Protein AF-0000000075754013 (afdb_homodimer)

Sequence (888 aa):
MSNQSCPNCSLGLSDDNKLVGWIWDNPGRGTISLITTCLATIFLCTWVVIHPRVYKRESYANLHKVALFFKTVFAPEFIAVEGLQEWAQCRRMQRECADSTAGQFKLVHAFYISMLALRYRTPNGDRVIWPNQYTWLLQQELILWEDHPNWGLSLDDICDKSKSDNAAKLLALIQVTWFSAQSILRVSYHLPLSQLESMTLGYIPFFIVTYFFWWNKPKDVGSPSLVALPEMSMEQLHFFESMAVSNKFDNEGMKEQTSYWNIWYLNPRVFEKIEEDRLMHEARTKALKSPNLNPITEQPCEVMISENEIRNLEEQYKFRKDIVVSYWDPDLYRSKIWPLACLLGISFGALHLVSWNTMFPSIVELWLWRVSAFVSIVSMLIFMHFEKVVLRWDGILTLFSLSSPVFYLLSRIAMIGEVFAVLRAADPAIYDTYEYSVYWLPFLMSNQSCPNCSLGLSDDNKLVGWIWDNPGRGTISLITTCLATIFLCTWVVIHPRVYKRESYANLHKVALFFKTVFAPEFIAVEGLQEWAQCRRMQRECADSTAGQFKLVHAFYISMLALRYRTPNGDRVIWPNQYTWLLQQELILWEDHPNWGLSLDDICDKSKSDNAAKLLALIQVTWFSAQSILRVSYHLPLSQLESMTLGYIPFFIVTYFFWWNKPKDVGSPSLVALPEMSMEQLHFFESMAVSNKFDNEGMKEQTSYWNIWYLNPRVFEKIEEDRLMHEARTKALKSPNLNPITEQPCEVMISENEIRNLEEQYKFRKDIVVSYWDPDLYRSKIWPLACLLGISFGALHLVSWNTMFPSIVELWLWRVSAFVSIVSMLIFMHFEKVVLRWDGILTLFSLSSPVFYLLSRIAMIGEVFAVLRAADPAIYDTYEYSVYWLPFL

Structure (mmCIF, N/CA/C/O backbone):
data_AF-0000000075754013-model_v1
#
loop_
_entity.id
_entity.type
_entity.pdbx_description
1 polymer 'Pc13g14080 protein'
#
loop_
_atom_site.group_PDB
_atom_site.id
_atom_site.type_symbol
_atom_site.label_atom_id
_atom_site.label_alt_id
_atom_site.label_comp_id
_atom_site.label_asym_id
_atom_site.label_entity_id
_atom_site.label_seq_id
_atom_site.pdbx_PDB_ins_code
_atom_site.Cartn_x
_atom_site.Cartn_y
_atom_site.Cartn_z
_atom_site.occupancy
_atom_site.B_iso_or_equiv
_atom_site.auth_seq_id
_atom_site.auth_comp_id
_atom_site.auth_asym_id
_atom_site.auth_atom_id
_atom_site.pdbx_PDB_model_num
ATOM 1 N N . MET A 1 1 ? -2.547 68.75 40.562 1 23.22 1 MET A N 1
ATOM 2 C CA . MET A 1 1 ? -2.117 67.438 40.156 1 23.22 1 MET A CA 1
ATOM 3 C C . MET A 1 1 ? -3.209 66.688 39.375 1 23.22 1 MET A C 1
ATOM 5 O O . MET A 1 1 ? -4.148 66.188 39.938 1 23.22 1 MET A O 1
ATOM 9 N N . SER A 1 2 ? -3.666 67.188 38.312 1 24.22 2 SER A N 1
ATOM 10 C CA . SER A 1 2 ? -4.871 67 37.5 1 24.22 2 SER A CA 1
ATOM 11 C C . SER A 1 2 ? -4.812 65.625 36.781 1 24.22 2 SER A C 1
ATOM 13 O O . SER A 1 2 ? -3.834 65.375 36.094 1 24.22 2 SER A O 1
ATOM 15 N N . ASN A 1 3 ? -5.422 64.562 37.344 1 24.42 3 ASN A N 1
ATOM 16 C CA . ASN A 1 3 ? -5.605 63.125 37.062 1 24.42 3 ASN A CA 1
ATOM 17 C C . ASN A 1 3 ? -6.195 62.906 35.656 1 24.42 3 ASN A C 1
ATOM 19 O O . ASN A 1 3 ? -7.391 63.125 35.438 1 24.42 3 ASN A O 1
ATOM 23 N N . GLN A 1 4 ? -5.598 63.312 34.625 1 25.39 4 GLN A N 1
ATOM 24 C CA . GLN A 1 4 ? -6.176 63.219 33.281 1 25.39 4 GLN A CA 1
ATOM 25 C C . GLN A 1 4 ? -6.402 61.75 32.875 1 25.39 4 GLN A C 1
ATOM 27 O O . GLN A 1 4 ? -5.445 61 32.719 1 25.39 4 GLN A O 1
ATOM 32 N N . SER A 1 5 ? -7.512 61.031 33.375 1 26.88 5 SER A N 1
ATOM 33 C CA . SER A 1 5 ? -8.055 59.719 33.062 1 26.88 5 SER A CA 1
ATOM 34 C C . SER A 1 5 ? -8.234 59.5 31.562 1 26.88 5 SER A C 1
ATOM 36 O O . SER A 1 5 ? -8.852 60.344 30.891 1 26.88 5 SER A O 1
ATOM 38 N N . CYS A 1 6 ? -7.227 59.062 30.891 1 30.8 6 CYS A N 1
ATOM 39 C CA . CYS A 1 6 ? -7.305 58.812 29.469 1 30.8 6 CYS A CA 1
ATOM 40 C C . CYS A 1 6 ? -8.57 58.062 29.109 1 30.8 6 CYS A C 1
ATOM 42 O O . CYS A 1 6 ? -8.812 56.969 29.625 1 30.8 6 CYS A O 1
ATOM 44 N N . PRO A 1 7 ? -9.672 58.688 28.688 1 28.11 7 PRO A N 1
ATOM 45 C CA . PRO A 1 7 ? -11.023 58.156 28.547 1 28.11 7 PRO A CA 1
ATOM 46 C C . PRO A 1 7 ? -11.039 56.781 27.859 1 28.11 7 PRO A C 1
ATOM 48 O O . PRO A 1 7 ? -9.992 56.281 27.422 1 28.11 7 PRO A O 1
ATOM 51 N N . ASN A 1 8 ? -11.766 56.719 26.609 1 25.16 8 ASN A N 1
ATOM 52 C CA . ASN A 1 8 ? -12.773 55.844 26.062 1 25.16 8 ASN A CA 1
ATOM 53 C C . ASN A 1 8 ? -12.133 54.688 25.266 1 25.16 8 ASN A C 1
ATOM 55 O O . ASN A 1 8 ? -12.008 54.781 24.047 1 25.16 8 ASN A O 1
ATOM 59 N N . CYS A 1 9 ? -10.969 54.281 25.375 1 29.06 9 CYS A N 1
ATOM 60 C CA . CYS A 1 9 ? -10.633 53.094 24.562 1 29.06 9 CYS A CA 1
ATOM 61 C C . CYS A 1 9 ? -11.719 52.031 24.672 1 29.06 9 CYS A C 1
ATOM 63 O O . CYS A 1 9 ? -11.719 51.25 25.609 1 29.06 9 CYS A O 1
ATOM 65 N N . SER A 1 10 ? -12.945 52.406 24.328 1 29.3 10 SER A N 1
ATOM 66 C CA . SER A 1 10 ? -13.992 51.375 24.219 1 29.3 10 SER A CA 1
ATOM 67 C C . SER A 1 10 ? -13.492 50.156 23.484 1 29.3 10 SER A C 1
ATOM 69 O O . SER A 1 10 ? -12.977 50.25 22.375 1 29.3 10 SER A O 1
ATOM 71 N N . LEU A 1 11 ? -12.891 49.219 24.094 1 34.16 11 LEU A N 1
ATOM 72 C CA . LEU A 1 11 ? -12.828 47.844 23.609 1 34.16 11 LEU A CA 1
ATOM 73 C C . LEU A 1 11 ? -14.039 47.5 22.75 1 34.16 11 LEU A C 1
ATOM 75 O O . LEU A 1 11 ? -15.156 47.375 23.25 1 34.16 11 LEU A O 1
ATOM 79 N N . GLY A 1 12 ? -14.211 48.219 21.656 1 33.03 12 GLY A N 1
ATOM 80 C CA . GLY A 1 12 ? -15.328 47.844 20.812 1 33.03 12 GLY A CA 1
ATOM 81 C C . GLY A 1 12 ? -15.633 46.375 20.859 1 33.03 12 GLY A C 1
ATOM 82 O O . GLY A 1 12 ? -14.719 45.531 20.875 1 33.03 12 GLY A O 1
ATOM 83 N N . LEU A 1 13 ? -16.641 45.969 21.531 1 35.88 13 LEU A N 1
ATOM 84 C CA . LEU A 1 13 ? -17.328 44.688 21.453 1 35.88 13 LEU A CA 1
ATOM 85 C C . LEU A 1 13 ? -17.188 44.062 20.062 1 35.88 13 LEU A C 1
ATOM 87 O O . LEU A 1 13 ? -17.734 44.594 19.094 1 35.88 13 LEU A O 1
ATOM 91 N N . SER A 1 14 ? -16.016 43.781 19.547 1 39.38 14 SER A N 1
ATOM 92 C CA . SER A 1 14 ? -15.922 42.969 18.328 1 39.38 14 SER A CA 1
ATOM 93 C C . SER A 1 14 ? -17.172 42.125 18.141 1 39.38 14 SER A C 1
ATOM 95 O O . SER A 1 14 ? -17.594 41.406 19.047 1 39.38 14 SER A O 1
ATOM 97 N N . ASP A 1 15 ? -18.234 42.594 17.594 1 42.91 15 ASP A N 1
ATOM 98 C CA . ASP A 1 15 ? -19.5 41.938 17.25 1 42.91 15 ASP A CA 1
ATOM 99 C C . ASP A 1 15 ? -19.297 40.438 17.031 1 42.91 15 ASP A C 1
ATOM 101 O O . ASP A 1 15 ? -18.734 40.031 16.016 1 42.91 15 ASP A O 1
ATOM 105 N N . ASP A 1 16 ? -19 39.688 18 1 50.88 16 ASP A N 1
ATOM 106 C CA . ASP A 1 16 ? -18.891 38.25 18.219 1 50.88 16 ASP A CA 1
ATOM 107 C C . ASP A 1 16 ? -19.734 37.5 17.203 1 50.88 16 ASP A C 1
ATOM 109 O O . ASP A 1 16 ? -19.5 36.312 16.969 1 50.88 16 ASP A O 1
ATOM 113 N N . ASN A 1 17 ? -20.875 38.125 16.734 1 59.94 17 ASN A N 1
ATOM 114 C CA . ASN A 1 17 ? -21.859 37.438 15.922 1 59.94 17 ASN A CA 1
ATOM 115 C C . ASN A 1 17 ? -21.594 37.594 14.43 1 59.94 17 ASN A C 1
ATOM 117 O O . ASN A 1 17 ? -22.438 37.281 13.602 1 59.94 17 ASN A O 1
ATOM 121 N N . LYS A 1 18 ? -20.438 38.219 13.945 1 77.88 18 LYS A N 1
ATOM 122 C CA . LYS A 1 18 ? -20.234 38.406 12.508 1 77.88 18 LYS A CA 1
ATOM 123 C C . LYS A 1 18 ? -19.5 37.219 11.883 1 77.88 18 LYS A C 1
ATOM 125 O O . LYS A 1 18 ? -18.469 36.781 12.383 1 77.88 18 LYS A O 1
ATOM 130 N N . LEU A 1 19 ? -20.141 36.688 11 1 87.44 19 LEU A N 1
ATOM 131 C CA . LEU A 1 19 ? -19.578 35.594 10.219 1 87.44 19 LEU A CA 1
ATOM 132 C C . LEU A 1 19 ? -18.328 36.031 9.484 1 87.44 19 LEU A C 1
ATOM 134 O O . LEU A 1 19 ? -18.156 37.219 9.195 1 87.44 19 LEU A O 1
ATOM 138 N N . VAL A 1 20 ? -17.406 35.25 9.445 1 86.62 20 VAL A N 1
ATOM 139 C CA . VAL A 1 20 ? -16.141 35.562 8.773 1 86.62 20 VAL A CA 1
ATOM 140 C C . VAL A 1 20 ? -15.953 34.625 7.582 1 86.62 20 VAL A C 1
ATOM 142 O O . VAL A 1 20 ? -16.438 33.5 7.586 1 86.62 20 VAL A O 1
ATOM 145 N N . GLY A 1 21 ? -15.406 35.125 6.555 1 86 21 GLY A N 1
ATOM 146 C CA . GLY A 1 21 ? -15.062 34.312 5.395 1 86 21 GLY A CA 1
ATOM 147 C C . GLY A 1 21 ? -13.75 33.562 5.559 1 86 21 GLY A C 1
ATOM 148 O O . GLY A 1 21 ? -13.492 33 6.613 1 86 21 GLY A O 1
ATOM 149 N N . TRP A 1 22 ? -12.961 33.625 4.535 1 80.62 22 TRP A N 1
ATOM 150 C CA . TRP A 1 22 ? -11.695 32.906 4.52 1 80.62 22 TRP A CA 1
ATOM 151 C C . TRP A 1 22 ? -10.734 33.469 5.559 1 80.62 22 TRP A C 1
ATOM 153 O O . TRP A 1 22 ? -10.484 34.688 5.59 1 80.62 22 TRP A O 1
ATOM 163 N N . ILE A 1 23 ? -10.344 32.656 6.484 1 79.31 23 ILE A N 1
ATOM 164 C CA . ILE A 1 23 ? -9.391 33.031 7.512 1 79.31 23 ILE A CA 1
ATOM 165 C C . ILE A 1 23 ? -8.047 32.344 7.258 1 79.31 23 ILE A C 1
ATOM 167 O O . ILE A 1 23 ? -7.984 31.141 7.121 1 79.31 23 ILE A O 1
ATOM 171 N N . TRP A 1 24 ? -7.074 33.094 7.133 1 76.06 24 TRP A N 1
ATOM 172 C CA . TRP A 1 24 ? -5.73 32.562 6.934 1 76.06 24 TRP A CA 1
ATOM 173 C C . TRP A 1 24 ? -5.156 32.031 8.242 1 76.06 24 TRP A C 1
ATOM 175 O O . TRP A 1 24 ? -5.531 32.469 9.32 1 76.06 24 TRP A O 1
ATOM 185 N N . ASP A 1 25 ? -4.348 31.047 8.141 1 74.75 25 ASP A N 1
ATOM 186 C CA . ASP A 1 25 ? -3.682 30.516 9.328 1 74.75 25 ASP A CA 1
ATOM 187 C C . ASP A 1 25 ? -2.889 31.594 10.047 1 74.75 25 ASP A C 1
ATOM 189 O O . ASP A 1 25 ? -2.34 32.5 9.414 1 74.75 25 ASP A O 1
ATOM 193 N N . ASN A 1 26 ? -3.041 31.531 11.359 1 70.19 26 ASN A N 1
ATOM 194 C CA . ASN A 1 26 ? -2.266 32.5 12.125 1 70.19 26 ASN A CA 1
ATOM 195 C C . ASN A 1 26 ? -0.773 32.375 11.836 1 70.19 26 ASN A C 1
ATOM 197 O O . ASN A 1 26 ? -0.262 31.281 11.625 1 70.19 26 ASN A O 1
ATOM 201 N N . PRO A 1 27 ? -0.326 33.594 11.719 1 71.62 27 PRO A N 1
ATOM 202 C CA . PRO A 1 27 ? 1.117 33.594 11.469 1 71.62 27 PRO A CA 1
ATOM 203 C C . PRO A 1 27 ? 1.901 32.875 12.57 1 71.62 27 PRO A C 1
ATOM 205 O O . PRO A 1 27 ? 1.511 32.938 13.742 1 71.62 27 PRO A O 1
ATOM 208 N N . GLY A 1 28 ? 2.822 32.156 12.125 1 73.88 28 GLY A N 1
ATOM 209 C CA . GLY A 1 28 ? 3.689 31.453 13.047 1 73.88 28 GLY A CA 1
ATOM 210 C C . GLY A 1 28 ? 3.443 29.953 13.062 1 73.88 28 GLY A C 1
ATOM 211 O O . GLY A 1 28 ? 2.367 29.484 12.68 1 73.88 28 GLY A O 1
ATOM 212 N N . ARG A 1 29 ? 4.445 29.297 13.359 1 80.94 29 ARG A N 1
ATOM 213 C CA . ARG A 1 29 ? 4.363 27.844 13.508 1 80.94 29 ARG A CA 1
ATOM 214 C C . ARG A 1 29 ? 5.023 27.391 14.805 1 80.94 29 ARG A C 1
ATOM 216 O O . ARG A 1 29 ? 5.891 28.078 15.344 1 80.94 29 ARG A O 1
ATOM 223 N N . GLY A 1 30 ? 4.418 26.391 15.312 1 83.44 30 GLY A N 1
ATOM 224 C CA . GLY A 1 30 ? 4.941 25.859 16.562 1 83.44 30 GLY A CA 1
ATOM 225 C C . GLY A 1 30 ? 5.938 24.734 16.359 1 83.44 30 GLY A C 1
ATOM 226 O O . GLY A 1 30 ? 6.191 24.328 15.219 1 83.44 30 GLY A O 1
ATOM 227 N N . THR A 1 31 ? 6.52 24.297 17.469 1 86.69 31 THR A N 1
ATOM 228 C CA . THR A 1 31 ? 7.539 23.25 17.453 1 86.69 31 THR A CA 1
ATOM 229 C C . THR A 1 31 ? 6.938 21.922 17.016 1 86.69 31 THR A C 1
ATOM 231 O O . THR A 1 31 ? 7.547 21.188 16.234 1 86.69 31 THR A O 1
ATOM 234 N N . ILE A 1 32 ? 5.75 21.672 17.359 1 83.44 32 ILE A N 1
ATOM 235 C CA . ILE A 1 32 ? 5.125 20.391 17.047 1 83.44 32 ILE A CA 1
ATOM 236 C C . ILE A 1 32 ? 4.84 20.328 15.547 1 83.44 32 ILE A C 1
ATOM 238 O O . ILE A 1 32 ? 5.07 19.297 14.906 1 83.44 32 ILE A O 1
ATOM 242 N N . SER A 1 33 ? 4.316 21.359 15.07 1 82.88 33 SER A N 1
ATOM 243 C CA . SER A 1 33 ? 4.035 21.406 13.641 1 82.88 33 SER A CA 1
ATOM 244 C C . SER A 1 33 ? 5.309 21.25 12.82 1 82.88 33 SER A C 1
ATOM 246 O O . SER A 1 33 ? 5.324 20.547 11.812 1 82.88 33 SER A O 1
ATOM 248 N N . LEU A 1 34 ? 6.305 21.859 13.312 1 88.31 34 LEU A N 1
ATOM 249 C CA . LEU A 1 34 ? 7.602 21.781 12.648 1 88.31 34 LEU A CA 1
ATOM 250 C C . LEU A 1 34 ? 8.133 20.344 12.672 1 88.31 34 LEU A C 1
ATOM 252 O O . LEU A 1 34 ? 8.508 19.812 11.633 1 88.31 34 LEU A O 1
ATOM 256 N N . ILE A 1 35 ? 8.023 19.688 13.812 1 91.06 35 ILE A N 1
ATOM 257 C CA . ILE A 1 35 ? 8.555 18.344 13.984 1 91.06 35 ILE A CA 1
ATOM 258 C C . ILE A 1 35 ? 7.719 17.344 13.188 1 91.06 35 ILE A C 1
ATOM 260 O O . ILE A 1 35 ? 8.266 16.5 12.469 1 91.06 35 ILE A O 1
ATOM 264 N N . THR A 1 36 ? 6.414 17.5 13.203 1 84.56 36 THR A N 1
ATOM 265 C CA . THR A 1 36 ? 5.535 16.516 12.578 1 84.56 36 THR A CA 1
ATOM 266 C C . THR A 1 36 ? 5.633 16.594 11.055 1 84.56 36 THR A C 1
ATOM 268 O O . THR A 1 36 ? 5.66 15.562 10.383 1 84.56 36 THR A O 1
ATOM 271 N N . THR A 1 37 ? 5.703 17.75 10.547 1 86.06 37 THR A N 1
ATOM 272 C CA . THR A 1 37 ? 5.812 17.891 9.102 1 86.06 37 THR A CA 1
ATOM 273 C C . THR A 1 37 ? 7.145 17.344 8.602 1 86.06 37 THR A C 1
ATOM 275 O O . THR A 1 37 ? 7.199 16.688 7.566 1 86.06 37 THR A O 1
ATOM 278 N N . CYS A 1 38 ? 8.172 17.578 9.328 1 93.38 38 CYS A N 1
ATOM 279 C CA . CYS A 1 38 ? 9.492 17.094 8.945 1 93.38 38 CYS A CA 1
ATOM 280 C C . CYS A 1 38 ? 9.578 15.578 9.07 1 93.38 38 CYS A C 1
ATOM 282 O O . CYS A 1 38 ? 10.039 14.906 8.148 1 93.38 38 CYS A O 1
ATOM 284 N N . LEU A 1 39 ? 9.07 15.094 10.188 1 91.88 39 LEU A N 1
ATOM 285 C CA . LEU A 1 39 ? 9.125 13.648 10.398 1 91.88 39 LEU A CA 1
ATOM 286 C C . LEU A 1 39 ? 8.273 12.922 9.367 1 91.88 39 LEU A C 1
ATOM 288 O O . LEU A 1 39 ? 8.656 11.859 8.875 1 91.88 39 LEU A O 1
ATOM 292 N N . ALA A 1 40 ? 7.137 13.492 9.039 1 86.69 40 ALA A N 1
ATOM 293 C CA . ALA A 1 40 ? 6.281 12.891 8.023 1 86.69 40 ALA A CA 1
ATOM 294 C C . ALA A 1 40 ? 6.984 12.867 6.664 1 86.69 40 ALA A C 1
ATOM 296 O O . ALA A 1 40 ? 6.938 11.859 5.953 1 86.69 40 ALA A O 1
ATOM 297 N N . THR A 1 41 ? 7.59 13.914 6.355 1 92 41 THR A N 1
ATOM 298 C CA . THR A 1 41 ? 8.297 14 5.082 1 92 41 THR A CA 1
ATOM 299 C C . THR A 1 41 ? 9.469 13.023 5.047 1 92 41 THR A C 1
ATOM 301 O O . THR A 1 41 ? 9.672 12.32 4.055 1 92 41 THR A O 1
ATOM 304 N N . ILE A 1 42 ? 10.203 12.969 6.141 1 94.31 42 ILE A N 1
ATOM 305 C CA . ILE A 1 42 ? 11.328 12.039 6.219 1 94.31 42 ILE A CA 1
ATOM 306 C C . ILE A 1 42 ? 10.828 10.609 6.074 1 94.31 42 ILE A C 1
ATOM 308 O O . ILE A 1 42 ? 11.422 9.805 5.344 1 94.31 42 ILE A O 1
ATOM 312 N N . PHE A 1 43 ? 9.789 10.336 6.691 1 90.44 43 PHE A N 1
ATOM 313 C CA . PHE A 1 43 ? 9.219 8.992 6.629 1 90.44 43 PHE A CA 1
ATOM 314 C C . PHE A 1 43 ? 8.812 8.648 5.203 1 90.44 43 PHE A C 1
ATOM 316 O O . PHE A 1 43 ? 9.078 7.539 4.73 1 90.44 43 PHE A O 1
ATOM 323 N N . LEU A 1 44 ? 8.211 9.523 4.531 1 87.81 44 LEU A N 1
ATOM 324 C CA . LEU A 1 44 ? 7.785 9.289 3.152 1 87.81 44 LEU A CA 1
ATOM 325 C C . LEU A 1 44 ? 8.992 9.102 2.238 1 87.81 44 LEU A C 1
ATOM 327 O O . LEU A 1 44 ? 8.977 8.25 1.352 1 87.81 44 LEU A O 1
ATOM 331 N N . CYS A 1 45 ? 10.008 9.812 2.549 1 92.56 45 CYS A N 1
ATOM 332 C CA . CYS A 1 45 ? 11.195 9.773 1.701 1 92.56 45 CYS A CA 1
ATOM 333 C C . CYS A 1 45 ? 12.031 8.539 1.997 1 92.56 45 CYS A C 1
ATOM 335 O O . CYS A 1 45 ? 12.961 8.219 1.25 1 92.56 45 CYS A O 1
ATOM 337 N N . THR A 1 46 ? 11.742 7.883 3.037 1 93.25 46 THR A N 1
ATOM 338 C CA . THR A 1 46 ? 12.609 6.77 3.414 1 93.25 46 THR A CA 1
ATOM 339 C C . THR A 1 46 ? 11.836 5.457 3.41 1 93.25 46 THR A C 1
ATOM 341 O O . THR A 1 46 ? 12.188 4.527 2.678 1 93.25 46 THR A O 1
ATOM 344 N N . TRP A 1 47 ? 10.711 5.391 4.004 1 88.81 47 TRP A N 1
ATOM 345 C CA . TRP A 1 47 ? 9.969 4.145 4.145 1 88.81 47 TRP A CA 1
ATOM 346 C C . TRP A 1 47 ? 9.281 3.771 2.834 1 88.81 47 TRP A C 1
ATOM 348 O O . TRP A 1 47 ? 9.266 2.602 2.447 1 88.81 47 TRP A O 1
ATOM 358 N N . VAL A 1 48 ? 8.805 4.758 2.127 1 86.44 48 VAL A N 1
ATOM 359 C CA . VAL A 1 48 ? 7.957 4.5 0.966 1 86.44 48 VAL A CA 1
ATOM 360 C C . VAL A 1 48 ? 8.828 4.098 -0.225 1 86.44 48 VAL A C 1
ATOM 362 O O . VAL A 1 48 ? 8.391 3.328 -1.085 1 86.44 48 VAL A O 1
ATOM 365 N N . VAL A 1 49 ? 10.016 4.461 -0.216 1 89.5 49 VAL A N 1
ATOM 366 C CA . VAL A 1 49 ? 10.844 4.289 -1.407 1 89.5 49 VAL A CA 1
ATOM 367 C C . VAL A 1 49 ? 11.547 2.934 -1.357 1 89.5 49 VAL A C 1
ATOM 369 O O . VAL A 1 49 ? 12.016 2.434 -2.383 1 89.5 49 VAL A O 1
ATOM 372 N N . ILE A 1 50 ? 11.57 2.322 -0.256 1 91.19 50 ILE A N 1
ATOM 373 C CA . ILE A 1 50 ? 12.422 1.147 -0.11 1 91.19 50 ILE A CA 1
ATOM 374 C C . ILE A 1 50 ? 11.727 -0.072 -0.714 1 91.19 50 ILE A C 1
ATOM 376 O O . ILE A 1 50 ? 10.516 -0.236 -0.576 1 91.19 50 ILE A O 1
ATOM 380 N N . HIS A 1 51 ? 12.445 -0.863 -1.45 1 92.81 51 HIS A N 1
ATOM 381 C CA . HIS A 1 51 ? 12.062 -2.125 -2.074 1 92.81 51 HIS A CA 1
ATOM 382 C C . HIS A 1 51 ? 12.977 -3.26 -1.63 1 92.81 51 HIS A C 1
ATOM 384 O O . HIS A 1 51 ? 14.008 -3.512 -2.256 1 92.81 51 HIS A O 1
ATOM 390 N N . PRO A 1 52 ? 12.578 -3.973 -0.647 1 93.5 52 PRO A N 1
ATOM 391 C CA . PRO A 1 52 ? 13.461 -5.016 -0.115 1 93.5 52 PRO A CA 1
ATOM 392 C C . PRO A 1 52 ? 13.531 -6.242 -1.021 1 93.5 52 PRO A C 1
ATOM 394 O O . PRO A 1 52 ? 12.664 -6.438 -1.877 1 93.5 52 PRO A O 1
ATOM 397 N N . ARG A 1 53 ? 14.57 -6.949 -0.85 1 94.88 53 ARG A N 1
ATOM 398 C CA . ARG A 1 53 ? 14.688 -8.227 -1.54 1 94.88 53 ARG A CA 1
ATOM 399 C C . ARG A 1 53 ? 13.734 -9.258 -0.947 1 94.88 53 ARG A C 1
ATOM 401 O O . ARG A 1 53 ? 13.188 -9.055 0.138 1 94.88 53 ARG A O 1
ATOM 408 N N . VAL A 1 54 ? 13.578 -10.312 -1.645 1 93.94 54 VAL A N 1
ATOM 409 C CA . VAL A 1 54 ? 12.555 -11.289 -1.278 1 93.94 54 VAL A CA 1
ATOM 410 C C . VAL A 1 54 ? 13.172 -12.383 -0.414 1 93.94 54 VAL A C 1
ATOM 412 O O . VAL A 1 54 ? 14.25 -12.898 -0.725 1 93.94 54 VAL A O 1
ATOM 415 N N . TYR A 1 55 ? 12.555 -12.625 0.725 1 88.19 55 TYR A N 1
ATOM 416 C CA . TYR A 1 55 ? 12.891 -13.75 1.588 1 88.19 55 TYR A CA 1
ATOM 417 C C . TYR A 1 55 ? 11.742 -14.75 1.649 1 88.19 55 TYR A C 1
ATOM 419 O O . TYR A 1 55 ? 10.578 -14.383 1.498 1 88.19 55 TYR A O 1
ATOM 427 N N . LYS A 1 56 ? 12.094 -15.984 1.763 1 80.75 56 LYS A N 1
ATOM 428 C CA . LYS A 1 56 ? 11.047 -16.984 1.919 1 80.75 56 LYS A CA 1
ATOM 429 C C . LYS A 1 56 ? 10.336 -16.844 3.262 1 80.75 56 LYS A C 1
ATOM 431 O O . LYS A 1 56 ? 9.102 -16.891 3.328 1 80.75 56 LYS A O 1
ATOM 436 N N . ARG A 1 57 ? 11.133 -16.531 4.332 1 81.5 57 ARG A N 1
ATOM 437 C CA . ARG A 1 57 ? 10.555 -16.359 5.664 1 81.5 57 ARG A CA 1
ATOM 438 C C . ARG A 1 57 ? 10.086 -14.922 5.867 1 81.5 57 ARG A C 1
ATOM 440 O O . ARG A 1 57 ? 10.867 -13.977 5.711 1 81.5 57 ARG A O 1
ATOM 447 N N . GLU A 1 58 ? 8.93 -14.773 6.285 1 81.44 58 GLU A N 1
ATOM 448 C CA . GLU A 1 58 ? 8.312 -13.461 6.434 1 81.44 58 GLU A CA 1
ATOM 449 C C . GLU A 1 58 ? 9.016 -12.641 7.508 1 81.44 58 GLU A C 1
ATOM 451 O O . GLU A 1 58 ? 9.148 -11.422 7.371 1 81.44 58 GLU A O 1
ATOM 456 N N . SER A 1 59 ? 9.375 -13.289 8.555 1 83.62 59 SER A N 1
ATOM 457 C CA . SER A 1 59 ? 10.031 -12.562 9.633 1 83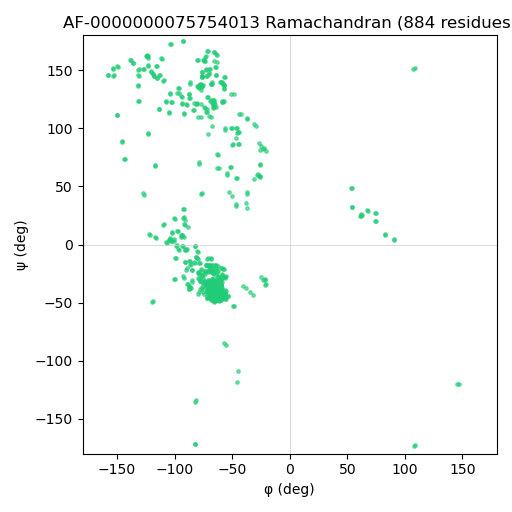.62 59 SER A CA 1
ATOM 458 C C . SER A 1 59 ? 11.32 -11.906 9.156 1 83.62 59 SER A C 1
ATOM 460 O O . SER A 1 59 ? 11.609 -10.758 9.516 1 83.62 59 SER A O 1
ATOM 462 N N . TYR A 1 60 ? 12.031 -12.648 8.25 1 87.25 60 TYR A N 1
ATOM 463 C CA . TYR A 1 60 ? 13.258 -12.094 7.695 1 87.25 60 TYR A CA 1
ATOM 464 C C . TYR A 1 60 ? 12.969 -10.914 6.773 1 87.25 60 TYR A C 1
ATOM 466 O O . TYR A 1 60 ? 13.68 -9.914 6.789 1 87.25 60 TYR A O 1
ATOM 474 N N . ALA A 1 61 ? 11.914 -11.07 6.074 1 88.81 61 ALA A N 1
ATOM 475 C CA . ALA A 1 61 ? 11.547 -10.023 5.125 1 88.81 61 ALA A CA 1
ATOM 476 C C . ALA A 1 61 ? 11.203 -8.727 5.852 1 88.81 61 ALA A C 1
ATOM 478 O O . ALA A 1 61 ? 11.648 -7.645 5.453 1 88.81 61 ALA A O 1
ATOM 479 N N . ASN A 1 62 ? 10.484 -8.773 6.934 1 88 62 ASN A N 1
ATOM 480 C CA . ASN A 1 62 ? 10.086 -7.598 7.699 1 88 62 ASN A CA 1
ATOM 481 C C . ASN A 1 62 ? 11.281 -6.945 8.383 1 88 62 ASN A C 1
ATOM 483 O O . ASN A 1 62 ? 11.398 -5.719 8.406 1 88 62 ASN A O 1
ATOM 487 N N . LEU A 1 63 ? 12.078 -7.789 8.891 1 92.62 63 LEU A N 1
ATOM 488 C CA . LEU A 1 63 ? 13.266 -7.262 9.555 1 92.62 63 LEU A CA 1
ATOM 489 C C . LEU A 1 63 ? 14.211 -6.613 8.547 1 92.62 63 LEU A C 1
ATOM 491 O O . LEU A 1 63 ? 14.836 -5.594 8.844 1 92.62 63 LEU A O 1
ATOM 495 N N . HIS A 1 64 ? 14.312 -7.234 7.422 1 94.19 64 HIS A N 1
ATOM 496 C CA . HIS A 1 64 ? 15.148 -6.648 6.379 1 94.19 64 HIS A CA 1
ATOM 497 C C . HIS A 1 64 ? 14.609 -5.285 5.945 1 94.19 64 HIS A C 1
ATOM 499 O O . HIS A 1 64 ? 15.383 -4.355 5.707 1 94.19 64 HIS A O 1
ATOM 505 N N . LYS A 1 65 ? 13.375 -5.168 5.816 1 92.38 65 LYS A N 1
ATOM 506 C CA . LYS A 1 65 ? 12.781 -3.889 5.449 1 92.38 65 LYS A CA 1
ATOM 507 C C . LYS A 1 65 ? 13.086 -2.818 6.496 1 92.38 65 LYS A C 1
ATOM 509 O O . LYS A 1 65 ? 13.375 -1.672 6.152 1 92.38 65 LYS A O 1
ATOM 514 N N . VAL A 1 66 ? 13.039 -3.162 7.766 1 92.88 66 VAL A N 1
ATOM 515 C CA . VAL A 1 66 ? 13.352 -2.24 8.852 1 92.88 66 VAL A CA 1
ATOM 516 C C . VAL A 1 66 ? 14.828 -1.85 8.789 1 92.88 66 VAL A C 1
ATOM 518 O O . VAL A 1 66 ? 15.172 -0.682 8.984 1 92.88 66 VAL A O 1
ATOM 521 N N . ALA A 1 67 ? 15.57 -2.832 8.492 1 94.69 67 ALA A N 1
ATOM 522 C CA . ALA A 1 67 ? 17 -2.551 8.352 1 94.69 67 ALA A CA 1
ATOM 523 C C . ALA A 1 67 ? 17.25 -1.568 7.211 1 94.69 67 ALA A C 1
ATOM 525 O O . ALA A 1 67 ? 18.047 -0.64 7.348 1 94.69 67 ALA A O 1
ATOM 526 N N . LEU A 1 68 ? 16.609 -1.802 6.148 1 95 68 LEU A N 1
ATOM 527 C CA . LEU A 1 68 ? 16.734 -0.904 5.004 1 95 68 LEU A CA 1
ATOM 528 C C . LEU A 1 68 ? 16.234 0.496 5.352 1 95 68 LEU A C 1
ATOM 530 O O . LEU A 1 68 ? 16.812 1.49 4.902 1 95 68 LEU A O 1
ATOM 534 N N . PHE A 1 69 ? 15.188 0.576 6.109 1 94.88 69 PHE A N 1
ATOM 535 C CA . PHE A 1 69 ? 14.648 1.854 6.566 1 94.88 69 PHE A CA 1
ATOM 536 C C . PHE A 1 69 ? 15.703 2.627 7.359 1 94.88 69 PHE A C 1
ATOM 538 O O . PHE A 1 69 ? 15.953 3.803 7.082 1 94.88 69 PHE A O 1
ATOM 545 N N . PHE A 1 70 ? 16.375 1.972 8.25 1 94.75 70 PHE A N 1
ATOM 546 C CA . PHE A 1 70 ? 17.422 2.598 9.055 1 94.75 70 PHE A CA 1
ATOM 547 C C . PHE A 1 70 ? 18.594 3.012 8.188 1 94.75 70 PHE A C 1
ATOM 549 O O . PHE A 1 70 ? 19.156 4.102 8.359 1 94.75 70 PHE A O 1
ATOM 556 N N . LYS A 1 71 ? 18.891 2.141 7.289 1 94.38 71 LYS A N 1
ATOM 557 C CA . LYS A 1 71 ? 19.969 2.482 6.371 1 94.38 71 LYS A CA 1
ATOM 558 C C . LYS A 1 71 ? 19.641 3.738 5.57 1 94.38 71 LYS A C 1
ATOM 560 O O . LYS A 1 71 ? 20.516 4.586 5.344 1 94.38 71 LYS A O 1
ATOM 565 N N . THR A 1 72 ? 18.406 3.836 5.227 1 95.88 72 THR A N 1
ATOM 566 C CA . THR A 1 72 ? 18 4.977 4.414 1 95.88 72 THR A CA 1
ATOM 567 C C . THR A 1 72 ? 17.969 6.254 5.25 1 95.88 72 THR A C 1
ATOM 569 O O . THR A 1 72 ? 18.297 7.332 4.75 1 95.88 72 THR A O 1
ATOM 572 N N . VAL A 1 73 ? 17.625 6.113 6.473 1 96.12 73 VAL A N 1
ATOM 573 C CA . VAL A 1 73 ? 17.578 7.273 7.359 1 96.12 73 VAL A CA 1
ATOM 574 C C . VAL A 1 73 ? 19 7.773 7.625 1 96.12 73 VAL A C 1
ATOM 576 O O . VAL A 1 73 ? 19.266 8.977 7.57 1 96.12 73 VAL A O 1
ATOM 579 N N . PHE A 1 74 ? 19.922 6.891 7.785 1 94.81 74 PHE A N 1
ATOM 580 C CA . PHE A 1 74 ? 21.281 7.273 8.164 1 94.81 74 PHE A CA 1
ATOM 581 C C . PHE A 1 74 ? 22.109 7.594 6.926 1 94.81 74 PHE A C 1
ATOM 583 O O . PHE A 1 74 ? 22.969 8.484 6.961 1 94.81 74 PHE A O 1
ATOM 590 N N . ALA A 1 75 ? 21.828 6.844 5.945 1 94.31 75 ALA A N 1
ATOM 591 C CA . ALA A 1 75 ? 22.656 7.012 4.758 1 94.31 75 ALA A CA 1
ATOM 592 C C . ALA A 1 75 ? 21.844 6.859 3.48 1 94.31 75 ALA A C 1
ATOM 594 O O . ALA A 1 75 ? 22.031 5.902 2.725 1 94.31 75 ALA A O 1
ATOM 595 N N . PRO A 1 76 ? 21.031 7.867 3.18 1 95.06 76 PRO A N 1
ATOM 596 C CA . PRO A 1 76 ? 20.219 7.785 1.974 1 95.06 76 PRO A CA 1
ATOM 597 C C . PRO A 1 76 ? 21.047 7.715 0.693 1 95.06 76 PRO A C 1
ATOM 599 O O . PRO A 1 76 ? 20.594 7.156 -0.309 1 95.06 76 PRO A O 1
ATOM 602 N N . GLU A 1 77 ? 22.281 8.172 0.723 1 94.25 77 GLU A N 1
ATOM 603 C CA . GLU A 1 77 ? 23.188 8.125 -0.429 1 94.25 77 GLU A CA 1
ATOM 604 C C . GLU A 1 77 ? 23.516 6.68 -0.804 1 94.25 77 GLU A C 1
ATOM 606 O O . GLU A 1 77 ? 23.562 6.336 -1.986 1 94.25 77 GLU A O 1
ATOM 611 N N . PHE A 1 78 ? 23.672 5.934 0.206 1 91.81 78 PHE A N 1
ATOM 612 C CA . PHE A 1 78 ? 24 4.535 -0.028 1 91.81 78 PHE A CA 1
ATOM 613 C C . PHE A 1 78 ? 22.844 3.809 -0.712 1 91.81 78 PHE A C 1
ATOM 615 O O . PHE A 1 78 ? 23.062 2.98 -1.6 1 91.81 78 PHE A O 1
ATOM 622 N N . ILE A 1 79 ? 21.703 4.16 -0.336 1 94 79 ILE A N 1
ATOM 623 C CA . ILE A 1 79 ? 20.531 3.52 -0.913 1 94 79 ILE A CA 1
ATOM 624 C C . ILE A 1 79 ? 20.344 3.969 -2.361 1 94 79 ILE A C 1
ATOM 626 O O . ILE A 1 79 ? 20 3.166 -3.23 1 94 79 ILE A O 1
ATOM 630 N N . ALA A 1 80 ? 20.609 5.207 -2.611 1 94.38 80 ALA A N 1
ATOM 631 C CA . ALA A 1 80 ? 20.531 5.727 -3.973 1 94.38 80 ALA A CA 1
ATOM 632 C C . ALA A 1 80 ? 21.531 5.039 -4.887 1 94.38 80 ALA A C 1
ATOM 634 O O . ALA A 1 80 ? 21.219 4.672 -6.016 1 94.38 80 ALA A O 1
ATOM 635 N N . VAL A 1 81 ? 22.703 4.855 -4.395 1 91.94 81 VAL A N 1
ATOM 636 C CA . VAL A 1 81 ? 23.734 4.195 -5.176 1 91.94 81 VAL A CA 1
ATOM 637 C C . VAL A 1 81 ? 23.375 2.732 -5.402 1 91.94 81 VAL A C 1
ATOM 639 O O . VAL A 1 81 ? 23.609 2.184 -6.477 1 91.94 81 VAL A O 1
ATOM 642 N N . GLU A 1 82 ? 22.891 2.145 -4.379 1 92.5 82 GLU A N 1
ATOM 643 C CA . GLU A 1 82 ? 22.406 0.774 -4.539 1 92.5 82 GLU A CA 1
ATOM 644 C C . GLU A 1 82 ? 21.344 0.684 -5.633 1 92.5 82 GLU A C 1
ATOM 646 O O . GLU A 1 82 ? 21.359 -0.242 -6.449 1 92.5 82 GLU A O 1
ATOM 651 N N . GLY A 1 83 ? 20.438 1.627 -5.602 1 94.31 83 GLY A N 1
ATOM 652 C CA . GLY A 1 83 ? 19.438 1.673 -6.652 1 94.31 83 GLY A CA 1
ATOM 653 C C . GLY A 1 83 ? 20.031 1.816 -8.039 1 94.31 83 GLY A C 1
ATOM 654 O O . GLY A 1 83 ? 19.609 1.138 -8.977 1 94.31 83 GLY A O 1
ATOM 655 N N . LEU A 1 84 ? 21 2.646 -8.156 1 94.38 84 LEU A N 1
ATOM 656 C CA . LEU A 1 84 ? 21.688 2.861 -9.422 1 94.38 84 LEU A CA 1
ATOM 657 C C . LEU A 1 84 ? 22.375 1.58 -9.891 1 94.38 84 LEU A C 1
ATOM 659 O O . LEU A 1 84 ? 22.234 1.19 -11.055 1 94.38 84 LEU A O 1
ATOM 663 N N . GLN A 1 85 ? 23.047 0.959 -8.984 1 94.19 85 GLN A N 1
ATOM 664 C CA . GLN A 1 85 ? 23.781 -0.243 -9.352 1 94.19 85 GLN A CA 1
ATOM 665 C C . GLN A 1 85 ? 22.828 -1.382 -9.719 1 94.19 85 GLN A C 1
ATOM 667 O O . GLN A 1 85 ? 23.109 -2.141 -10.656 1 94.19 85 GLN A O 1
ATOM 672 N N . GLU A 1 86 ? 21.797 -1.506 -8.969 1 95.31 86 GLU A N 1
ATOM 673 C CA . GLU A 1 86 ? 20.797 -2.518 -9.305 1 95.31 86 GLU A CA 1
ATOM 674 C C . GLU A 1 86 ? 20.172 -2.248 -10.664 1 95.31 86 GLU A C 1
ATOM 676 O O . GLU A 1 86 ? 19.969 -3.172 -11.461 1 95.31 86 GLU A O 1
ATOM 681 N N . TRP A 1 87 ? 19.875 -1.033 -10.883 1 96.31 87 TRP A N 1
ATOM 682 C CA . TRP A 1 87 ? 19.297 -0.628 -12.156 1 96.31 87 TRP A CA 1
ATOM 683 C C . TRP A 1 87 ? 20.234 -0.95 -13.312 1 96.31 87 TRP A C 1
ATOM 685 O O . TRP A 1 87 ? 19.812 -1.47 -14.344 1 96.31 87 TRP A O 1
ATOM 695 N N . ALA A 1 88 ? 21.5 -0.664 -13.148 1 94.94 88 ALA A N 1
ATOM 696 C CA . ALA A 1 88 ? 22.484 -0.941 -14.18 1 94.94 88 ALA A CA 1
ATOM 697 C C . ALA A 1 88 ? 22.578 -2.438 -14.469 1 94.94 88 ALA A C 1
ATOM 699 O O . ALA A 1 88 ? 22.641 -2.85 -15.625 1 94.94 88 ALA A O 1
ATOM 700 N N . GLN A 1 89 ? 22.609 -3.176 -13.43 1 95.88 89 GLN A N 1
ATOM 701 C CA . GLN A 1 89 ? 22.641 -4.625 -13.602 1 95.88 89 GLN A CA 1
ATOM 702 C C . GLN A 1 89 ? 21.406 -5.113 -14.359 1 95.88 89 GLN A C 1
ATOM 704 O O . GLN A 1 89 ? 21.516 -5.953 -15.258 1 95.88 89 GLN A O 1
ATOM 709 N N . CYS A 1 90 ? 20.234 -4.645 -13.969 1 97.62 90 CYS A N 1
ATOM 710 C CA . CYS A 1 90 ? 18.984 -5.062 -14.594 1 97.62 90 CYS A CA 1
ATOM 711 C C . CYS A 1 90 ? 18.953 -4.641 -16.062 1 97.62 90 CYS A C 1
ATOM 713 O O . CYS A 1 90 ? 18.438 -5.371 -16.906 1 97.62 90 CYS A O 1
ATOM 715 N N . ARG A 1 91 ? 19.516 -3.471 -16.344 1 96.88 91 ARG A N 1
ATOM 716 C CA . ARG A 1 91 ? 19.594 -3.018 -17.734 1 96.88 91 ARG A CA 1
ATOM 717 C C . ARG A 1 91 ? 20.5 -3.93 -18.562 1 96.88 91 ARG A C 1
ATOM 719 O O . ARG A 1 91 ? 20.172 -4.25 -19.703 1 96.88 91 ARG A O 1
ATOM 726 N N . ARG A 1 92 ? 21.547 -4.297 -17.984 1 96.12 92 ARG A N 1
ATOM 727 C CA . ARG A 1 92 ? 22.453 -5.23 -18.656 1 96.12 92 ARG A CA 1
ATOM 728 C C . ARG A 1 92 ? 21.766 -6.562 -18.922 1 96.12 92 ARG A C 1
ATOM 730 O O . ARG A 1 92 ? 21.859 -7.113 -20.016 1 96.12 92 ARG A O 1
ATOM 737 N N . MET A 1 93 ? 21.109 -6.996 -17.922 1 97.44 93 MET A N 1
ATOM 738 C CA . MET A 1 93 ? 20.391 -8.25 -18.078 1 97.44 93 MET A CA 1
ATOM 739 C C . MET A 1 93 ? 19.344 -8.148 -19.188 1 97.44 93 MET A C 1
ATOM 741 O O . MET A 1 93 ? 19.188 -9.078 -19.969 1 97.44 93 MET A O 1
ATOM 745 N N . GLN A 1 94 ? 18.625 -7.09 -19.203 1 97.94 94 GLN A N 1
ATOM 746 C CA . GLN A 1 94 ? 17.625 -6.859 -20.234 1 97.94 94 GLN A CA 1
ATOM 747 C C . GLN A 1 94 ? 18.25 -6.914 -21.625 1 97.94 94 GLN A C 1
ATOM 749 O O . GLN A 1 94 ? 17.672 -7.508 -22.547 1 97.94 94 GLN A O 1
ATOM 754 N N . ARG A 1 95 ? 19.422 -6.348 -21.828 1 96.88 95 ARG A N 1
ATOM 755 C CA . ARG A 1 95 ? 20.125 -6.355 -23.109 1 96.88 95 ARG A CA 1
ATOM 756 C C . ARG A 1 95 ? 20.578 -7.762 -23.469 1 96.88 95 ARG A C 1
ATOM 758 O O . ARG A 1 95 ? 20.453 -8.188 -24.625 1 96.88 95 ARG A O 1
ATOM 765 N N . GLU A 1 96 ? 21.078 -8.438 -22.516 1 96.75 96 GLU A N 1
ATOM 766 C CA . GLU A 1 96 ? 21.594 -9.781 -22.75 1 96.75 96 GLU A CA 1
ATOM 767 C C . GLU A 1 96 ? 20.469 -10.75 -23.109 1 96.75 96 GLU A C 1
ATOM 769 O O . GLU A 1 96 ? 20.672 -11.703 -23.859 1 96.75 96 GLU A O 1
ATOM 774 N N . CYS A 1 97 ? 19.297 -10.516 -22.547 1 97.5 97 CYS A N 1
ATOM 775 C CA . CYS A 1 97 ? 18.172 -11.414 -22.766 1 97.5 97 CYS A CA 1
ATOM 776 C C . CYS A 1 97 ? 17.344 -10.961 -23.969 1 97.5 97 CYS A C 1
ATOM 778 O O . CYS A 1 97 ? 16.391 -11.641 -24.359 1 97.5 97 CYS A O 1
ATOM 780 N N . ALA A 1 98 ? 17.641 -9.836 -24.578 1 96.81 98 ALA A N 1
ATOM 781 C CA . ALA A 1 98 ? 16.828 -9.227 -25.625 1 96.81 98 ALA A CA 1
ATOM 782 C C . ALA A 1 98 ? 16.703 -10.156 -26.828 1 96.81 98 ALA A C 1
ATOM 784 O O . ALA A 1 98 ? 15.602 -10.359 -27.344 1 96.81 98 ALA A O 1
ATOM 785 N N . ASP A 1 99 ? 17.766 -10.789 -27.25 1 95.75 99 ASP A N 1
ATOM 786 C CA . ASP A 1 99 ? 17.781 -11.641 -28.438 1 95.75 99 ASP A CA 1
ATOM 787 C C . ASP A 1 99 ? 16.984 -12.922 -28.203 1 95.75 99 ASP A C 1
ATOM 789 O O . ASP A 1 99 ? 16.234 -13.367 -29.078 1 95.75 99 ASP A O 1
ATOM 793 N N . SER A 1 100 ? 17.078 -13.461 -27.031 1 96.25 100 SER A N 1
ATOM 794 C CA . SER A 1 100 ? 16.438 -14.727 -26.703 1 96.25 100 SER A CA 1
ATOM 795 C C . SER A 1 100 ? 14.953 -14.547 -26.438 1 96.25 100 SER A C 1
ATOM 797 O O . SER A 1 100 ? 14.195 -15.516 -26.438 1 96.25 100 SER A O 1
ATOM 799 N N . THR A 1 101 ? 14.492 -13.344 -26.219 1 97 101 THR A N 1
ATOM 800 C CA . THR A 1 101 ? 13.102 -13.109 -25.844 1 97 101 THR A CA 1
ATOM 801 C C . THR A 1 101 ? 12.422 -12.188 -26.844 1 97 101 THR A C 1
ATOM 803 O O . THR A 1 101 ? 11.312 -11.703 -26.609 1 97 101 THR A O 1
ATOM 806 N N . ALA A 1 102 ? 13.023 -11.852 -27.953 1 95.44 102 ALA A N 1
ATOM 807 C CA . ALA A 1 102 ? 12.508 -10.945 -28.984 1 95.44 102 ALA A CA 1
ATOM 808 C C . ALA A 1 102 ? 12.125 -9.602 -28.375 1 95.44 102 ALA A C 1
ATOM 810 O O . ALA A 1 102 ? 11.086 -9.031 -28.719 1 95.44 102 ALA A O 1
ATOM 811 N N . GLY A 1 103 ? 12.883 -9.203 -27.312 1 94.88 103 GLY A N 1
ATOM 812 C CA . GLY A 1 103 ? 12.695 -7.895 -26.719 1 94.88 103 GLY A CA 1
ATOM 813 C C . GLY A 1 103 ? 11.547 -7.852 -25.719 1 94.88 103 GLY A C 1
ATOM 814 O O . GLY A 1 103 ? 11.18 -6.781 -25.234 1 94.88 103 GLY A O 1
ATOM 815 N N . GLN A 1 104 ? 10.953 -8.945 -25.359 1 96.25 104 GLN A N 1
ATOM 816 C CA . GLN A 1 104 ? 9.789 -8.977 -24.484 1 96.25 104 GLN A CA 1
ATOM 817 C C . GLN A 1 104 ? 10.195 -8.977 -23.016 1 96.25 104 GLN A C 1
ATOM 819 O O . GLN A 1 104 ? 9.375 -8.727 -22.125 1 96.25 104 GLN A O 1
ATOM 824 N N . PHE A 1 105 ? 11.469 -9.305 -22.797 1 97.38 105 PHE A N 1
ATOM 825 C CA . PHE A 1 105 ? 12 -9.242 -21.438 1 97.38 105 PHE A CA 1
ATOM 826 C C . PHE A 1 105 ? 12.188 -7.801 -20.984 1 97.38 105 PHE A C 1
ATOM 828 O O . PHE A 1 105 ? 13.039 -7.086 -21.516 1 97.38 105 PHE A O 1
ATOM 835 N N . LYS A 1 106 ? 11.438 -7.395 -20.016 1 97.12 106 LYS A N 1
ATOM 836 C CA . LYS A 1 106 ? 11.422 -6.008 -19.562 1 97.12 106 LYS A CA 1
ATOM 837 C C . LYS A 1 106 ? 12.211 -5.832 -18.266 1 97.12 106 LYS A C 1
ATOM 839 O O . LYS A 1 106 ? 12.641 -6.816 -17.656 1 97.12 106 LYS A O 1
ATOM 844 N N . LEU A 1 107 ? 12.391 -4.621 -17.859 1 97.44 107 LEU A N 1
ATOM 845 C CA . LEU A 1 107 ? 13.148 -4.289 -16.656 1 97.44 107 LEU A CA 1
ATOM 846 C C . LEU A 1 107 ? 12.5 -4.895 -15.422 1 97.44 107 LEU A C 1
ATOM 848 O O . LEU A 1 107 ? 13.195 -5.336 -14.5 1 97.44 107 LEU A O 1
ATOM 852 N N . VAL A 1 108 ? 11.172 -4.934 -15.391 1 97.06 108 VAL A N 1
ATOM 853 C CA . VAL A 1 108 ? 10.453 -5.473 -14.242 1 97.06 108 VAL A CA 1
ATOM 854 C C . VAL A 1 108 ? 10.844 -6.934 -14.031 1 97.06 108 VAL A C 1
ATOM 856 O O . VAL A 1 108 ? 10.977 -7.387 -12.891 1 97.06 108 VAL A O 1
ATOM 859 N N . HIS A 1 109 ? 11.031 -7.664 -15.102 1 98 109 HIS A N 1
ATOM 860 C CA . HIS A 1 109 ? 11.461 -9.055 -15.016 1 98 109 HIS A CA 1
ATOM 861 C C . HIS A 1 109 ? 12.859 -9.164 -14.43 1 98 109 HIS A C 1
ATOM 863 O O . HIS A 1 109 ? 13.109 -10 -13.555 1 98 109 HIS A O 1
ATOM 869 N N . ALA A 1 110 ? 13.711 -8.281 -14.945 1 98.25 110 ALA A N 1
ATOM 870 C CA . ALA A 1 110 ? 15.086 -8.281 -14.461 1 98.25 110 ALA A CA 1
ATOM 871 C C . ALA A 1 110 ? 15.148 -7.969 -12.969 1 98.25 110 ALA A C 1
ATOM 873 O O . ALA A 1 110 ? 15.867 -8.625 -12.219 1 98.25 110 ALA A O 1
ATOM 874 N N . PHE A 1 111 ? 14.414 -6.973 -12.539 1 97.88 111 PHE A N 1
ATOM 875 C CA . PHE A 1 111 ? 14.367 -6.617 -11.125 1 97.88 111 PHE A CA 1
ATOM 876 C C . PHE A 1 111 ? 13.828 -7.777 -10.289 1 97.88 111 PHE A C 1
ATOM 878 O O . PHE A 1 111 ? 14.367 -8.086 -9.227 1 97.88 111 PHE A O 1
ATOM 885 N N . TYR A 1 112 ? 12.789 -8.414 -10.773 1 97.75 112 TYR A N 1
ATOM 886 C CA . TYR A 1 112 ? 12.172 -9.523 -10.055 1 97.75 112 TYR A CA 1
ATOM 887 C C . TYR A 1 112 ? 13.172 -10.641 -9.805 1 97.75 112 TYR A C 1
ATOM 889 O O . TYR A 1 112 ? 13.242 -11.188 -8.703 1 97.75 112 TYR A O 1
ATOM 897 N N . ILE A 1 113 ? 13.945 -10.945 -10.805 1 97.69 113 ILE A N 1
ATOM 898 C CA . ILE A 1 113 ? 14.945 -12 -10.688 1 97.69 113 ILE A CA 1
ATOM 899 C C . ILE A 1 113 ? 16.094 -11.523 -9.789 1 97.69 113 ILE A C 1
ATOM 901 O O . ILE A 1 113 ? 16.562 -12.281 -8.938 1 97.69 113 ILE A O 1
ATOM 905 N N . SER A 1 114 ? 16.453 -10.258 -9.914 1 97 114 SER A N 1
ATOM 906 C CA . SER A 1 114 ? 17.609 -9.703 -9.203 1 97 114 SER A CA 1
ATOM 907 C C . SER A 1 114 ? 17.297 -9.516 -7.723 1 97 114 SER A C 1
ATOM 909 O O . SER A 1 114 ? 18.219 -9.43 -6.902 1 97 114 SER A O 1
ATOM 911 N N . MET A 1 115 ? 16.078 -9.414 -7.395 1 96 115 MET A N 1
ATOM 912 C CA . MET A 1 115 ? 15.742 -9.227 -5.984 1 96 115 MET A CA 1
ATOM 913 C C . MET A 1 115 ? 15.508 -10.57 -5.297 1 96 115 MET A C 1
ATOM 915 O O . MET A 1 115 ? 14.867 -10.625 -4.246 1 96 115 MET A O 1
ATOM 919 N N . LEU A 1 116 ? 15.961 -11.656 -5.898 1 96.38 116 LEU A N 1
ATOM 920 C CA . LEU A 1 116 ? 16.016 -13.008 -5.34 1 96.38 116 LEU A CA 1
ATOM 921 C C . LEU A 1 116 ? 14.625 -13.633 -5.293 1 96.38 116 LEU A C 1
ATOM 923 O O . LEU A 1 116 ? 14.352 -14.477 -4.441 1 96.38 116 LEU A O 1
ATOM 927 N N . ALA A 1 117 ? 13.758 -13.211 -6.184 1 96.25 117 ALA A N 1
ATOM 928 C CA . ALA A 1 117 ? 12.367 -13.664 -6.156 1 96.25 117 ALA A CA 1
ATOM 929 C C . ALA A 1 117 ? 12.203 -14.961 -6.941 1 96.25 117 ALA A C 1
ATOM 931 O O . ALA A 1 117 ? 11.172 -15.633 -6.832 1 96.25 117 ALA A O 1
ATOM 932 N N . LEU A 1 118 ? 13.164 -15.359 -7.758 1 97.19 118 LEU A N 1
ATOM 933 C CA . LEU A 1 118 ? 13.117 -16.609 -8.516 1 97.19 118 LEU A CA 1
ATOM 934 C C . LEU A 1 118 ? 14 -17.672 -7.867 1 97.19 118 LEU A C 1
ATOM 936 O O . LEU A 1 118 ? 15.195 -17.453 -7.656 1 97.19 118 LEU A O 1
ATOM 940 N N . ARG A 1 119 ? 13.414 -18.781 -7.535 1 97 119 ARG A N 1
ATOM 941 C CA . ARG A 1 119 ? 14.133 -19.844 -6.848 1 97 119 ARG A CA 1
ATOM 942 C C . ARG A 1 119 ? 13.805 -21.203 -7.457 1 97 119 ARG A C 1
ATOM 944 O O . ARG A 1 119 ? 12.82 -21.344 -8.18 1 97 119 ARG A O 1
ATOM 951 N N . TYR A 1 120 ? 14.656 -22.156 -7.309 1 96.88 120 TYR A N 1
ATOM 952 C CA . TYR A 1 120 ? 14.391 -23.516 -7.754 1 96.88 120 TYR A CA 1
ATOM 953 C C . TYR A 1 120 ? 14.453 -24.5 -6.586 1 96.88 120 TYR A C 1
ATOM 955 O O . TYR A 1 120 ? 15.195 -24.281 -5.625 1 96.88 120 TYR A O 1
ATOM 963 N N . ARG A 1 121 ? 13.672 -25.531 -6.676 1 94.31 121 ARG A N 1
ATOM 964 C CA . ARG A 1 121 ? 13.523 -26.516 -5.605 1 94.31 121 ARG A CA 1
ATOM 965 C C . ARG A 1 121 ? 14.727 -27.453 -5.559 1 94.31 121 ARG A C 1
ATOM 967 O O . ARG A 1 121 ? 15.227 -27.891 -6.602 1 94.31 121 ARG A O 1
ATOM 974 N N . THR A 1 122 ? 15.188 -27.703 -4.398 1 93.75 122 THR A N 1
ATOM 975 C CA . THR A 1 122 ? 16.203 -28.703 -4.113 1 93.75 122 THR A CA 1
ATOM 976 C C . THR A 1 122 ? 15.719 -29.703 -3.064 1 93.75 122 THR A C 1
ATOM 978 O O . THR A 1 122 ? 14.703 -29.469 -2.404 1 93.75 122 THR A O 1
ATOM 981 N N . PRO A 1 123 ? 16.344 -30.812 -2.977 1 90.69 123 PRO A N 1
ATOM 982 C CA . PRO A 1 123 ? 15.922 -31.797 -1.969 1 90.69 123 PRO A CA 1
ATOM 983 C C . PRO A 1 123 ? 15.93 -31.219 -0.554 1 90.69 123 PRO A C 1
ATOM 985 O O . PRO A 1 123 ? 15.133 -31.641 0.288 1 90.69 123 PRO A O 1
ATOM 988 N N . ASN A 1 124 ? 16.75 -30.25 -0.274 1 91.12 124 ASN A N 1
ATOM 989 C CA . ASN A 1 124 ? 16.891 -29.703 1.068 1 91.12 124 ASN A CA 1
ATOM 990 C C . ASN A 1 124 ? 16.125 -28.391 1.215 1 91.12 124 ASN A C 1
ATOM 992 O O . ASN A 1 124 ? 16.188 -27.734 2.264 1 91.12 124 ASN A O 1
ATOM 996 N N . GLY A 1 125 ? 15.422 -27.984 0.172 1 92.56 125 GLY A N 1
ATOM 997 C CA . GLY A 1 125 ? 14.711 -26.719 0.219 1 92.56 125 GLY A CA 1
ATOM 998 C C . GLY A 1 125 ? 14.641 -26.031 -1.128 1 92.56 125 GLY A C 1
ATOM 999 O O . GLY A 1 125 ? 14.039 -26.547 -2.07 1 92.56 125 GLY A O 1
ATOM 1000 N N . ASP A 1 126 ? 15.211 -24.828 -1.169 1 95.06 126 ASP A N 1
ATOM 1001 C CA . ASP A 1 126 ? 15.234 -24.094 -2.432 1 95.06 126 ASP A CA 1
ATOM 1002 C C . ASP A 1 126 ? 16.453 -23.188 -2.52 1 95.06 126 ASP A C 1
ATOM 1004 O O . ASP A 1 126 ? 17.047 -22.828 -1.496 1 95.06 126 ASP A O 1
ATOM 1008 N N . ARG A 1 127 ? 16.891 -22.906 -3.684 1 96.31 127 ARG A N 1
ATOM 1009 C CA . ARG A 1 127 ? 18.031 -22.047 -3.971 1 96.31 127 ARG A CA 1
ATOM 1010 C C . ARG A 1 127 ? 17.625 -20.891 -4.887 1 96.31 127 ARG A C 1
ATOM 1012 O O . ARG A 1 127 ? 16.688 -21.031 -5.676 1 96.31 127 ARG A O 1
ATOM 1019 N N . VAL A 1 128 ? 18.344 -19.828 -4.789 1 96.5 128 VAL A N 1
ATOM 1020 C CA . VAL A 1 128 ? 18.094 -18.641 -5.598 1 96.5 128 VAL A CA 1
ATOM 1021 C C . VAL A 1 128 ? 18.609 -18.844 -7.016 1 96.5 128 VAL A C 1
ATOM 1023 O O . VAL A 1 128 ? 19.688 -19.422 -7.211 1 96.5 128 VAL A O 1
ATOM 1026 N N . ILE A 1 129 ? 17.859 -18.469 -8.023 1 97.81 129 ILE A N 1
ATOM 1027 C CA . ILE A 1 129 ? 18.344 -18.375 -9.391 1 97.81 129 ILE A CA 1
ATOM 1028 C C . ILE A 1 129 ? 18.844 -16.969 -9.664 1 97.81 129 ILE A C 1
ATOM 1030 O O . ILE A 1 129 ? 18.062 -16.016 -9.719 1 97.81 129 ILE A O 1
ATOM 1034 N N . TRP A 1 130 ? 19.984 -16.812 -9.852 1 97.56 130 TRP A N 1
ATOM 1035 C CA . TRP A 1 130 ? 20.625 -15.516 -10.047 1 97.56 130 TRP A CA 1
ATOM 1036 C C . TRP A 1 130 ? 20.438 -15.031 -11.484 1 97.56 130 TRP A C 1
ATOM 1038 O O . TRP A 1 130 ? 20.172 -15.828 -12.383 1 97.56 130 TRP A O 1
ATOM 1048 N N . PRO A 1 131 ? 20.562 -13.727 -11.703 1 97.69 131 PRO A N 1
ATOM 1049 C CA . PRO A 1 131 ? 20.344 -13.156 -13.039 1 97.69 131 PRO A CA 1
ATOM 1050 C C . PRO A 1 131 ? 21.203 -13.836 -14.109 1 97.69 131 PRO A C 1
ATOM 1052 O O . PRO A 1 131 ? 20.703 -14.141 -15.195 1 97.69 131 PRO A O 1
ATOM 1055 N N . ASN A 1 132 ? 22.438 -14.07 -13.828 1 97.19 132 ASN A N 1
ATOM 1056 C CA . ASN A 1 132 ? 23.328 -14.695 -14.805 1 97.19 132 ASN A CA 1
ATOM 1057 C C . ASN A 1 132 ? 22.906 -16.141 -15.086 1 97.19 132 ASN A C 1
ATOM 1059 O O . ASN A 1 132 ? 23.062 -16.625 -16.219 1 97.19 132 ASN A O 1
ATOM 1063 N N . GLN A 1 133 ? 22.391 -16.797 -14.109 1 97.81 133 GLN A N 1
ATOM 1064 C CA . GLN A 1 133 ? 21.922 -18.156 -14.289 1 97.81 133 GLN A CA 1
ATOM 1065 C C . GLN A 1 133 ? 20.703 -18.203 -15.219 1 97.81 133 GLN A C 1
ATOM 1067 O O . GLN A 1 133 ? 20.641 -19.031 -16.125 1 97.81 133 GLN A O 1
ATOM 1072 N N . TYR A 1 134 ? 19.781 -17.328 -14.969 1 98.12 134 TYR A N 1
ATOM 1073 C CA . TYR A 1 134 ? 18.594 -17.281 -15.805 1 98.12 134 TYR A CA 1
ATOM 1074 C C . TYR A 1 134 ? 18.938 -16.922 -17.234 1 98.12 134 TYR A C 1
ATOM 1076 O O . TYR A 1 134 ? 18.422 -17.531 -18.188 1 98.12 134 TYR A O 1
ATOM 1084 N N . THR A 1 135 ? 19.797 -15.898 -17.406 1 97.81 135 THR A N 1
ATOM 1085 C CA . THR A 1 135 ? 20.25 -15.492 -18.734 1 97.81 135 THR A CA 1
ATOM 1086 C C . THR A 1 135 ? 20.891 -16.656 -19.469 1 97.81 135 THR A C 1
ATOM 1088 O O . THR A 1 135 ? 20.625 -16.875 -20.656 1 97.81 135 THR A O 1
ATOM 1091 N N . TRP A 1 136 ? 21.719 -17.375 -18.75 1 97.56 136 TRP A N 1
ATOM 1092 C CA . TRP A 1 136 ? 22.406 -18.531 -19.328 1 97.56 136 TRP A CA 1
ATOM 1093 C C . TRP A 1 136 ? 21.391 -19.578 -19.766 1 97.56 136 TRP A C 1
ATOM 1095 O O . TRP A 1 136 ? 21.531 -20.156 -20.859 1 97.56 136 TRP A O 1
ATOM 1105 N N . LEU A 1 137 ? 20.375 -19.875 -18.969 1 97.94 137 LEU A N 1
ATOM 1106 C CA . LEU A 1 137 ? 19.344 -20.859 -19.312 1 97.94 137 LEU A CA 1
ATOM 1107 C C . LEU A 1 137 ? 18.641 -20.469 -20.625 1 97.94 137 LEU A C 1
ATOM 1109 O O . LEU A 1 137 ? 18.375 -21.328 -21.469 1 97.94 137 LEU A O 1
ATOM 1113 N N . LEU A 1 138 ? 18.344 -19.203 -20.797 1 97.44 138 LEU A N 1
ATOM 1114 C CA . LEU A 1 138 ? 17.703 -18.703 -22 1 97.44 138 LEU A CA 1
ATOM 1115 C C . LEU A 1 138 ? 18.625 -18.812 -23.203 1 97.44 138 LEU A C 1
ATOM 1117 O O . LEU A 1 138 ? 18.203 -19.281 -24.266 1 97.44 138 LEU A O 1
ATOM 1121 N N . GLN A 1 139 ? 19.875 -18.406 -23.016 1 96.38 139 GLN A N 1
ATOM 1122 C CA . GLN A 1 139 ? 20.844 -18.375 -24.109 1 96.38 139 GLN A CA 1
ATOM 1123 C C . GLN A 1 139 ? 21.156 -19.781 -24.594 1 96.38 139 GLN A C 1
ATOM 1125 O O . GLN A 1 139 ? 21.375 -20 -25.781 1 96.38 139 GLN A O 1
ATOM 1130 N N . GLN A 1 140 ? 21.172 -20.781 -23.641 1 95.94 140 GLN A N 1
ATOM 1131 C CA . GLN A 1 140 ? 21.438 -22.172 -24 1 95.94 140 GLN A CA 1
ATOM 1132 C C . GLN A 1 140 ? 20.188 -22.859 -24.516 1 95.94 140 GLN A C 1
ATOM 1134 O O . GLN A 1 140 ? 20.219 -24.047 -24.828 1 95.94 140 GLN A O 1
ATOM 1139 N N . GLU A 1 141 ? 19.031 -22.109 -24.547 1 95.44 141 GLU A N 1
ATOM 1140 C CA . GLU A 1 141 ? 17.75 -22.594 -25.047 1 95.44 141 GLU A CA 1
ATOM 1141 C C . GLU A 1 141 ? 17.25 -23.781 -24.203 1 95.44 141 GLU A C 1
ATOM 1143 O O . GLU A 1 141 ? 16.641 -24.703 -24.734 1 95.44 141 GLU A O 1
ATOM 1148 N N . LEU A 1 142 ? 17.719 -23.781 -22.969 1 96.44 142 LEU A N 1
ATOM 1149 C CA . LEU A 1 142 ? 17.219 -24.781 -22.047 1 96.44 142 LEU A CA 1
ATOM 1150 C C . LEU A 1 142 ? 15.812 -24.438 -21.578 1 96.44 142 LEU A C 1
ATOM 1152 O O . LEU A 1 142 ? 15.055 -25.312 -21.156 1 96.44 142 LEU A O 1
ATOM 1156 N N . ILE A 1 143 ? 15.523 -23.125 -21.562 1 96.12 143 ILE A N 1
ATOM 1157 C CA . ILE A 1 143 ? 14.172 -22.625 -21.344 1 96.12 143 ILE A CA 1
ATOM 1158 C C . ILE A 1 143 ? 13.781 -21.656 -22.453 1 96.12 143 ILE A C 1
ATOM 1160 O O . ILE A 1 143 ? 14.648 -21.031 -23.078 1 96.12 143 ILE A O 1
ATOM 1164 N N . LEU A 1 144 ? 12.555 -21.609 -22.703 1 95.88 144 LEU A N 1
ATOM 1165 C CA . LEU A 1 144 ? 12.023 -20.703 -23.719 1 95.88 144 LEU A CA 1
ATOM 1166 C C . LEU A 1 144 ? 11.211 -19.578 -23.062 1 95.88 144 LEU A C 1
ATOM 1168 O O . LEU A 1 144 ? 10.484 -19.828 -22.094 1 95.88 144 LEU A O 1
ATOM 1172 N N . TRP A 1 145 ? 11.359 -18.422 -23.594 1 96.12 145 TRP A N 1
ATOM 1173 C CA . TRP A 1 145 ? 10.648 -17.281 -23.047 1 96.12 145 TRP A CA 1
ATOM 1174 C C . TRP A 1 145 ? 9.141 -17.5 -23.078 1 96.12 145 TRP A C 1
ATOM 1176 O O . TRP A 1 145 ? 8.414 -17.016 -22.203 1 96.12 145 TRP A O 1
ATOM 1186 N N . GLU A 1 146 ? 8.648 -18.219 -24.047 1 94.19 146 GLU A N 1
ATOM 1187 C CA . GLU A 1 146 ? 7.223 -18.469 -24.203 1 94.19 146 GLU A CA 1
ATOM 1188 C C . GLU A 1 146 ? 6.648 -19.141 -22.953 1 94.19 146 GLU A C 1
ATOM 1190 O O . GLU A 1 146 ? 5.461 -19 -22.656 1 94.19 146 GLU A O 1
ATOM 1195 N N . ASP A 1 147 ? 7.543 -19.766 -22.188 1 94 147 ASP A N 1
ATOM 1196 C CA . ASP A 1 147 ? 7.102 -20.469 -20.984 1 94 147 ASP A CA 1
ATOM 1197 C C . ASP A 1 147 ? 7.285 -19.609 -19.734 1 94 147 ASP A C 1
ATOM 1199 O O . ASP A 1 147 ? 7.176 -20.109 -18.609 1 94 147 ASP A O 1
ATOM 1203 N N . HIS A 1 148 ? 7.582 -18.297 -19.906 1 94.75 148 HIS A N 1
ATOM 1204 C CA . HIS A 1 148 ? 7.938 -17.438 -18.797 1 94.75 148 HIS A CA 1
ATOM 1205 C C . HIS A 1 148 ? 6.809 -17.359 -17.766 1 94.75 148 HIS A C 1
ATOM 1207 O O . HIS A 1 148 ? 7.055 -17.188 -16.578 1 94.75 148 HIS A O 1
ATOM 1213 N N . PRO A 1 149 ? 5.562 -17.531 -18.188 1 90.94 149 PRO A N 1
ATOM 1214 C CA . PRO A 1 149 ? 4.512 -17.516 -17.156 1 90.94 149 PRO A CA 1
ATOM 1215 C C . PRO A 1 149 ? 4.648 -18.672 -16.156 1 90.94 149 PRO A C 1
ATOM 1217 O O . PRO A 1 149 ? 4.344 -18.5 -14.977 1 90.94 149 PRO A O 1
ATOM 1220 N N . ASN A 1 150 ? 5.109 -19.797 -16.625 1 90.94 150 ASN A N 1
ATOM 1221 C CA . ASN A 1 150 ? 5.309 -20.953 -15.742 1 90.94 150 ASN A CA 1
ATOM 1222 C C . ASN A 1 150 ? 6.441 -20.719 -14.75 1 90.94 150 ASN A C 1
ATOM 1224 O O . ASN A 1 150 ? 6.543 -21.406 -13.742 1 90.94 150 ASN A O 1
ATOM 1228 N N . TRP A 1 151 ? 7.273 -19.734 -15.07 1 94.69 151 TRP A N 1
ATOM 1229 C CA . TRP A 1 151 ? 8.383 -19.391 -14.195 1 94.69 151 TRP A CA 1
ATOM 1230 C C . TRP A 1 151 ? 7.996 -18.25 -13.258 1 94.69 151 TRP A C 1
ATOM 1232 O O . TRP A 1 151 ? 8.852 -17.688 -12.562 1 94.69 151 TRP A O 1
ATOM 1242 N N . GLY A 1 152 ? 6.715 -17.891 -13.281 1 91.44 152 GLY A N 1
ATOM 1243 C CA . GLY A 1 152 ? 6.258 -16.797 -12.438 1 91.44 152 GLY A CA 1
ATOM 1244 C C . GLY A 1 152 ? 6.684 -15.438 -12.945 1 91.44 152 GLY A C 1
ATOM 1245 O O . GLY A 1 152 ? 6.738 -14.477 -12.18 1 91.44 152 GLY A O 1
ATOM 1246 N N . LEU A 1 153 ? 7.02 -15.352 -14.234 1 95.75 153 LEU A N 1
ATOM 1247 C CA . LEU A 1 153 ? 7.566 -14.109 -14.773 1 95.75 153 LEU A CA 1
ATOM 1248 C C . LEU A 1 153 ? 6.559 -13.43 -15.695 1 95.75 153 LEU A C 1
ATOM 1250 O O . LEU A 1 153 ? 6.934 -12.586 -16.516 1 95.75 153 LEU A O 1
ATOM 1254 N N . SER A 1 154 ? 5.312 -13.828 -15.586 1 93.19 154 SER A N 1
ATOM 1255 C CA . SER A 1 154 ? 4.309 -13.047 -16.297 1 93.19 154 SER A CA 1
ATOM 1256 C C . SER A 1 154 ? 4.152 -11.656 -15.68 1 93.19 154 SER A C 1
ATOM 1258 O O . SER A 1 154 ? 4.195 -11.508 -14.453 1 93.19 154 SER A O 1
ATOM 1260 N N . LEU A 1 155 ? 4.031 -10.672 -16.516 1 91.81 155 LEU A N 1
ATOM 1261 C CA . LEU A 1 155 ? 3.906 -9.297 -16.031 1 91.81 155 LEU A CA 1
ATOM 1262 C C . LEU A 1 155 ? 2.736 -9.156 -15.07 1 91.81 155 LEU A C 1
ATOM 1264 O O . LEU A 1 155 ? 2.854 -8.492 -14.039 1 91.81 155 LEU A O 1
ATOM 1268 N N . ASP A 1 156 ? 1.635 -9.781 -15.305 1 85.62 156 ASP A N 1
ATOM 1269 C CA . ASP A 1 156 ? 0.445 -9.711 -14.461 1 85.62 156 ASP A CA 1
ATOM 1270 C C . ASP A 1 156 ? 0.711 -10.312 -13.086 1 85.62 156 ASP A C 1
ATOM 1272 O O . ASP A 1 156 ? 0.285 -9.766 -12.07 1 85.62 156 ASP A O 1
ATOM 1276 N N . ASP A 1 157 ? 1.428 -11.383 -13.102 1 88 157 ASP A N 1
ATOM 1277 C CA . ASP A 1 157 ? 1.725 -12.055 -11.836 1 88 157 ASP A CA 1
ATOM 1278 C C . ASP A 1 157 ? 2.654 -11.203 -10.969 1 88 157 ASP A C 1
ATOM 1280 O O . ASP A 1 157 ? 2.436 -11.07 -9.766 1 88 157 ASP A O 1
ATOM 1284 N N . ILE A 1 158 ? 3.666 -10.68 -11.594 1 92.06 158 ILE A N 1
ATOM 1285 C CA . ILE A 1 158 ? 4.629 -9.867 -10.859 1 92.06 158 ILE A CA 1
ATOM 1286 C C . ILE A 1 158 ? 3.939 -8.625 -10.305 1 92.06 158 ILE A C 1
ATOM 1288 O O . ILE A 1 158 ? 4.117 -8.273 -9.141 1 92.06 158 ILE A O 1
ATOM 1292 N N . CYS A 1 159 ? 3.135 -8 -11.148 1 87.12 159 CYS A N 1
ATOM 1293 C CA . CYS A 1 159 ? 2.436 -6.793 -10.734 1 87.12 159 CYS A CA 1
ATOM 1294 C C . CYS A 1 159 ? 1.441 -7.094 -9.617 1 87.12 159 CYS A C 1
ATOM 1296 O O . CYS A 1 159 ? 1.224 -6.266 -8.734 1 87.12 159 CYS A O 1
ATOM 1298 N N . ASP A 1 160 ? 0.904 -8.227 -9.711 1 87.56 160 ASP A N 1
ATOM 1299 C CA . ASP A 1 160 ? -0.056 -8.625 -8.688 1 87.56 160 ASP A CA 1
ATOM 1300 C C . ASP A 1 160 ? 0.63 -8.828 -7.34 1 87.56 160 ASP A C 1
ATOM 1302 O O . ASP A 1 160 ? 0.026 -8.594 -6.289 1 87.56 160 ASP A O 1
ATOM 1306 N N . LYS A 1 161 ? 1.844 -9.289 -7.344 1 88.81 161 LYS A N 1
ATOM 1307 C CA . LYS A 1 161 ? 2.604 -9.5 -6.117 1 88.81 161 LYS A CA 1
ATOM 1308 C C . LYS A 1 161 ? 3.119 -8.18 -5.551 1 88.81 161 LYS A C 1
ATOM 1310 O O . LYS A 1 161 ? 3.408 -8.086 -4.355 1 88.81 161 LYS A O 1
ATOM 1315 N N . SER A 1 162 ? 3.289 -7.246 -6.438 1 89.31 162 SER A N 1
ATOM 1316 C CA . SER A 1 162 ? 3.83 -5.953 -6.031 1 89.31 162 SER A CA 1
ATOM 1317 C C . SER A 1 162 ? 2.816 -5.164 -5.211 1 89.31 162 SER A C 1
ATOM 1319 O O . SER A 1 162 ? 1.664 -5.008 -5.621 1 89.31 162 SER A O 1
ATOM 1321 N N . LYS A 1 163 ? 3.172 -4.711 -4.082 1 82.81 163 LYS A N 1
ATOM 1322 C CA . LYS A 1 163 ? 2.289 -3.992 -3.172 1 82.81 163 LYS A CA 1
ATOM 1323 C C . LYS A 1 163 ? 2.379 -2.484 -3.395 1 82.81 163 LYS A C 1
ATOM 1325 O O . LYS A 1 163 ? 2.021 -1.698 -2.516 1 82.81 163 LYS A O 1
ATOM 1330 N N . SER A 1 164 ? 2.799 -2.135 -4.543 1 76.06 164 SER A N 1
ATOM 1331 C CA . SER A 1 164 ? 2.891 -0.711 -4.855 1 76.06 164 SER A CA 1
ATOM 1332 C C . SER A 1 164 ? 1.508 -0.074 -4.945 1 76.06 164 SER A C 1
ATOM 1334 O O . SER A 1 164 ? 0.583 -0.662 -5.508 1 76.06 164 SER A O 1
ATOM 1336 N N . ASP A 1 165 ? 1.263 0.968 -4.168 1 71.75 165 ASP A N 1
ATOM 1337 C CA . ASP A 1 165 ? 0.026 1.744 -4.195 1 71.75 165 ASP A CA 1
ATOM 1338 C C . ASP A 1 165 ? 0.239 3.09 -4.887 1 71.75 165 ASP A C 1
ATOM 1340 O O . ASP A 1 165 ? 0.982 3.938 -4.387 1 71.75 165 ASP A O 1
ATOM 1344 N N . ASN A 1 166 ? -0.354 3.283 -5.988 1 72.38 166 ASN A N 1
ATOM 1345 C CA . ASN A 1 166 ? -0.203 4.516 -6.75 1 72.38 166 ASN A CA 1
ATOM 1346 C C . ASN A 1 166 ? -0.655 5.73 -5.949 1 72.38 166 ASN A C 1
ATOM 1348 O O . ASN A 1 166 ? -0.117 6.828 -6.117 1 72.38 166 ASN A O 1
ATOM 1352 N N . ALA A 1 167 ? -1.561 5.539 -5.102 1 72.5 167 ALA A N 1
ATOM 1353 C CA . ALA A 1 167 ? -2.021 6.648 -4.27 1 72.5 167 ALA A CA 1
ATOM 1354 C C . ALA A 1 167 ? -0.938 7.082 -3.289 1 72.5 167 ALA A C 1
ATOM 1356 O O . ALA A 1 167 ? -0.736 8.281 -3.068 1 72.5 167 ALA A O 1
ATOM 1357 N N . ALA A 1 168 ? -0.251 6.059 -2.76 1 73.12 168 ALA A N 1
ATOM 1358 C CA . ALA A 1 168 ? 0.84 6.367 -1.84 1 73.12 168 ALA A CA 1
ATOM 1359 C C . ALA A 1 168 ? 1.963 7.113 -2.553 1 73.12 168 ALA A C 1
ATOM 1361 O O . ALA A 1 168 ? 2.541 8.055 -1.999 1 73.12 168 ALA A O 1
ATOM 1362 N N . LYS A 1 169 ? 2.203 6.762 -3.73 1 75.81 169 LYS A N 1
ATOM 1363 C CA . LYS A 1 169 ? 3.223 7.426 -4.535 1 75.81 169 LYS A CA 1
ATOM 1364 C C . LYS A 1 169 ? 2.824 8.867 -4.844 1 75.81 169 LYS A C 1
ATOM 1366 O O . LYS A 1 169 ? 3.658 9.773 -4.777 1 75.81 169 LYS A O 1
ATOM 1371 N N . LEU A 1 170 ? 1.594 9.023 -5.141 1 78.69 170 LEU A N 1
ATOM 1372 C CA . LEU A 1 170 ? 1.091 10.359 -5.441 1 78.69 170 LEU A CA 1
ATOM 1373 C C . LEU A 1 170 ? 1.147 11.25 -4.203 1 78.69 170 LEU A C 1
ATOM 1375 O O . LEU A 1 170 ? 1.558 12.414 -4.289 1 78.69 170 LEU A O 1
ATOM 1379 N N . LEU A 1 171 ? 0.793 10.711 -3.1 1 77.44 171 LEU A N 1
ATOM 1380 C CA . LEU A 1 171 ? 0.834 11.461 -1.846 1 77.44 171 LEU A CA 1
ATOM 1381 C C . LEU A 1 171 ? 2.266 11.852 -1.491 1 77.44 171 LEU A C 1
ATOM 1383 O O . LEU A 1 171 ? 2.512 12.961 -1.021 1 77.44 171 LEU A O 1
ATOM 1387 N N . ALA A 1 172 ? 3.18 10.938 -1.718 1 82.19 172 ALA A N 1
ATOM 1388 C CA . ALA A 1 172 ? 4.586 11.234 -1.463 1 82.19 172 ALA A CA 1
ATOM 1389 C C . ALA A 1 172 ? 5.086 12.359 -2.369 1 82.19 172 ALA A C 1
ATOM 1391 O O . ALA A 1 172 ? 5.793 13.258 -1.917 1 82.19 172 ALA A O 1
ATOM 1392 N N . LEU A 1 173 ? 4.617 12.336 -3.555 1 86.19 173 LEU A N 1
ATOM 1393 C CA . LEU A 1 173 ? 5.023 13.359 -4.516 1 86.19 173 LEU A CA 1
ATOM 1394 C C . LEU A 1 173 ? 4.465 14.727 -4.125 1 86.19 173 LEU A C 1
ATOM 1396 O O . LEU A 1 173 ? 5.176 15.727 -4.18 1 86.19 173 LEU A O 1
ATOM 1400 N N . ILE A 1 174 ? 3.277 14.719 -3.693 1 83.94 174 ILE A N 1
ATOM 1401 C CA . ILE A 1 174 ? 2.629 15.953 -3.27 1 83.94 174 ILE A CA 1
ATOM 1402 C C . ILE A 1 174 ? 3.338 16.516 -2.037 1 83.94 174 ILE A C 1
ATOM 1404 O O . ILE A 1 174 ? 3.65 17.703 -1.979 1 83.94 174 ILE A O 1
ATOM 1408 N N . GLN A 1 175 ? 3.619 15.641 -1.124 1 85 175 GLN A N 1
ATOM 1409 C CA . GLN A 1 175 ? 4.25 16.062 0.123 1 85 175 GLN A CA 1
ATOM 1410 C C . GLN A 1 175 ? 5.656 16.609 -0.126 1 85 175 GLN A C 1
ATOM 1412 O O . GLN A 1 175 ? 6.031 17.641 0.417 1 85 175 GLN A O 1
ATOM 1417 N N . VAL A 1 176 ? 6.398 15.953 -0.914 1 90.69 176 VAL A N 1
ATOM 1418 C CA . VAL A 1 176 ? 7.777 16.359 -1.17 1 90.69 176 VAL A CA 1
ATOM 1419 C C . VAL A 1 176 ? 7.797 17.672 -1.951 1 90.69 176 VAL A C 1
ATOM 1421 O O . VAL A 1 176 ? 8.617 18.547 -1.681 1 90.69 176 VAL A O 1
ATOM 1424 N N . THR A 1 177 ? 6.855 17.812 -2.814 1 90.75 177 THR A N 1
ATOM 1425 C CA . THR A 1 177 ? 6.758 19.047 -3.586 1 90.75 177 THR A CA 1
ATOM 1426 C C . THR A 1 177 ? 6.332 20.219 -2.697 1 90.75 177 THR A C 1
ATOM 1428 O O . THR A 1 177 ? 6.926 21.297 -2.748 1 90.75 177 THR A O 1
ATOM 1431 N N . TRP A 1 178 ? 5.418 19.953 -1.868 1 87.44 178 TRP A N 1
ATOM 1432 C CA . TRP A 1 178 ? 4.914 20.969 -0.951 1 87.44 178 TRP A CA 1
ATOM 1433 C C . TRP A 1 178 ? 5.996 21.391 0.038 1 87.44 178 TRP A C 1
ATOM 1435 O O . TRP A 1 178 ? 6.211 22.578 0.257 1 87.44 178 TRP A O 1
ATOM 1445 N N . PHE A 1 179 ? 6.66 20.5 0.61 1 91.69 179 PHE A N 1
ATOM 1446 C CA . PHE A 1 179 ? 7.711 20.781 1.583 1 91.69 179 PHE A CA 1
ATOM 1447 C C . PHE A 1 179 ? 8.844 21.578 0.944 1 91.69 179 PHE A C 1
ATOM 1449 O O . PHE A 1 179 ? 9.336 22.547 1.533 1 91.69 179 PHE A O 1
ATOM 1456 N N . SER A 1 180 ? 9.211 21.188 -0.243 1 93 180 SER A N 1
ATOM 1457 C CA . SER A 1 180 ? 10.258 21.891 -0.968 1 93 180 SER A CA 1
ATOM 1458 C C . SER A 1 180 ? 9.844 23.328 -1.292 1 93 180 SER A C 1
ATOM 1460 O O . SER A 1 180 ? 10.617 24.266 -1.103 1 93 180 SER A O 1
ATOM 1462 N N . ALA A 1 181 ? 8.625 23.453 -1.725 1 89.69 181 ALA A N 1
ATOM 1463 C CA . ALA A 1 181 ? 8.109 24.781 -2.053 1 89.69 181 ALA A CA 1
ATOM 1464 C C . ALA A 1 181 ? 8.086 25.672 -0.819 1 89.69 181 ALA A C 1
ATOM 1466 O O . ALA A 1 181 ? 8.5 26.828 -0.88 1 89.69 181 ALA A O 1
ATOM 1467 N N . GLN A 1 182 ? 7.695 25.109 0.316 1 87.31 182 GLN A N 1
ATOM 1468 C CA . GLN A 1 182 ? 7.66 25.859 1.563 1 87.31 182 GLN A CA 1
ATOM 1469 C C . GLN A 1 182 ? 9.062 26.281 1.996 1 87.31 182 GLN A C 1
ATOM 1471 O O . GLN A 1 182 ? 9.258 27.391 2.48 1 87.31 182 GLN A O 1
ATOM 1476 N N . SER A 1 183 ? 9.961 25.422 1.858 1 88.94 183 SER A N 1
ATOM 1477 C CA . SER A 1 183 ? 11.336 25.719 2.238 1 88.94 183 SER A CA 1
ATOM 1478 C C . SER A 1 183 ? 11.93 26.812 1.355 1 88.94 183 SER A C 1
ATOM 1480 O O . SER A 1 183 ? 12.594 27.719 1.85 1 88.94 183 SER A O 1
ATOM 1482 N N . ILE A 1 184 ? 11.633 26.734 0.078 1 88.75 184 ILE A N 1
ATOM 1483 C CA . ILE A 1 184 ? 12.141 27.719 -0.869 1 88.75 184 ILE A CA 1
ATOM 1484 C C . ILE A 1 184 ? 11.508 29.078 -0.582 1 88.75 184 ILE A C 1
ATOM 1486 O O . ILE A 1 184 ? 12.195 30.109 -0.586 1 88.75 184 ILE A O 1
ATOM 1490 N N . LEU A 1 185 ? 10.25 29.125 -0.32 1 87.12 185 LEU A N 1
ATOM 1491 C CA . LEU A 1 185 ? 9.547 30.359 -0.019 1 87.12 185 LEU A CA 1
ATOM 1492 C C . LEU A 1 185 ? 10.078 30.984 1.27 1 87.12 185 LEU A C 1
ATOM 1494 O O . LEU A 1 185 ? 10.227 32.219 1.354 1 87.12 185 LEU A O 1
ATOM 1498 N N . ARG A 1 186 ? 10.367 30.203 2.205 1 87.19 186 ARG A N 1
ATOM 1499 C CA . ARG A 1 186 ? 10.906 30.719 3.461 1 87.19 186 ARG A CA 1
ATOM 1500 C C . ARG A 1 186 ? 12.242 31.406 3.238 1 87.19 186 ARG A C 1
ATOM 1502 O O . ARG A 1 186 ? 12.469 32.5 3.746 1 87.19 186 ARG A O 1
ATOM 1509 N N . VAL A 1 187 ? 13.047 30.781 2.494 1 85.69 187 VAL A N 1
ATOM 1510 C CA . VAL A 1 187 ? 14.352 31.359 2.205 1 85.69 187 VAL A CA 1
ATOM 1511 C C . VAL A 1 187 ? 14.188 32.656 1.408 1 85.69 187 VAL A C 1
ATOM 1513 O O . VAL A 1 187 ? 14.898 33.625 1.645 1 85.69 187 VAL A O 1
ATOM 1516 N N . SER A 1 188 ? 13.25 32.75 0.518 1 88.38 188 SER A N 1
ATOM 1517 C CA . SER A 1 188 ? 13.008 33.906 -0.31 1 88.38 188 SER A CA 1
ATOM 1518 C C . SER A 1 188 ? 12.523 35.094 0.529 1 88.38 188 SER A C 1
ATOM 1520 O O . SER A 1 188 ? 12.797 36.25 0.199 1 88.38 188 SER A O 1
ATOM 1522 N N . TYR A 1 189 ? 11.844 34.844 1.634 1 87.69 189 TYR A N 1
ATOM 1523 C CA . TYR A 1 189 ? 11.359 35.875 2.533 1 87.69 189 TYR A CA 1
ATOM 1524 C C . TYR A 1 189 ? 12.359 36.125 3.656 1 87.69 189 TYR A C 1
ATOM 1526 O O . TYR A 1 189 ? 12.016 36.75 4.672 1 87.69 189 TYR A O 1
ATOM 1534 N N . HIS A 1 190 ? 13.531 35.5 3.498 1 88.5 190 HIS A N 1
ATOM 1535 C CA . HIS A 1 190 ? 14.656 35.719 4.398 1 88.5 190 HIS A CA 1
ATOM 1536 C C . HIS A 1 190 ? 14.367 35.188 5.793 1 88.5 190 HIS A C 1
ATOM 1538 O O . HIS A 1 190 ? 14.719 35.812 6.793 1 88.5 190 HIS A O 1
ATOM 1544 N N . LEU A 1 191 ? 13.578 34.188 5.844 1 88.06 191 LEU A N 1
ATOM 1545 C CA . LEU A 1 191 ? 13.352 33.469 7.078 1 88.06 191 LEU A CA 1
ATOM 1546 C C . LEU A 1 191 ? 14.25 32.219 7.148 1 88.06 191 LEU A C 1
ATOM 1548 O O . LEU A 1 191 ? 14.406 31.516 6.156 1 88.06 191 LEU A O 1
ATOM 1552 N N . PRO A 1 192 ? 14.867 31.984 8.234 1 88.88 192 PRO A N 1
ATOM 1553 C CA . PRO A 1 192 ? 15.773 30.828 8.328 1 88.88 192 PRO A CA 1
ATOM 1554 C C . PRO A 1 192 ? 15.031 29.5 8.375 1 88.88 192 PRO A C 1
ATOM 1556 O O . PRO A 1 192 ? 13.898 29.438 8.867 1 88.88 192 PRO A O 1
ATOM 1559 N N . LEU A 1 193 ? 15.664 28.516 7.883 1 91.06 193 LEU A N 1
ATOM 1560 C CA . LEU A 1 193 ? 15.188 27.141 8.047 1 91.06 193 LEU A CA 1
ATOM 1561 C C . LEU A 1 193 ? 15.711 26.547 9.352 1 91.06 193 LEU A C 1
ATOM 1563 O O . LEU A 1 193 ? 16.844 26.828 9.766 1 91.06 193 LEU A O 1
ATOM 1567 N N . SER A 1 194 ? 14.828 25.812 9.992 1 91.06 194 SER A N 1
ATOM 1568 C CA . SER A 1 194 ? 15.352 25.047 11.125 1 91.06 194 SER A CA 1
ATOM 1569 C C . SER A 1 194 ? 16.328 23.984 10.664 1 91.06 194 SER A C 1
ATOM 1571 O O . SER A 1 194 ? 16.328 23.594 9.492 1 91.06 194 SER A O 1
ATOM 1573 N N . GLN A 1 195 ? 17.172 23.562 11.555 1 92.75 195 GLN A N 1
ATOM 1574 C CA . GLN A 1 195 ? 18.125 22.5 11.227 1 92.75 195 GLN A CA 1
ATOM 1575 C C . GLN A 1 195 ? 17.391 21.219 10.812 1 92.75 195 GLN A C 1
ATOM 1577 O O . GLN A 1 195 ? 17.844 20.5 9.914 1 92.75 195 GLN A O 1
ATOM 1582 N N . LEU A 1 196 ? 16.266 20.969 11.422 1 93.88 196 LEU A N 1
ATOM 1583 C CA . LEU A 1 196 ? 15.469 19.797 11.086 1 93.88 196 LEU A CA 1
ATOM 1584 C C . LEU A 1 196 ? 14.906 19.906 9.672 1 93.88 196 LEU A C 1
ATOM 1586 O O . LEU A 1 196 ? 14.883 18.922 8.93 1 93.88 196 LEU A O 1
ATOM 1590 N N . GLU A 1 197 ? 14.484 21.047 9.32 1 93.38 197 GLU A N 1
ATOM 1591 C CA . GLU A 1 197 ? 13.977 21.281 7.965 1 93.38 197 GLU A CA 1
ATOM 1592 C C . GLU A 1 197 ? 15.086 21.109 6.93 1 93.38 197 GLU A C 1
ATOM 1594 O O . GLU A 1 197 ? 14.875 20.516 5.871 1 93.38 197 GLU A O 1
ATOM 1599 N N . SER A 1 198 ? 16.172 21.641 7.266 1 92.12 198 SER A N 1
ATOM 1600 C CA . SER A 1 198 ? 17.312 21.5 6.363 1 92.12 198 SER A CA 1
ATOM 1601 C C . SER A 1 198 ? 17.688 20.031 6.16 1 92.12 198 SER A C 1
ATOM 1603 O O . SER A 1 198 ? 17.938 19.594 5.035 1 92.12 198 SER A O 1
ATOM 1605 N N . MET A 1 199 ? 17.703 19.328 7.219 1 94.5 199 MET A N 1
ATOM 1606 C CA . MET A 1 199 ? 17.984 17.906 7.117 1 94.5 199 MET A CA 1
ATOM 1607 C C . MET A 1 199 ? 16.922 17.188 6.293 1 94.5 199 MET A C 1
ATOM 1609 O O . MET A 1 199 ? 17.234 16.359 5.445 1 94.5 199 MET A O 1
ATOM 1613 N N . THR A 1 200 ? 15.648 17.531 6.562 1 95.19 200 THR A N 1
ATOM 1614 C CA . THR A 1 200 ? 14.547 16.938 5.824 1 95.19 200 THR A CA 1
ATOM 1615 C C . THR A 1 200 ? 14.68 17.203 4.328 1 95.19 200 THR A C 1
ATOM 1617 O O . THR A 1 200 ? 14.492 16.297 3.512 1 95.19 200 THR A O 1
ATOM 1620 N N . LEU A 1 201 ? 15.07 18.375 4.004 1 92.94 201 LEU A N 1
ATOM 1621 C CA . LEU A 1 201 ? 15.281 18.75 2.609 1 92.94 201 LEU A CA 1
ATOM 1622 C C . LEU A 1 201 ? 16.375 17.891 1.979 1 92.94 201 LEU A C 1
ATOM 1624 O O . LEU A 1 201 ? 16.328 17.594 0.782 1 92.94 201 LEU A O 1
ATOM 1628 N N . GLY A 1 202 ? 17.281 17.484 2.77 1 93.12 202 GLY A N 1
ATOM 1629 C CA . GLY A 1 202 ? 18.391 16.672 2.287 1 93.12 202 GLY A CA 1
ATOM 1630 C C . GLY A 1 202 ? 17.969 15.297 1.814 1 93.12 202 GLY A C 1
ATOM 1631 O O . GLY A 1 202 ? 18.609 14.711 0.935 1 93.12 202 GLY A O 1
ATOM 1632 N N . TYR A 1 203 ? 16.859 14.805 2.309 1 95.94 203 TYR A N 1
ATOM 1633 C CA . TYR A 1 203 ? 16.391 13.469 1.951 1 95.94 203 TYR A CA 1
ATOM 1634 C C . TYR A 1 203 ? 15.703 13.477 0.592 1 95.94 203 TYR A C 1
ATOM 1636 O O . TYR A 1 203 ? 15.633 12.445 -0.083 1 95.94 203 TYR A O 1
ATOM 1644 N N . ILE A 1 204 ? 15.172 14.609 0.152 1 93.5 204 ILE A N 1
ATOM 1645 C CA . ILE A 1 204 ? 14.25 14.695 -0.974 1 93.5 204 ILE A CA 1
ATOM 1646 C C . ILE A 1 204 ? 14.984 14.352 -2.27 1 93.5 204 ILE A C 1
ATOM 1648 O O . ILE A 1 204 ? 14.5 13.547 -3.068 1 93.5 204 ILE A O 1
ATOM 1652 N N . PRO A 1 205 ? 16.188 14.898 -2.525 1 92.5 205 PRO A N 1
ATOM 1653 C CA . PRO A 1 205 ? 16.875 14.516 -3.762 1 92.5 205 PRO A CA 1
ATOM 1654 C C . PRO A 1 205 ? 17.156 13.016 -3.838 1 92.5 205 PRO A C 1
ATOM 1656 O O . PRO A 1 205 ? 17.047 12.422 -4.91 1 92.5 205 PRO A O 1
ATOM 1659 N N . PHE A 1 206 ? 17.516 12.461 -2.768 1 94.62 206 PHE A N 1
ATOM 1660 C CA . PHE A 1 206 ? 17.828 11.039 -2.758 1 94.62 206 PHE A CA 1
ATOM 1661 C C . PHE A 1 206 ? 16.547 10.211 -2.908 1 94.62 206 PHE A C 1
ATOM 1663 O O . PHE A 1 206 ? 16.578 9.133 -3.516 1 94.62 206 PHE A O 1
ATOM 1670 N N . PHE A 1 207 ? 15.492 10.727 -2.332 1 93.44 207 PHE A N 1
ATOM 1671 C CA . PHE A 1 207 ? 14.195 10.102 -2.557 1 93.44 207 PHE A CA 1
ATOM 1672 C C . PHE A 1 207 ? 13.867 10.047 -4.047 1 93.44 207 PHE A C 1
ATOM 1674 O O . PHE A 1 207 ? 13.492 8.992 -4.566 1 93.44 207 PHE A O 1
ATOM 1681 N N . ILE A 1 208 ? 14.07 11.109 -4.762 1 91.94 208 ILE A N 1
ATOM 1682 C CA . ILE A 1 208 ? 13.75 11.234 -6.18 1 91.94 208 ILE A CA 1
ATOM 1683 C C . ILE A 1 208 ? 14.648 10.297 -6.992 1 91.94 208 ILE A C 1
ATOM 1685 O O . ILE A 1 208 ? 14.164 9.555 -7.848 1 91.94 208 ILE A O 1
ATOM 1689 N N . VAL A 1 209 ? 15.883 10.273 -6.715 1 93.56 209 VAL A N 1
ATOM 1690 C CA . VAL A 1 209 ? 16.859 9.477 -7.465 1 93.56 209 VAL A CA 1
ATOM 1691 C C . VAL A 1 209 ? 16.578 7.992 -7.238 1 93.56 209 VAL A C 1
ATOM 1693 O O . VAL A 1 209 ? 16.562 7.207 -8.188 1 93.56 209 VAL A O 1
ATOM 1696 N N . THR A 1 210 ? 16.391 7.625 -6.027 1 94.12 210 THR A N 1
ATOM 1697 C CA . THR A 1 210 ? 16.141 6.223 -5.715 1 94.12 210 THR A CA 1
ATOM 1698 C C . THR A 1 210 ? 14.844 5.75 -6.375 1 94.12 210 THR A C 1
ATOM 1700 O O . THR A 1 210 ? 14.805 4.672 -6.973 1 94.12 210 THR A O 1
ATOM 1703 N N . TYR A 1 211 ? 13.836 6.57 -6.344 1 90.56 211 TYR A N 1
ATOM 1704 C CA . TYR A 1 211 ? 12.57 6.215 -6.977 1 90.56 211 TYR A CA 1
ATOM 1705 C C . TYR A 1 211 ? 12.734 6.098 -8.484 1 90.56 211 TYR A C 1
ATOM 1707 O O . TYR A 1 211 ? 12.094 5.254 -9.117 1 90.56 211 TYR A O 1
ATOM 1715 N N . PHE A 1 212 ? 13.531 6.938 -8.992 1 92 212 PHE A N 1
ATOM 1716 C CA . PHE A 1 212 ? 13.773 6.879 -10.43 1 92 212 PHE A CA 1
ATOM 1717 C C . PHE A 1 212 ? 14.367 5.531 -10.82 1 92 212 PHE A C 1
ATOM 1719 O O . PHE A 1 212 ? 13.875 4.875 -11.742 1 92 212 PHE A O 1
ATOM 1726 N N . PHE A 1 213 ? 15.32 5.066 -10.086 1 95.06 213 PHE A N 1
ATOM 1727 C CA . PHE A 1 213 ? 16.016 3.834 -10.445 1 95.06 213 PHE A CA 1
ATOM 1728 C C . PHE A 1 213 ? 15.172 2.615 -10.078 1 95.06 213 PHE A C 1
ATOM 1730 O O . PHE A 1 213 ? 15.227 1.59 -10.766 1 95.06 213 PHE A O 1
ATOM 1737 N N . TRP A 1 214 ? 14.375 2.678 -9.039 1 94.06 214 TRP A N 1
ATOM 1738 C CA . TRP A 1 214 ? 13.578 1.542 -8.586 1 94.06 214 TRP A CA 1
ATOM 1739 C C . TRP A 1 214 ? 12.133 1.664 -9.062 1 94.06 214 TRP A C 1
ATOM 1741 O O . TRP A 1 214 ? 11.242 1 -8.531 1 94.06 214 TRP A O 1
ATOM 1751 N N . TRP A 1 215 ? 11.898 2.428 -10.117 1 90.44 215 TRP A N 1
ATOM 1752 C CA . TRP A 1 215 ? 10.547 2.691 -10.609 1 90.44 215 TRP A CA 1
ATOM 1753 C C . TRP A 1 215 ? 9.867 1.397 -11.047 1 90.44 215 TRP A C 1
ATOM 1755 O O . TRP A 1 215 ? 8.664 1.22 -10.836 1 90.44 215 TRP A O 1
ATOM 1765 N N . ASN A 1 216 ? 10.609 0.483 -11.609 1 92.62 216 ASN A N 1
ATOM 1766 C CA . ASN A 1 216 ? 10.039 -0.748 -12.148 1 92.62 216 ASN A CA 1
ATOM 1767 C C . ASN A 1 216 ? 10.273 -1.931 -11.211 1 92.62 216 ASN A C 1
ATOM 1769 O O . ASN A 1 216 ? 9.922 -3.066 -11.539 1 92.62 216 ASN A O 1
ATOM 1773 N N . LYS A 1 217 ? 10.883 -1.64 -10.062 1 94.5 217 LYS A N 1
ATOM 1774 C CA . LYS A 1 217 ? 11.148 -2.707 -9.109 1 94.5 217 LYS A CA 1
ATOM 1775 C C . LYS A 1 217 ? 9.914 -3.033 -8.281 1 94.5 217 LYS A C 1
ATOM 1777 O O . LYS A 1 217 ? 9.328 -2.146 -7.648 1 94.5 217 LYS A O 1
ATOM 1782 N N . PRO A 1 218 ? 9.477 -4.328 -8.367 1 94.31 218 PRO A N 1
ATOM 1783 C CA . PRO A 1 218 ? 8.312 -4.688 -7.547 1 94.31 218 PRO A CA 1
ATOM 1784 C C . PRO A 1 218 ? 8.531 -4.406 -6.062 1 94.31 218 PRO A C 1
ATOM 1786 O O . PRO A 1 218 ? 9.641 -4.582 -5.551 1 94.31 218 PRO A O 1
ATOM 1789 N N . LYS A 1 219 ? 7.453 -4 -5.453 1 91.88 219 LYS A N 1
ATOM 1790 C CA . LYS A 1 219 ? 7.539 -3.582 -4.059 1 91.88 219 LYS A CA 1
ATOM 1791 C C . LYS A 1 219 ? 6.973 -4.652 -3.127 1 91.88 219 LYS A C 1
ATOM 1793 O O . LYS A 1 219 ? 5.867 -5.152 -3.348 1 91.88 219 LYS A O 1
ATOM 1798 N N . ASP A 1 220 ? 7.738 -5.023 -2.09 1 90.06 220 ASP A N 1
ATOM 1799 C CA . ASP A 1 220 ? 7.32 -5.852 -0.965 1 90.06 220 ASP A CA 1
ATOM 1800 C C . ASP A 1 220 ? 6.707 -7.164 -1.449 1 90.06 220 ASP A C 1
ATOM 1802 O O . ASP A 1 220 ? 5.613 -7.539 -1.021 1 90.06 220 ASP A O 1
ATOM 1806 N N . VAL A 1 221 ? 7.395 -7.801 -2.346 1 91.44 221 VAL A N 1
ATOM 1807 C CA . VAL A 1 221 ? 7.008 -9.141 -2.783 1 91.44 221 VAL A CA 1
ATOM 1808 C C . VAL A 1 221 ? 7.16 -10.125 -1.626 1 91.44 221 VAL A C 1
ATOM 1810 O O . VAL A 1 221 ? 8.234 -10.227 -1.028 1 91.44 221 VAL A O 1
ATOM 1813 N N . GLY A 1 222 ? 6.137 -10.828 -1.267 1 86.31 222 GLY A N 1
ATOM 1814 C CA . GLY A 1 222 ? 6.105 -11.656 -0.072 1 86.31 222 GLY A CA 1
ATOM 1815 C C . GLY A 1 222 ? 6.664 -13.047 -0.297 1 86.31 222 GLY A C 1
ATOM 1816 O O . GLY A 1 222 ? 7.285 -13.625 0.598 1 86.31 222 GLY A O 1
ATOM 1817 N N . SER A 1 223 ? 6.402 -13.625 -1.467 1 88.31 223 SER A N 1
ATOM 1818 C CA . SER A 1 223 ? 6.836 -15 -1.699 1 88.31 223 SER A CA 1
ATOM 1819 C C . SER A 1 223 ? 7.551 -15.133 -3.039 1 88.31 223 SER A C 1
ATOM 1821 O O . SER A 1 223 ? 7.117 -14.555 -4.039 1 88.31 223 SER A O 1
ATOM 1823 N N . PRO A 1 224 ? 8.617 -15.859 -3 1 92.94 224 PRO A N 1
ATOM 1824 C CA . PRO A 1 224 ? 9.336 -16.094 -4.258 1 92.94 224 PRO A CA 1
ATOM 1825 C C . PRO A 1 224 ? 8.617 -17.094 -5.172 1 92.94 224 PRO A C 1
ATOM 1827 O O . PRO A 1 224 ? 7.703 -17.781 -4.73 1 92.94 224 PRO A O 1
ATOM 1830 N N . SER A 1 225 ? 8.898 -17.062 -6.426 1 92.94 225 SER A N 1
ATOM 1831 C CA . SER A 1 225 ? 8.43 -18.047 -7.387 1 92.94 225 SER A CA 1
ATOM 1832 C C . SER A 1 225 ? 9.336 -19.281 -7.406 1 92.94 225 SER A C 1
ATOM 1834 O O . SER A 1 225 ? 10.523 -19.172 -7.723 1 92.94 225 SER A O 1
ATOM 1836 N N . LEU A 1 226 ? 8.781 -20.391 -7.016 1 93 226 LEU A N 1
ATOM 1837 C CA . LEU A 1 226 ? 9.531 -21.656 -7 1 93 226 LEU A CA 1
ATOM 1838 C C . LEU A 1 226 ? 9.328 -22.422 -8.305 1 93 226 LEU A C 1
ATOM 1840 O O . LEU A 1 226 ? 8.195 -22.703 -8.695 1 93 226 LEU A O 1
ATOM 1844 N N . VAL A 1 227 ? 10.398 -22.688 -8.984 1 95 227 VAL A N 1
ATOM 1845 C CA . VAL A 1 227 ? 10.305 -23.344 -10.281 1 95 227 VAL A CA 1
ATOM 1846 C C . VAL A 1 227 ? 11.133 -24.625 -10.266 1 95 227 VAL A C 1
ATOM 1848 O O . VAL A 1 227 ? 11.93 -24.859 -9.352 1 95 227 VAL A O 1
ATOM 1851 N N . ALA A 1 228 ? 10.805 -25.516 -11.234 1 93.62 228 ALA A N 1
ATOM 1852 C CA . ALA A 1 228 ? 11.609 -26.703 -11.477 1 93.62 228 ALA A CA 1
ATOM 1853 C C . ALA A 1 228 ? 12.602 -26.469 -12.609 1 93.62 228 ALA A C 1
ATOM 1855 O O . ALA A 1 228 ? 12.242 -25.922 -13.656 1 93.62 228 ALA A O 1
ATOM 1856 N N . LEU A 1 229 ? 13.82 -26.812 -12.32 1 96.12 229 LEU A N 1
ATOM 1857 C CA . LEU A 1 229 ? 14.828 -26.656 -13.359 1 96.12 229 LEU A CA 1
ATOM 1858 C C . LEU A 1 229 ? 14.531 -27.578 -14.539 1 96.12 229 LEU A C 1
ATOM 1860 O O . LEU A 1 229 ? 13.969 -28.656 -14.367 1 96.12 229 LEU A O 1
ATOM 1864 N N . PRO A 1 230 ? 14.852 -27.078 -15.68 1 95.62 230 PRO A N 1
ATOM 1865 C CA . PRO A 1 230 ? 14.703 -27.953 -16.844 1 95.62 230 PRO A CA 1
ATOM 1866 C C . PRO A 1 230 ? 15.656 -29.141 -16.812 1 95.62 230 PRO A C 1
ATOM 1868 O O . PRO A 1 230 ? 16.578 -29.188 -15.984 1 95.62 230 PRO A O 1
ATOM 1871 N N . GLU A 1 231 ? 15.375 -30.141 -17.672 1 94.19 231 GLU A N 1
ATOM 1872 C CA . GLU A 1 231 ? 16.297 -31.266 -17.797 1 94.19 231 GLU A CA 1
ATOM 1873 C C . GLU A 1 231 ? 17.641 -30.812 -18.391 1 94.19 231 GLU A C 1
ATOM 1875 O O . GLU A 1 231 ? 17.672 -30.094 -19.391 1 94.19 231 GLU A O 1
ATOM 1880 N N . MET A 1 232 ? 18.672 -31.094 -17.594 1 95.56 232 MET A N 1
ATOM 1881 C CA . MET A 1 232 ? 20.016 -30.703 -18.016 1 95.56 232 MET A CA 1
ATOM 1882 C C . MET A 1 232 ? 21 -31.875 -17.859 1 95.56 232 MET A C 1
ATOM 1884 O O . MET A 1 232 ? 20.75 -32.781 -17.062 1 95.56 232 MET A O 1
ATOM 1888 N N . SER A 1 233 ? 22.062 -31.906 -18.75 1 95.75 233 SER A N 1
ATOM 1889 C CA . SER A 1 233 ? 23.156 -32.844 -18.562 1 95.75 233 SER A CA 1
ATOM 1890 C C . SER A 1 233 ? 23.906 -32.562 -17.266 1 95.75 233 SER A C 1
ATOM 1892 O O . SER A 1 233 ? 23.75 -31.516 -16.672 1 95.75 233 SER A O 1
ATOM 1894 N N . MET A 1 234 ? 24.656 -33.469 -16.812 1 94.88 234 MET A N 1
ATOM 1895 C CA . MET A 1 234 ? 25.422 -33.312 -15.57 1 94.88 234 MET A CA 1
ATOM 1896 C C . MET A 1 234 ? 26.406 -32.156 -15.695 1 94.88 234 MET A C 1
ATOM 1898 O O . MET A 1 234 ? 26.609 -31.406 -14.742 1 94.88 234 MET A O 1
ATOM 1902 N N . GLU A 1 235 ? 27.016 -32.031 -16.828 1 94.88 235 GLU A N 1
ATOM 1903 C CA . GLU A 1 235 ? 27.953 -30.953 -17.062 1 94.88 235 GLU A CA 1
ATOM 1904 C C . GLU A 1 235 ? 27.25 -29.594 -17.031 1 94.88 235 GLU A C 1
ATOM 1906 O O . GLU A 1 235 ? 27.781 -28.641 -16.453 1 94.88 235 GLU A O 1
ATOM 1911 N N . GLN A 1 236 ? 26.125 -29.547 -17.594 1 95.88 236 GLN A N 1
ATOM 1912 C CA . GLN A 1 236 ? 25.359 -28.312 -17.625 1 95.88 236 GLN A CA 1
ATOM 1913 C C . GLN A 1 236 ? 24.906 -27.906 -16.234 1 95.88 236 GLN A C 1
ATOM 1915 O O . GLN A 1 236 ? 24.938 -26.719 -15.875 1 95.88 236 GLN A O 1
ATOM 1920 N N . LEU A 1 237 ? 24.5 -28.875 -15.5 1 95.94 237 LEU A N 1
ATOM 1921 C CA . LEU A 1 237 ? 24.047 -28.625 -14.133 1 95.94 237 LEU A CA 1
ATOM 1922 C C . LEU A 1 237 ? 25.188 -28.094 -13.273 1 95.94 237 LEU A C 1
ATOM 1924 O O . LEU A 1 237 ? 25 -27.156 -12.492 1 95.94 237 LEU A O 1
ATOM 1928 N N . HIS A 1 238 ? 26.312 -28.703 -13.422 1 94.06 238 HIS A N 1
ATOM 1929 C CA . HIS A 1 238 ? 27.469 -28.25 -12.68 1 94.06 238 HIS A CA 1
ATOM 1930 C C . HIS A 1 238 ? 27.828 -26.812 -13.047 1 94.06 238 HIS A C 1
ATOM 1932 O O . HIS A 1 238 ? 28.188 -26.016 -12.18 1 94.06 238 HIS A O 1
ATOM 1938 N N . PHE A 1 239 ? 27.781 -26.547 -14.297 1 95.12 239 PHE A N 1
ATOM 1939 C CA . PHE A 1 239 ? 28.078 -25.188 -14.758 1 95.12 239 PHE A CA 1
ATOM 1940 C C . PHE A 1 239 ? 27.062 -24.203 -14.219 1 95.12 239 PHE A C 1
ATOM 1942 O O . PHE A 1 239 ? 27.422 -23.125 -13.727 1 95.12 239 PHE A O 1
ATOM 1949 N N . PHE A 1 240 ? 25.844 -24.562 -14.312 1 97 240 PHE A N 1
ATOM 1950 C CA . PHE A 1 240 ? 24.75 -23.734 -13.805 1 97 240 PHE A CA 1
ATOM 1951 C C . PHE A 1 240 ? 24.953 -23.422 -12.328 1 97 240 PHE A C 1
ATOM 1953 O O . PHE A 1 240 ? 24.828 -22.266 -11.914 1 97 240 PHE A O 1
ATOM 1960 N N . GLU A 1 241 ? 25.266 -24.406 -11.555 1 94.94 241 GLU A N 1
ATOM 1961 C CA . GLU A 1 241 ? 25.453 -24.234 -10.117 1 94.94 241 GLU A CA 1
ATOM 1962 C C . GLU A 1 241 ? 26.688 -23.391 -9.812 1 94.94 241 GLU A C 1
ATOM 1964 O O . GLU A 1 241 ? 26.703 -22.656 -8.828 1 94.94 241 GLU A O 1
ATOM 1969 N N . SER A 1 242 ? 27.688 -23.516 -10.656 1 92.94 242 SER A N 1
ATOM 1970 C CA . SER A 1 242 ? 28.922 -22.75 -10.445 1 92.94 242 SER A CA 1
ATOM 1971 C C . SER A 1 242 ? 28.703 -21.266 -10.68 1 92.94 242 SER A C 1
ATOM 1973 O O . SER A 1 242 ? 29.5 -20.438 -10.219 1 92.94 242 SER A O 1
ATOM 1975 N N . MET A 1 243 ? 27.625 -20.891 -11.383 1 95.31 243 MET A N 1
ATOM 1976 C CA . MET A 1 243 ? 27.359 -19.5 -11.719 1 95.31 243 MET A CA 1
ATOM 1977 C C . MET A 1 243 ? 26.703 -18.781 -10.555 1 95.31 243 MET A C 1
ATOM 1979 O O . MET A 1 243 ? 26.562 -17.547 -10.57 1 95.31 243 MET A O 1
ATOM 1983 N N . ALA A 1 244 ? 26.281 -19.516 -9.539 1 95.19 244 ALA A N 1
ATOM 1984 C CA . ALA A 1 244 ? 25.625 -18.906 -8.391 1 95.19 244 ALA A CA 1
ATOM 1985 C C . ALA A 1 244 ? 26.516 -17.844 -7.754 1 95.19 244 ALA A C 1
ATOM 1987 O O . ALA A 1 244 ? 27.719 -18.062 -7.559 1 95.19 244 ALA A O 1
ATOM 1988 N N . VAL A 1 245 ? 25.953 -16.719 -7.473 1 93.06 245 VAL A N 1
ATOM 1989 C CA . VAL A 1 245 ? 26.703 -15.602 -6.934 1 93.06 245 VAL A CA 1
ATOM 1990 C C . VAL A 1 245 ? 26.953 -15.805 -5.441 1 93.06 245 VAL A C 1
ATOM 1992 O O . VAL A 1 245 ? 28.016 -15.477 -4.93 1 93.06 245 VAL A O 1
ATOM 1995 N N . SER A 1 246 ? 25.984 -16.281 -4.715 1 90.94 246 SER A N 1
ATOM 1996 C CA . SER A 1 246 ? 26.094 -16.531 -3.277 1 90.94 246 SER A CA 1
ATOM 1997 C C . SER A 1 246 ? 25.125 -17.625 -2.83 1 90.94 246 SER A C 1
ATOM 1999 O O . SER A 1 246 ? 24.062 -17.812 -3.439 1 90.94 246 SER A O 1
ATOM 2001 N N . ASN A 1 247 ? 25.453 -18.297 -1.823 1 89.5 247 ASN A N 1
ATOM 2002 C CA . ASN A 1 247 ? 24.562 -19.312 -1.263 1 89.5 247 ASN A CA 1
ATOM 2003 C C . ASN A 1 247 ? 23.953 -18.844 0.052 1 89.5 247 ASN A C 1
ATOM 2005 O O . ASN A 1 247 ? 23.172 -19.578 0.672 1 89.5 247 ASN A O 1
ATOM 2009 N N . LYS A 1 248 ? 24.266 -17.656 0.444 1 87.94 248 LYS A N 1
ATOM 2010 C CA . LYS A 1 248 ? 23.828 -17.125 1.734 1 87.94 248 LYS A CA 1
ATOM 2011 C C . LYS A 1 248 ? 22.328 -16.906 1.76 1 87.94 248 LYS A C 1
ATOM 2013 O O . LYS A 1 248 ? 21.703 -16.891 2.828 1 87.94 248 LYS A O 1
ATOM 2018 N N . PHE A 1 249 ? 21.703 -16.75 0.624 1 91.44 249 PHE A N 1
ATOM 2019 C CA . PHE A 1 249 ? 20.297 -16.359 0.57 1 91.44 249 PHE A CA 1
ATOM 2020 C C . PHE A 1 249 ? 19.422 -17.562 0.193 1 91.44 249 PHE A C 1
ATOM 2022 O O . PHE A 1 249 ? 18.219 -17.406 -0.009 1 91.44 249 PHE A O 1
ATOM 2029 N N . ASP A 1 250 ? 20.062 -18.734 0.063 1 92.88 250 ASP A N 1
ATOM 2030 C CA . ASP A 1 250 ? 19.312 -19.969 -0.185 1 92.88 250 ASP A CA 1
ATOM 2031 C C . ASP A 1 250 ? 18.562 -20.422 1.068 1 92.88 250 ASP A C 1
ATOM 2033 O O . ASP A 1 250 ? 18.75 -19.859 2.145 1 92.88 250 ASP A O 1
ATOM 2037 N N . ASN A 1 251 ? 17.625 -21.25 0.897 1 91 251 ASN A N 1
ATOM 2038 C CA . ASN A 1 251 ? 16.828 -21.812 1.994 1 91 251 ASN A CA 1
ATOM 2039 C C . ASN A 1 251 ? 17.016 -23.328 2.096 1 91 251 ASN A C 1
ATOM 2041 O O . ASN A 1 251 ? 16.062 -24.078 1.877 1 91 251 ASN A O 1
ATOM 2045 N N . GLU A 1 252 ? 18.203 -23.75 2.465 1 91.62 252 GLU A N 1
ATOM 2046 C CA . GLU A 1 252 ? 18.531 -25.172 2.584 1 91.62 252 GLU A CA 1
ATOM 2047 C C . GLU A 1 252 ? 18.875 -25.531 4.023 1 91.62 252 GLU A C 1
ATOM 2049 O O . GLU A 1 252 ? 19.391 -26.625 4.281 1 91.62 252 GLU A O 1
ATOM 2054 N N . GLY A 1 253 ? 18.703 -24.562 4.965 1 85.25 253 GLY A N 1
ATOM 2055 C CA . GLY A 1 253 ? 18.828 -24.875 6.379 1 85.25 253 GLY A CA 1
ATOM 2056 C C . GLY A 1 253 ? 20.234 -24.688 6.906 1 85.25 253 GLY A C 1
ATOM 2057 O O . GLY A 1 253 ? 20.531 -25.016 8.062 1 85.25 253 GLY A O 1
ATOM 2058 N N . MET A 1 254 ? 21.172 -24.188 6.066 1 87.19 254 MET A N 1
ATOM 2059 C CA . MET A 1 254 ? 22.547 -23.953 6.527 1 87.19 254 MET A CA 1
ATOM 2060 C C . MET A 1 254 ? 22.594 -22.797 7.512 1 87.19 254 MET A C 1
ATOM 2062 O O . MET A 1 254 ? 21.75 -21.891 7.465 1 87.19 254 MET A O 1
ATOM 2066 N N . LYS A 1 255 ? 23.516 -22.812 8.406 1 85.31 255 LYS A N 1
ATOM 2067 C CA . LYS A 1 255 ? 23.656 -21.797 9.453 1 85.31 255 LYS A CA 1
ATOM 2068 C C . LYS A 1 255 ? 23.797 -20.406 8.852 1 85.31 255 LYS A C 1
ATOM 2070 O O . LYS A 1 255 ? 23.203 -19.453 9.352 1 85.31 255 LYS A O 1
ATOM 2075 N N . GLU A 1 256 ? 24.578 -20.266 7.805 1 84.38 256 GLU A N 1
ATOM 2076 C CA . GLU A 1 256 ? 24.812 -18.953 7.188 1 84.38 256 GLU A CA 1
ATOM 2077 C C . GLU A 1 256 ? 23.531 -18.422 6.547 1 84.38 256 GLU A C 1
ATOM 2079 O O . GLU A 1 256 ? 23.391 -17.203 6.375 1 84.38 256 GLU A O 1
ATOM 2084 N N . GLN A 1 257 ? 22.688 -19.281 6.23 1 86.19 257 GLN A N 1
ATOM 2085 C CA . GLN A 1 257 ? 21.453 -18.891 5.543 1 86.19 257 GLN A CA 1
ATOM 2086 C C . GLN A 1 257 ? 20.391 -18.453 6.539 1 86.19 257 GLN A C 1
ATOM 2088 O O . GLN A 1 257 ? 19.453 -17.734 6.172 1 86.19 257 GLN A O 1
ATOM 2093 N N . THR A 1 258 ? 20.5 -18.875 7.773 1 81.88 258 THR A N 1
ATOM 2094 C CA . THR A 1 258 ? 19.469 -18.609 8.766 1 81.88 258 THR A CA 1
ATOM 2095 C C . THR A 1 258 ? 19.906 -17.5 9.719 1 81.88 258 THR A C 1
ATOM 2097 O O . THR A 1 258 ? 19.172 -17.141 10.641 1 81.88 258 THR A O 1
ATOM 2100 N N . SER A 1 259 ? 21.016 -16.953 9.43 1 84.44 259 SER A N 1
ATOM 2101 C CA . SER A 1 259 ? 21.516 -15.898 10.312 1 84.44 259 SER A CA 1
ATOM 2102 C C . SER A 1 259 ? 20.75 -14.594 10.102 1 84.44 259 SER A C 1
ATOM 2104 O O . SER A 1 259 ? 20.531 -14.172 8.961 1 84.44 259 SER A O 1
ATOM 2106 N N . TYR A 1 260 ? 20.422 -13.938 11.18 1 85.56 260 TYR A N 1
ATOM 2107 C CA . TYR A 1 260 ? 19.719 -12.656 11.117 1 85.56 260 TYR A CA 1
ATOM 2108 C C . TYR A 1 260 ? 20.656 -11.562 10.617 1 85.56 260 TYR A C 1
ATOM 2110 O O . TYR A 1 260 ? 20.203 -10.492 10.203 1 85.56 260 TYR A O 1
ATOM 2118 N N . TRP A 1 261 ? 21.891 -11.828 10.57 1 83.81 261 TRP A N 1
ATOM 2119 C CA . TRP A 1 261 ? 22.859 -10.859 10.062 1 83.81 261 TRP A CA 1
ATOM 2120 C C . TRP A 1 261 ? 22.703 -10.672 8.562 1 83.81 261 TRP A C 1
ATOM 2122 O O . TRP A 1 261 ? 23.109 -9.648 8.008 1 83.81 261 TRP A O 1
ATOM 2132 N N . ASN A 1 262 ? 22.109 -11.633 7.945 1 85.69 262 ASN A N 1
ATOM 2133 C CA . ASN A 1 262 ? 21.938 -11.586 6.5 1 85.69 262 ASN A CA 1
ATOM 2134 C C . ASN A 1 262 ? 21.047 -10.414 6.086 1 85.69 262 ASN A C 1
ATOM 2136 O O . ASN A 1 262 ? 21.109 -9.961 4.941 1 85.69 262 ASN A O 1
ATOM 2140 N N . ILE A 1 263 ? 20.297 -9.883 7.09 1 87.81 263 ILE A N 1
ATOM 2141 C CA . ILE A 1 263 ? 19.359 -8.812 6.766 1 87.81 263 ILE A CA 1
ATOM 2142 C C . ILE A 1 263 ? 20.125 -7.531 6.465 1 87.81 263 ILE A C 1
ATOM 2144 O O . ILE A 1 263 ? 19.625 -6.641 5.781 1 87.81 263 ILE A O 1
ATOM 2148 N N . TRP A 1 264 ? 21.359 -7.488 6.871 1 86.12 264 TRP A N 1
ATOM 2149 C CA . TRP A 1 264 ? 22.156 -6.277 6.719 1 86.12 264 TRP A CA 1
ATOM 2150 C C . TRP A 1 264 ? 23.062 -6.367 5.488 1 86.12 264 TRP A C 1
ATOM 2152 O O . TRP A 1 264 ? 23.609 -5.359 5.043 1 86.12 264 TRP A O 1
ATOM 2162 N N . TYR A 1 265 ? 23.156 -7.555 4.934 1 83.81 265 TYR A N 1
ATOM 2163 C CA . TYR A 1 265 ? 24.078 -7.766 3.822 1 83.81 265 TYR A CA 1
ATOM 2164 C C . TYR A 1 265 ? 23.578 -7.09 2.557 1 83.81 265 TYR A C 1
ATOM 2166 O O . TYR A 1 265 ? 22.359 -7.035 2.314 1 83.81 265 TYR A O 1
ATOM 2174 N N . LEU A 1 266 ? 24.531 -6.645 1.868 1 84.44 266 LEU A N 1
ATOM 2175 C CA . LEU A 1 266 ? 24.203 -6.09 0.561 1 84.44 266 LEU A CA 1
ATOM 2176 C C . LEU A 1 266 ? 23.781 -7.188 -0.403 1 84.44 266 LEU A C 1
ATOM 2178 O O . LEU A 1 266 ? 24.188 -8.336 -0.265 1 84.44 266 LEU A O 1
ATOM 2182 N N . ASN A 1 267 ? 22.875 -6.77 -1.256 1 85.5 267 ASN A N 1
ATOM 2183 C CA . ASN A 1 267 ? 22.5 -7.707 -2.312 1 85.5 267 ASN A CA 1
ATOM 2184 C C . ASN A 1 267 ? 23.672 -7.977 -3.254 1 85.5 267 ASN A C 1
ATOM 2186 O O . ASN A 1 267 ? 24.188 -7.055 -3.881 1 85.5 267 ASN A O 1
ATOM 2190 N N . PRO A 1 268 ? 24.047 -9.234 -3.266 1 87.56 268 PRO A N 1
ATOM 2191 C CA . PRO A 1 268 ? 25.141 -9.531 -4.191 1 87.56 268 PRO A CA 1
ATOM 2192 C C . PRO A 1 268 ? 24.766 -9.32 -5.652 1 87.56 268 PRO A C 1
ATOM 2194 O O . PRO A 1 268 ? 23.594 -9.484 -6.012 1 87.56 268 PRO A O 1
ATOM 2197 N N . ARG A 1 269 ? 25.812 -9.023 -6.41 1 91.81 269 ARG A N 1
ATOM 2198 C CA . ARG A 1 269 ? 25.578 -8.75 -7.824 1 91.81 269 ARG A CA 1
ATOM 2199 C C . ARG A 1 269 ? 26.391 -9.68 -8.703 1 91.81 269 ARG A C 1
ATOM 2201 O O . ARG A 1 269 ? 27.375 -10.273 -8.25 1 91.81 269 ARG A O 1
ATOM 2208 N N . VAL A 1 270 ? 25.969 -9.734 -9.906 1 93.31 270 VAL A N 1
ATOM 2209 C CA . VAL A 1 270 ? 26.562 -10.672 -10.852 1 93.31 270 VAL A CA 1
ATOM 2210 C C . VAL A 1 270 ? 28.031 -10.297 -11.102 1 93.31 270 VAL A C 1
ATOM 2212 O O . VAL A 1 270 ? 28.891 -11.172 -11.234 1 93.31 270 VAL A O 1
ATOM 2215 N N . PHE A 1 271 ? 28.328 -9.047 -11.148 1 90 271 PHE A N 1
ATOM 2216 C CA . PHE A 1 271 ? 29.688 -8.617 -11.453 1 90 271 PHE A CA 1
ATOM 2217 C C . PHE A 1 271 ? 30.672 -9.117 -10.406 1 90 271 PHE A C 1
ATOM 2219 O O . PHE A 1 271 ? 31.859 -9.328 -10.695 1 90 271 PHE A O 1
ATOM 2226 N N . GLU A 1 272 ? 30.234 -9.266 -9.195 1 87.56 272 GLU A N 1
ATOM 2227 C CA . GLU A 1 272 ? 31.109 -9.781 -8.141 1 87.56 272 GLU A CA 1
ATOM 2228 C C . GLU A 1 272 ? 31.562 -11.203 -8.445 1 87.56 272 GLU A C 1
ATOM 2230 O O . GLU A 1 272 ? 32.719 -11.555 -8.195 1 87.56 272 GLU A O 1
ATOM 2235 N N . LYS A 1 273 ? 30.656 -11.953 -8.953 1 88.5 273 LYS A N 1
ATOM 2236 C CA . LYS A 1 273 ? 31 -13.32 -9.359 1 88.5 273 LYS A CA 1
ATOM 2237 C C . LYS A 1 273 ? 31.953 -13.32 -10.539 1 88.5 273 LYS A C 1
ATOM 2239 O O . LYS A 1 273 ? 32.906 -14.109 -10.57 1 88.5 273 LYS A O 1
ATOM 2244 N N . ILE A 1 274 ? 31.719 -12.492 -11.445 1 86.62 274 ILE A N 1
ATOM 2245 C CA . ILE A 1 274 ? 32.594 -12.391 -12.609 1 86.62 274 ILE A CA 1
ATOM 2246 C C . ILE A 1 274 ? 34 -12.031 -12.172 1 86.62 274 ILE A C 1
ATOM 2248 O O . ILE A 1 274 ? 34.969 -12.609 -12.656 1 86.62 274 ILE A O 1
ATOM 2252 N N . GLU A 1 275 ? 34.062 -11.133 -11.328 1 83.44 275 GLU A N 1
ATOM 2253 C CA . GLU A 1 275 ? 35.375 -10.703 -10.828 1 83.44 275 GLU A CA 1
ATOM 2254 C C . GLU A 1 275 ? 36.031 -11.82 -10.031 1 83.44 275 GLU A C 1
ATOM 2256 O O . GLU A 1 275 ? 37.25 -12.016 -10.133 1 83.44 275 GLU A O 1
ATOM 2261 N N . GLU A 1 276 ? 35.281 -12.445 -9.219 1 82.5 276 GLU A N 1
ATOM 2262 C CA . GLU A 1 276 ? 35.812 -13.57 -8.453 1 82.5 276 GLU A CA 1
ATOM 2263 C C . GLU A 1 276 ? 36.344 -14.656 -9.367 1 82.5 276 GLU A C 1
ATOM 2265 O O . GLU A 1 276 ? 37.438 -15.203 -9.125 1 82.5 276 GLU A O 1
ATOM 2270 N N . ASP A 1 277 ? 35.594 -14.961 -10.398 1 84.88 277 ASP A N 1
ATOM 2271 C CA . ASP A 1 277 ? 36.031 -15.977 -11.359 1 84.88 277 ASP A CA 1
ATOM 2272 C C . ASP A 1 277 ? 37.281 -15.539 -12.102 1 84.88 277 ASP A C 1
ATOM 2274 O O . ASP A 1 277 ? 38.156 -16.359 -12.383 1 84.88 277 ASP A O 1
ATOM 2278 N N . ARG A 1 278 ? 37.312 -14.297 -12.43 1 81 278 ARG A N 1
ATOM 2279 C CA . ARG A 1 278 ? 38.5 -13.766 -13.102 1 81 278 ARG A CA 1
ATOM 2280 C C . ARG A 1 278 ? 39.75 -13.883 -12.211 1 81 278 ARG A C 1
ATOM 2282 O O . ARG A 1 278 ? 40.781 -14.312 -12.672 1 81 278 ARG A O 1
ATOM 2289 N N . LEU A 1 279 ? 39.562 -13.516 -10.984 1 77.94 279 LEU A N 1
ATOM 2290 C CA . LEU A 1 279 ? 40.688 -13.578 -10.039 1 77.94 279 LEU A CA 1
ATOM 2291 C C . LEU A 1 279 ? 41.156 -15.016 -9.836 1 77.94 279 LEU A C 1
ATOM 2293 O O . LEU A 1 279 ? 42.344 -15.273 -9.727 1 77.94 279 LEU A O 1
ATOM 2297 N N . MET A 1 280 ? 40.188 -15.859 -9.789 1 78.12 280 MET A N 1
ATOM 2298 C CA . MET A 1 280 ? 40.5 -17.281 -9.625 1 78.12 280 MET A CA 1
ATOM 2299 C C . MET A 1 280 ? 41.25 -17.812 -10.844 1 78.12 280 MET A C 1
ATOM 2301 O O . MET A 1 280 ? 42.188 -18.578 -10.711 1 78.12 280 MET A O 1
ATOM 2305 N N . HIS A 1 281 ? 40.812 -17.391 -11.977 1 79.5 281 HIS A N 1
ATOM 2306 C CA . HIS A 1 281 ? 41.469 -17.797 -13.203 1 79.5 281 HIS A CA 1
ATOM 2307 C C . HIS A 1 281 ? 42.906 -17.25 -13.273 1 79.5 281 HIS A C 1
ATOM 2309 O O . HIS A 1 281 ? 43.812 -17.969 -13.664 1 79.5 281 HIS A O 1
ATOM 2315 N N . GLU A 1 282 ? 43.031 -16.062 -12.922 1 76.19 282 GLU A N 1
ATOM 2316 C CA . GLU A 1 282 ? 44.344 -15.445 -12.906 1 76.19 282 GLU A CA 1
ATOM 2317 C C . GLU A 1 282 ? 45.281 -16.141 -11.914 1 76.19 282 GLU A C 1
ATOM 2319 O O . GLU A 1 282 ? 46.438 -16.344 -12.203 1 76.19 282 GLU A O 1
ATOM 2324 N N . ALA A 1 283 ? 44.75 -16.406 -10.766 1 72.75 283 ALA A N 1
ATOM 2325 C CA . ALA A 1 283 ? 45.531 -17.094 -9.75 1 72.75 283 ALA A CA 1
ATOM 2326 C C . ALA A 1 283 ? 45.969 -18.469 -10.234 1 72.75 283 ALA A C 1
ATOM 2328 O O . ALA A 1 283 ? 47.094 -18.891 -10.008 1 72.75 283 ALA A O 1
ATOM 2329 N N . ARG A 1 284 ? 45.125 -19.125 -10.875 1 75.06 284 ARG A N 1
ATOM 2330 C CA . ARG A 1 284 ? 45.438 -20.438 -11.43 1 75.06 284 ARG A CA 1
ATOM 2331 C C . ARG A 1 284 ? 46.5 -20.328 -12.508 1 75.06 284 ARG A C 1
ATOM 2333 O O . ARG A 1 284 ? 47.438 -21.141 -12.547 1 75.06 284 ARG A O 1
ATOM 2340 N N . THR A 1 285 ? 46.375 -19.359 -13.32 1 76.94 285 THR A N 1
ATOM 2341 C CA . THR A 1 285 ? 47.344 -19.156 -14.383 1 76.94 285 THR A CA 1
ATOM 2342 C C . THR A 1 285 ? 48.719 -18.797 -13.805 1 76.94 285 THR A C 1
ATOM 2344 O O . THR A 1 285 ? 49.75 -19.266 -14.289 1 76.94 285 THR A O 1
ATOM 2347 N N . LYS A 1 286 ? 48.812 -17.969 -12.828 1 72.88 286 LYS A N 1
ATOM 2348 C CA . LYS A 1 286 ? 50.062 -17.578 -12.172 1 72.88 286 LYS A CA 1
ATOM 2349 C C . LYS A 1 286 ? 50.719 -18.781 -11.492 1 72.88 286 LYS A C 1
ATOM 2351 O O . LYS A 1 286 ? 51.938 -18.922 -11.523 1 72.88 286 LYS A O 1
ATOM 2356 N N . ALA A 1 287 ? 49.875 -19.484 -10.82 1 66.62 287 ALA A N 1
ATOM 2357 C CA . ALA A 1 287 ? 50.375 -20.672 -10.156 1 66.62 287 ALA A CA 1
ATOM 2358 C C . ALA A 1 287 ? 50.969 -21.656 -11.164 1 66.62 287 ALA A C 1
ATOM 2360 O O . ALA A 1 287 ? 51.969 -22.312 -10.883 1 66.62 287 ALA A O 1
ATOM 2361 N N . LEU A 1 288 ? 50.344 -21.656 -12.25 1 65.69 288 LEU A N 1
ATOM 2362 C CA . LEU A 1 288 ? 50.812 -22.547 -13.297 1 65.69 288 LEU A CA 1
ATOM 2363 C C . LEU A 1 288 ? 52.094 -22.016 -13.906 1 65.69 288 LEU A C 1
ATOM 2365 O O . LEU A 1 288 ? 52.969 -22.781 -14.297 1 65.69 288 LEU A O 1
ATOM 2369 N N . LYS A 1 289 ? 52.312 -20.734 -13.969 1 62.81 289 LYS A N 1
ATOM 2370 C CA . LYS A 1 289 ? 53.5 -20.125 -14.555 1 62.81 289 LYS A CA 1
ATOM 2371 C C . LYS A 1 289 ? 54.625 -20.062 -13.547 1 62.81 289 LYS A C 1
ATOM 2373 O O . LYS A 1 289 ? 55.781 -19.859 -13.922 1 62.81 289 LYS A O 1
ATOM 2378 N N . SER A 1 290 ? 54.406 -19.906 -12.266 1 56.81 290 SER A N 1
ATOM 2379 C CA . SER A 1 290 ? 55.5 -19.812 -11.336 1 56.81 290 SER A CA 1
ATOM 2380 C C . SER A 1 290 ? 56.5 -20.969 -11.539 1 56.81 290 SER A C 1
ATOM 2382 O O . SER A 1 290 ? 56.125 -22.141 -11.492 1 56.81 290 SER A O 1
ATOM 2384 N N . PRO A 1 291 ? 57.625 -20.672 -12.25 1 49.91 291 PRO A N 1
ATOM 2385 C CA . PRO A 1 291 ? 58.719 -21.578 -12.523 1 49.91 291 PRO A CA 1
ATOM 2386 C C . PRO A 1 291 ? 59.281 -22.234 -11.258 1 49.91 291 PRO A C 1
ATOM 2388 O O . PRO A 1 291 ? 59.875 -21.562 -10.414 1 49.91 291 PRO A O 1
ATOM 2391 N N . ASN A 1 292 ? 58.812 -22.75 -10.305 1 45.75 292 ASN A N 1
ATOM 2392 C CA . ASN A 1 292 ? 59.75 -23.484 -9.477 1 45.75 292 ASN A CA 1
ATOM 2393 C C . ASN A 1 292 ? 60.656 -24.391 -10.312 1 45.75 292 ASN A C 1
ATOM 2395 O O . ASN A 1 292 ? 60.375 -25.594 -10.438 1 45.75 292 ASN A O 1
ATOM 2399 N N . LEU A 1 293 ? 61.062 -23.906 -11.633 1 40.91 293 LEU A N 1
ATOM 2400 C CA . LEU A 1 293 ? 62.062 -24.656 -12.391 1 40.91 293 LEU A CA 1
ATOM 2401 C C . LEU A 1 293 ? 63.375 -24.703 -11.641 1 40.91 293 LEU A C 1
ATOM 2403 O O . LEU A 1 293 ? 64.062 -23.672 -11.5 1 40.91 293 LEU A O 1
ATOM 2407 N N . ASN A 1 294 ? 63.562 -25.328 -10.484 1 37.47 294 ASN A N 1
ATOM 2408 C CA . ASN A 1 294 ? 64.938 -25.766 -10.32 1 37.47 294 ASN A CA 1
ATOM 2409 C C . ASN A 1 294 ? 65.562 -26.25 -11.633 1 37.47 294 ASN A C 1
ATOM 2411 O O . ASN A 1 294 ? 64.938 -27.047 -12.344 1 37.47 294 ASN A O 1
ATOM 2415 N N . PRO A 1 295 ? 66.5 -25.547 -12.297 1 40.34 295 PRO A N 1
ATOM 2416 C CA . PRO A 1 295 ? 67.188 -25.906 -13.531 1 40.34 295 PRO A CA 1
ATOM 2417 C C . PRO A 1 295 ? 67.562 -27.375 -13.586 1 40.34 295 PRO A C 1
ATOM 2419 O O . PRO A 1 295 ? 68.125 -27.844 -14.578 1 40.34 295 PRO A O 1
ATOM 2422 N N . ILE A 1 296 ? 67.938 -27.984 -12.414 1 37.84 296 ILE A N 1
ATOM 2423 C CA . ILE A 1 296 ? 68.75 -29.188 -12.609 1 37.84 296 ILE A CA 1
ATOM 2424 C C . ILE A 1 296 ? 68 -30.188 -13.477 1 37.84 296 ILE A C 1
ATOM 2426 O O . ILE A 1 296 ? 68.562 -30.766 -14.414 1 37.84 296 ILE A O 1
ATOM 2430 N N . THR A 1 297 ? 67.062 -31.094 -12.891 1 36.78 297 THR A N 1
ATOM 2431 C CA . THR A 1 297 ? 66.875 -32.375 -13.578 1 36.78 297 THR A CA 1
ATOM 2432 C C . THR A 1 297 ? 66 -32.156 -14.82 1 36.78 297 THR A C 1
ATOM 2434 O O . THR A 1 297 ? 65 -31.422 -14.781 1 36.78 297 THR A O 1
ATOM 2437 N N . GLU A 1 298 ? 66.375 -32.438 -16.109 1 37.62 298 GLU A N 1
ATOM 2438 C CA . GLU A 1 298 ? 66.062 -32.531 -17.531 1 37.62 298 GLU A CA 1
ATOM 2439 C C . GLU A 1 298 ? 64.625 -32.969 -17.766 1 37.62 298 GLU A C 1
ATOM 2441 O O . GLU A 1 298 ? 64.125 -32.938 -18.891 1 37.62 298 GLU A O 1
ATOM 2446 N N . GLN A 1 299 ? 64.062 -33.969 -16.984 1 38.06 299 GLN A N 1
ATOM 2447 C CA . GLN A 1 299 ? 62.906 -34.594 -17.578 1 38.06 299 GLN A CA 1
ATOM 2448 C C . GLN A 1 299 ? 61.688 -33.688 -17.516 1 38.06 299 GLN A C 1
ATOM 2450 O O . GLN A 1 299 ? 61.469 -33 -16.5 1 38.06 299 GLN A O 1
ATOM 2455 N N . PRO A 1 300 ? 61.062 -33.25 -18.656 1 38.59 300 PRO A N 1
ATOM 2456 C CA . PRO A 1 300 ? 59.844 -32.469 -18.797 1 38.59 300 PRO A CA 1
ATOM 2457 C C . PRO A 1 300 ? 58.781 -32.844 -17.75 1 38.59 300 PRO A C 1
ATOM 2459 O O . PRO A 1 300 ? 58.25 -33.938 -17.781 1 38.59 300 PRO A O 1
ATOM 2462 N N . CYS A 1 301 ? 59.125 -33.031 -16.469 1 34.78 301 CYS A N 1
ATOM 2463 C CA . CYS A 1 301 ? 58.062 -33.344 -15.539 1 34.78 301 CYS A CA 1
ATOM 2464 C C . CYS A 1 301 ? 56.875 -32.438 -15.742 1 34.78 301 CYS A C 1
ATOM 2466 O O . CYS A 1 301 ? 57 -31.203 -15.742 1 34.78 301 CYS A O 1
ATOM 2468 N N . GLU A 1 302 ? 55.844 -32.938 -16.438 1 40.34 302 GLU A N 1
ATOM 2469 C CA . GLU A 1 302 ? 54.469 -32.406 -16.438 1 40.34 302 GLU A CA 1
ATOM 2470 C C . GLU A 1 302 ? 54.156 -31.688 -15.141 1 40.34 302 GLU A C 1
ATOM 2472 O O . GLU A 1 302 ? 54.312 -32.25 -14.055 1 40.34 302 GLU A O 1
ATOM 2477 N N . VAL A 1 303 ? 54.406 -30.5 -14.984 1 41.69 303 VAL A N 1
ATOM 2478 C CA . VAL A 1 303 ? 54.031 -29.562 -13.938 1 41.69 303 VAL A CA 1
ATOM 2479 C C . VAL A 1 303 ? 52.656 -29.938 -13.367 1 41.69 303 VAL A C 1
ATOM 2481 O O . VAL A 1 303 ? 51.656 -29.812 -14.047 1 41.69 303 VAL A O 1
ATOM 2484 N N . MET A 1 304 ? 52.406 -31.219 -12.836 1 40.12 304 MET A N 1
ATOM 2485 C CA . MET A 1 304 ? 51.281 -31.547 -11.953 1 40.12 304 MET A CA 1
ATOM 2486 C C . MET A 1 304 ? 51 -30.391 -10.992 1 40.12 304 MET A C 1
ATOM 2488 O O . MET A 1 304 ? 51.656 -30.266 -9.953 1 40.12 304 MET A O 1
ATOM 2492 N N . ILE A 1 305 ? 51.188 -29.188 -11.281 1 47.09 305 ILE A N 1
ATOM 2493 C CA . ILE A 1 305 ? 50.531 -28.219 -10.398 1 47.09 305 ILE A CA 1
ATOM 2494 C C . ILE A 1 305 ? 49.344 -28.844 -9.703 1 47.09 305 ILE A C 1
ATOM 2496 O O . ILE A 1 305 ? 48.375 -29.234 -10.367 1 47.09 305 ILE A O 1
ATOM 2500 N N . SER A 1 306 ? 49.5 -29.625 -8.555 1 46.34 306 SER A N 1
ATOM 2501 C CA . SER A 1 306 ? 48.625 -30.5 -7.773 1 46.34 306 SER A CA 1
ATOM 2502 C C . SER A 1 306 ? 47.25 -29.875 -7.594 1 46.34 306 SER A C 1
ATOM 2504 O O . SER A 1 306 ? 47.125 -28.656 -7.457 1 46.34 306 SER A O 1
ATOM 2506 N N . GLU A 1 307 ? 46.125 -30.484 -8.234 1 53.72 307 GLU A N 1
ATOM 2507 C CA . GLU A 1 307 ? 44.719 -30.312 -7.895 1 53.72 307 GLU A CA 1
ATOM 2508 C C . GLU A 1 307 ? 44.531 -29.812 -6.457 1 53.72 307 GLU A C 1
ATOM 2510 O O . GLU A 1 307 ? 43.656 -29.016 -6.168 1 53.72 307 GLU A O 1
ATOM 2515 N N . ASN A 1 308 ? 45.531 -30.234 -5.621 1 55.59 308 ASN A N 1
ATOM 2516 C CA . ASN A 1 308 ? 45.406 -29.859 -4.215 1 55.59 308 ASN A CA 1
ATOM 2517 C C . ASN A 1 308 ? 45.75 -28.391 -4.004 1 55.59 308 ASN A C 1
ATOM 2519 O O . ASN A 1 308 ? 45.125 -27.719 -3.182 1 55.59 308 ASN A O 1
ATOM 2523 N N . GLU A 1 309 ? 46.75 -27.938 -4.652 1 56.91 309 GLU A N 1
ATOM 2524 C CA . GLU A 1 309 ? 47.094 -26.531 -4.469 1 56.91 309 GLU A CA 1
ATOM 2525 C C . GLU A 1 309 ? 46 -25.625 -5.027 1 56.91 309 GLU A C 1
ATOM 2527 O O . GLU A 1 309 ? 45.688 -24.594 -4.43 1 56.91 309 GLU A O 1
ATOM 2532 N N . ILE A 1 310 ? 45.531 -26 -6.16 1 57.25 310 ILE A N 1
ATOM 2533 C CA . ILE A 1 310 ? 44.375 -25.266 -6.715 1 57.25 310 ILE A CA 1
ATOM 2534 C C . ILE A 1 310 ? 43.219 -25.297 -5.734 1 57.25 310 ILE A C 1
ATOM 2536 O O . ILE A 1 310 ? 42.562 -24.281 -5.516 1 57.25 310 ILE A O 1
ATOM 2540 N N . ARG A 1 311 ? 43.031 -26.5 -5.215 1 56.25 311 ARG A N 1
ATOM 2541 C CA . ARG A 1 311 ? 41.969 -26.625 -4.219 1 56.25 311 ARG A CA 1
ATOM 2542 C C . ARG A 1 311 ? 42.25 -25.766 -2.996 1 56.25 311 ARG A C 1
ATOM 2544 O O . ARG A 1 311 ? 41.344 -25.172 -2.422 1 56.25 311 ARG A O 1
ATOM 2551 N N . ASN A 1 312 ? 43.469 -25.75 -2.564 1 56.44 312 ASN A N 1
ATOM 2552 C CA . ASN A 1 312 ? 43.844 -24.922 -1.419 1 56.44 312 ASN A CA 1
ATOM 2553 C C . ASN A 1 312 ? 43.625 -23.438 -1.715 1 56.44 312 ASN A C 1
ATOM 2555 O O . ASN A 1 312 ? 43.188 -22.672 -0.852 1 56.44 312 ASN A O 1
ATOM 2559 N N . LEU A 1 313 ? 44.031 -23.047 -2.865 1 55.25 313 LEU A N 1
ATOM 2560 C CA . LEU A 1 313 ? 43.844 -21.641 -3.246 1 55.25 313 LEU A CA 1
ATOM 2561 C C . LEU A 1 313 ? 42.344 -21.297 -3.322 1 55.25 313 LEU A C 1
ATOM 2563 O O . LEU A 1 313 ? 41.938 -20.219 -2.889 1 55.25 313 LEU A O 1
ATOM 2567 N N . GLU A 1 314 ? 41.688 -22.219 -3.971 1 56.91 314 GLU A N 1
ATOM 2568 C CA . GLU A 1 314 ? 40.25 -22.031 -4.027 1 56.91 314 GLU A CA 1
ATOM 2569 C C . GLU A 1 314 ? 39.625 -21.969 -2.627 1 56.91 314 GLU A C 1
ATOM 2571 O O . GLU A 1 314 ? 38.719 -21.172 -2.369 1 56.91 314 GLU A O 1
ATOM 2576 N N . GLU A 1 315 ? 40.094 -22.891 -1.844 1 54.91 315 GLU A N 1
ATOM 2577 C CA . GLU A 1 315 ? 39.625 -22.906 -0.466 1 54.91 315 GLU A CA 1
ATOM 2578 C C . GLU A 1 315 ? 40 -21.625 0.27 1 54.91 315 GLU A C 1
ATOM 2580 O O . GLU A 1 315 ? 39.219 -21.109 1.082 1 54.91 315 GLU A O 1
ATOM 2585 N N . GLN A 1 316 ? 41.219 -21.234 0.099 1 51.06 316 GLN A N 1
ATOM 2586 C CA . GLN A 1 316 ? 41.625 -19.984 0.728 1 51.06 316 GLN A CA 1
ATOM 2587 C C . GLN A 1 316 ? 40.75 -18.812 0.274 1 51.06 316 GLN A C 1
ATOM 2589 O O . GLN A 1 316 ? 40.438 -17.938 1.071 1 51.06 316 GLN A O 1
ATOM 2594 N N . TYR A 1 317 ? 40.562 -18.812 -0.979 1 50.62 317 TYR A N 1
ATOM 2595 C CA . TYR A 1 317 ? 39.75 -17.719 -1.51 1 50.62 317 TYR A CA 1
ATOM 2596 C C . TYR A 1 317 ? 38.312 -17.828 -1.031 1 50.62 317 TYR A C 1
ATOM 2598 O O . TYR A 1 317 ? 37.656 -16.812 -0.775 1 50.62 317 TYR A O 1
ATOM 2606 N N . LYS A 1 318 ? 37.906 -19.125 -1.117 1 50.91 318 LYS A N 1
ATOM 2607 C CA . LYS A 1 318 ? 36.562 -19.344 -0.613 1 50.91 318 LYS A CA 1
ATOM 2608 C C . LYS A 1 318 ? 36.438 -18.953 0.86 1 50.91 318 LYS A C 1
ATOM 2610 O O . LYS A 1 318 ? 35.406 -18.438 1.299 1 50.91 318 LYS A O 1
ATOM 2615 N N . PHE A 1 319 ? 37.438 -19.406 1.646 1 46.44 319 PHE A N 1
ATOM 2616 C CA . PHE A 1 319 ? 37.375 -19.219 3.092 1 46.44 319 PHE A CA 1
ATOM 2617 C C . PHE A 1 319 ? 37.375 -17.75 3.451 1 46.44 319 PHE A C 1
ATOM 2619 O O . PHE A 1 319 ? 36.938 -17.375 4.539 1 46.44 319 PHE A O 1
ATOM 2626 N N . ARG A 1 320 ? 38 -16.938 2.682 1 49.91 320 ARG A N 1
ATOM 2627 C CA . ARG A 1 320 ? 38.094 -15.562 3.148 1 49.91 320 ARG A CA 1
ATOM 2628 C C . ARG A 1 320 ? 36.781 -14.82 2.943 1 49.91 320 ARG A C 1
ATOM 2630 O O . ARG A 1 320 ? 36.594 -14.141 1.934 1 49.91 320 ARG A O 1
ATOM 2637 N N . LYS A 1 321 ? 35.781 -15.477 3.26 1 58.75 321 LYS A N 1
ATOM 2638 C CA . LYS A 1 321 ? 34.469 -14.867 3.182 1 58.75 321 LYS A CA 1
ATOM 2639 C C . LYS A 1 321 ? 34.438 -13.531 3.918 1 58.75 321 LYS A C 1
ATOM 2641 O O . LYS A 1 321 ? 34.031 -13.461 5.086 1 58.75 321 LYS A O 1
ATOM 2646 N N . ASP A 1 322 ? 35.156 -12.531 3.439 1 70.38 322 ASP A N 1
ATOM 2647 C CA . ASP A 1 322 ? 35.219 -11.195 4.02 1 70.38 322 ASP A CA 1
ATOM 2648 C C . ASP A 1 322 ? 33.875 -10.469 3.875 1 70.38 322 ASP A C 1
ATOM 2650 O O . ASP A 1 322 ? 33.125 -10.75 2.949 1 70.38 322 ASP A O 1
ATOM 2654 N N . ILE A 1 323 ? 33.656 -9.859 4.914 1 76.69 323 ILE A N 1
ATOM 2655 C CA . ILE A 1 323 ? 32.469 -9.031 4.895 1 76.69 323 ILE A CA 1
ATOM 2656 C C . ILE A 1 323 ? 32.688 -7.832 3.971 1 76.69 323 ILE A C 1
ATOM 2658 O O . ILE A 1 323 ? 33.594 -7.035 4.184 1 76.69 323 ILE A O 1
ATOM 2662 N N . VAL A 1 324 ? 32 -7.859 2.912 1 81.44 324 VAL A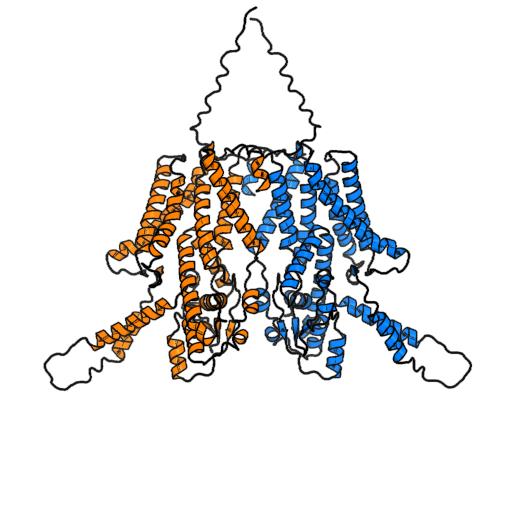 N 1
ATOM 2663 C CA . VAL A 1 324 ? 32.094 -6.754 1.961 1 81.44 324 VAL A CA 1
ATOM 2664 C C . VAL A 1 324 ? 31.172 -5.617 2.402 1 81.44 324 VAL A C 1
ATOM 2666 O O . VAL A 1 324 ? 29.969 -5.805 2.527 1 81.44 324 VAL A O 1
ATOM 2669 N N . VAL A 1 325 ? 31.719 -4.48 2.613 1 82.12 325 VAL A N 1
ATOM 2670 C CA . VAL A 1 325 ? 30.969 -3.309 3.062 1 82.12 325 VAL A CA 1
ATOM 2671 C C . VAL A 1 325 ? 30.422 -2.559 1.855 1 82.12 325 VAL A C 1
ATOM 2673 O O . VAL A 1 325 ? 29.281 -2.076 1.887 1 82.12 325 VAL A O 1
ATOM 2676 N N . SER A 1 326 ? 31.219 -2.537 0.881 1 86.19 326 SER A N 1
ATOM 2677 C CA . SER A 1 326 ? 30.781 -1.882 -0.349 1 86.19 326 SER A CA 1
ATOM 2678 C C . SER A 1 326 ? 31.562 -2.395 -1.554 1 86.19 326 SER A C 1
ATOM 2680 O O . SER A 1 326 ? 32.719 -2.795 -1.424 1 86.19 326 SER A O 1
ATOM 2682 N N . TYR A 1 327 ? 30.906 -2.457 -2.637 1 86.81 327 TYR A N 1
ATOM 2683 C CA . TYR A 1 327 ? 31.531 -2.9 -3.879 1 86.81 327 TYR A CA 1
ATOM 2684 C C . TYR A 1 327 ? 30.875 -2.24 -5.086 1 86.81 327 TYR A C 1
ATOM 2686 O O . TYR A 1 327 ? 29.734 -2.547 -5.422 1 86.81 327 TYR A O 1
ATOM 2694 N N . TRP A 1 328 ? 31.625 -1.388 -5.723 1 89.06 328 TRP A N 1
ATOM 2695 C CA . TRP A 1 328 ? 31.094 -0.66 -6.875 1 89.06 328 TRP A CA 1
ATOM 2696 C C . TRP A 1 328 ? 31.078 -1.547 -8.117 1 89.06 328 TRP A C 1
ATOM 2698 O O . TRP A 1 328 ? 32 -2.318 -8.352 1 89.06 328 TRP A O 1
ATOM 2708 N N . ASP A 1 329 ? 30.016 -1.438 -8.828 1 90.88 329 ASP A N 1
ATOM 2709 C CA . ASP A 1 329 ? 29.984 -2.002 -10.172 1 90.88 329 ASP A CA 1
ATOM 2710 C C . ASP A 1 329 ? 31.094 -1.407 -11.047 1 90.88 329 ASP A C 1
ATOM 2712 O O . ASP A 1 329 ? 31.188 -0.187 -11.188 1 90.88 329 ASP A O 1
ATOM 2716 N N . PRO A 1 330 ? 31.938 -2.225 -11.578 1 88.25 330 PRO A N 1
ATOM 2717 C CA . PRO A 1 330 ? 33.062 -1.735 -12.359 1 88.25 330 PRO A CA 1
ATOM 2718 C C . PRO A 1 330 ? 32.656 -0.89 -13.562 1 88.25 330 PRO A C 1
ATOM 2720 O O . PRO A 1 330 ? 33.375 -0.004 -13.992 1 88.25 330 PRO A O 1
ATOM 2723 N N . ASP A 1 331 ? 31.5 -1.074 -14.07 1 87.81 331 ASP A N 1
ATOM 2724 C CA . ASP A 1 331 ? 31.016 -0.303 -15.211 1 87.81 331 ASP A CA 1
ATOM 2725 C C . ASP A 1 331 ? 30.578 1.097 -14.781 1 87.81 331 ASP A C 1
ATOM 2727 O O . ASP A 1 331 ? 30.484 2.002 -15.617 1 87.81 331 ASP A O 1
ATOM 2731 N N . LEU A 1 332 ? 30.312 1.195 -13.531 1 90.5 332 LEU A N 1
ATOM 2732 C CA . LEU A 1 332 ? 29.828 2.479 -13.023 1 90.5 332 LEU A CA 1
ATOM 2733 C C . LEU A 1 332 ? 30.969 3.238 -12.336 1 90.5 332 LEU A C 1
ATOM 2735 O O . LEU A 1 332 ? 31 4.469 -12.375 1 90.5 332 LEU A O 1
ATOM 2739 N N . TYR A 1 333 ? 31.891 2.439 -11.797 1 89.31 333 TYR A N 1
ATOM 2740 C CA . TYR A 1 333 ? 33 3.035 -11.07 1 89.31 333 TYR A CA 1
ATOM 2741 C C . TYR A 1 333 ? 33.906 3.834 -12.016 1 89.31 333 TYR A C 1
ATOM 2743 O O . TYR A 1 333 ? 34.344 3.316 -13.031 1 89.31 333 TYR A O 1
ATOM 2751 N N . ARG A 1 334 ? 34.062 5.102 -11.758 1 86.44 334 ARG A N 1
ATOM 2752 C CA . ARG A 1 334 ? 34.906 6.031 -12.516 1 86.44 334 ARG A CA 1
ATOM 2753 C C . ARG A 1 334 ? 34.406 6.148 -13.961 1 86.44 334 ARG A C 1
ATOM 2755 O O . ARG A 1 334 ? 35.219 6.32 -14.875 1 86.44 334 ARG A O 1
ATOM 2762 N N . SER A 1 335 ? 33.188 5.879 -14.148 1 90.81 335 SER A N 1
ATOM 2763 C CA . SER A 1 335 ? 32.594 6.074 -15.461 1 90.81 335 SER A CA 1
ATOM 2764 C C . SER A 1 335 ? 32.188 7.535 -15.68 1 90.81 335 SER A C 1
ATOM 2766 O O . SER A 1 335 ? 32.562 8.406 -14.891 1 90.81 335 SER A O 1
ATOM 2768 N N . LYS A 1 336 ? 31.5 7.754 -16.766 1 89.69 336 LYS A N 1
ATOM 2769 C CA . LYS A 1 336 ? 31.078 9.109 -17.125 1 89.69 336 LYS A CA 1
ATOM 2770 C C . LYS A 1 336 ? 30.109 9.672 -16.094 1 89.69 336 LYS A C 1
ATOM 2772 O O . LYS A 1 336 ? 30.016 10.891 -15.914 1 89.69 336 LYS A O 1
ATOM 2777 N N . ILE A 1 337 ? 29.453 8.844 -15.297 1 89.56 337 ILE A N 1
ATOM 2778 C CA . ILE A 1 337 ? 28.438 9.289 -14.344 1 89.56 337 ILE A CA 1
ATOM 2779 C C . ILE A 1 337 ? 29.094 9.523 -12.977 1 89.56 337 ILE A C 1
ATOM 2781 O O . ILE A 1 337 ? 28.453 10.039 -12.062 1 89.56 337 ILE A O 1
ATOM 2785 N N . TRP A 1 338 ? 30.375 9.281 -12.875 1 90.5 338 TRP A N 1
ATOM 2786 C CA . TRP A 1 338 ? 31.094 9.289 -11.602 1 90.5 338 TRP A CA 1
ATOM 2787 C C . TRP A 1 338 ? 31.062 10.672 -10.969 1 90.5 338 TRP A C 1
ATOM 2789 O O . TRP A 1 338 ? 30.781 10.812 -9.773 1 90.5 338 TRP A O 1
ATOM 2799 N N . PRO A 1 339 ? 31.266 11.727 -11.766 1 90.94 339 PRO A N 1
ATOM 2800 C CA . PRO A 1 339 ? 31.203 13.055 -11.156 1 90.94 339 PRO A CA 1
ATOM 2801 C C . PRO A 1 339 ? 29.828 13.375 -10.586 1 90.94 339 PRO A C 1
ATOM 2803 O O . PRO A 1 339 ? 29.719 13.984 -9.516 1 90.94 339 PRO A O 1
ATOM 2806 N N . LEU A 1 340 ? 28.828 12.984 -11.297 1 90.19 340 LEU A N 1
ATOM 2807 C CA . LEU A 1 340 ? 27.469 13.211 -10.82 1 90.19 340 LEU A CA 1
ATOM 2808 C C . LEU A 1 340 ? 27.188 12.398 -9.562 1 90.19 340 LEU A C 1
ATOM 2810 O O . LEU A 1 340 ? 26.531 12.891 -8.641 1 90.19 340 LEU A O 1
ATOM 2814 N N . ALA A 1 341 ? 27.719 11.203 -9.539 1 90.38 341 ALA A N 1
ATOM 2815 C CA . ALA A 1 341 ? 27.562 10.352 -8.367 1 90.38 341 ALA A CA 1
ATOM 2816 C C . ALA A 1 341 ? 28.25 10.969 -7.148 1 90.38 341 ALA A C 1
ATOM 2818 O O . ALA A 1 341 ? 27.703 10.945 -6.043 1 90.38 341 ALA A O 1
ATOM 2819 N N . CYS A 1 342 ? 29.406 11.531 -7.387 1 90.44 342 CYS A N 1
ATOM 2820 C CA . CYS A 1 342 ? 30.141 12.172 -6.305 1 90.44 342 CYS A CA 1
ATOM 2821 C C . CYS A 1 342 ? 29.406 13.406 -5.801 1 90.44 342 CYS A C 1
ATOM 2823 O O . CYS A 1 342 ? 29.297 13.625 -4.59 1 90.44 342 CYS A O 1
ATOM 2825 N N . LEU A 1 343 ? 28.891 14.141 -6.738 1 90.31 343 LEU A N 1
ATOM 2826 C CA . LEU A 1 343 ? 28.156 15.344 -6.367 1 90.31 343 LEU A CA 1
ATOM 2827 C C . LEU A 1 343 ? 26.906 14.992 -5.555 1 90.31 343 LEU A C 1
ATOM 2829 O O . LEU A 1 343 ? 26.625 15.633 -4.539 1 90.31 343 LEU A O 1
ATOM 2833 N N . LEU A 1 344 ? 26.25 14.008 -5.938 1 90.31 344 LEU A N 1
ATOM 2834 C CA . LEU A 1 344 ? 25.062 13.578 -5.207 1 90.31 344 LEU A CA 1
ATOM 2835 C C . LEU A 1 344 ? 25.453 12.984 -3.855 1 90.31 344 LEU A C 1
ATOM 2837 O O . LEU A 1 344 ? 24.734 13.172 -2.865 1 90.31 344 LEU A O 1
ATOM 2841 N N . GLY A 1 345 ? 26.531 12.281 -3.895 1 90.44 345 GLY A N 1
ATOM 2842 C CA . GLY A 1 345 ? 26.984 11.656 -2.662 1 90.44 345 GLY A CA 1
ATOM 2843 C C . GLY A 1 345 ? 27.297 12.656 -1.563 1 90.44 345 GLY A C 1
ATOM 2844 O O . GLY A 1 345 ? 27.047 12.383 -0.386 1 90.44 345 GLY A O 1
ATOM 2845 N N . ILE A 1 346 ? 27.766 13.805 -1.973 1 91.06 346 ILE A N 1
ATOM 2846 C CA . ILE A 1 346 ? 28.172 14.758 -0.949 1 91.06 346 ILE A CA 1
ATOM 2847 C C . ILE A 1 346 ? 27.047 15.773 -0.709 1 91.06 346 ILE A C 1
ATOM 2849 O O . ILE A 1 346 ? 27.156 16.625 0.174 1 91.06 346 ILE A O 1
ATOM 2853 N N . SER A 1 347 ? 26 15.625 -1.419 1 88.19 347 SER A N 1
ATOM 2854 C CA . SER A 1 347 ? 24.922 16.625 -1.358 1 88.19 347 SER A CA 1
ATOM 2855 C C . SER A 1 347 ? 24.234 16.609 -0.003 1 88.19 347 SER A C 1
ATOM 2857 O O . SER A 1 347 ? 23.812 17.656 0.502 1 88.19 347 SER A O 1
ATOM 2859 N N . PHE A 1 348 ? 24.125 15.438 0.584 1 90.06 348 PHE A N 1
ATOM 2860 C CA . PHE A 1 348 ? 23.438 15.344 1.866 1 90.06 348 PHE A CA 1
ATOM 2861 C C . PHE A 1 348 ? 24.156 16.188 2.924 1 90.06 348 PHE A C 1
ATOM 2863 O O . PHE A 1 348 ? 23.516 16.984 3.621 1 90.06 348 PHE A O 1
ATOM 2870 N N . GLY A 1 349 ? 25.453 16.047 3.031 1 88.12 349 GLY A N 1
ATOM 2871 C CA . GLY A 1 349 ? 26.219 16.859 3.955 1 88.12 349 GLY A CA 1
ATOM 2872 C C . GLY A 1 349 ? 26.219 18.328 3.582 1 88.12 349 GLY A C 1
ATOM 2873 O O . GLY A 1 349 ? 26.125 19.203 4.453 1 88.12 349 GLY A O 1
ATOM 2874 N N . ALA A 1 350 ? 26.234 18.578 2.311 1 88.25 350 ALA A N 1
ATOM 2875 C CA . ALA A 1 350 ? 26.328 19.953 1.812 1 88.25 350 ALA A CA 1
ATOM 2876 C C . ALA A 1 350 ? 25.031 20.719 2.111 1 88.25 350 ALA A C 1
ATOM 2878 O O . ALA A 1 350 ? 25.078 21.906 2.428 1 88.25 350 ALA A O 1
ATOM 2879 N N . LEU A 1 351 ? 23.938 20.078 2.066 1 85.56 351 LEU A N 1
ATOM 2880 C CA . LEU A 1 351 ? 22.656 20.734 2.289 1 85.56 351 LEU A CA 1
ATOM 2881 C C . LEU A 1 351 ? 22.484 21.125 3.756 1 85.56 351 LEU A C 1
ATOM 2883 O O . LEU A 1 351 ? 21.734 22.047 4.078 1 85.56 351 LEU A O 1
ATOM 2887 N N . HIS A 1 352 ? 23.203 20.438 4.598 1 87.69 352 HIS A N 1
ATOM 2888 C CA . HIS A 1 352 ? 23.172 20.812 6.004 1 87.69 352 HIS A CA 1
ATOM 2889 C C . HIS A 1 352 ? 23.875 22.156 6.227 1 87.69 352 HIS A C 1
ATOM 2891 O O . HIS A 1 352 ? 23.656 22.812 7.238 1 87.69 352 HIS A O 1
ATOM 2897 N N . LEU A 1 353 ? 24.688 22.516 5.242 1 86.81 353 LEU A N 1
ATOM 2898 C CA . LEU A 1 353 ? 25.422 23.766 5.367 1 86.81 353 LEU A CA 1
ATOM 2899 C C . LEU A 1 353 ? 24.531 24.953 5.016 1 86.81 353 LEU A C 1
ATOM 2901 O O . LEU A 1 353 ? 24.891 26.109 5.254 1 86.81 353 LEU A O 1
ATOM 2905 N N . VAL A 1 354 ? 23.344 24.672 4.551 1 81.75 354 VAL A N 1
ATOM 2906 C CA . VAL A 1 354 ? 22.375 25.734 4.301 1 81.75 354 VAL A CA 1
ATOM 2907 C C . VAL A 1 354 ? 22.031 26.438 5.613 1 81.75 354 VAL A C 1
ATOM 2909 O O . VAL A 1 354 ? 21.734 27.641 5.621 1 81.75 354 VAL A O 1
ATOM 2912 N N . SER A 1 355 ? 22.141 25.703 6.715 1 80.25 355 SER A N 1
ATOM 2913 C CA . SER A 1 355 ? 21.875 26.25 8.039 1 80.25 355 SER A CA 1
ATOM 2914 C C . SER A 1 355 ? 23.156 26.781 8.68 1 80.25 355 SER A C 1
ATOM 2916 O O . SER A 1 355 ? 23.312 26.734 9.898 1 80.25 355 SER A O 1
ATOM 2918 N N . TRP A 1 356 ? 24.047 27.25 7.844 1 81 356 TRP A N 1
ATOM 2919 C CA . TRP A 1 356 ? 25.344 27.734 8.32 1 81 356 TRP A CA 1
ATOM 2920 C C . TRP A 1 356 ? 25.172 28.891 9.297 1 81 356 TRP A C 1
ATOM 2922 O O . TRP A 1 356 ? 25.859 28.953 10.32 1 81 356 TRP A O 1
ATOM 2932 N N . ASN A 1 357 ? 24.172 29.766 9.008 1 78.56 357 ASN A N 1
ATOM 2933 C CA . ASN A 1 357 ? 24.031 30.984 9.812 1 78.56 357 ASN A CA 1
ATOM 2934 C C . ASN A 1 357 ? 22.891 30.844 10.828 1 78.56 357 ASN A C 1
ATOM 2936 O O . ASN A 1 357 ? 22.484 31.844 11.43 1 78.56 357 ASN A O 1
ATOM 2940 N N . THR A 1 358 ? 22.438 29.672 10.93 1 80.12 358 THR A N 1
ATOM 2941 C CA . THR A 1 358 ? 21.375 29.484 11.906 1 80.12 358 THR A CA 1
ATOM 2942 C C . THR A 1 358 ? 21.938 29.469 13.328 1 80.12 358 THR A C 1
ATOM 2944 O O . THR A 1 358 ? 23.062 29.016 13.547 1 80.12 358 THR A O 1
ATOM 2947 N N . MET A 1 359 ? 21.219 29.984 14.227 1 84.81 359 MET A N 1
ATOM 2948 C CA . MET A 1 359 ? 21.688 30.125 15.602 1 84.81 359 MET A CA 1
ATOM 2949 C C . MET A 1 359 ? 21.578 28.797 16.344 1 84.81 359 MET A C 1
ATOM 2951 O O . MET A 1 359 ? 20.625 28.047 16.156 1 84.81 359 MET A O 1
ATOM 2955 N N . PHE A 1 360 ? 22.656 28.5 17.125 1 89.94 360 PHE A N 1
ATOM 2956 C CA . PHE A 1 360 ? 22.719 27.328 18 1 89.94 360 PHE A CA 1
ATOM 2957 C C . PHE A 1 360 ? 22.797 27.75 19.469 1 89.94 360 PHE A C 1
ATOM 2959 O O . PHE A 1 360 ? 23.203 28.875 19.766 1 89.94 360 PHE A O 1
ATOM 2966 N N . PRO A 1 361 ? 22.344 26.922 20.359 1 90.19 361 PRO A N 1
ATOM 2967 C CA . PRO A 1 361 ? 22.359 27.266 21.781 1 90.19 361 PRO A CA 1
ATOM 2968 C C . PRO A 1 361 ? 23.766 27.547 22.312 1 90.19 361 PRO A C 1
ATOM 2970 O O . PRO A 1 361 ? 23.922 28.344 23.234 1 90.19 361 PRO A O 1
ATOM 2973 N N . SER A 1 362 ? 24.75 26.828 21.781 1 92.44 362 SER A N 1
ATOM 2974 C CA . SER A 1 362 ? 26.125 27.016 22.219 1 92.44 362 SER A CA 1
ATOM 2975 C C . SER A 1 362 ? 27.094 27 21.047 1 92.44 362 SER A C 1
ATOM 2977 O O . SER A 1 362 ? 26.75 26.516 19.969 1 92.44 362 SER A O 1
ATOM 2979 N N . ILE A 1 363 ? 28.25 27.578 21.281 1 92.5 363 ILE A N 1
ATOM 2980 C CA . ILE A 1 363 ? 29.281 27.609 20.266 1 92.5 363 ILE A CA 1
ATOM 2981 C C . ILE A 1 363 ? 29.766 26.188 19.953 1 92.5 363 ILE A C 1
ATOM 2983 O O . ILE A 1 363 ? 30.062 25.859 18.812 1 92.5 363 ILE A O 1
ATOM 2987 N N . VAL A 1 364 ? 29.719 25.359 20.953 1 94.12 364 VAL A N 1
ATOM 2988 C CA . VAL A 1 364 ? 30.125 23.969 20.781 1 94.12 364 VAL A CA 1
ATOM 2989 C C . VAL A 1 364 ? 29.156 23.25 19.844 1 94.12 364 VAL A C 1
ATOM 2991 O O . VAL A 1 364 ? 29.578 22.531 18.938 1 94.12 364 VAL A O 1
ATOM 2994 N N . GLU A 1 365 ? 27.906 23.531 20 1 94.19 365 GLU A N 1
ATOM 2995 C CA . GLU A 1 365 ? 26.891 22.906 19.156 1 94.19 365 GLU A CA 1
ATOM 2996 C C . GLU A 1 365 ? 26.969 23.438 17.719 1 94.19 365 GLU A C 1
ATOM 2998 O O . GLU A 1 365 ? 26.766 22.688 16.766 1 94.19 365 GLU A O 1
ATOM 3003 N N . LEU A 1 366 ? 27.281 24.672 17.625 1 93.25 366 LEU A N 1
ATOM 3004 C CA . LEU A 1 366 ? 27.453 25.281 16.312 1 93.25 366 LEU A CA 1
ATOM 3005 C C . LEU A 1 366 ? 28.594 24.625 15.555 1 93.25 366 LEU A C 1
ATOM 3007 O O . LEU A 1 366 ? 28.438 24.203 14.406 1 93.25 366 LEU A O 1
ATOM 3011 N N . TRP A 1 367 ? 29.656 24.453 16.188 1 93.94 367 TRP A N 1
ATOM 3012 C CA . TRP A 1 367 ? 30.828 23.875 15.531 1 93.94 367 TRP A CA 1
ATOM 3013 C C . TRP A 1 367 ? 30.656 22.375 15.344 1 93.94 367 TRP A C 1
ATOM 3015 O O . TRP A 1 367 ? 31.172 21.812 14.375 1 93.94 367 TRP A O 1
ATOM 3025 N N . LEU A 1 368 ? 29.984 21.75 16.266 1 94.81 368 LEU A N 1
ATOM 3026 C CA . LEU A 1 368 ? 29.688 20.328 16.078 1 94.81 368 LEU A CA 1
ATOM 3027 C C . LEU A 1 368 ? 28.891 20.109 14.789 1 94.81 368 LEU A C 1
ATOM 3029 O O . LEU A 1 368 ? 29.172 19.172 14.039 1 94.81 368 LEU A O 1
ATOM 3033 N N . TRP A 1 369 ? 27.953 21.031 14.562 1 94.12 369 TRP A N 1
ATOM 3034 C CA . TRP A 1 369 ? 27.125 20.953 13.359 1 94.12 369 TRP A CA 1
ATOM 3035 C C . TRP A 1 369 ? 27.969 21.156 12.109 1 94.12 369 TRP A C 1
ATOM 3037 O O . TRP A 1 369 ? 27.953 20.344 11.188 1 94.12 369 TRP A O 1
ATOM 3047 N N . ARG A 1 370 ? 28.812 22.172 12.117 1 94 370 ARG A N 1
ATOM 3048 C CA . ARG A 1 370 ? 29.625 22.531 10.969 1 94 370 ARG A CA 1
ATOM 3049 C C . ARG A 1 370 ? 30.688 21.453 10.695 1 94 370 ARG A C 1
ATOM 3051 O O . ARG A 1 370 ? 30.844 21.016 9.555 1 94 370 ARG A O 1
ATOM 3058 N N . VAL A 1 371 ? 31.281 20.984 11.734 1 95.38 371 VAL A N 1
ATOM 3059 C CA . VAL A 1 371 ? 32.312 19.969 11.594 1 95.38 371 VAL A CA 1
ATOM 3060 C C . VAL A 1 371 ? 31.703 18.656 11.125 1 95.38 371 VAL A C 1
ATOM 3062 O O . VAL A 1 371 ? 32.25 17.969 10.266 1 95.38 371 VAL A O 1
ATOM 3065 N N . SER A 1 372 ? 30.578 18.312 11.711 1 95.56 372 SER A N 1
ATOM 3066 C CA . SER A 1 372 ? 29.906 17.094 11.297 1 95.56 372 SER A CA 1
ATOM 3067 C C . SER A 1 372 ? 29.516 17.141 9.828 1 95.56 372 SER A C 1
ATOM 3069 O O . SER A 1 372 ? 29.609 16.125 9.117 1 95.56 372 SER A O 1
ATOM 3071 N N . ALA A 1 373 ? 29.047 18.266 9.398 1 94.81 373 ALA A N 1
ATOM 3072 C CA . ALA A 1 373 ? 28.688 18.406 7.988 1 94.81 373 ALA A CA 1
ATOM 3073 C C . ALA A 1 373 ? 29.906 18.188 7.098 1 94.81 373 ALA A C 1
ATOM 3075 O O . ALA A 1 373 ? 29.859 17.438 6.121 1 94.81 373 ALA A O 1
ATOM 3076 N N . PHE A 1 374 ? 31.016 18.797 7.457 1 95.94 374 PHE A N 1
ATOM 3077 C CA . PHE A 1 374 ? 32.25 18.672 6.668 1 95.94 374 PHE A CA 1
ATOM 3078 C C . PHE A 1 374 ? 32.781 17.25 6.742 1 95.94 374 PHE A C 1
ATOM 3080 O O . PHE A 1 374 ? 33.25 16.703 5.738 1 95.94 374 PHE A O 1
ATOM 3087 N N . VAL A 1 375 ? 32.75 16.672 7.938 1 96.44 375 VAL A N 1
ATOM 3088 C CA . VAL A 1 375 ? 33.219 15.297 8.094 1 96.44 375 VAL A CA 1
ATOM 3089 C C . VAL A 1 375 ? 32.375 14.367 7.223 1 96.44 375 VAL A C 1
ATOM 3091 O O . VAL A 1 375 ? 32.875 13.453 6.586 1 96.44 375 VAL A O 1
ATOM 3094 N N . SER A 1 376 ? 31.062 14.594 7.215 1 95.12 376 SER A N 1
ATOM 3095 C CA . SER A 1 376 ? 30.172 13.805 6.375 1 95.12 376 SER A CA 1
ATOM 3096 C C . SER A 1 376 ? 30.531 13.922 4.902 1 95.12 376 SER A C 1
ATOM 3098 O O . SER A 1 376 ? 30.609 12.922 4.191 1 95.12 376 SER A O 1
ATOM 3100 N N . ILE A 1 377 ? 30.828 15.141 4.449 1 95.38 377 ILE A N 1
ATOM 3101 C CA . ILE A 1 377 ? 31.172 15.398 3.053 1 95.38 377 ILE A CA 1
ATOM 3102 C C . ILE A 1 377 ? 32.5 14.711 2.707 1 95.38 377 ILE A C 1
ATOM 3104 O O . ILE A 1 377 ? 32.562 13.938 1.753 1 95.38 377 ILE A O 1
ATOM 3108 N N . VAL A 1 378 ? 33.469 14.906 3.51 1 95.56 378 VAL A N 1
ATOM 3109 C CA . VAL A 1 378 ? 34.812 14.438 3.223 1 95.56 378 VAL A CA 1
ATOM 3110 C C . VAL A 1 378 ? 34.875 12.914 3.352 1 95.56 378 VAL A C 1
ATOM 3112 O O . VAL A 1 378 ? 35.469 12.234 2.5 1 95.56 378 VAL A O 1
ATOM 3115 N N . SER A 1 379 ? 34.312 12.422 4.395 1 95.25 379 SER A N 1
ATOM 3116 C CA . SER A 1 379 ? 34.312 10.969 4.594 1 95.25 379 SER A CA 1
ATOM 3117 C C . SER A 1 379 ? 33.594 10.258 3.453 1 95.25 379 SER A C 1
ATOM 3119 O O . SER A 1 379 ? 34.062 9.211 2.982 1 95.25 379 SER A O 1
ATOM 3121 N N . MET A 1 380 ? 32.531 10.82 3.008 1 94.19 380 MET A N 1
ATOM 3122 C CA . MET A 1 380 ? 31.797 10.227 1.888 1 94.19 380 MET A CA 1
ATOM 3123 C C . MET A 1 380 ? 32.625 10.266 0.613 1 94.19 380 MET A C 1
ATOM 3125 O O . MET A 1 380 ? 32.688 9.289 -0.132 1 94.19 380 MET A O 1
ATOM 3129 N N . LEU A 1 381 ? 33.281 11.383 0.373 1 93 381 LEU A N 1
ATOM 3130 C CA . LEU A 1 381 ? 34.125 11.523 -0.811 1 93 381 LEU A CA 1
ATOM 3131 C C . LEU A 1 381 ? 35.281 10.5 -0.79 1 93 381 LEU A C 1
ATOM 3133 O O . LEU A 1 381 ? 35.562 9.883 -1.812 1 93 381 LEU A O 1
ATOM 3137 N N . ILE A 1 382 ? 35.844 10.32 0.358 1 93.5 382 ILE A N 1
ATOM 3138 C CA . ILE A 1 382 ? 36.906 9.352 0.499 1 93.5 382 ILE A CA 1
ATOM 3139 C C . ILE A 1 382 ? 36.375 7.941 0.274 1 93.5 382 ILE A C 1
ATOM 3141 O O . ILE A 1 382 ? 36.938 7.16 -0.487 1 93.5 382 ILE A O 1
ATOM 3145 N N . PHE A 1 383 ? 35.312 7.652 0.887 1 92.56 383 PHE A N 1
ATOM 3146 C CA . PHE A 1 383 ? 34.688 6.328 0.813 1 92.56 383 PHE A CA 1
ATOM 3147 C C . PHE A 1 383 ? 34.375 5.965 -0.629 1 92.56 383 PHE A C 1
ATOM 3149 O O . PHE A 1 383 ? 34.594 4.836 -1.062 1 92.56 383 PHE A O 1
ATOM 3156 N N . MET A 1 384 ? 33.812 6.922 -1.375 1 90.81 384 MET A N 1
ATOM 3157 C CA . MET A 1 384 ? 33.375 6.68 -2.74 1 90.81 384 MET A CA 1
ATOM 3158 C C . MET A 1 384 ? 34.531 6.371 -3.662 1 90.81 384 MET A C 1
ATOM 3160 O O . MET A 1 384 ? 34.375 5.766 -4.719 1 90.81 384 MET A O 1
ATOM 3164 N N . HIS A 1 385 ? 35.75 6.707 -3.254 1 90.5 385 HIS A N 1
ATOM 3165 C CA . HIS A 1 385 ? 36.906 6.52 -4.117 1 90.5 385 HIS A CA 1
ATOM 3166 C C . HIS A 1 385 ? 37.406 5.086 -4.035 1 90.5 385 HIS A C 1
ATOM 3168 O O . HIS A 1 385 ? 38.219 4.664 -4.871 1 90.5 385 HIS A O 1
ATOM 3174 N N . PHE A 1 386 ? 36.969 4.418 -3.066 1 90.38 386 PHE A N 1
ATOM 3175 C CA . PHE A 1 386 ? 37.344 3.016 -2.977 1 90.38 386 PHE A CA 1
ATOM 3176 C C . PHE A 1 386 ? 36.375 2.129 -3.75 1 90.38 386 PHE A C 1
ATOM 3178 O O . PHE A 1 386 ? 35.188 2.18 -3.529 1 90.38 386 PHE A O 1
ATOM 3185 N N . GLU A 1 387 ? 36.875 1.367 -4.598 1 88.44 387 GLU A N 1
ATOM 3186 C CA . GLU A 1 387 ? 36.062 0.468 -5.418 1 88.44 387 GLU A CA 1
ATOM 3187 C C . GLU A 1 387 ? 35.438 -0.644 -4.57 1 88.44 387 GLU A C 1
ATOM 3189 O O . GLU A 1 387 ? 34.281 -0.968 -4.727 1 88.44 387 GLU A O 1
ATOM 3194 N N . LYS A 1 388 ? 36.25 -1.233 -3.768 1 87.56 388 LYS A N 1
ATOM 3195 C CA . LYS A 1 388 ? 35.844 -2.32 -2.895 1 87.56 388 LYS A CA 1
ATOM 3196 C C . LYS A 1 388 ? 36.312 -2.104 -1.465 1 87.56 388 LYS A C 1
ATOM 3198 O O . LYS A 1 388 ? 37.5 -1.766 -1.246 1 87.56 388 LYS A O 1
ATOM 3203 N N . VAL A 1 389 ? 35.438 -2.098 -0.556 1 87.81 389 VAL A N 1
ATOM 3204 C CA . VAL A 1 389 ? 35.781 -1.972 0.855 1 87.81 389 VAL A CA 1
ATOM 3205 C C . VAL A 1 389 ? 35.438 -3.264 1.591 1 87.81 389 VAL A C 1
ATOM 3207 O O . VAL A 1 389 ? 34.281 -3.68 1.619 1 87.81 389 VAL A O 1
ATOM 3210 N N . VAL A 1 390 ? 36.406 -3.91 2.109 1 85.44 390 VAL A N 1
ATOM 3211 C CA . VAL A 1 390 ? 36.25 -5.172 2.824 1 85.44 390 VAL A CA 1
ATOM 3212 C C . VAL A 1 390 ? 36.719 -5.004 4.273 1 85.44 390 VAL A C 1
ATOM 3214 O O . VAL A 1 390 ? 37.625 -4.238 4.559 1 85.44 390 VAL A O 1
ATOM 3217 N N . LEU A 1 391 ? 36.094 -5.695 5.156 1 85 391 LEU A N 1
ATOM 3218 C CA . LEU A 1 391 ? 36.469 -5.652 6.566 1 85 391 LEU A CA 1
ATOM 3219 C C . LEU A 1 391 ? 37.688 -6.523 6.832 1 85 391 LEU A C 1
ATOM 3221 O O . LEU A 1 391 ? 37.562 -7.621 7.379 1 85 391 LEU A O 1
ATOM 3225 N N . ARG A 1 392 ? 38.844 -6.148 6.359 1 83.06 392 ARG A N 1
ATOM 3226 C CA . ARG A 1 392 ? 40.125 -6.832 6.555 1 83.06 392 ARG A CA 1
ATOM 3227 C C . ARG A 1 392 ? 41.281 -5.855 6.469 1 83.06 392 ARG A C 1
ATOM 3229 O O . ARG A 1 392 ? 41.219 -4.859 5.746 1 83.06 392 ARG A O 1
ATOM 3236 N N . TRP A 1 393 ? 42.25 -6.152 7.25 1 81.94 393 TRP A N 1
ATOM 3237 C CA . TRP A 1 393 ? 43.406 -5.289 7.227 1 81.94 393 TRP A CA 1
ATOM 3238 C C . TRP A 1 393 ? 44.312 -5.605 6.023 1 81.94 393 TRP A C 1
ATOM 3240 O O . TRP A 1 393 ? 44.719 -6.746 5.84 1 81.94 393 TRP A O 1
ATOM 3250 N N . ASP A 1 394 ? 44.344 -4.723 5.098 1 80.81 394 ASP A N 1
ATOM 3251 C CA . ASP A 1 394 ? 45.188 -4.906 3.916 1 80.81 394 ASP A CA 1
ATOM 3252 C C . ASP A 1 394 ? 46.094 -3.699 3.699 1 80.81 394 ASP A C 1
ATOM 3254 O O . ASP A 1 394 ? 46.125 -3.137 2.602 1 80.81 394 ASP A O 1
ATOM 3258 N N . GLY A 1 395 ? 46.688 -3.184 4.793 1 84.25 395 GLY A N 1
ATOM 3259 C CA . GLY A 1 395 ? 47.594 -2.068 4.641 1 84.25 395 GLY A CA 1
ATOM 3260 C C . GLY A 1 395 ? 47.062 -0.76 5.172 1 84.25 395 GLY A C 1
ATOM 3261 O O . GLY A 1 395 ? 45.938 -0.725 5.723 1 84.25 395 GLY A O 1
ATOM 3262 N N . ILE A 1 396 ? 47.719 0.238 4.941 1 85.19 396 ILE A N 1
ATOM 3263 C CA . ILE A 1 396 ? 47.438 1.55 5.512 1 85.19 396 ILE A CA 1
ATOM 3264 C C . ILE A 1 396 ? 46.156 2.115 4.883 1 85.19 396 ILE A C 1
ATOM 3266 O O . ILE A 1 396 ? 45.375 2.82 5.547 1 85.19 396 ILE A O 1
ATOM 3270 N N . LEU A 1 397 ? 45.938 1.729 3.658 1 87.75 397 LEU A N 1
ATOM 3271 C CA . LEU A 1 397 ? 44.75 2.242 2.967 1 87.75 397 LEU A CA 1
ATOM 3272 C C . LEU A 1 397 ? 43.469 1.705 3.598 1 87.75 397 LEU A C 1
ATOM 3274 O O . LEU A 1 397 ? 42.406 2.303 3.449 1 87.75 397 LEU A O 1
ATOM 3278 N N . THR A 1 398 ? 43.594 0.649 4.305 1 87.62 398 THR A N 1
ATOM 3279 C CA . THR A 1 398 ? 42.469 0.061 4.996 1 87.62 398 THR A CA 1
ATOM 3280 C C . THR A 1 398 ? 41.969 0.982 6.105 1 87.62 398 THR A C 1
ATOM 3282 O O . THR A 1 398 ? 40.781 1.013 6.41 1 87.62 398 THR A O 1
ATOM 3285 N N . LEU A 1 399 ? 42.906 1.689 6.625 1 87.94 399 LEU A N 1
ATOM 3286 C CA . LEU A 1 399 ? 42.531 2.641 7.664 1 87.94 399 LEU A CA 1
ATOM 3287 C C . LEU A 1 399 ? 41.562 3.689 7.121 1 87.94 399 LEU A C 1
ATOM 3289 O O . LEU A 1 399 ? 40.562 4.016 7.766 1 87.94 399 LEU A O 1
ATOM 3293 N N . PHE A 1 400 ? 41.875 4.105 5.906 1 89.06 400 PHE A N 1
ATOM 3294 C CA . PHE A 1 400 ? 41.031 5.133 5.305 1 89.06 400 PHE A CA 1
ATOM 3295 C C . PHE A 1 400 ? 39.719 4.535 4.812 1 89.06 400 PHE A C 1
ATOM 3297 O O . PHE A 1 400 ? 38.656 5.145 4.969 1 89.06 400 PHE A O 1
ATOM 3304 N N . SER A 1 401 ? 39.812 3.385 4.289 1 90.12 401 SER A N 1
ATOM 3305 C CA . SER A 1 401 ? 38.625 2.775 3.707 1 90.12 401 SER A CA 1
ATOM 3306 C C . SER A 1 401 ? 37.625 2.338 4.785 1 90.12 401 SER A C 1
ATOM 3308 O O . SER A 1 401 ? 36.438 2.445 4.605 1 90.12 401 SER A O 1
ATOM 3310 N N . LEU A 1 402 ? 38.125 1.941 5.895 1 90.5 402 LEU A N 1
ATOM 3311 C CA . LEU A 1 402 ? 37.25 1.449 6.945 1 90.5 402 LEU A CA 1
ATOM 3312 C C . LEU A 1 402 ? 36.844 2.578 7.891 1 90.5 402 LEU A C 1
ATOM 3314 O O . LEU A 1 402 ? 35.719 2.562 8.445 1 90.5 402 LEU A O 1
ATOM 3318 N N . SER A 1 403 ? 37.688 3.555 8.016 1 92.75 403 SER A N 1
ATOM 3319 C CA . SER A 1 403 ? 37.344 4.648 8.922 1 92.75 403 SER A CA 1
ATOM 3320 C C . SER A 1 403 ? 36.375 5.621 8.297 1 92.75 403 SER A C 1
ATOM 3322 O O . SER A 1 403 ? 35.562 6.25 9 1 92.75 403 SER A O 1
ATOM 3324 N N . SER A 1 404 ? 36.438 5.727 6.988 1 93.69 404 SER A N 1
ATOM 3325 C CA . SER A 1 404 ? 35.594 6.719 6.32 1 93.69 404 SER A CA 1
ATOM 3326 C C . SER A 1 404 ? 34.125 6.453 6.57 1 93.69 404 SER A C 1
ATOM 3328 O O . SER A 1 404 ? 33.375 7.352 6.965 1 93.69 404 SER A O 1
ATOM 3330 N N . PRO A 1 405 ? 33.656 5.238 6.414 1 91.94 405 PRO A N 1
ATOM 3331 C CA . PRO A 1 405 ? 32.25 5.008 6.715 1 91.94 405 PRO A CA 1
ATOM 3332 C C . PRO A 1 405 ? 31.922 5.188 8.195 1 91.94 405 PRO A C 1
ATOM 3334 O O . PRO A 1 405 ? 30.812 5.605 8.539 1 91.94 405 PRO A O 1
ATOM 3337 N N . VAL A 1 406 ? 32.781 4.91 9.031 1 94.06 406 VAL A N 1
ATOM 3338 C CA . VAL A 1 406 ? 32.594 5.078 10.469 1 94.06 406 VAL A CA 1
ATOM 3339 C C . VAL A 1 406 ? 32.438 6.562 10.797 1 94.06 406 VAL A C 1
ATOM 3341 O O . VAL A 1 406 ? 31.5 6.961 11.484 1 94.06 406 VAL A O 1
ATOM 3344 N N . PHE A 1 407 ? 33.375 7.371 10.25 1 95.88 407 PHE A N 1
ATOM 3345 C CA . PHE A 1 407 ? 33.281 8.812 10.477 1 95.88 407 PHE A CA 1
ATOM 3346 C C . PHE A 1 407 ? 32.031 9.383 9.867 1 95.88 407 PHE A C 1
ATOM 3348 O O . PHE A 1 407 ? 31.406 10.281 10.438 1 95.88 407 PHE A O 1
ATOM 3355 N N . TYR A 1 408 ? 31.703 8.859 8.758 1 95.75 408 TYR A N 1
ATOM 3356 C CA . TYR A 1 408 ? 30.453 9.281 8.117 1 95.75 408 TYR A CA 1
ATOM 3357 C C . TYR A 1 408 ? 29.266 9 9.016 1 95.75 408 TYR A C 1
ATOM 3359 O O . TYR A 1 408 ? 28.453 9.891 9.281 1 95.75 408 TYR A O 1
ATOM 3367 N N . LEU A 1 409 ? 29.234 7.828 9.539 1 95.19 409 LEU A N 1
ATOM 3368 C CA . LEU A 1 409 ? 28.109 7.422 10.375 1 95.19 409 LEU A CA 1
ATOM 3369 C C . LEU A 1 409 ? 28.062 8.227 11.672 1 95.19 409 LEU A C 1
ATOM 3371 O O . LEU A 1 409 ? 27 8.648 12.117 1 95.19 409 LEU A O 1
ATOM 3375 N N . LEU A 1 410 ? 29.172 8.477 12.258 1 96.31 410 LEU A N 1
ATOM 3376 C CA . LEU A 1 410 ? 29.25 9.25 13.492 1 96.31 410 LEU A CA 1
ATOM 3377 C C . LEU A 1 410 ? 28.797 10.688 13.266 1 96.31 410 LEU A C 1
ATOM 3379 O O . LEU A 1 410 ? 28.078 11.25 14.094 1 96.31 410 LEU A O 1
ATOM 3383 N N . SER A 1 411 ? 29.266 11.188 12.18 1 96.31 411 SER A N 1
ATOM 3384 C CA . SER A 1 411 ? 28.844 12.547 11.867 1 96.31 411 SER A CA 1
ATOM 3385 C C . SER A 1 411 ? 27.344 12.617 11.641 1 96.31 411 SER A C 1
ATOM 3387 O O . SER A 1 411 ? 26.688 13.57 12.078 1 96.31 411 SER A O 1
ATOM 3389 N N . ARG A 1 412 ? 26.781 11.594 11.055 1 95.25 412 ARG A N 1
ATOM 3390 C CA . ARG A 1 412 ? 25.344 11.547 10.805 1 95.25 412 ARG A CA 1
ATOM 3391 C C . ARG A 1 412 ? 24.562 11.406 12.109 1 95.25 412 ARG A C 1
ATOM 3393 O O . ARG A 1 412 ? 23.516 12.055 12.289 1 95.25 412 ARG A O 1
ATOM 3400 N N . ILE A 1 413 ? 25.031 10.648 12.938 1 96.06 413 ILE A N 1
ATOM 3401 C CA . ILE A 1 413 ? 24.391 10.453 14.227 1 96.06 413 ILE A CA 1
ATOM 3402 C C . ILE A 1 413 ? 24.406 11.758 15.023 1 96.06 413 ILE A C 1
ATOM 3404 O O . ILE A 1 413 ? 23.391 12.156 15.609 1 96.06 413 ILE A O 1
ATOM 3408 N N . ALA A 1 414 ? 25.531 12.383 14.969 1 95.69 414 ALA A N 1
ATOM 3409 C CA . ALA A 1 414 ? 25.656 13.664 15.648 1 95.69 414 ALA A CA 1
ATOM 3410 C C . ALA A 1 414 ? 24.688 14.688 15.07 1 95.69 414 ALA A C 1
ATOM 3412 O O . ALA A 1 414 ? 24.016 15.406 15.82 1 95.69 414 ALA A O 1
ATOM 3413 N N . MET A 1 415 ? 24.609 14.68 13.836 1 94.62 415 MET A N 1
ATOM 3414 C CA . MET A 1 415 ? 23.734 15.648 13.188 1 94.62 415 MET A CA 1
ATOM 3415 C C . MET A 1 415 ? 22.266 15.359 13.5 1 94.62 415 MET A C 1
ATOM 3417 O O . MET A 1 415 ? 21.5 16.281 13.766 1 94.62 415 MET A O 1
ATOM 3421 N N . ILE A 1 416 ? 21.875 14.102 13.469 1 95.12 416 ILE A N 1
ATOM 3422 C CA . ILE A 1 416 ? 20.516 13.711 13.781 1 95.12 416 ILE A CA 1
ATOM 3423 C C . ILE A 1 416 ? 20.188 14.078 15.227 1 95.12 416 ILE A C 1
ATOM 3425 O O . ILE A 1 416 ? 19.094 14.602 15.508 1 95.12 416 ILE A O 1
ATOM 3429 N N . GLY A 1 417 ? 21.094 13.875 16.094 1 94.69 417 GLY A N 1
ATOM 3430 C CA . GLY A 1 417 ? 20.891 14.266 17.484 1 94.69 417 GLY A CA 1
ATOM 3431 C C . GLY A 1 417 ? 20.797 15.766 17.672 1 94.69 417 GLY A C 1
ATOM 3432 O O . GLY A 1 417 ? 19.953 16.25 18.438 1 94.69 417 GLY A O 1
ATOM 3433 N N . GLU A 1 418 ? 21.562 16.484 16.922 1 94.19 418 GLU A N 1
ATOM 3434 C CA . GLU A 1 418 ? 21.641 17.922 17.078 1 94.19 418 GLU A CA 1
ATOM 3435 C C . GLU A 1 418 ? 20.375 18.609 16.594 1 94.19 418 GLU A C 1
ATOM 3437 O O . GLU A 1 418 ? 19.969 19.641 17.141 1 94.19 418 GLU A O 1
ATOM 3442 N N . VAL A 1 419 ? 19.766 18.094 15.555 1 94 419 VAL A N 1
ATOM 3443 C CA . VAL A 1 419 ? 18.609 18.766 15.008 1 94 419 VAL A CA 1
ATOM 3444 C C . VAL A 1 419 ? 17.469 18.781 16.031 1 94 419 VAL A C 1
ATOM 3446 O O . VAL A 1 419 ? 16.656 19.688 16.062 1 94 419 VAL A O 1
ATOM 3449 N N . PHE A 1 420 ? 17.469 17.828 16.922 1 93.19 420 PHE A N 1
ATOM 3450 C CA . PHE A 1 420 ? 16.469 17.797 17.969 1 93.19 420 PHE A CA 1
ATOM 3451 C C . PHE A 1 420 ? 16.938 18.578 19.188 1 93.19 420 PHE A C 1
ATOM 3453 O O . PHE A 1 420 ? 16.156 19.281 19.828 1 93.19 420 PHE A O 1
ATOM 3460 N N . ALA A 1 421 ? 18.219 18.547 19.438 1 92.31 421 ALA A N 1
ATOM 3461 C CA . ALA A 1 421 ? 18.781 19.234 20.594 1 92.31 421 ALA A CA 1
ATOM 3462 C C . ALA A 1 421 ? 18.656 20.75 20.438 1 92.31 421 ALA A C 1
ATOM 3464 O O . ALA A 1 421 ? 18.438 21.469 21.422 1 92.31 421 ALA A O 1
ATOM 3465 N N . VAL A 1 422 ? 18.797 21.219 19.297 1 93 422 VAL A N 1
ATOM 3466 C CA . VAL A 1 422 ? 18.797 22.656 19.047 1 93 422 VAL A CA 1
ATOM 3467 C C . VAL A 1 422 ? 17.406 23.234 19.328 1 93 422 VAL A C 1
ATOM 3469 O O . VAL A 1 422 ? 17.266 24.438 19.594 1 93 422 VAL A O 1
ATOM 3472 N N . LEU A 1 423 ? 16.375 22.375 19.266 1 91.44 423 LEU A N 1
ATOM 3473 C CA . LEU A 1 423 ? 15.008 22.844 19.469 1 91.44 423 LEU A CA 1
ATOM 3474 C C . LEU A 1 423 ? 14.797 23.281 20.922 1 91.44 423 LEU A C 1
ATOM 3476 O O . LEU A 1 423 ? 13.828 23.969 21.219 1 91.44 423 LEU A O 1
ATOM 3480 N N . ARG A 1 424 ? 15.734 22.969 21.828 1 90.94 424 ARG A N 1
ATOM 3481 C CA . ARG A 1 424 ? 15.633 23.406 23.219 1 90.94 424 ARG A CA 1
ATOM 3482 C C . ARG A 1 424 ? 15.859 24.906 23.328 1 90.94 424 ARG A C 1
ATOM 3484 O O . ARG A 1 424 ? 15.375 25.547 24.266 1 90.94 424 ARG A O 1
ATOM 3491 N N . ALA A 1 425 ? 16.703 25.453 22.438 1 91.44 425 ALA A N 1
ATOM 3492 C CA . ALA A 1 425 ? 16.984 26.875 22.312 1 91.44 425 ALA A CA 1
ATOM 3493 C C . ALA A 1 425 ? 17.234 27.266 20.859 1 91.44 425 ALA A C 1
ATOM 3495 O O . ALA A 1 425 ? 18.375 27.219 20.391 1 91.44 425 ALA A O 1
ATOM 3496 N N . ALA A 1 426 ? 16.141 27.609 20.203 1 90.56 426 ALA A N 1
ATOM 3497 C CA . ALA A 1 426 ? 16.219 27.828 18.766 1 90.56 426 ALA A CA 1
ATOM 3498 C C . ALA A 1 426 ? 15.992 29.312 18.438 1 90.56 426 ALA A C 1
ATOM 3500 O O . ALA A 1 426 ? 15.531 30.078 19.281 1 90.56 426 ALA A O 1
ATOM 3501 N N . ASP A 1 427 ? 16.453 29.641 17.25 1 88.62 427 ASP A N 1
ATOM 3502 C CA . ASP A 1 427 ? 16.172 30.969 16.703 1 88.62 427 ASP A CA 1
ATOM 3503 C C . ASP A 1 427 ? 14.672 31.219 16.594 1 88.62 427 ASP A C 1
ATOM 3505 O O . ASP A 1 427 ? 13.953 30.438 15.953 1 88.62 427 ASP A O 1
ATOM 3509 N N . PRO A 1 428 ? 14.195 32.281 17.219 1 88.44 428 PRO A N 1
ATOM 3510 C CA . PRO A 1 428 ? 12.758 32.531 17.156 1 88.44 428 PRO A CA 1
ATOM 3511 C C . PRO A 1 428 ? 12.25 32.719 15.727 1 88.44 428 PRO A C 1
ATOM 3513 O O . PRO A 1 428 ? 11.078 32.469 15.445 1 88.44 428 PRO A O 1
ATOM 3516 N N . ALA A 1 429 ? 13.109 33.031 14.805 1 88.25 429 ALA A N 1
ATOM 3517 C CA . ALA A 1 429 ? 12.727 33.344 13.422 1 88.25 429 ALA A CA 1
ATOM 3518 C C . ALA A 1 429 ? 12.305 32.062 12.688 1 88.25 429 ALA A C 1
ATOM 3520 O O . ALA A 1 429 ? 11.656 32.125 11.641 1 88.25 429 ALA A O 1
ATOM 3521 N N . ILE A 1 430 ? 12.695 30.922 13.25 1 89.12 430 ILE A N 1
ATOM 3522 C CA . ILE A 1 430 ? 12.312 29.688 12.578 1 89.12 430 ILE A CA 1
ATOM 3523 C C . ILE A 1 430 ? 10.812 29.453 12.75 1 89.12 430 ILE A C 1
ATOM 3525 O O . ILE A 1 430 ? 10.219 28.656 12.023 1 89.12 430 ILE A O 1
ATOM 3529 N N . TYR A 1 431 ? 10.219 30.109 13.68 1 87.81 431 TYR A N 1
ATOM 3530 C CA . TYR A 1 431 ? 8.797 29.922 13.945 1 87.81 431 TYR A CA 1
ATOM 3531 C C . TYR A 1 431 ? 7.965 31 13.258 1 87.81 431 TYR A C 1
ATOM 3533 O O . TYR A 1 431 ? 6.734 30.938 13.273 1 87.81 431 TYR A O 1
ATOM 3541 N N . ASP A 1 432 ? 8.672 31.953 12.625 1 86.06 432 ASP A N 1
ATOM 3542 C CA . ASP A 1 432 ? 7.969 33 11.891 1 86.06 432 ASP A CA 1
ATOM 3543 C C . ASP A 1 432 ? 7.438 32.469 10.555 1 86.06 432 ASP A C 1
ATOM 3545 O O . ASP A 1 432 ? 7.953 31.484 10.023 1 86.06 432 ASP A O 1
ATOM 3549 N N . THR A 1 433 ? 6.27 32.969 10.203 1 83.19 433 THR A N 1
ATOM 3550 C CA . THR A 1 433 ? 5.695 32.594 8.914 1 83.19 433 THR A CA 1
ATOM 3551 C C . THR A 1 433 ? 5.539 33.812 8.023 1 83.19 433 THR A C 1
ATOM 3553 O O . THR A 1 433 ? 5.551 34.938 8.508 1 83.19 433 THR A O 1
ATOM 3556 N N . TYR A 1 434 ? 5.723 33.625 6.77 1 76.88 434 TYR A N 1
ATOM 3557 C CA . TYR A 1 434 ? 5.508 34.688 5.82 1 76.88 434 TYR A CA 1
ATOM 3558 C C . TYR A 1 434 ? 4.023 34.906 5.543 1 76.88 434 TYR A C 1
ATOM 3560 O O . TYR A 1 434 ? 3.221 33.969 5.75 1 76.88 434 TYR A O 1
ATOM 3568 N N . GLU A 1 435 ? 3.508 36.125 5.543 1 62.66 435 GLU A N 1
ATOM 3569 C CA . GLU A 1 435 ? 2.115 36.406 5.219 1 62.66 435 GLU A CA 1
ATOM 3570 C C . GLU A 1 435 ? 1.742 35.875 3.842 1 62.66 435 GLU A C 1
ATOM 3572 O O . GLU A 1 435 ? 2.488 36.062 2.877 1 62.66 435 GLU A O 1
ATOM 3577 N N . TYR A 1 436 ? 1.088 34.719 3.85 1 55.75 436 TYR A N 1
ATOM 3578 C CA . TYR A 1 436 ? 0.65 34.125 2.584 1 55.75 436 TYR A CA 1
ATOM 3579 C C . TYR A 1 436 ? 0.017 35.188 1.689 1 55.75 436 TYR A C 1
ATOM 3581 O O . TYR A 1 436 ? -0.804 36 2.148 1 55.75 436 TYR A O 1
ATOM 3589 N N . SER A 1 437 ? 0.686 35.781 0.76 1 46.16 437 SER A N 1
ATOM 3590 C CA . SER A 1 437 ? -0.095 36.5 -0.237 1 46.16 437 SER A CA 1
ATOM 3591 C C . SER A 1 437 ? -1.203 35.625 -0.814 1 46.16 437 SER A C 1
ATOM 3593 O O . SER A 1 437 ? -1.08 34.406 -0.851 1 46.16 437 SER A O 1
ATOM 3595 N N . VAL A 1 438 ? -2.514 36.031 -0.899 1 44.19 438 VAL A N 1
ATOM 3596 C CA . VAL A 1 438 ? -3.705 35.531 -1.584 1 44.19 438 VAL A CA 1
ATOM 3597 C C . VAL A 1 438 ? -3.295 34.625 -2.752 1 44.19 438 VAL A C 1
ATOM 3599 O O . VAL A 1 438 ? -4.023 33.719 -3.115 1 44.19 438 VAL A O 1
ATOM 3602 N N . TYR A 1 439 ? -2.258 34.906 -3.383 1 39.56 439 TYR A N 1
ATOM 3603 C CA . TYR A 1 439 ? -1.949 34.406 -4.723 1 39.56 439 TYR A CA 1
ATOM 3604 C C . TYR A 1 439 ? -1.546 32.938 -4.699 1 39.56 439 TYR A C 1
ATOM 3606 O O . TYR A 1 439 ? -1.539 32.281 -5.734 1 39.56 439 TYR A O 1
ATOM 3614 N N . TRP A 1 440 ? -1.067 32.469 -3.648 1 42.31 440 TRP A N 1
ATOM 3615 C CA . TRP A 1 440 ? -0.504 31.125 -3.719 1 42.31 440 TRP A CA 1
ATOM 3616 C C . TRP A 1 440 ? -1.568 30.062 -3.422 1 42.31 440 TRP A C 1
ATOM 3618 O O . TRP A 1 440 ? -1.283 28.875 -3.428 1 42.31 440 TRP A O 1
ATOM 3628 N N . LEU A 1 441 ? -2.758 30.453 -3.082 1 43.34 441 LEU A N 1
ATOM 3629 C CA . LEU A 1 441 ? -3.928 29.625 -2.795 1 43.34 441 LEU A CA 1
ATOM 3630 C C . LEU A 1 441 ? -4.145 28.578 -3.891 1 43.34 441 LEU A C 1
ATOM 3632 O O . LEU A 1 441 ? -4.488 27.438 -3.604 1 43.34 441 LEU A O 1
ATOM 3636 N N . PRO A 1 442 ? -4.215 29.031 -5.211 1 41.12 442 PRO A N 1
ATOM 3637 C CA . PRO A 1 442 ? -4.602 28.078 -6.25 1 41.12 442 PRO A CA 1
ATOM 3638 C C . PRO A 1 442 ? -3.684 26.859 -6.297 1 41.12 442 PRO A C 1
ATOM 3640 O O . PRO A 1 442 ? -4.062 25.812 -6.84 1 41.12 442 PRO A O 1
ATOM 3643 N N . PHE A 1 443 ? -2.445 26.969 -5.898 1 39.75 443 PHE A N 1
ATOM 3644 C CA . PHE A 1 443 ? -1.482 25.875 -6.02 1 39.75 443 PHE A CA 1
ATOM 3645 C C . PHE A 1 443 ? -1.504 25 -4.773 1 39.75 443 PHE A C 1
ATOM 3647 O O . PHE A 1 443 ? -0.835 23.969 -4.727 1 39.75 443 PHE A O 1
ATOM 3654 N N . LEU A 1 444 ? -1.938 25.422 -3.664 1 34.41 444 LEU A N 1
ATOM 3655 C CA . LEU A 1 444 ? -2.117 24.516 -2.533 1 34.41 444 LEU A CA 1
ATOM 3656 C C . LEU A 1 444 ? -3.441 23.781 -2.639 1 34.41 444 LEU A C 1
ATOM 3658 O O . LEU A 1 444 ? -4.465 24.359 -2.998 1 34.41 444 LEU A O 1
ATOM 3662 N N . MET B 1 1 ? -4.125 74.062 26.75 1 22.31 1 MET B N 1
ATOM 3663 C CA . MET B 1 1 ? -4.164 73.062 25.703 1 22.31 1 MET B CA 1
ATOM 3664 C C . MET B 1 1 ? -2.961 72.125 25.797 1 22.31 1 MET B C 1
ATOM 3666 O O . MET B 1 1 ? -2.002 72.25 25.031 1 22.31 1 MET B O 1
ATOM 3670 N N . SER B 1 2 ? -2.52 71.75 26.891 1 23.86 2 SER B N 1
ATOM 3671 C CA . SER B 1 2 ? -1.271 71.062 27.281 1 23.86 2 SER B CA 1
ATOM 3672 C C . SER B 1 2 ? -1.199 69.625 26.766 1 23.86 2 SER B C 1
ATOM 3674 O O . SER B 1 2 ? -2.141 68.875 26.953 1 23.86 2 SER B O 1
ATOM 3676 N N . ASN B 1 3 ? -0.402 69.375 25.625 1 24.05 3 ASN B N 1
ATOM 3677 C CA . ASN B 1 3 ? -0.024 68.25 24.781 1 24.05 3 ASN B CA 1
ATOM 3678 C C . ASN B 1 3 ? 0.563 67.125 25.594 1 24.05 3 ASN B C 1
ATOM 3680 O O . ASN B 1 3 ? 1.704 67.188 26.047 1 24.05 3 ASN B O 1
ATOM 3684 N N . GLN B 1 4 ? -0.079 66.5 26.516 1 25.61 4 GLN B N 1
ATOM 3685 C CA . GLN B 1 4 ? 0.493 65.438 27.359 1 25.61 4 GLN B CA 1
ATOM 3686 C C . GLN B 1 4 ? 0.914 64.25 26.516 1 25.61 4 GLN B C 1
ATOM 3688 O O . GLN B 1 4 ? 0.068 63.562 25.953 1 25.61 4 GLN B O 1
ATOM 3693 N N . SER B 1 5 ? 2.115 64.312 25.766 1 26.7 5 SER B N 1
ATOM 3694 C CA . SER B 1 5 ? 2.822 63.312 25 1 26.7 5 SER B CA 1
ATOM 3695 C C . SER B 1 5 ? 3.027 62.031 25.844 1 26.7 5 SER B C 1
ATOM 3697 O O . SER B 1 5 ? 3.541 62.125 26.953 1 26.7 5 SER B O 1
ATOM 3699 N N . CYS B 1 6 ? 2.062 61.188 25.844 1 30.23 6 CYS B N 1
ATOM 3700 C CA . CYS B 1 6 ? 2.191 59.938 26.578 1 30.23 6 CYS B CA 1
ATOM 3701 C C . CYS B 1 6 ? 3.537 59.25 26.297 1 30.23 6 CYS B C 1
ATOM 3703 O O . CYS B 1 6 ? 3.85 58.938 25.141 1 30.23 6 CYS B O 1
ATOM 3705 N N . PRO B 1 7 ? 4.605 59.5 27.109 1 28.14 7 PRO B N 1
ATOM 3706 C CA . PRO B 1 7 ? 6.008 59.156 26.844 1 28.14 7 PRO B CA 1
ATOM 3707 C C . PRO B 1 7 ? 6.188 57.75 26.312 1 28.14 7 PRO B C 1
ATOM 3709 O O . PRO B 1 7 ? 6.527 57.562 25.141 1 28.14 7 PRO B O 1
ATOM 3712 N N . ASN B 1 8 ? 6.781 56.844 27.219 1 25.36 8 ASN B N 1
ATOM 3713 C CA . ASN B 1 8 ? 7.883 55.875 27.062 1 25.36 8 ASN B CA 1
ATOM 3714 C C . ASN B 1 8 ? 7.387 54.531 26.578 1 25.36 8 ASN B C 1
ATOM 3716 O O . ASN B 1 8 ? 7.191 53.625 27.375 1 25.36 8 ASN B O 1
ATOM 3720 N N . CYS B 1 9 ? 6.258 54.281 26.078 1 29.34 9 CYS B N 1
ATOM 3721 C CA . CYS B 1 9 ? 6.066 52.906 25.625 1 29.34 9 CYS B CA 1
ATOM 3722 C C . CYS B 1 9 ? 7.266 52.438 24.812 1 29.34 9 CYS B C 1
ATOM 3724 O O . CYS B 1 9 ? 7.352 52.688 23.609 1 29.34 9 CYS B O 1
ATOM 3726 N N . SER B 1 10 ? 8.438 52.5 25.406 1 29.34 10 SER B N 1
ATOM 3727 C CA . SER B 1 10 ? 9.602 51.906 24.766 1 29.34 10 SER B CA 1
ATOM 3728 C C . SER B 1 10 ? 9.258 50.5 24.219 1 29.34 10 SER B C 1
ATOM 3730 O O . SER B 1 10 ? 8.742 49.656 24.953 1 29.34 10 SER B O 1
ATOM 3732 N N . LEU B 1 11 ? 8.766 50.344 23.078 1 34.03 11 LEU B N 1
ATOM 3733 C CA . LEU B 1 11 ? 8.891 49.125 22.281 1 34.03 11 LEU B CA 1
ATOM 3734 C C . LEU B 1 11 ? 10.141 48.344 22.672 1 34.03 11 LEU B C 1
ATOM 3736 O O . LEU B 1 11 ? 11.258 48.781 22.359 1 34.03 11 LEU B O 1
ATOM 3740 N N . GLY B 1 12 ? 10.25 47.969 23.922 1 33.25 12 GLY B N 1
ATOM 3741 C CA . GLY B 1 12 ? 11.414 47.156 24.219 1 33.25 12 GLY B CA 1
ATOM 3742 C C . GLY B 1 12 ? 11.883 46.312 23.047 1 33.25 12 GLY B C 1
ATOM 3743 O O . GLY B 1 12 ? 11.062 45.781 22.297 1 33.25 12 GLY B O 1
ATOM 3744 N N . LEU B 1 13 ? 12.898 46.719 22.406 1 35.75 13 LEU B N 1
ATOM 3745 C CA . LEU B 1 13 ? 13.719 45.906 21.5 1 35.75 13 LEU B CA 1
ATOM 3746 C C . LEU B 1 13 ? 13.656 44.438 21.859 1 35.75 13 LEU B C 1
ATOM 3748 O O . LEU B 1 13 ? 14.18 44.031 22.906 1 35.75 13 LEU B O 1
ATOM 3752 N N . SER B 1 14 ? 12.547 43.75 21.891 1 39.28 14 SER B N 1
ATOM 3753 C CA . SER B 1 14 ? 12.562 42.312 21.984 1 39.28 14 SER B CA 1
ATOM 3754 C C . SER B 1 14 ? 13.891 41.719 21.531 1 39.28 14 SER B C 1
ATOM 3756 O O . SER B 1 14 ? 14.359 42.031 20.438 1 39.28 14 SER B O 1
ATOM 3758 N N . ASP B 1 15 ? 14.922 41.688 22.312 1 43.19 15 ASP B N 1
ATOM 3759 C CA . ASP B 1 15 ? 16.25 41.125 22.078 1 43.19 15 ASP B CA 1
ATOM 3760 C C . ASP B 1 15 ? 16.172 40 21.047 1 43.19 15 ASP B C 1
ATOM 3762 O O . ASP B 1 15 ? 15.688 38.906 21.359 1 43.19 15 ASP B O 1
ATOM 3766 N N . ASP B 1 16 ? 15.922 40.281 19.859 1 51.44 16 ASP B N 1
ATOM 3767 C CA . ASP B 1 16 ? 15.914 39.531 18.594 1 51.44 16 ASP B CA 1
ATOM 3768 C C . ASP B 1 16 ? 16.844 38.344 18.672 1 51.44 16 ASP B C 1
ATOM 3770 O O . ASP B 1 16 ? 16.719 37.375 17.891 1 51.44 16 ASP B O 1
ATOM 3774 N N . ASN B 1 17 ? 17.938 38.438 19.531 1 60.16 17 ASN B N 1
ATOM 3775 C CA . ASN B 1 17 ? 19 37.438 19.531 1 60.16 17 ASN B CA 1
ATOM 3776 C C . ASN B 1 17 ? 18.766 36.375 20.578 1 60.16 17 ASN B C 1
ATOM 3778 O O . ASN B 1 17 ? 19.656 35.594 20.891 1 60.16 17 ASN B O 1
ATOM 3782 N N . LYS B 1 18 ? 17.578 36.312 21.344 1 78.69 18 LYS B N 1
ATOM 3783 C CA . LYS B 1 18 ? 17.406 35.312 22.391 1 78.69 18 LYS B CA 1
ATOM 3784 C C . LYS B 1 18 ? 16.797 34.031 21.844 1 78.69 18 LYS B C 1
ATOM 3786 O O . LYS B 1 18 ? 15.781 34.094 21.156 1 78.69 18 LYS B O 1
ATOM 3791 N N . LEU B 1 19 ? 17.516 33.031 22 1 87.75 19 LEU B N 1
ATOM 3792 C CA . LEU B 1 19 ? 17.062 31.703 21.625 1 87.75 19 LEU B CA 1
ATOM 3793 C C . LEU B 1 19 ? 15.797 31.328 22.391 1 87.75 19 LEU B C 1
ATOM 3795 O O . LEU B 1 19 ? 15.555 31.828 23.484 1 87.75 19 LEU B O 1
ATOM 3799 N N . VAL B 1 20 ? 14.938 30.734 21.781 1 86.88 20 VAL B N 1
ATOM 3800 C CA . VAL B 1 20 ? 13.688 30.328 22.391 1 86.88 20 VAL B CA 1
ATOM 3801 C C . VAL B 1 20 ? 13.609 28.797 22.422 1 86.88 20 VAL B C 1
ATOM 3803 O O . VAL B 1 20 ? 14.18 28.125 21.562 1 86.88 20 VAL B O 1
ATOM 3806 N N . GLY B 1 21 ? 13.047 28.281 23.469 1 86.25 21 GLY B N 1
ATOM 3807 C CA . GLY B 1 21 ? 12.805 26.859 23.562 1 86.25 21 GLY B CA 1
ATOM 3808 C C . GLY B 1 21 ? 11.539 26.422 22.844 1 86.25 21 GLY B C 1
ATOM 3809 O O . GLY B 1 21 ? 11.281 26.844 21.703 1 86.25 21 GLY B O 1
ATOM 3810 N N . TRP B 1 22 ? 10.797 25.594 23.5 1 80.56 22 TRP B N 1
ATOM 3811 C CA . TRP 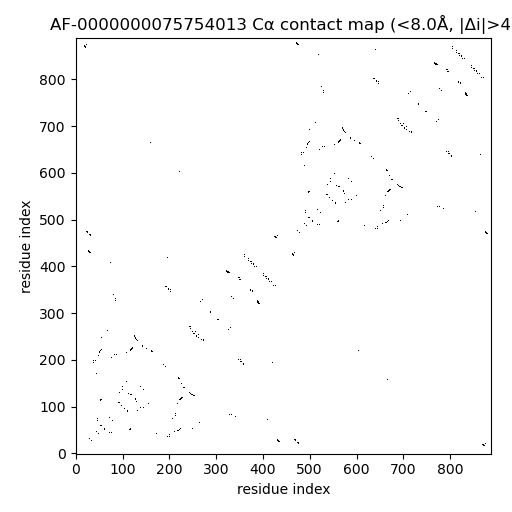B 1 22 ? 9.578 25.047 22.922 1 80.56 22 TRP B CA 1
ATOM 3812 C C . TRP B 1 22 ? 8.547 26.141 22.672 1 80.56 22 TRP B C 1
ATOM 3814 O O . TRP B 1 22 ? 8.219 26.922 23.578 1 80.56 22 TRP B O 1
ATOM 3824 N N . ILE B 1 23 ? 8.18 26.328 21.453 1 79.56 23 ILE B N 1
ATOM 3825 C CA . ILE B 1 23 ? 7.16 27.297 21.078 1 79.56 23 ILE B CA 1
ATOM 3826 C C . ILE B 1 23 ? 5.879 26.578 20.672 1 79.56 23 ILE B C 1
ATOM 3828 O O . ILE B 1 23 ? 5.902 25.703 19.797 1 79.56 23 ILE B O 1
ATOM 3832 N N . TRP B 1 24 ? 4.859 26.875 21.281 1 76.31 24 TRP B N 1
ATOM 3833 C CA . TRP B 1 24 ? 3.566 26.297 20.953 1 76.31 24 TRP B CA 1
ATOM 3834 C C . TRP B 1 24 ? 2.98 26.922 19.703 1 76.31 24 TRP B C 1
ATOM 3836 O O . TRP B 1 24 ? 3.291 28.078 19.375 1 76.31 24 TRP B O 1
ATOM 3846 N N . ASP B 1 25 ? 2.244 26.172 18.984 1 75.12 25 ASP B N 1
ATOM 3847 C CA . ASP B 1 25 ? 1.575 26.703 17.797 1 75.12 25 ASP B CA 1
ATOM 3848 C C . ASP B 1 25 ? 0.685 27.891 18.156 1 75.12 25 ASP B C 1
ATOM 3850 O O . ASP B 1 25 ? 0.096 27.922 19.25 1 75.12 25 ASP B O 1
ATOM 3854 N N . ASN B 1 26 ? 0.791 28.875 17.281 1 70.5 26 ASN B N 1
ATOM 3855 C CA . ASN B 1 26 ? -0.069 30.031 17.531 1 70.5 26 ASN B CA 1
ATOM 3856 C C . ASN B 1 26 ? -1.542 29.625 17.562 1 70.5 26 ASN B C 1
ATOM 3858 O O . ASN B 1 26 ? -1.971 28.734 16.828 1 70.5 26 ASN B O 1
ATOM 3862 N N . PRO B 1 27 ? -2.078 30.281 18.562 1 72.62 27 PRO B N 1
ATOM 3863 C CA . PRO B 1 27 ? -3.51 2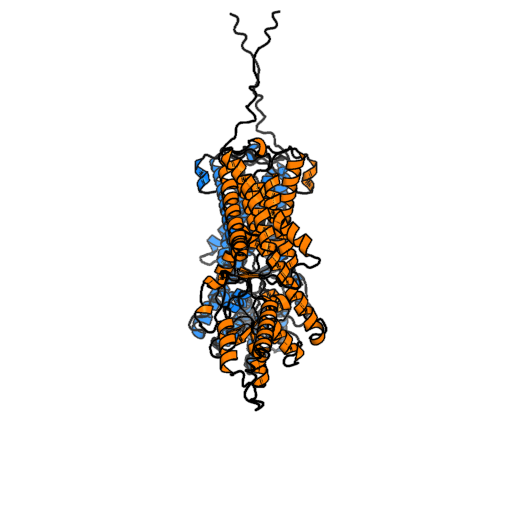9.984 18.656 1 72.62 27 PRO B CA 1
ATOM 3864 C C . PRO B 1 27 ? -4.27 30.344 17.375 1 72.62 27 PRO B C 1
ATOM 3866 O O . PRO B 1 27 ? -3.918 31.312 16.688 1 72.62 27 PRO B O 1
ATOM 3869 N N . GLY B 1 28 ? -5.129 29.5 17.078 1 74.56 28 GLY B N 1
ATOM 3870 C CA . GLY B 1 28 ? -5.969 29.703 15.906 1 74.56 28 GLY B CA 1
ATOM 3871 C C . GLY B 1 28 ? -5.617 28.797 14.75 1 74.56 28 GLY B C 1
ATOM 3872 O O . GLY B 1 28 ? -4.496 28.281 14.672 1 74.56 28 GLY B O 1
ATOM 3873 N N . ARG B 1 29 ? -6.578 28.531 14.031 1 81.25 29 ARG B N 1
ATOM 3874 C CA . ARG B 1 29 ? -6.398 27.734 12.82 1 81.25 29 ARG B CA 1
ATOM 3875 C C . ARG B 1 29 ? -7.066 28.406 11.617 1 81.25 29 ARG B C 1
ATOM 3877 O O . ARG B 1 29 ? -7.996 29.203 11.781 1 81.25 29 ARG B O 1
ATOM 3884 N N . GLY B 1 30 ? -6.414 28.219 10.547 1 83.5 30 GLY B N 1
ATOM 3885 C CA . GLY B 1 30 ? -6.941 28.812 9.328 1 83.5 30 GLY B CA 1
ATOM 3886 C C . GLY B 1 30 ? -7.848 27.875 8.555 1 83.5 30 GLY B C 1
ATOM 3887 O O . GLY B 1 30 ? -8.031 26.719 8.945 1 83.5 30 GLY B O 1
ATOM 3888 N N . THR B 1 31 ? -8.438 28.422 7.488 1 86.62 31 THR B N 1
ATOM 3889 C CA . THR B 1 31 ? -9.383 27.672 6.656 1 86.62 31 THR B CA 1
ATOM 3890 C C . THR B 1 31 ? -8.672 26.547 5.918 1 86.62 31 THR B C 1
ATOM 3892 O O . THR B 1 31 ? -9.203 25.438 5.816 1 86.62 31 THR B O 1
ATOM 3895 N N . ILE B 1 32 ? -7.488 26.75 5.527 1 83.38 32 ILE B N 1
ATOM 3896 C CA . ILE B 1 32 ? -6.77 25.734 4.762 1 83.38 32 ILE B CA 1
ATOM 3897 C C . ILE B 1 32 ? -6.426 24.547 5.664 1 83.38 32 ILE B C 1
ATOM 3899 O O . ILE B 1 32 ? -6.559 23.391 5.258 1 83.38 32 ILE B O 1
ATOM 3903 N N . SER B 1 33 ? -5.969 24.859 6.789 1 82.94 33 SER B N 1
ATOM 3904 C CA . SER B 1 33 ? -5.641 23.797 7.734 1 82.94 33 SER B CA 1
ATOM 3905 C C . SER B 1 33 ? -6.875 22.984 8.094 1 82.94 33 SER B C 1
ATOM 3907 O O . SER B 1 33 ? -6.809 21.75 8.18 1 82.94 33 SER B O 1
ATOM 3909 N N . LEU B 1 34 ? -7.93 23.688 8.219 1 88.44 34 LEU B N 1
ATOM 3910 C CA . LEU B 1 34 ? -9.195 23.031 8.531 1 88.44 34 LEU B CA 1
ATOM 3911 C C . LEU B 1 34 ? -9.617 22.109 7.391 1 88.44 34 LEU B C 1
ATOM 3913 O O . LEU B 1 34 ? -9.93 20.938 7.613 1 88.44 34 LEU B O 1
ATOM 3917 N N . ILE B 1 35 ? -9.5 22.578 6.164 1 91.12 35 ILE B N 1
ATOM 3918 C CA . ILE B 1 35 ? -9.945 21.828 4.992 1 91.12 35 ILE B CA 1
ATOM 3919 C C . ILE B 1 35 ? -9.016 20.641 4.758 1 91.12 35 ILE B C 1
ATOM 3921 O O . ILE B 1 35 ? -9.477 19.516 4.539 1 91.12 35 ILE B O 1
ATOM 3925 N N . THR B 1 36 ? -7.715 20.844 4.91 1 84.62 36 THR B N 1
ATOM 3926 C CA . THR B 1 36 ? -6.754 19.797 4.574 1 84.62 36 THR B CA 1
ATOM 3927 C C . THR B 1 36 ? -6.812 18.672 5.586 1 84.62 36 THR B C 1
ATOM 3929 O O . THR B 1 36 ? -6.746 17.484 5.215 1 84.62 36 THR B O 1
ATOM 3932 N N . THR B 1 37 ? -6.949 19 6.812 1 86.12 37 THR B N 1
ATOM 3933 C CA . THR B 1 37 ? -7.023 17.953 7.832 1 86.12 37 THR B CA 1
ATOM 3934 C C . THR B 1 37 ? -8.297 17.141 7.68 1 86.12 37 THR B C 1
ATOM 3936 O O . THR B 1 37 ? -8.273 15.906 7.812 1 86.12 37 THR B O 1
ATOM 3939 N N . CYS B 1 38 ? -9.359 17.781 7.371 1 93.5 38 CYS B N 1
ATOM 3940 C CA . CYS B 1 38 ? -10.633 17.094 7.195 1 93.5 38 CYS B CA 1
ATOM 3941 C C . CYS B 1 38 ? -10.617 16.219 5.941 1 93.5 38 CYS B C 1
ATOM 3943 O O . CYS B 1 38 ? -11.008 15.055 5.984 1 93.5 38 CYS B O 1
ATOM 3945 N N . LEU B 1 39 ? -10.117 16.812 4.875 1 91.88 39 LEU B N 1
ATOM 3946 C CA . LEU B 1 39 ? -10.078 16.062 3.625 1 91.88 39 LEU B CA 1
ATOM 3947 C C . LEU B 1 39 ? -9.148 14.859 3.74 1 91.88 39 LEU B C 1
ATOM 3949 O O . LEU B 1 39 ? -9.445 13.781 3.217 1 91.88 39 LEU B O 1
ATOM 3953 N N . ALA B 1 40 ? -8.039 15.047 4.422 1 86.69 40 ALA B N 1
ATOM 3954 C CA . ALA B 1 40 ? -7.117 13.93 4.633 1 86.69 40 ALA B CA 1
ATOM 3955 C C . ALA B 1 40 ? -7.773 12.82 5.449 1 86.69 40 ALA B C 1
ATOM 3957 O O . ALA B 1 40 ? -7.637 11.641 5.121 1 86.69 40 ALA B O 1
ATOM 3958 N N . THR B 1 41 ? -8.445 13.203 6.426 1 92.12 41 THR B N 1
ATOM 3959 C CA . THR B 1 41 ? -9.117 12.227 7.277 1 92.12 41 THR B CA 1
ATOM 3960 C C . THR B 1 41 ? -10.219 11.508 6.504 1 92.12 41 THR B C 1
ATOM 3962 O O . THR B 1 41 ? -10.344 10.281 6.586 1 92.12 41 THR B O 1
ATOM 3965 N N . ILE B 1 42 ? -10.977 12.266 5.75 1 94.38 42 ILE B N 1
ATOM 3966 C CA . ILE B 1 42 ? -12.031 11.664 4.945 1 94.38 42 ILE B CA 1
ATOM 3967 C C . ILE B 1 42 ? -11.43 10.68 3.947 1 94.38 42 ILE B C 1
ATOM 3969 O O . ILE B 1 42 ? -11.945 9.57 3.773 1 94.38 42 ILE B O 1
ATOM 3973 N N . PHE B 1 43 ? -10.391 11.062 3.383 1 90.31 43 PHE B N 1
ATOM 3974 C CA . PHE B 1 43 ? -9.734 10.203 2.406 1 90.31 43 PHE B CA 1
ATOM 3975 C C . PHE B 1 43 ? -9.258 8.914 3.055 1 90.31 43 PHE B C 1
ATOM 3977 O O . PHE B 1 43 ? -9.422 7.828 2.488 1 90.31 43 PHE B O 1
ATOM 3984 N N . LEU B 1 44 ? -8.703 8.992 4.184 1 87.81 44 LEU B N 1
ATOM 3985 C CA . LEU B 1 44 ? -8.227 7.809 4.895 1 87.81 44 LEU B CA 1
ATOM 3986 C C . LEU B 1 44 ? -9.391 6.902 5.289 1 87.81 44 LEU B C 1
ATOM 3988 O O . LEU B 1 44 ? -9.289 5.68 5.191 1 87.81 44 LEU B O 1
ATOM 3992 N N . CYS B 1 45 ? -10.461 7.523 5.594 1 92.5 45 CYS B N 1
ATOM 3993 C CA . CYS B 1 45 ? -11.617 6.758 6.055 1 92.5 45 CYS B CA 1
ATOM 3994 C C . CYS B 1 45 ? -12.375 6.152 4.879 1 92.5 45 CYS B C 1
ATOM 3996 O O . CYS B 1 45 ? -13.258 5.32 5.074 1 92.5 45 CYS B O 1
ATOM 3998 N N . THR B 1 46 ? -12.062 6.551 3.721 1 93.19 46 THR B N 1
ATOM 3999 C CA . THR B 1 46 ? -12.859 6.082 2.59 1 93.19 46 THR B CA 1
ATOM 4000 C C . THR B 1 46 ? -11.992 5.301 1.606 1 93.19 46 THR B C 1
ATOM 4002 O O . THR B 1 46 ? -12.219 4.113 1.379 1 93.19 46 THR B O 1
ATOM 4005 N N . TRP B 1 47 ? -10.891 5.805 1.204 1 88.69 47 TRP B N 1
ATOM 4006 C CA . TRP B 1 47 ? -10.055 5.18 0.179 1 88.69 47 TRP B CA 1
ATOM 4007 C C . TRP B 1 47 ? -9.305 3.982 0.744 1 88.69 47 TRP B C 1
ATOM 4009 O O . TRP B 1 47 ? -9.18 2.947 0.083 1 88.69 47 TRP B O 1
ATOM 4019 N N . VAL B 1 48 ? -8.883 4.094 1.971 1 86.31 48 VAL B N 1
ATOM 4020 C CA . VAL B 1 48 ? -7.98 3.094 2.535 1 86.31 48 VAL B CA 1
ATOM 4021 C C . VAL B 1 48 ? -8.781 1.86 2.953 1 86.31 48 VAL B C 1
ATOM 4023 O O . VAL B 1 48 ? -8.266 0.74 2.918 1 86.31 48 VAL B O 1
ATOM 4026 N N . VAL B 1 49 ? -9.992 2.012 3.193 1 89.44 49 VAL B N 1
ATOM 4027 C CA . VAL B 1 49 ? -10.758 0.922 3.787 1 89.44 49 VAL B CA 1
ATOM 4028 C C . VAL B 1 49 ? -11.367 0.058 2.686 1 89.44 49 VAL B C 1
ATOM 4030 O O . VAL B 1 49 ? -11.758 -1.085 2.932 1 89.44 49 VAL B O 1
ATOM 4033 N N . ILE B 1 50 ? -11.398 0.52 1.518 1 91.06 50 ILE B N 1
ATOM 4034 C CA . ILE B 1 50 ? -12.172 -0.162 0.484 1 91.06 50 ILE B CA 1
ATOM 4035 C C . ILE B 1 50 ? -11.383 -1.356 -0.047 1 91.06 50 ILE B C 1
ATOM 4037 O O . ILE B 1 50 ? -10.164 -1.277 -0.215 1 91.06 50 ILE B O 1
ATOM 4041 N N . HIS B 1 51 ? -12.016 -2.467 -0.209 1 92.81 51 HIS B N 1
ATOM 4042 C CA . HIS B 1 51 ? -11.523 -3.721 -0.774 1 92.81 51 HIS B CA 1
ATOM 4043 C C . HIS B 1 51 ? -12.375 -4.156 -1.964 1 92.81 51 HIS B C 1
ATOM 4045 O O . HIS B 1 51 ? -13.375 -4.859 -1.796 1 92.81 51 HIS B O 1
ATOM 4051 N N . PRO B 1 52 ? -11.945 -3.826 -3.123 1 93.38 52 PRO B N 1
ATOM 4052 C CA . PRO B 1 52 ? -12.773 -4.129 -4.297 1 93.38 52 PRO B CA 1
ATOM 4053 C C . PRO B 1 52 ? -12.742 -5.609 -4.672 1 93.38 52 PRO B C 1
ATOM 4055 O O . PRO B 1 52 ? -11.844 -6.34 -4.246 1 93.38 52 PRO B O 1
ATOM 4058 N N . ARG B 1 53 ? -13.727 -6 -5.375 1 94.81 53 ARG B N 1
ATOM 4059 C CA . ARG B 1 53 ? -13.734 -7.348 -5.934 1 94.81 53 ARG B CA 1
ATOM 4060 C C . ARG B 1 53 ? -12.727 -7.469 -7.07 1 94.81 53 ARG B C 1
ATOM 4062 O O . ARG B 1 53 ? -12.227 -6.461 -7.578 1 94.81 53 ARG B O 1
ATOM 4069 N N . VAL B 1 54 ? -12.469 -8.664 -7.441 1 93.75 54 VAL B N 1
ATOM 4070 C CA . VAL B 1 54 ? -11.391 -8.93 -8.391 1 93.75 54 VAL B CA 1
ATOM 4071 C C . VAL B 1 54 ? -11.953 -8.984 -9.805 1 93.75 54 VAL B C 1
ATOM 4073 O O . VAL B 1 54 ? -12.984 -9.617 -10.047 1 93.75 54 VAL B O 1
ATOM 4076 N N . TYR B 1 55 ? -11.367 -8.211 -10.688 1 87.88 55 TYR B N 1
ATOM 4077 C CA . TYR B 1 55 ? -11.648 -8.266 -12.117 1 87.88 55 TYR B CA 1
ATOM 4078 C C . TYR B 1 55 ? -10.438 -8.773 -12.891 1 87.88 55 TYR B C 1
ATOM 4080 O O . TYR B 1 55 ? -9.297 -8.586 -12.461 1 87.88 55 TYR B O 1
ATOM 4088 N N . LYS B 1 56 ? -10.711 -9.484 -13.938 1 80.38 56 LYS B N 1
ATOM 4089 C CA . LYS B 1 56 ? -9.609 -9.922 -14.781 1 80.38 56 LYS B CA 1
ATOM 4090 C C . LYS B 1 56 ? -8.945 -8.742 -15.484 1 80.38 56 LYS B C 1
ATOM 4092 O O . LYS B 1 56 ? -7.719 -8.641 -15.516 1 80.38 56 LYS B O 1
ATOM 4097 N N . ARG B 1 57 ? -9.805 -7.762 -15.945 1 81.5 57 ARG B N 1
ATOM 4098 C CA . ARG B 1 57 ? -9.281 -6.586 -16.625 1 81.5 57 ARG B CA 1
ATOM 4099 C C . ARG B 1 57 ? -8.914 -5.492 -15.633 1 81.5 57 ARG B C 1
ATOM 4101 O O . ARG B 1 57 ? -9.742 -5.078 -14.82 1 81.5 57 ARG B O 1
ATOM 4108 N N . GLU B 1 58 ? -7.789 -5 -15.75 1 81.44 58 GLU B N 1
ATOM 4109 C CA . GLU B 1 58 ? -7.266 -4.016 -14.812 1 81.44 58 GLU B CA 1
ATOM 4110 C C . GLU B 1 58 ? -8.062 -2.715 -14.875 1 81.44 58 GLU B C 1
ATOM 4112 O O . GLU B 1 58 ? -8.273 -2.061 -13.852 1 81.44 58 GLU B O 1
ATOM 4117 N N . SER B 1 59 ? -8.406 -2.336 -16.047 1 83.5 59 SER B N 1
ATOM 4118 C CA . SER B 1 59 ? -9.148 -1.09 -16.203 1 83.5 59 SER B CA 1
ATOM 4119 C C . SER B 1 59 ? -10.461 -1.135 -15.43 1 83.5 59 SER B C 1
ATOM 4121 O O . SER B 1 59 ? -10.844 -0.156 -14.781 1 83.5 59 SER B O 1
ATOM 4123 N N . TYR B 1 60 ? -11.086 -2.355 -15.445 1 87.19 60 TYR B N 1
ATOM 4124 C CA . TYR B 1 60 ? -12.336 -2.521 -14.711 1 87.19 60 TYR B CA 1
ATOM 4125 C C . TYR B 1 60 ? -12.086 -2.473 -13.211 1 87.19 60 TYR B C 1
ATOM 4127 O O . TYR B 1 60 ? -12.875 -1.875 -12.461 1 87.19 60 TYR B O 1
ATOM 4135 N N . ALA B 1 61 ? -11.008 -3.047 -12.859 1 88.75 61 ALA B N 1
ATOM 4136 C CA . ALA B 1 61 ? -10.68 -3.098 -11.438 1 88.75 61 ALA B CA 1
ATOM 4137 C C . ALA B 1 61 ? -10.453 -1.697 -10.875 1 88.75 61 ALA B C 1
ATOM 4139 O O . ALA B 1 61 ? -10.961 -1.359 -9.805 1 88.75 61 ALA B O 1
ATOM 4140 N N . ASN B 1 62 ? -9.766 -0.836 -11.57 1 88 62 ASN B N 1
ATOM 4141 C CA . ASN B 1 62 ? -9.484 0.524 -11.125 1 88 62 ASN B CA 1
ATOM 4142 C C . ASN B 1 62 ? -10.75 1.379 -11.094 1 88 62 ASN B C 1
ATOM 4144 O O . ASN B 1 62 ? -10.953 2.158 -10.164 1 88 62 ASN B O 1
ATOM 4148 N N . LEU B 1 63 ? -11.492 1.191 -12.102 1 92.5 63 LEU B N 1
ATOM 4149 C CA . LEU B 1 63 ? -12.734 1.954 -12.156 1 92.5 63 LEU B CA 1
ATOM 4150 C C . LEU B 1 63 ? -13.695 1.518 -11.047 1 92.5 63 LEU B C 1
ATOM 4152 O O . LEU B 1 63 ? -14.398 2.348 -10.469 1 92.5 63 LEU B O 1
ATOM 4156 N N . HIS B 1 64 ? -13.711 0.25 -10.82 1 94.06 64 HIS B N 1
ATOM 4157 C CA . HIS B 1 64 ? -14.547 -0.248 -9.734 1 94.06 64 HIS B CA 1
ATOM 4158 C C . HIS B 1 64 ? -14.094 0.312 -8.391 1 94.06 64 HIS B C 1
ATOM 4160 O O . HIS B 1 64 ? -14.922 0.659 -7.547 1 94.06 64 HIS B O 1
ATOM 4166 N N . LYS B 1 65 ? -12.875 0.37 -8.18 1 92.25 65 LYS B N 1
ATOM 4167 C CA . LYS B 1 65 ? -12.359 0.933 -6.934 1 92.25 65 LYS B CA 1
ATOM 4168 C C . LYS B 1 65 ? -12.773 2.393 -6.777 1 92.25 65 LYS B C 1
ATOM 4170 O O . LYS B 1 65 ? -13.133 2.828 -5.684 1 92.25 65 LYS B O 1
ATOM 4175 N N . VAL B 1 66 ? -12.75 3.156 -7.84 1 92.88 66 VAL B N 1
ATOM 4176 C CA . VAL B 1 66 ? -13.164 4.555 -7.824 1 92.88 66 VAL B CA 1
ATOM 4177 C C . VAL B 1 66 ? -14.656 4.648 -7.535 1 92.88 66 VAL B C 1
ATOM 4179 O O . VAL B 1 66 ? -15.094 5.508 -6.766 1 92.88 66 VAL B O 1
ATOM 4182 N N . ALA B 1 67 ? -15.32 3.746 -8.141 1 94.62 67 ALA B N 1
ATOM 4183 C CA . ALA B 1 67 ? -16.75 3.711 -7.879 1 94.62 67 ALA B CA 1
ATOM 4184 C C . ALA B 1 67 ? -17.031 3.432 -6.402 1 94.62 67 ALA B C 1
ATOM 4186 O O . ALA B 1 67 ? -17.906 4.066 -5.801 1 94.62 67 ALA B O 1
ATOM 4187 N N . LEU B 1 68 ? -16.344 2.51 -5.891 1 95 68 LEU B N 1
ATOM 4188 C CA . LEU B 1 68 ? -16.5 2.184 -4.477 1 95 68 LEU B CA 1
ATOM 4189 C C . LEU B 1 68 ? -16.125 3.369 -3.598 1 95 68 LEU B C 1
ATOM 4191 O O . LEU B 1 68 ? -16.75 3.607 -2.562 1 95 68 LEU B O 1
ATOM 4195 N N . PHE B 1 69 ? -15.086 4.086 -3.98 1 94.75 69 PHE B N 1
ATOM 4196 C CA . PHE B 1 69 ? -14.664 5.281 -3.262 1 94.75 69 PHE B CA 1
ATOM 4197 C C . PHE B 1 69 ? -15.789 6.309 -3.205 1 94.75 69 PHE B C 1
ATOM 4199 O O . PHE B 1 69 ? -16.109 6.82 -2.131 1 94.75 69 PHE B O 1
ATOM 4206 N N . PHE B 1 70 ? -16.438 6.539 -4.301 1 94.75 70 PHE B N 1
ATOM 4207 C CA . PHE B 1 70 ? -17.562 7.48 -4.367 1 94.75 70 PHE B CA 1
ATOM 4208 C C . PHE B 1 70 ? -18.734 6.988 -3.533 1 94.75 70 PHE B C 1
ATOM 4210 O O . PHE B 1 70 ? -19.359 7.77 -2.82 1 94.75 70 PHE B O 1
ATOM 4217 N N . LYS B 1 71 ? -18.938 5.73 -3.645 1 94.25 71 LYS B N 1
ATOM 4218 C CA . LYS B 1 71 ? -20.016 5.16 -2.834 1 94.25 71 LYS B CA 1
ATOM 4219 C C . LYS B 1 71 ? -19.75 5.355 -1.346 1 94.25 71 LYS B C 1
ATOM 4221 O O . LYS B 1 71 ? -20.656 5.652 -0.577 1 94.25 71 LYS B O 1
ATOM 4226 N N . THR B 1 72 ? -18.5 5.234 -1.003 1 95.81 72 THR B N 1
ATOM 4227 C CA . THR B 1 72 ? -18.141 5.355 0.406 1 95.81 72 THR B CA 1
ATOM 4228 C C . THR B 1 72 ? -18.25 6.805 0.866 1 95.81 72 THR B C 1
ATOM 4230 O O . THR B 1 72 ? -18.625 7.078 2.006 1 95.81 72 THR B O 1
ATOM 4233 N N . VAL B 1 73 ? -17.938 7.688 -0 1 96.06 73 VAL B N 1
ATOM 4234 C CA . VAL B 1 73 ? -18 9.109 0.334 1 96.06 73 VAL B CA 1
ATOM 4235 C C . VAL B 1 73 ? -19.469 9.531 0.502 1 96.06 73 VAL B C 1
ATOM 4237 O O . VAL B 1 73 ? -19.812 10.219 1.461 1 96.06 73 VAL B O 1
ATOM 4240 N N . PHE B 1 74 ? -20.328 9.031 -0.326 1 94.75 74 PHE B N 1
ATOM 4241 C CA . PHE B 1 74 ? -21.719 9.469 -0.32 1 94.75 74 PHE B CA 1
ATOM 4242 C C . PHE B 1 74 ? -22.531 8.656 0.675 1 94.75 74 PHE B C 1
ATOM 4244 O O . PHE B 1 74 ? -23.453 9.188 1.303 1 94.75 74 PHE B O 1
ATOM 4251 N N . ALA B 1 75 ? -22.156 7.449 0.74 1 94.12 75 ALA B N 1
ATOM 4252 C CA . ALA B 1 75 ? -22.969 6.578 1.588 1 94.12 75 ALA B CA 1
ATOM 4253 C C . ALA B 1 75 ? -22.094 5.555 2.311 1 94.12 75 ALA B C 1
ATOM 4255 O O . ALA B 1 75 ? -22.203 4.352 2.053 1 94.12 75 ALA B O 1
ATOM 4256 N N . PRO B 1 76 ? -21.359 6.023 3.305 1 95 76 PRO B N 1
ATOM 4257 C CA . PRO B 1 76 ? -20.484 5.098 4.035 1 95 76 PRO B CA 1
ATOM 4258 C C . PRO B 1 76 ? -21.266 4.008 4.766 1 95 76 PRO B C 1
ATOM 4260 O O . PRO B 1 76 ? -20.75 2.91 4.98 1 95 76 PRO B O 1
ATOM 4263 N N . GLU B 1 77 ? -22.531 4.23 5.066 1 94.12 77 GLU B N 1
ATOM 4264 C CA . GLU B 1 77 ? -23.391 3.248 5.727 1 94.12 77 GLU B CA 1
ATOM 4265 C C . GLU B 1 77 ? -23.609 2.025 4.84 1 94.12 77 GLU B C 1
ATOM 4267 O O . GLU B 1 77 ? -23.594 0.892 5.324 1 94.12 77 GLU B O 1
ATOM 4272 N N . PHE B 1 78 ? -23.734 2.318 3.619 1 91.62 78 PHE B N 1
ATOM 4273 C CA . PHE B 1 78 ? -23.969 1.231 2.676 1 91.62 78 PHE B CA 1
ATOM 4274 C C . PHE B 1 78 ? -22.75 0.322 2.59 1 91.62 78 PHE B C 1
ATOM 4276 O O . PHE B 1 78 ? -22.891 -0.901 2.516 1 91.62 78 PHE B O 1
ATOM 4283 N N . ILE B 1 79 ? -21.641 0.918 2.656 1 93.81 79 ILE B N 1
ATOM 4284 C CA . ILE B 1 79 ? -20.406 0.149 2.562 1 93.81 79 ILE B CA 1
ATOM 4285 C C . ILE B 1 79 ? -20.219 -0.673 3.834 1 93.81 79 ILE B C 1
ATOM 4287 O O . ILE B 1 79 ? -19.781 -1.827 3.775 1 93.81 79 ILE B O 1
ATOM 4291 N N . ALA B 1 80 ? -20.547 -0.104 4.938 1 94.31 80 ALA B N 1
ATOM 4292 C CA . ALA B 1 80 ? -20.453 -0.823 6.207 1 94.31 80 ALA B CA 1
ATOM 4293 C C . ALA B 1 80 ? -21.391 -2.033 6.219 1 94.31 80 ALA B C 1
ATOM 4295 O O . ALA B 1 80 ? -21 -3.117 6.66 1 94.31 80 ALA B O 1
ATOM 4296 N N . VAL B 1 81 ? -22.547 -1.856 5.723 1 91.81 81 VAL B N 1
ATOM 4297 C CA . VAL B 1 81 ? -23.516 -2.949 5.668 1 91.81 81 VAL B CA 1
ATOM 4298 C C . VAL B 1 81 ? -23.031 -4.02 4.691 1 91.81 81 VAL B C 1
ATOM 4300 O O . VAL B 1 81 ? -23.203 -5.215 4.941 1 91.81 81 VAL B O 1
ATOM 4303 N N . GLU B 1 82 ? -22.547 -3.561 3.604 1 92.38 82 GLU B N 1
ATOM 4304 C CA . GLU B 1 82 ? -21.969 -4.516 2.66 1 92.38 82 GLU B CA 1
ATOM 4305 C C . GLU B 1 82 ? -20.875 -5.344 3.316 1 92.38 82 GLU B C 1
ATOM 4307 O O . GLU B 1 82 ? -20.797 -6.559 3.113 1 92.38 82 GLU B O 1
ATOM 4312 N N . GLY B 1 83 ? -20.016 -4.664 4.059 1 94.31 83 GLY B N 1
ATOM 4313 C CA . GLY B 1 83 ? -18.984 -5.379 4.793 1 94.31 83 GLY B CA 1
ATOM 4314 C C . GLY B 1 83 ? -19.547 -6.402 5.762 1 94.31 83 GLY B C 1
ATOM 4315 O O . GLY B 1 83 ? -19.047 -7.527 5.848 1 94.31 83 GLY B O 1
ATOM 4316 N N . LEU B 1 84 ? -20.578 -6.035 6.441 1 94.38 84 LEU B N 1
ATOM 4317 C CA . LEU B 1 84 ? -21.25 -6.926 7.387 1 94.38 84 LEU B CA 1
ATOM 4318 C C . LEU B 1 84 ? -21.812 -8.148 6.672 1 94.38 84 LEU B C 1
ATOM 4320 O O . LEU B 1 84 ? -21.609 -9.281 7.109 1 94.38 84 LEU B O 1
ATOM 4324 N N . GLN B 1 85 ? -22.469 -7.879 5.602 1 94.25 85 GLN B N 1
ATOM 4325 C CA . GLN B 1 85 ? -23.109 -8.969 4.879 1 94.25 85 GLN B CA 1
ATOM 4326 C C . GLN B 1 85 ? -22.078 -9.906 4.266 1 94.25 85 GLN B C 1
ATOM 4328 O O . GLN B 1 85 ? -22.25 -11.125 4.262 1 94.25 85 GLN B O 1
ATOM 4333 N N . GLU B 1 86 ? -21.062 -9.336 3.729 1 95.38 86 GLU B N 1
ATOM 4334 C CA . GLU B 1 86 ? -19.984 -10.164 3.189 1 95.38 86 GLU B CA 1
ATOM 4335 C C . GLU B 1 86 ? -19.328 -11 4.281 1 95.38 86 GLU B C 1
ATOM 4337 O O . GLU B 1 86 ? -19.047 -12.188 4.078 1 95.38 86 GLU B O 1
ATOM 4342 N N . TRP B 1 87 ? -19.109 -10.383 5.367 1 96.38 87 TRP B N 1
ATOM 4343 C CA . TRP B 1 87 ? -18.516 -11.07 6.508 1 96.38 87 TRP B CA 1
ATOM 4344 C C . TRP B 1 87 ? -19.391 -12.234 6.957 1 96.38 87 TRP B C 1
ATOM 4346 O O . TRP B 1 87 ? -18.891 -13.328 7.227 1 96.38 87 TRP B O 1
ATOM 4356 N N . ALA B 1 88 ? -20.672 -12.016 7.035 1 95.06 88 ALA B N 1
ATOM 4357 C CA . ALA B 1 88 ? -21.609 -13.062 7.438 1 95.06 88 ALA B CA 1
ATOM 4358 C C . ALA B 1 88 ? -21.594 -14.234 6.461 1 95.06 88 ALA B C 1
ATOM 4360 O O . ALA B 1 88 ? -21.578 -15.391 6.875 1 95.06 88 ALA B O 1
ATOM 4361 N N . GLN B 1 89 ? -21.609 -13.906 5.227 1 95.94 89 GLN B N 1
ATOM 4362 C CA . GLN B 1 89 ? -21.531 -14.953 4.219 1 95.94 89 GLN B CA 1
ATOM 4363 C C . GLN B 1 89 ? -20.234 -15.758 4.359 1 95.94 89 GLN B C 1
ATOM 4365 O O . GLN B 1 89 ? -20.25 -16.984 4.273 1 95.94 89 GLN B O 1
ATOM 4370 N N . CYS B 1 90 ? -19.125 -15.078 4.508 1 97.62 90 CYS B N 1
ATOM 4371 C CA . CYS B 1 90 ? -17.828 -15.742 4.629 1 97.62 90 CYS B CA 1
ATOM 4372 C C . CYS B 1 90 ? -17.766 -16.609 5.883 1 97.62 90 CYS B C 1
ATOM 4374 O O . CYS B 1 90 ? -17.172 -17.688 5.871 1 97.62 90 CYS B O 1
ATOM 4376 N N . ARG B 1 91 ? -18.391 -16.125 6.953 1 96.94 91 ARG B N 1
ATOM 4377 C CA . ARG B 1 91 ? -18.453 -16.922 8.18 1 96.94 91 ARG B CA 1
ATOM 4378 C C . ARG B 1 91 ? -19.266 -18.188 7.965 1 96.94 91 ARG B C 1
ATOM 4380 O O . ARG B 1 91 ? -18.891 -19.266 8.453 1 96.94 91 ARG B O 1
ATOM 4387 N N . ARG B 1 92 ? -20.312 -18.062 7.285 1 96.19 92 ARG B N 1
ATOM 4388 C CA . ARG B 1 92 ? -21.125 -19.234 6.961 1 96.19 92 ARG B CA 1
ATOM 4389 C C . ARG B 1 92 ? -20.344 -20.234 6.117 1 96.19 92 ARG B C 1
ATOM 4391 O O . ARG B 1 92 ? -20.375 -21.438 6.379 1 96.19 92 ARG B O 1
ATOM 4398 N N . MET B 1 93 ? -19.688 -19.688 5.172 1 97.44 93 MET B N 1
ATOM 4399 C CA . MET B 1 93 ? -18.875 -20.547 4.32 1 97.44 93 MET B CA 1
ATOM 4400 C C . MET B 1 93 ? -17.812 -21.266 5.137 1 97.44 93 MET B C 1
ATOM 4402 O O . MET B 1 93 ? -17.562 -22.453 4.922 1 97.44 93 MET B O 1
ATOM 4406 N N . GLN B 1 94 ? -17.156 -20.562 5.984 1 97.94 94 GLN B N 1
ATOM 4407 C CA . GLN B 1 94 ? -16.141 -21.141 6.852 1 97.94 94 GLN B CA 1
ATOM 4408 C C . GLN B 1 94 ? -16.719 -22.297 7.672 1 97.94 94 GLN B C 1
ATOM 4410 O O . GLN B 1 94 ? -16.078 -23.344 7.809 1 97.94 94 GLN B O 1
ATOM 4415 N N . ARG B 1 95 ? -17.922 -22.188 8.211 1 96.94 95 ARG B N 1
ATOM 4416 C CA . ARG B 1 95 ? -18.578 -23.219 8.992 1 96.94 95 ARG B CA 1
ATOM 4417 C C . ARG B 1 95 ? -18.922 -24.422 8.117 1 96.94 95 ARG B C 1
ATOM 4419 O O . ARG B 1 95 ? -18.734 -25.578 8.531 1 96.94 95 ARG B O 1
ATOM 4426 N N . GLU B 1 96 ? -19.406 -24.141 6.977 1 96.75 96 GLU B N 1
ATOM 4427 C CA . GLU B 1 96 ? -19.828 -25.219 6.066 1 96.75 96 GLU B CA 1
ATOM 4428 C C . GLU B 1 96 ? -18.625 -26.031 5.586 1 96.75 96 GLU B C 1
ATOM 4430 O O . GLU B 1 96 ? -18.734 -27.219 5.32 1 96.75 96 GLU B O 1
ATOM 4435 N N . CYS B 1 97 ? -17.484 -25.344 5.445 1 97.5 97 CYS B N 1
ATOM 4436 C CA . CYS B 1 97 ? -16.297 -26 4.93 1 97.5 97 CYS B CA 1
ATOM 4437 C C . CYS B 1 97 ? -15.461 -26.594 6.062 1 97.5 97 CYS B C 1
ATOM 4439 O O . CYS B 1 97 ? -14.461 -27.266 5.816 1 97.5 97 CYS B O 1
ATOM 4441 N N . ALA B 1 98 ? -15.82 -26.375 7.305 1 96.81 98 ALA B N 1
ATOM 4442 C CA . ALA B 1 98 ? -15.016 -26.75 8.461 1 96.81 98 ALA B CA 1
ATOM 4443 C C . ALA B 1 98 ? -14.789 -28.25 8.516 1 96.81 98 ALA B C 1
ATOM 4445 O O . ALA B 1 98 ? -13.664 -28.719 8.719 1 96.81 98 ALA B O 1
ATOM 4446 N N . ASP B 1 99 ? -15.797 -29.062 8.258 1 95.81 99 ASP B N 1
ATOM 4447 C CA . ASP B 1 99 ? -15.711 -30.516 8.344 1 95.81 99 ASP B CA 1
ATOM 4448 C C . ASP B 1 99 ? -14.844 -31.078 7.227 1 95.81 99 ASP B C 1
ATOM 4450 O O . ASP B 1 99 ? -14.039 -31.984 7.461 1 95.81 99 ASP B O 1
ATOM 4454 N N . SER B 1 100 ? -14.953 -30.516 6.059 1 96.25 100 SER B N 1
ATOM 4455 C CA . SER B 1 100 ? -14.234 -31.016 4.895 1 96.25 100 SER B CA 1
ATOM 4456 C C . SER B 1 100 ? -12.773 -30.594 4.922 1 96.25 100 SER B C 1
ATOM 4458 O O . SER B 1 100 ? -11.945 -31.156 4.199 1 96.25 100 SER B O 1
ATOM 4460 N N . THR B 1 101 ? -12.398 -29.641 5.723 1 97.06 101 THR B N 1
ATOM 4461 C CA . THR B 1 101 ? -11.039 -29.125 5.715 1 97.06 101 THR B CA 1
ATOM 4462 C C . THR B 1 101 ? -10.398 -29.266 7.09 1 97.06 101 THR B C 1
ATOM 4464 O O . THR B 1 101 ? -9.328 -28.688 7.344 1 97.06 101 THR B O 1
ATOM 4467 N N . ALA B 1 102 ? -10.992 -29.953 8.031 1 95.5 102 ALA B N 1
ATOM 4468 C CA . ALA B 1 102 ? -10.508 -30.125 9.398 1 95.5 102 ALA B CA 1
ATOM 4469 C C . ALA B 1 102 ? -10.242 -28.781 10.07 1 95.5 102 ALA B C 1
ATOM 4471 O O . ALA B 1 102 ? -9.234 -28.625 10.758 1 95.5 102 ALA B O 1
ATOM 4472 N N . GLY B 1 103 ? -11.047 -27.766 9.68 1 94.88 103 GLY B N 1
ATOM 4473 C CA . GLY B 1 103 ? -10.969 -26.469 10.32 1 94.88 103 GLY B CA 1
ATOM 4474 C C . GLY B 1 103 ? -9.852 -25.594 9.766 1 94.88 103 GLY B C 1
ATOM 4475 O O . GLY B 1 103 ? -9.578 -24.516 10.297 1 94.88 103 GLY B O 1
ATOM 4476 N N . GLN B 1 104 ? -9.203 -25.953 8.703 1 96.31 104 GLN B N 1
ATOM 4477 C CA . GLN B 1 104 ? -8.062 -25.219 8.164 1 96.31 104 GLN B CA 1
ATOM 4478 C C . GLN B 1 104 ? -8.523 -24.109 7.219 1 96.31 104 GLN B C 1
ATOM 4480 O O . GLN B 1 104 ? -7.746 -23.219 6.891 1 96.31 104 GLN B O 1
ATOM 4485 N N . PHE B 1 105 ? -9.766 -24.25 6.785 1 97.38 105 PHE B N 1
ATOM 4486 C CA . PHE B 1 105 ? -10.344 -23.203 5.953 1 97.38 105 PHE B CA 1
ATOM 4487 C C . PHE B 1 105 ? -10.648 -21.953 6.781 1 97.38 105 PHE B C 1
ATOM 4489 O O . PHE B 1 105 ? -11.531 -21.969 7.645 1 97.38 105 PHE B O 1
ATOM 4496 N N . LYS B 1 106 ? -9.961 -20.875 6.508 1 97.12 106 LYS B N 1
ATOM 4497 C CA . LYS B 1 106 ? -10.055 -19.656 7.305 1 97.12 106 LYS B CA 1
ATOM 4498 C C . LYS B 1 106 ? -10.891 -18.609 6.594 1 97.12 106 LYS B C 1
ATOM 4500 O O . LYS B 1 106 ? -11.266 -18.781 5.434 1 97.12 106 LYS B O 1
ATOM 4505 N N . LEU B 1 107 ? -11.164 -17.531 7.273 1 97.5 107 LEU B N 1
ATOM 4506 C CA . LEU B 1 107 ? -11.984 -16.453 6.746 1 97.5 107 LEU B CA 1
ATOM 4507 C C . LEU B 1 107 ? -11.336 -15.828 5.516 1 97.5 107 LEU B C 1
ATOM 4509 O O . LEU B 1 107 ? -12.031 -15.438 4.574 1 97.5 107 LEU B O 1
ATOM 4513 N N . VAL B 1 108 ? -10.016 -15.734 5.512 1 97.06 108 VAL B N 1
ATOM 4514 C CA . VAL B 1 108 ? -9.297 -15.141 4.391 1 97.06 108 VAL B CA 1
ATOM 4515 C C . VAL B 1 108 ? -9.594 -15.922 3.113 1 97.06 108 VAL B C 1
ATOM 4517 O O . VAL B 1 108 ? -9.734 -15.328 2.039 1 97.06 108 VAL B O 1
ATOM 4520 N N . HIS B 1 109 ? -9.695 -17.219 3.219 1 98 109 HIS B N 1
ATOM 4521 C CA . HIS B 1 109 ? -10.031 -18.062 2.072 1 98 109 HIS B CA 1
ATOM 4522 C C . HIS B 1 109 ? -11.438 -17.766 1.57 1 98 109 HIS B C 1
ATOM 4524 O O . HIS B 1 109 ? -11.656 -17.641 0.364 1 98 109 HIS B O 1
ATOM 4530 N N . ALA B 1 110 ? -12.328 -17.672 2.549 1 98.25 110 ALA B N 1
ATOM 4531 C CA . ALA B 1 110 ? -13.719 -17.391 2.199 1 98.25 110 ALA B CA 1
ATOM 4532 C C . ALA B 1 110 ? -13.852 -16.047 1.495 1 98.25 110 ALA B C 1
ATOM 4534 O O . ALA B 1 110 ? -14.547 -15.93 0.484 1 98.25 110 ALA B O 1
ATOM 4535 N N . PHE B 1 111 ? -13.203 -15.039 2.012 1 97.88 111 PHE B N 1
ATOM 4536 C CA . PHE B 1 111 ? -13.227 -13.719 1.391 1 97.88 111 PHE B CA 1
ATOM 4537 C C . PHE B 1 111 ? -12.633 -13.766 -0.013 1 97.88 111 PHE B C 1
ATOM 4539 O O . PHE B 1 111 ? -13.18 -13.172 -0.945 1 97.88 111 PHE B O 1
ATOM 4546 N N . TYR B 1 112 ? -11.539 -14.469 -0.165 1 97.75 112 TYR B N 1
ATOM 4547 C CA . TYR B 1 112 ? -10.867 -14.57 -1.454 1 97.75 112 TYR B CA 1
ATOM 4548 C C . TYR B 1 112 ? -11.797 -15.148 -2.514 1 97.75 112 TYR B C 1
ATOM 4550 O O . TYR B 1 112 ? -11.859 -14.648 -3.637 1 97.75 112 TYR B O 1
ATOM 4558 N N . ILE B 1 113 ? -12.516 -16.172 -2.146 1 97.69 113 ILE B N 1
ATOM 4559 C CA . ILE B 1 113 ? -13.438 -16.812 -3.068 1 97.69 113 ILE B CA 1
ATOM 4560 C C . ILE B 1 113 ? -14.641 -15.898 -3.309 1 97.69 113 ILE B C 1
ATOM 4562 O O . ILE B 1 113 ? -15.102 -15.75 -4.445 1 97.69 113 ILE B O 1
ATOM 4566 N N . SER B 1 114 ? -15.094 -15.227 -2.26 1 96.94 114 SER B N 1
ATOM 4567 C CA . SER B 1 114 ? -16.297 -14.406 -2.32 1 96.94 114 SER B CA 1
ATOM 4568 C C . SER B 1 114 ? -16.062 -13.125 -3.102 1 96.94 114 SER B C 1
ATOM 4570 O O . SER B 1 114 ? -17 -12.492 -3.582 1 96.94 114 SER B O 1
ATOM 4572 N N . MET B 1 115 ? -14.859 -12.719 -3.186 1 95.94 115 MET B N 1
ATOM 4573 C CA . MET B 1 115 ? -14.578 -11.484 -3.92 1 95.94 115 MET B CA 1
ATOM 4574 C C . MET B 1 115 ? -14.273 -11.781 -5.383 1 95.94 115 MET B C 1
ATOM 4576 O O . MET B 1 115 ? -13.672 -10.961 -6.074 1 95.94 115 MET B O 1
ATOM 4580 N N . LEU B 1 116 ? -14.625 -12.969 -5.867 1 96.31 116 LEU B N 1
ATOM 4581 C CA . LEU B 1 116 ? -14.609 -13.391 -7.262 1 96.31 116 LEU B CA 1
ATOM 4582 C C . LEU B 1 116 ? -13.18 -13.656 -7.727 1 96.31 116 LEU B C 1
ATOM 4584 O O . LEU B 1 116 ? -12.867 -13.5 -8.914 1 96.31 116 LEU B O 1
ATOM 4588 N N . ALA B 1 117 ? -12.312 -14.016 -6.809 1 96.19 117 ALA B N 1
ATOM 4589 C CA . ALA B 1 117 ? -10.898 -14.188 -7.125 1 96.19 117 ALA B CA 1
ATOM 4590 C C . ALA B 1 117 ? -10.609 -15.602 -7.633 1 96.19 117 ALA B C 1
ATOM 4592 O O . ALA B 1 117 ? -9.539 -15.867 -8.18 1 96.19 117 ALA B O 1
ATOM 4593 N N . LEU B 1 118 ? -11.523 -16.531 -7.465 1 97.19 118 LEU B N 1
ATOM 4594 C CA . LEU B 1 118 ? -11.375 -17.906 -7.949 1 97.19 118 LEU B CA 1
ATOM 4595 C C . LEU B 1 118 ? -12.195 -18.125 -9.211 1 97.19 118 LEU B C 1
ATOM 4597 O O . LEU B 1 118 ? -13.406 -17.906 -9.219 1 97.19 118 LEU B O 1
ATOM 4601 N N . ARG B 1 119 ? -11.539 -18.531 -10.258 1 97 119 ARG B N 1
ATOM 4602 C CA . ARG B 1 119 ? -12.211 -18.719 -11.539 1 97 119 ARG B CA 1
ATOM 4603 C C . ARG B 1 119 ? -11.766 -20.031 -12.203 1 97 119 ARG B C 1
ATOM 4605 O O . ARG B 1 119 ? -10.75 -20.609 -11.82 1 97 119 ARG B O 1
ATOM 4612 N N . TYR B 1 120 ? -12.555 -20.578 -13.062 1 96.88 120 TYR B N 1
ATOM 4613 C CA . TYR B 1 120 ? -12.18 -21.766 -13.82 1 96.88 120 TYR B CA 1
ATOM 4614 C C . TYR B 1 120 ? -12.211 -21.484 -15.32 1 96.88 120 TYR B C 1
ATOM 4616 O O . TYR B 1 120 ? -12.992 -20.656 -15.789 1 96.88 120 TYR B O 1
ATOM 4624 N N . ARG B 1 121 ? -11.375 -22.141 -16.047 1 94.31 121 ARG B N 1
ATOM 4625 C CA . ARG B 1 121 ? -11.195 -21.922 -17.484 1 94.31 121 ARG B CA 1
ATOM 4626 C C . ARG B 1 121 ? -12.32 -22.562 -18.281 1 94.31 121 ARG B C 1
ATOM 4628 O O . ARG B 1 121 ? -12.758 -23.672 -17.969 1 94.31 121 ARG B O 1
ATOM 4635 N N . THR B 1 122 ? -12.797 -21.859 -19.219 1 93.81 122 THR B N 1
ATOM 4636 C CA . THR B 1 122 ? -13.758 -22.344 -20.203 1 93.81 122 THR B CA 1
ATOM 4637 C C . THR B 1 122 ? -13.234 -22.125 -21.625 1 93.81 122 THR B C 1
ATOM 4639 O O . THR B 1 122 ? -12.258 -21.391 -21.828 1 93.81 122 THR B O 1
ATOM 4642 N N . PRO B 1 123 ? -13.773 -22.781 -22.562 1 90.81 123 PRO B N 1
ATOM 4643 C CA . PRO B 1 123 ? -13.328 -22.594 -23.953 1 90.81 123 PRO B CA 1
ATOM 4644 C C . PRO B 1 123 ? -13.422 -21.125 -24.391 1 90.81 123 PRO B C 1
ATOM 4646 O O . PRO B 1 123 ? -12.633 -20.688 -25.234 1 90.81 123 PRO B O 1
ATOM 4649 N N . ASN B 1 124 ? -14.32 -20.375 -23.844 1 91.25 124 ASN B N 1
ATOM 4650 C CA . ASN B 1 124 ? -14.547 -18.984 -24.266 1 91.25 124 ASN B CA 1
ATOM 4651 C C . ASN B 1 124 ? -13.883 -18 -23.312 1 91.25 124 ASN B C 1
ATOM 4653 O O . ASN B 1 124 ? -14.023 -16.781 -23.484 1 91.25 124 ASN B O 1
ATOM 4657 N N . GLY B 1 125 ? -13.156 -18.516 -22.344 1 92.62 125 GLY B N 1
ATOM 4658 C CA . GLY B 1 125 ? -12.531 -17.625 -21.359 1 92.62 125 GLY B CA 1
ATOM 4659 C C . GLY B 1 125 ? -12.469 -18.234 -19.969 1 92.62 125 GLY B C 1
ATOM 4660 O O . GLY B 1 125 ? -11.812 -19.25 -19.766 1 92.62 125 GLY B O 1
ATOM 4661 N N . ASP B 1 126 ? -13.117 -17.531 -19.031 1 95.06 126 ASP B N 1
ATOM 4662 C CA . ASP B 1 126 ? -13.148 -18.047 -17.656 1 95.06 126 ASP B CA 1
ATOM 4663 C C . ASP B 1 126 ? -14.43 -17.641 -16.953 1 95.06 126 ASP B C 1
ATOM 4665 O O . ASP B 1 126 ? -15.07 -16.656 -17.328 1 95.06 126 ASP B O 1
ATOM 4669 N N . ARG B 1 127 ? -14.836 -18.406 -16.016 1 96.31 127 ARG B N 1
ATOM 4670 C CA . ARG B 1 127 ? -16.016 -18.156 -15.203 1 96.31 127 ARG B CA 1
ATOM 4671 C C . ARG B 1 127 ? -15.664 -18.109 -13.719 1 96.31 127 ARG B C 1
ATOM 4673 O O . ARG B 1 127 ? -14.695 -18.734 -13.289 1 96.31 127 ARG B O 1
ATOM 4680 N N . VAL B 1 128 ? -16.469 -17.406 -12.977 1 96.5 128 VAL B N 1
ATOM 4681 C CA . VAL B 1 128 ? -16.281 -17.266 -11.531 1 96.5 128 VAL B CA 1
ATOM 4682 C C . VAL B 1 128 ? -16.734 -18.531 -10.82 1 96.5 128 VAL B C 1
ATOM 4684 O O . VAL B 1 128 ? -17.766 -19.125 -11.18 1 96.5 128 VAL B O 1
ATOM 4687 N N . ILE B 1 129 ? -15.977 -19.031 -9.859 1 97.81 129 ILE B N 1
ATOM 4688 C CA . ILE B 1 129 ? -16.422 -20.062 -8.938 1 97.81 129 ILE B CA 1
ATOM 4689 C C . ILE B 1 129 ? -17.016 -19.422 -7.688 1 97.81 129 ILE B C 1
ATOM 4691 O O . ILE B 1 129 ? -16.297 -18.812 -6.895 1 97.81 129 ILE B O 1
ATOM 4695 N N . TRP B 1 130 ? -18.172 -19.547 -7.508 1 97.56 130 TRP B N 1
ATOM 4696 C CA . TRP B 1 130 ? -18.875 -18.922 -6.395 1 97.56 130 TRP B CA 1
ATOM 4697 C C . TRP B 1 130 ? -18.688 -19.703 -5.105 1 97.56 130 TRP B C 1
ATOM 4699 O O . TRP B 1 130 ? -18.344 -20.891 -5.145 1 97.56 130 TRP B O 1
ATOM 4709 N N . PRO B 1 131 ? -18.891 -19.062 -3.957 1 97.69 131 PRO B N 1
ATOM 4710 C CA . PRO B 1 131 ? -18.672 -19.719 -2.666 1 97.69 131 PRO B CA 1
ATOM 4711 C C . PRO B 1 131 ? -19.438 -21.047 -2.537 1 97.69 131 PRO B C 1
ATOM 4713 O O . PRO B 1 131 ? -18.875 -22.031 -2.068 1 97.69 131 PRO B O 1
ATOM 4716 N N . ASN B 1 132 ? -20.672 -21.062 -2.939 1 97.19 132 ASN B N 1
ATOM 4717 C CA . ASN B 1 132 ? -21.484 -22.266 -2.836 1 97.19 132 ASN B CA 1
ATOM 4718 C C . ASN B 1 132 ? -20.953 -23.359 -3.756 1 97.19 132 ASN B C 1
ATOM 4720 O O . ASN B 1 132 ? -21.047 -24.547 -3.424 1 97.19 132 ASN B O 1
ATOM 4724 N N . GLN B 1 133 ? -20.438 -22.984 -4.867 1 97.88 133 GLN B N 1
ATOM 4725 C CA . GLN B 1 133 ? -19.859 -23.953 -5.793 1 97.88 133 GLN B CA 1
ATOM 4726 C C . GLN B 1 133 ? -18.609 -24.609 -5.199 1 97.88 133 GLN B C 1
ATOM 4728 O O . GLN B 1 133 ? -18.453 -25.828 -5.266 1 97.88 133 GLN B O 1
ATOM 4733 N N . TYR B 1 134 ? -17.766 -23.812 -4.656 1 98.12 134 TYR B N 1
ATOM 4734 C CA . TYR B 1 134 ? -16.547 -24.344 -4.051 1 98.12 134 TYR B CA 1
ATOM 4735 C C . TYR B 1 134 ? -16.875 -25.25 -2.875 1 98.12 134 TYR B C 1
ATOM 4737 O O . TYR B 1 134 ? -16.281 -26.328 -2.732 1 98.12 134 TYR B O 1
ATOM 4745 N N . THR B 1 135 ? -17.797 -24.797 -2.012 1 97.81 135 THR B N 1
ATOM 4746 C CA . THR B 1 135 ? -18.234 -25.594 -0.871 1 97.81 135 THR B CA 1
ATOM 4747 C C . THR B 1 135 ? -18.766 -26.938 -1.329 1 97.81 135 THR B C 1
ATOM 4749 O O . THR B 1 135 ? -18.453 -27.984 -0.741 1 97.81 135 THR B O 1
ATOM 4752 N N . TRP B 1 136 ? -19.578 -26.891 -2.355 1 97.56 136 TRP B N 1
ATOM 4753 C CA . TRP B 1 136 ? -20.156 -28.109 -2.908 1 97.56 136 TRP B CA 1
ATOM 4754 C C . TRP B 1 136 ? -19.062 -29.062 -3.408 1 97.56 136 TRP B C 1
ATOM 4756 O O . TRP B 1 136 ? -19.125 -30.266 -3.166 1 97.56 136 TRP B O 1
ATOM 4766 N N . LEU B 1 137 ? -18.047 -28.562 -4.105 1 97.94 137 LEU B N 1
ATOM 4767 C CA . LEU B 1 137 ? -16.938 -29.375 -4.605 1 97.94 137 LEU B CA 1
ATOM 4768 C C . LEU B 1 137 ? -16.219 -30.078 -3.461 1 97.94 137 LEU B C 1
ATOM 4770 O O . LEU B 1 137 ? -15.867 -31.25 -3.582 1 97.94 137 LEU B O 1
ATOM 4774 N N . LEU B 1 138 ? -16.016 -29.391 -2.367 1 97.44 138 LEU B N 1
ATOM 4775 C CA . LEU B 1 138 ? -15.367 -29.953 -1.191 1 97.44 138 LEU B CA 1
ATOM 4776 C C . LEU B 1 138 ? -16.234 -31.031 -0.55 1 97.44 138 LEU B C 1
ATOM 4778 O O . LEU B 1 138 ? -15.758 -32.125 -0.231 1 97.44 138 LEU B O 1
ATOM 4782 N N . GLN B 1 139 ? -17.531 -30.719 -0.396 1 96.44 139 GLN B N 1
ATOM 4783 C CA . GLN B 1 139 ? -18.453 -31.625 0.289 1 96.44 139 GLN B CA 1
ATOM 4784 C C . GLN B 1 139 ? -18.672 -32.906 -0.506 1 96.44 139 GLN B C 1
ATOM 4786 O O . GLN B 1 139 ? -18.828 -33.969 0.074 1 96.44 139 GLN B O 1
ATOM 4791 N N . GLN B 1 140 ? -18.641 -32.781 -1.87 1 95.94 140 GLN B N 1
ATOM 4792 C CA . GLN B 1 140 ? -18.797 -33.969 -2.734 1 95.94 140 GLN B CA 1
ATOM 4793 C C . GLN B 1 140 ? -17.484 -34.719 -2.898 1 95.94 140 GLN B C 1
ATOM 4795 O O . GLN B 1 140 ? -17.422 -35.688 -3.627 1 95.94 140 GLN B O 1
ATOM 4800 N N . GLU B 1 141 ? -16.375 -34.188 -2.258 1 95.44 141 GLU B N 1
ATOM 4801 C CA . GLU B 1 141 ? -15.055 -34.781 -2.287 1 95.44 141 GLU B CA 1
ATOM 4802 C C . GLU B 1 141 ? -14.508 -34.844 -3.711 1 95.44 141 GLU B C 1
ATOM 4804 O O . GLU B 1 141 ? -13.812 -35.812 -4.07 1 95.44 141 GLU B O 1
ATOM 4809 N N . LEU B 1 142 ? -15.016 -33.906 -4.5 1 96.44 142 LEU B N 1
ATOM 4810 C CA . LEU B 1 142 ? -14.477 -33.812 -5.848 1 96.44 142 LEU B CA 1
ATOM 4811 C C . LEU B 1 142 ? -13.109 -33.125 -5.832 1 96.44 142 LEU B C 1
ATOM 4813 O O . LEU B 1 142 ? -12.312 -33.312 -6.758 1 96.44 142 LEU B O 1
ATOM 4817 N N . ILE B 1 143 ? -12.914 -32.25 -4.812 1 96.12 143 ILE B N 1
ATOM 4818 C CA . ILE B 1 143 ? -11.602 -31.672 -4.527 1 96.12 143 ILE B CA 1
ATOM 4819 C C . ILE B 1 143 ? -11.242 -31.906 -3.062 1 96.12 143 ILE B C 1
ATOM 4821 O O . ILE B 1 143 ? -12.125 -32.062 -2.215 1 96.12 143 ILE B O 1
ATOM 4825 N N . LEU B 1 144 ? -10.008 -32 -2.828 1 95.88 144 LEU B N 1
ATOM 4826 C CA . LEU B 1 144 ? -9.508 -32.156 -1.468 1 95.88 144 LEU B CA 1
ATOM 4827 C C . LEU B 1 144 ? -8.805 -30.906 -0.992 1 95.88 144 LEU B C 1
ATOM 4829 O O . LEU B 1 144 ? -8.094 -30.25 -1.765 1 95.88 144 LEU B O 1
ATOM 4833 N N . TRP B 1 145 ? -9.008 -30.609 0.242 1 96.12 145 TRP B N 1
ATOM 4834 C CA . TRP B 1 145 ? -8.398 -29.406 0.803 1 96.12 145 TRP B CA 1
ATOM 4835 C C . TRP B 1 145 ? -6.875 -29.469 0.707 1 96.12 145 TRP B C 1
ATOM 4837 O O . TRP B 1 145 ? -6.215 -28.438 0.549 1 96.12 145 TRP B O 1
ATOM 4847 N N . GLU B 1 146 ? -6.309 -30.641 0.786 1 94.19 146 GLU B N 1
ATOM 4848 C CA . GLU B 1 146 ? -4.863 -30.828 0.732 1 94.19 146 GLU B CA 1
ATOM 4849 C C . GLU B 1 146 ? -4.281 -30.25 -0.555 1 94.19 146 GLU B C 1
ATOM 4851 O O . GLU B 1 146 ? -3.115 -29.844 -0.589 1 94.19 146 GLU B O 1
ATOM 4856 N N . ASP B 1 147 ? -5.152 -30.094 -1.562 1 94.06 147 ASP B N 1
ATOM 4857 C CA . ASP B 1 147 ? -4.699 -29.578 -2.852 1 94.06 147 ASP B CA 1
ATOM 4858 C C . ASP B 1 147 ? -4.98 -28.078 -2.98 1 94.06 147 ASP B C 1
ATOM 4860 O O . ASP B 1 147 ? -4.875 -27.516 -4.07 1 94.06 147 ASP B O 1
ATOM 4864 N N . HIS B 1 148 ? -5.359 -27.422 -1.859 1 94.75 148 HIS B N 1
ATOM 4865 C CA . HIS B 1 148 ? -5.805 -26.031 -1.904 1 94.75 148 HIS B CA 1
ATOM 4866 C C . HIS B 1 148 ? -4.719 -25.109 -2.463 1 94.75 148 HIS B C 1
ATOM 4868 O O . HIS B 1 148 ? -5.02 -24.094 -3.09 1 94.75 148 HIS B O 1
ATOM 4874 N N . PRO B 1 149 ? -3.439 -25.453 -2.291 1 91 149 PRO B N 1
ATOM 4875 C CA . PRO B 1 149 ? -2.43 -24.578 -2.896 1 91 149 PRO B CA 1
ATOM 4876 C C . PRO B 1 149 ? -2.521 -24.531 -4.422 1 91 149 PRO B C 1
ATOM 4878 O O . PRO B 1 149 ? -2.271 -23.5 -5.031 1 91 149 PRO B O 1
ATOM 4881 N N . ASN B 1 150 ? -2.893 -25.641 -5.023 1 91 150 ASN B N 1
ATOM 4882 C CA . ASN B 1 150 ? -3.039 -25.703 -6.473 1 91 150 ASN B CA 1
ATOM 4883 C C . ASN B 1 150 ? -4.223 -24.859 -6.953 1 91 150 ASN B C 1
ATOM 4885 O O . ASN B 1 150 ? -4.309 -24.531 -8.133 1 91 150 ASN B O 1
ATOM 4889 N N . TRP B 1 151 ? -5.109 -24.562 -6.035 1 94.69 151 TRP B N 1
ATOM 4890 C CA . TRP B 1 151 ? -6.27 -23.734 -6.352 1 94.69 151 TRP B CA 1
ATOM 4891 C C . TRP B 1 151 ? -5.992 -22.266 -6.051 1 94.69 151 TRP B C 1
ATOM 4893 O O . TRP B 1 151 ? -6.902 -21.438 -6.094 1 94.69 151 TRP B O 1
ATOM 4903 N N . GLY B 1 152 ? -4.738 -21.969 -5.719 1 91.44 152 GLY B N 1
ATOM 4904 C CA . GLY B 1 152 ? -4.383 -20.594 -5.395 1 91.44 152 GLY B CA 1
ATOM 4905 C C . GLY B 1 152 ? -4.879 -20.156 -4.027 1 91.44 152 GLY B C 1
ATOM 4906 O O . GLY B 1 152 ? -5.023 -18.969 -3.77 1 91.44 152 GLY B O 1
ATOM 4907 N N . LEU B 1 153 ? -5.168 -21.125 -3.152 1 95.69 153 LEU B N 1
ATOM 4908 C CA . LEU B 1 153 ? -5.777 -20.797 -1.867 1 95.69 153 LEU B CA 1
ATOM 4909 C C . LEU B 1 153 ? -4.793 -21.016 -0.726 1 95.69 153 LEU B C 1
ATOM 4911 O O . LEU B 1 153 ? -5.195 -21.156 0.432 1 95.69 153 LEU B O 1
ATOM 4915 N N . SER B 1 154 ? -3.527 -21.109 -1.06 1 93.25 154 SER B N 1
ATOM 4916 C CA . SER B 1 154 ? -2.557 -21.094 0.03 1 93.25 154 SER B CA 1
ATOM 4917 C C . SER B 1 154 ? -2.521 -19.734 0.719 1 93.25 154 SER B C 1
ATOM 4919 O O . SER B 1 154 ? -2.613 -18.688 0.06 1 93.25 154 SER B O 1
ATOM 4921 N N . LEU B 1 155 ? -2.453 -19.734 2.016 1 91.88 155 LEU B N 1
ATOM 4922 C CA . LEU B 1 155 ? -2.441 -18.5 2.783 1 91.88 155 LEU B CA 1
ATOM 4923 C C . LEU B 1 155 ? -1.315 -17.578 2.32 1 91.88 155 LEU B C 1
ATOM 4925 O O . LEU B 1 155 ? -1.512 -16.375 2.178 1 91.88 155 LEU B O 1
ATOM 4929 N N . ASP B 1 156 ? -0.157 -18.078 2.025 1 85.88 156 ASP B N 1
ATOM 4930 C CA . ASP B 1 156 ? 0.997 -17.297 1.588 1 85.88 156 ASP B CA 1
ATOM 4931 C C . ASP B 1 156 ? 0.73 -16.625 0.24 1 85.88 156 ASP B C 1
ATOM 4933 O O . ASP B 1 156 ? 1.083 -15.461 0.035 1 85.88 156 ASP B O 1
ATOM 4937 N N . ASP B 1 157 ? 0.089 -17.359 -0.601 1 88.06 157 ASP B N 1
ATOM 4938 C CA . ASP B 1 157 ? -0.201 -16.828 -1.929 1 88.06 157 ASP B CA 1
ATOM 4939 C C . ASP B 1 157 ? -1.215 -15.695 -1.854 1 88.06 157 ASP B C 1
ATOM 4941 O O . ASP B 1 157 ? -1.043 -14.656 -2.504 1 88.06 157 ASP B O 1
ATOM 4945 N N . ILE B 1 158 ? -2.24 -15.914 -1.084 1 92.12 158 ILE B N 1
ATOM 4946 C CA . ILE B 1 158 ? -3.281 -14.898 -0.956 1 92.12 158 ILE B CA 1
ATOM 4947 C C . ILE B 1 158 ? -2.699 -13.648 -0.313 1 92.12 158 ILE B C 1
ATOM 4949 O O . ILE B 1 158 ? -2.939 -12.531 -0.784 1 92.12 158 ILE B O 1
ATOM 4953 N N . CYS B 1 159 ? -1.908 -13.836 0.722 1 87.31 159 CYS B N 1
ATOM 4954 C CA . CYS B 1 159 ? -1.308 -12.711 1.421 1 87.31 159 CYS B CA 1
ATOM 4955 C C . CYS B 1 159 ? -0.331 -11.961 0.517 1 87.31 159 CYS B C 1
ATOM 4957 O O . CYS B 1 159 ? -0.192 -10.742 0.616 1 87.31 159 CYS B O 1
ATOM 4959 N N . ASP B 1 160 ? 0.296 -12.695 -0.281 1 87.94 160 ASP B N 1
ATOM 4960 C CA . ASP B 1 160 ? 1.249 -12.094 -1.207 1 87.94 160 ASP B CA 1
ATOM 4961 C C . ASP B 1 160 ? 0.535 -11.227 -2.238 1 87.94 160 ASP B C 1
ATOM 4963 O O . ASP B 1 160 ? 1.086 -10.219 -2.701 1 87.94 160 ASP B O 1
ATOM 4967 N N . LYS B 1 161 ? -0.651 -11.609 -2.639 1 88.81 161 LYS B N 1
ATOM 4968 C CA . LYS B 1 161 ? -1.432 -10.852 -3.611 1 88.81 161 LYS B CA 1
ATOM 4969 C C . LYS B 1 161 ? -2.057 -9.617 -2.967 1 88.81 161 LYS B C 1
ATOM 4971 O O . LYS B 1 161 ? -2.387 -8.648 -3.658 1 88.81 161 LYS B O 1
ATOM 4976 N N . SER B 1 162 ? -2.26 -9.711 -1.691 1 89.44 162 SER B N 1
ATOM 4977 C CA . SER B 1 162 ? -2.906 -8.625 -0.967 1 89.44 162 SER B CA 1
ATOM 4978 C C . SER B 1 162 ? -1.981 -7.418 -0.84 1 89.44 162 SER B C 1
ATOM 4980 O O . SER B 1 162 ? -0.832 -7.555 -0.416 1 89.44 162 SER B O 1
ATOM 4982 N N . LYS B 1 163 ? -2.41 -6.297 -1.224 1 83.12 163 LYS B N 1
ATOM 4983 C CA . LYS B 1 163 ? -1.611 -5.078 -1.206 1 83.12 163 LYS B CA 1
ATOM 4984 C C . LYS B 1 163 ? -1.803 -4.312 0.101 1 83.12 163 LYS B C 1
ATOM 4986 O O . LYS B 1 163 ? -1.547 -3.109 0.166 1 83.12 163 LYS B O 1
ATOM 4991 N N . SER B 1 164 ? -2.184 -5.004 1.087 1 76.31 164 SER B N 1
ATOM 4992 C CA . SER B 1 164 ? -2.365 -4.359 2.383 1 76.31 164 SER B CA 1
ATOM 4993 C C . SER B 1 164 ? -1.027 -3.938 2.984 1 76.31 164 SER B C 1
ATOM 4995 O O . SER B 1 164 ? -0.048 -4.684 2.914 1 76.31 164 SER B O 1
ATOM 4997 N N . ASP B 1 165 ? -0.866 -2.654 3.303 1 71.75 165 ASP B N 1
ATOM 4998 C CA . ASP B 1 165 ? 0.317 -2.117 3.967 1 71.75 165 ASP B CA 1
ATOM 4999 C C . ASP B 1 165 ? 0.033 -1.814 5.438 1 71.75 165 ASP B C 1
ATOM 5001 O O . ASP B 1 165 ? -0.787 -0.95 5.75 1 71.75 165 ASP B O 1
ATOM 5005 N N . ASN B 1 166 ? 0.647 -2.496 6.305 1 72.5 166 ASN B N 1
ATOM 5006 C CA . ASN B 1 166 ? 0.438 -2.316 7.738 1 72.5 166 ASN B CA 1
ATOM 5007 C C . ASN B 1 166 ? 0.77 -0.895 8.18 1 72.5 166 ASN B C 1
ATOM 5009 O O . ASN B 1 166 ? 0.162 -0.373 9.117 1 72.5 166 ASN B O 1
ATOM 5013 N N . ALA B 1 167 ? 1.658 -0.297 7.527 1 72.62 167 ALA B N 1
ATOM 5014 C CA . ALA B 1 167 ? 2.006 1.079 7.867 1 72.62 167 ALA B CA 1
ATOM 5015 C C . ALA B 1 167 ? 0.859 2.033 7.547 1 72.62 167 ALA B C 1
ATOM 5017 O O . ALA B 1 167 ? 0.562 2.941 8.328 1 72.62 167 ALA B O 1
ATOM 5018 N N . ALA B 1 168 ? 0.228 1.74 6.398 1 73.12 168 ALA B N 1
ATOM 5019 C CA . ALA B 1 168 ? -0.915 2.566 6.016 1 73.12 168 ALA B CA 1
ATOM 5020 C C . ALA B 1 168 ? -2.062 2.406 7.008 1 73.12 168 ALA B C 1
ATOM 5022 O O . ALA B 1 168 ? -2.727 3.383 7.363 1 73.12 168 ALA B O 1
ATOM 5023 N N . LYS B 1 169 ? -2.244 1.258 7.484 1 76.19 169 LYS B N 1
ATOM 5024 C CA . LYS B 1 169 ? -3.281 0.984 8.477 1 76.19 169 LYS B CA 1
ATOM 5025 C C . LYS B 1 169 ? -2.977 1.684 9.797 1 76.19 169 LYS B C 1
ATOM 5027 O O . LYS B 1 169 ? -3.873 2.248 10.422 1 76.19 169 LYS B O 1
ATOM 5032 N N . LEU B 1 170 ? -1.745 1.641 10.148 1 78.88 170 LEU B N 1
ATOM 5033 C CA . LEU B 1 170 ? -1.33 2.289 11.383 1 78.88 170 LEU B CA 1
ATOM 5034 C C . LEU B 1 170 ? -1.489 3.803 11.289 1 78.88 170 LEU B C 1
ATOM 5036 O O . LEU B 1 170 ? -1.979 4.441 12.219 1 78.88 170 LEU B O 1
ATOM 5040 N N . LEU B 1 171 ? -1.141 4.34 10.188 1 77.69 171 LEU B N 1
ATOM 5041 C CA . LEU B 1 171 ? -1.276 5.777 9.961 1 77.69 171 LEU B CA 1
ATOM 5042 C C . LEU B 1 171 ? -2.742 6.195 9.992 1 77.69 171 LEU B C 1
ATOM 5044 O O . LEU B 1 171 ? -3.082 7.242 10.547 1 77.69 171 LEU B O 1
ATOM 5048 N N . ALA B 1 172 ? -3.582 5.383 9.398 1 82.44 172 ALA B N 1
ATOM 5049 C CA . ALA B 1 172 ? -5.016 5.668 9.414 1 82.44 172 ALA B CA 1
ATOM 5050 C C . ALA B 1 172 ? -5.562 5.637 10.844 1 82.44 172 ALA B C 1
ATOM 5052 O O . ALA B 1 172 ? -6.344 6.508 11.227 1 82.44 172 ALA B O 1
ATOM 5053 N N . LEU B 1 173 ? -5.051 4.746 11.602 1 86.38 173 LEU B N 1
ATOM 5054 C CA . LEU B 1 173 ? -5.496 4.621 12.984 1 86.38 173 LEU B CA 1
ATOM 5055 C C . LEU B 1 173 ? -5.051 5.82 13.805 1 86.38 173 LEU B C 1
ATOM 5057 O O . LEU B 1 173 ? -5.832 6.367 14.594 1 86.38 173 LEU B O 1
ATOM 5061 N N . ILE B 1 174 ? -3.869 6.234 13.57 1 83.94 174 ILE B N 1
ATOM 5062 C CA . ILE B 1 174 ? -3.324 7.387 14.281 1 83.94 174 ILE B CA 1
ATOM 5063 C C . ILE B 1 174 ? -4.109 8.641 13.906 1 83.94 174 ILE B C 1
ATOM 5065 O O . ILE B 1 174 ? -4.508 9.422 14.773 1 83.94 174 ILE B O 1
ATOM 5069 N N . GLN B 1 175 ? -4.367 8.781 12.641 1 85.06 175 GLN B N 1
ATOM 5070 C CA . GLN B 1 175 ? -5.062 9.969 12.156 1 85.06 175 GLN B CA 1
ATOM 5071 C C . GLN B 1 175 ? -6.496 10.016 12.68 1 85.06 175 GLN B C 1
ATOM 5073 O O . GLN B 1 175 ? -6.961 11.07 13.125 1 85.06 175 GLN B O 1
ATOM 5078 N N . VAL B 1 176 ? -7.168 8.945 12.656 1 90.88 176 VAL B N 1
ATOM 5079 C CA . VAL B 1 176 ? -8.562 8.914 13.086 1 90.88 176 VAL B CA 1
ATOM 5080 C C . VAL B 1 176 ? -8.648 9.133 14.594 1 90.88 176 VAL B C 1
ATOM 5082 O O . VAL B 1 176 ? -9.539 9.836 15.07 1 90.88 176 VAL B O 1
ATOM 5085 N N . THR B 1 177 ? -7.691 8.633 15.289 1 90.94 177 THR B N 1
ATOM 5086 C CA . THR B 1 177 ? -7.656 8.82 16.734 1 90.94 177 THR B CA 1
ATOM 5087 C C . THR B 1 177 ? -7.34 10.273 17.078 1 90.94 177 THR B C 1
ATOM 5089 O O . THR B 1 177 ? -8.008 10.875 17.922 1 90.94 177 THR B O 1
ATOM 5092 N N . TRP B 1 178 ? -6.43 10.797 16.375 1 87.62 178 TRP B N 1
ATOM 5093 C CA . TRP B 1 178 ? -6.027 12.188 16.594 1 87.62 178 TRP B CA 1
ATOM 5094 C C . TRP B 1 178 ? -7.168 13.141 16.266 1 87.62 178 TRP B C 1
ATOM 5096 O O . TRP B 1 178 ? -7.473 14.047 17.031 1 87.62 178 TRP B O 1
ATOM 5106 N N . PHE B 1 179 ? -7.789 12.977 15.18 1 91.94 179 PHE B N 1
ATOM 5107 C CA . PHE B 1 179 ? -8.891 13.828 14.75 1 91.94 179 PHE B CA 1
ATOM 5108 C C . PHE B 1 179 ? -10.047 13.766 15.734 1 91.94 179 PHE B C 1
ATOM 5110 O O . PHE B 1 179 ? -10.625 14.789 16.094 1 91.94 179 PHE B O 1
ATOM 5117 N N . SER B 1 180 ? -10.352 12.578 16.188 1 93.06 180 SER B N 1
ATOM 5118 C CA . SER B 1 180 ? -11.43 12.391 17.156 1 93.06 180 SER B CA 1
ATOM 5119 C C . SER B 1 180 ? -11.102 13.07 18.469 1 93.06 180 SER B C 1
ATOM 5121 O O . SER B 1 180 ? -11.945 13.758 19.047 1 93.06 180 SER B O 1
ATOM 5123 N N . ALA B 1 181 ? -9.891 12.898 18.891 1 89.88 181 ALA B N 1
ATOM 5124 C CA . ALA B 1 181 ? -9.461 13.516 20.141 1 89.88 181 ALA B CA 1
ATOM 5125 C C . ALA B 1 181 ? -9.531 15.039 20.062 1 89.88 181 ALA B C 1
ATOM 5127 O O . ALA B 1 181 ? -10.023 15.695 20.984 1 89.88 181 ALA B O 1
ATOM 5128 N N . GLN B 1 182 ? -9.141 15.586 18.891 1 87.38 182 GLN B N 1
ATOM 5129 C CA . GLN B 1 182 ? -9.195 17.031 18.688 1 87.38 182 GLN B CA 1
ATOM 5130 C C . GLN B 1 182 ? -10.633 17.531 18.688 1 87.38 182 GLN B C 1
ATOM 5132 O O . GLN B 1 182 ? -10.93 18.594 19.25 1 87.38 182 GLN B O 1
ATOM 5137 N N . SER B 1 183 ? -11.461 16.812 18.094 1 89.19 183 SER B N 1
ATOM 5138 C CA . SER B 1 183 ? -12.867 17.203 18.031 1 89.19 183 SER B CA 1
ATOM 5139 C C . SER B 1 183 ? -13.508 17.172 19.422 1 89.19 183 SER B C 1
ATOM 5141 O O . SER B 1 183 ? -14.25 18.078 19.797 1 89.19 183 SER B O 1
ATOM 5143 N N . ILE B 1 184 ? -13.172 16.156 20.188 1 89 184 ILE B N 1
ATOM 5144 C CA . ILE B 1 184 ? -13.719 16 21.531 1 89 184 ILE B CA 1
ATOM 5145 C C . ILE B 1 184 ? -13.195 17.125 22.422 1 89 184 ILE B C 1
ATOM 5147 O O . ILE B 1 184 ? -13.953 17.719 23.188 1 89 184 ILE B O 1
ATOM 5151 N N . LEU B 1 185 ? -11.953 17.438 22.344 1 87.38 185 LEU B N 1
ATOM 5152 C CA . LEU B 1 185 ? -11.352 18.5 23.141 1 87.38 185 LEU B CA 1
ATOM 5153 C C . LEU B 1 185 ? -11.953 19.859 22.781 1 87.38 185 LEU B C 1
ATOM 5155 O O . LEU B 1 185 ? -12.195 20.688 23.672 1 87.38 185 LEU B O 1
ATOM 5159 N N . ARG B 1 186 ? -12.227 20.062 21.562 1 87.44 186 ARG B N 1
ATOM 5160 C CA . ARG B 1 186 ? -12.836 21.328 21.156 1 87.44 186 ARG B CA 1
ATOM 5161 C C . ARG B 1 186 ? -14.211 21.5 21.797 1 87.44 186 ARG B C 1
ATOM 5163 O O . ARG B 1 186 ? -14.523 22.578 22.312 1 87.44 186 ARG B O 1
ATOM 5170 N N . VAL B 1 187 ? -14.945 20.484 21.734 1 85.88 187 VAL B N 1
ATOM 5171 C CA . VAL B 1 187 ? -16.281 20.531 22.328 1 85.88 187 VAL B CA 1
ATOM 5172 C C . VAL B 1 187 ? -16.172 20.734 23.828 1 85.88 187 VAL B C 1
ATOM 5174 O O . VAL B 1 187 ? -16.969 21.484 24.406 1 85.88 187 VAL B O 1
ATOM 5177 N N . SER B 1 188 ? -15.211 20.156 24.484 1 88.44 188 SER B N 1
ATOM 5178 C CA . SER B 1 188 ? -15.031 20.281 25.938 1 88.44 188 SER B CA 1
ATOM 5179 C C . SER B 1 188 ? -14.656 21.703 26.328 1 88.44 188 SER B C 1
ATOM 5181 O O . SER B 1 188 ? -14.992 22.156 27.422 1 88.44 188 SER B O 1
ATOM 5183 N N . TYR B 1 189 ? -14 22.438 25.469 1 87.88 189 TYR B N 1
ATOM 5184 C CA . TYR B 1 189 ? -13.617 23.812 25.719 1 87.88 189 TYR B CA 1
ATOM 5185 C C . TYR B 1 189 ? -14.664 24.781 25.172 1 87.88 189 TYR B C 1
ATOM 5187 O O . TYR B 1 189 ? -14.406 25.984 25.031 1 87.88 189 TYR B O 1
ATOM 5195 N N . HIS B 1 190 ? -15.789 24.172 24.734 1 88.56 190 HIS B N 1
ATOM 5196 C CA . HIS B 1 190 ? -16.953 24.938 24.297 1 88.56 190 HIS B CA 1
ATOM 5197 C C . HIS B 1 190 ? -16.672 25.688 23.016 1 88.56 190 HIS B C 1
ATOM 5199 O O . HIS B 1 190 ? -17.094 26.844 22.859 1 88.56 190 HIS B O 1
ATOM 5205 N N . LEU B 1 191 ? -15.82 25.172 22.25 1 88.25 191 LEU B N 1
ATOM 5206 C CA . LEU B 1 191 ? -15.578 25.688 20.906 1 88.25 191 LEU B CA 1
ATOM 5207 C C . LEU B 1 191 ? -16.391 24.891 19.875 1 88.25 191 LEU B C 1
ATOM 5209 O O . LEU B 1 191 ? -16.469 23.672 19.938 1 88.25 191 LEU B O 1
ATOM 5213 N N . PRO B 1 192 ? -17.016 25.547 18.984 1 89.12 192 PRO B N 1
ATOM 5214 C CA . PRO B 1 192 ? -17.844 24.828 18 1 89.12 192 PRO B CA 1
ATOM 5215 C C . PRO B 1 192 ? -17.016 24.078 16.969 1 89.12 192 PRO B C 1
ATOM 5217 O O . PRO B 1 192 ? -15.891 24.484 16.641 1 89.12 192 PRO B O 1
ATOM 5220 N N . LEU B 1 193 ? -17.547 23.031 16.484 1 91.25 193 LEU B N 1
ATOM 5221 C CA . LEU B 1 193 ? -17 22.328 15.336 1 91.25 193 LEU B CA 1
ATOM 5222 C C . LEU B 1 193 ? -17.516 22.922 14.031 1 91.25 193 LEU B C 1
ATOM 5224 O O . LEU B 1 193 ? -18.672 23.344 13.953 1 91.25 193 LEU B O 1
ATOM 5228 N N . SER B 1 194 ? -16.594 23.047 13.094 1 91.38 194 SER B N 1
ATOM 5229 C CA . SER B 1 194 ? -17.094 23.391 11.766 1 91.38 194 SER B CA 1
ATOM 5230 C C . SER B 1 194 ? -18 22.297 11.203 1 91.38 194 SER B C 1
ATOM 5232 O O . SER B 1 194 ? -17.922 21.156 11.641 1 91.38 194 SER B O 1
ATOM 5234 N N . GLN B 1 195 ? -18.844 22.672 10.281 1 93.06 195 GLN B N 1
ATOM 5235 C CA . GLN B 1 195 ? -19.688 21.688 9.641 1 93.06 195 GLN B CA 1
ATOM 5236 C C . GLN B 1 195 ? -18.859 20.609 8.945 1 93.06 195 GLN B C 1
ATOM 5238 O O . GLN B 1 195 ? -19.234 19.438 8.945 1 93.06 195 GLN B O 1
ATOM 5243 N N . LEU B 1 196 ? -17.75 20.984 8.398 1 94 196 LEU B N 1
ATOM 5244 C CA . LEU B 1 196 ? -16.859 20.047 7.727 1 94 196 LEU B CA 1
ATOM 5245 C C . LEU B 1 196 ? -16.266 19.062 8.727 1 94 196 LEU B C 1
ATOM 5247 O O . LEU B 1 196 ? -16.156 17.859 8.438 1 94 196 LEU B O 1
ATOM 5251 N N . GLU B 1 197 ? -15.906 19.531 9.844 1 93.56 197 GLU B N 1
ATOM 5252 C CA . GLU B 1 197 ? -15.375 18.672 10.898 1 93.56 197 GLU B CA 1
ATOM 5253 C C . GLU B 1 197 ? -16.438 17.688 11.383 1 93.56 197 GLU B C 1
ATOM 5255 O O . GLU B 1 197 ? -16.141 16.5 11.609 1 93.56 197 GLU B O 1
ATOM 5260 N N . SER B 1 198 ? -17.562 18.203 11.539 1 92.25 198 SER B N 1
ATOM 5261 C CA . SER B 1 198 ? -18.656 17.328 11.969 1 92.25 198 SER B CA 1
ATOM 5262 C C . SER B 1 198 ? -18.922 16.219 10.945 1 92.25 198 SER B C 1
ATOM 5264 O O . SER B 1 198 ? -19.109 15.062 11.32 1 92.25 198 SER B O 1
ATOM 5266 N N . MET B 1 199 ? -18.922 16.609 9.742 1 94.56 199 MET B N 1
ATOM 5267 C CA . MET B 1 199 ? -19.109 15.609 8.695 1 94.56 199 MET B CA 1
ATOM 5268 C C . MET B 1 199 ? -17.969 14.594 8.703 1 94.56 199 MET B C 1
ATOM 5270 O O . MET B 1 199 ? -18.219 13.391 8.578 1 94.56 199 MET B O 1
ATOM 5274 N N . THR B 1 200 ? -16.734 15.102 8.828 1 95.25 200 THR B N 1
ATOM 5275 C CA . THR B 1 200 ? -15.562 14.227 8.867 1 95.25 200 THR B CA 1
ATOM 5276 C C . THR B 1 200 ? -15.672 13.227 10.016 1 95.25 200 THR B C 1
ATOM 5278 O O . THR B 1 200 ? -15.391 12.039 9.844 1 95.25 200 THR B O 1
ATOM 5281 N N . LEU B 1 201 ? -16.125 13.703 11.125 1 93.06 201 LEU B N 1
ATOM 5282 C CA . LEU B 1 201 ? -16.312 12.844 12.289 1 93.06 201 LEU B CA 1
ATOM 5283 C C . LEU B 1 201 ? -17.328 11.734 11.984 1 93.06 201 LEU B C 1
ATOM 5285 O O . LEU B 1 201 ? -17.219 10.633 12.523 1 93.06 201 LEU B O 1
ATOM 5289 N N . GLY B 1 202 ? -18.234 12.023 11.141 1 93.19 202 GLY B N 1
ATOM 5290 C CA . GLY B 1 202 ? -19.266 11.062 10.781 1 93.19 202 GLY B CA 1
ATOM 5291 C C . GLY B 1 202 ? -18.734 9.859 10.031 1 93.19 202 GLY B C 1
ATOM 5292 O O . GLY B 1 202 ? -19.297 8.766 10.109 1 93.19 202 GLY B O 1
ATOM 5293 N N . TYR B 1 203 ? -17.609 10.008 9.367 1 95.94 203 TYR B N 1
ATOM 5294 C CA . TYR B 1 203 ? -17.031 8.922 8.57 1 95.94 203 TYR B CA 1
ATOM 5295 C C . TYR B 1 203 ? -16.312 7.926 9.461 1 95.94 203 TYR B C 1
ATOM 5297 O O . TYR B 1 203 ? -16.141 6.762 9.094 1 95.94 203 TYR B O 1
ATOM 5305 N N . ILE B 1 204 ? -15.836 8.336 10.633 1 93.44 204 ILE B N 1
ATOM 5306 C CA . ILE B 1 204 ? -14.891 7.59 11.453 1 93.44 204 ILE B CA 1
ATOM 5307 C C . ILE B 1 204 ? -15.555 6.32 11.977 1 93.44 204 ILE B C 1
ATOM 5309 O O . ILE B 1 204 ? -14.992 5.227 11.875 1 93.44 204 ILE B O 1
ATOM 5313 N N . PRO B 1 205 ? -16.781 6.383 12.531 1 92.38 205 PRO B N 1
ATOM 5314 C CA . PRO B 1 205 ? -17.406 5.141 12.992 1 92.38 205 PRO B CA 1
ATOM 5315 C C . PRO B 1 205 ? -17.578 4.117 11.875 1 92.38 205 PRO B C 1
ATOM 5317 O O . PRO B 1 205 ? -17.391 2.92 12.094 1 92.38 205 PRO B O 1
ATOM 5320 N N . PHE B 1 206 ? -17.938 4.57 10.75 1 94.56 206 PHE B N 1
ATOM 5321 C CA . PHE B 1 206 ? -18.141 3.66 9.633 1 94.56 206 PHE B CA 1
ATOM 5322 C C . PHE B 1 206 ? -16.812 3.105 9.133 1 94.56 206 PHE B C 1
ATOM 5324 O O . PHE B 1 206 ? -16.734 1.959 8.688 1 94.56 206 PHE B O 1
ATOM 5331 N N . PHE B 1 207 ? -15.805 3.953 9.195 1 93.5 207 PHE B N 1
ATOM 5332 C CA . PHE B 1 207 ? -14.461 3.469 8.898 1 93.5 207 PHE B CA 1
ATOM 5333 C C . PHE B 1 207 ? -14.086 2.305 9.805 1 93.5 207 PHE B C 1
ATOM 5335 O O . PHE B 1 207 ? -13.625 1.265 9.336 1 93.5 207 PHE B O 1
ATOM 5342 N N . ILE B 1 208 ? -14.344 2.408 11.078 1 91.88 208 ILE B N 1
ATOM 5343 C CA . ILE B 1 208 ? -13.992 1.407 12.078 1 91.88 208 ILE B CA 1
ATOM 5344 C C . ILE B 1 208 ? -14.797 0.132 11.844 1 91.88 208 ILE B C 1
ATOM 5346 O O . ILE B 1 208 ? -14.242 -0.968 11.828 1 91.88 208 ILE B O 1
ATOM 5350 N N . VAL B 1 209 ? -16.047 0.241 11.609 1 93.56 209 VAL B N 1
ATOM 5351 C CA . VAL B 1 209 ? -16.938 -0.904 11.438 1 93.56 209 VAL B CA 1
ATOM 5352 C C . VAL B 1 209 ? -16.562 -1.65 10.148 1 93.56 209 VAL B C 1
ATOM 5354 O O . VAL B 1 209 ? -16.469 -2.879 10.148 1 93.56 209 VAL B O 1
ATOM 5357 N N . THR B 1 210 ? -16.391 -0.931 9.109 1 94.12 210 THR B N 1
ATOM 5358 C CA . THR B 1 210 ? -16.047 -1.555 7.836 1 94.12 210 THR B CA 1
ATOM 5359 C C . THR B 1 210 ? -14.711 -2.281 7.93 1 94.12 210 THR B C 1
ATOM 5361 O O . THR B 1 210 ? -14.578 -3.42 7.477 1 94.12 210 THR B O 1
ATOM 5364 N N . TYR B 1 211 ? -13.75 -1.672 8.578 1 90.56 211 TYR B N 1
ATOM 5365 C CA . TYR B 1 211 ? -12.445 -2.303 8.75 1 90.56 211 TYR B CA 1
ATOM 5366 C C . TYR B 1 211 ? -12.555 -3.557 9.609 1 90.56 211 TYR B C 1
ATOM 5368 O O . TYR B 1 211 ? -11.844 -4.539 9.383 1 90.56 211 TYR B O 1
ATOM 5376 N N . PHE B 1 212 ? -13.391 -3.467 10.539 1 92 212 PHE B N 1
ATOM 5377 C CA . PHE B 1 212 ? -13.586 -4.629 11.391 1 92 212 PHE B CA 1
ATOM 5378 C C . PHE B 1 212 ? -14.078 -5.824 10.578 1 92 212 PHE B C 1
ATOM 5380 O O . PHE B 1 212 ? -13.516 -6.918 10.68 1 92 212 PHE B O 1
ATOM 5387 N N . PHE B 1 213 ? -15.016 -5.613 9.734 1 95.06 213 PHE B N 1
ATOM 5388 C CA . PHE B 1 213 ? -15.609 -6.715 8.984 1 95.06 213 PHE B CA 1
ATOM 5389 C C . PHE B 1 213 ? -14.703 -7.137 7.84 1 95.06 213 PHE B C 1
ATOM 5391 O O . PHE B 1 213 ? -14.664 -8.312 7.473 1 95.06 213 PHE B O 1
ATOM 5398 N N . TRP B 1 214 ? -13.945 -6.242 7.258 1 94.12 214 TRP B N 1
ATOM 5399 C CA . TRP B 1 214 ? -13.086 -6.551 6.121 1 94.12 214 TRP B CA 1
ATOM 5400 C C . TRP B 1 214 ? -11.641 -6.746 6.566 1 94.12 214 TRP B C 1
ATOM 5402 O O . TRP B 1 214 ? -10.719 -6.695 5.746 1 94.12 214 TRP B O 1
ATOM 5412 N N . TRP B 1 215 ? -11.406 -7.059 7.84 1 90.5 215 TRP B N 1
ATOM 5413 C CA . TRP B 1 215 ? -10.07 -7.18 8.398 1 90.5 215 TRP B CA 1
ATOM 5414 C C . TRP B 1 215 ? -9.281 -8.289 7.703 1 90.5 215 TRP B C 1
ATOM 5416 O O . TRP B 1 215 ? -8.078 -8.148 7.473 1 90.5 215 TRP B O 1
ATOM 5426 N N . ASN B 1 216 ? -9.938 -9.352 7.316 1 92.69 216 ASN B N 1
ATOM 5427 C CA . ASN B 1 216 ? -9.266 -10.5 6.727 1 92.69 216 ASN B CA 1
ATOM 5428 C C . ASN B 1 216 ? -9.445 -10.539 5.211 1 92.69 216 ASN B C 1
ATOM 5430 O O . ASN B 1 216 ? -9.008 -11.484 4.555 1 92.69 216 ASN B O 1
ATOM 5434 N N . LYS B 1 217 ? -10.117 -9.516 4.703 1 94.69 217 LYS B N 1
ATOM 5435 C CA . LYS B 1 217 ? -10.344 -9.469 3.262 1 94.69 217 LYS B CA 1
ATOM 5436 C C . LYS B 1 217 ? -9.117 -8.953 2.527 1 94.69 217 LYS B C 1
ATOM 5438 O O . LYS B 1 217 ? -8.617 -7.863 2.83 1 94.69 217 LYS B O 1
ATOM 5443 N N . PRO B 1 218 ? -8.586 -9.805 1.594 1 94.31 218 PRO B N 1
ATOM 5444 C CA . PRO B 1 218 ? -7.43 -9.32 0.836 1 94.31 218 PRO B CA 1
ATOM 5445 C C . PRO B 1 218 ? -7.715 -8.016 0.102 1 94.31 218 PRO B C 1
ATOM 5447 O O . PRO B 1 218 ? -8.82 -7.812 -0.401 1 94.31 218 PRO B O 1
ATOM 5450 N N . LYS B 1 219 ? -6.695 -7.215 0.067 1 91.81 219 LYS B N 1
ATOM 5451 C CA . LYS B 1 219 ? -6.855 -5.879 -0.498 1 91.81 219 LYS B CA 1
ATOM 5452 C C . LYS B 1 219 ? -6.246 -5.797 -1.894 1 91.81 219 LYS B C 1
ATOM 5454 O O . LYS B 1 219 ? -5.102 -6.207 -2.102 1 91.81 219 LYS B O 1
ATOM 5459 N N . ASP B 1 220 ? -7.008 -5.277 -2.873 1 90 220 ASP B N 1
ATOM 5460 C CA . ASP B 1 220 ? -6.559 -4.898 -4.211 1 90 220 ASP B CA 1
ATOM 5461 C C . ASP B 1 220 ? -5.84 -6.059 -4.898 1 90 220 ASP B C 1
ATOM 5463 O O . ASP B 1 220 ? -4.738 -5.887 -5.418 1 90 220 ASP B O 1
ATOM 5467 N N . VAL B 1 221 ? -6.457 -7.195 -4.855 1 91.38 221 VAL B N 1
ATOM 5468 C CA . VAL B 1 221 ? -5.965 -8.344 -5.598 1 91.38 221 VAL B CA 1
ATOM 5469 C C . VAL B 1 221 ? -6.082 -8.086 -7.098 1 91.38 221 VAL B C 1
ATOM 5471 O O . VAL B 1 221 ? -7.164 -7.766 -7.594 1 91.38 221 VAL B O 1
ATOM 5474 N N . GLY B 1 222 ? -5.027 -8.18 -7.84 1 86.06 222 GLY B N 1
ATOM 5475 C CA . GLY B 1 222 ? -4.98 -7.77 -9.234 1 86.06 222 GLY B CA 1
ATOM 5476 C C . GLY B 1 222 ? -5.426 -8.859 -10.188 1 86.06 222 GLY B C 1
ATOM 5477 O O . GLY B 1 222 ? -6.008 -8.57 -11.234 1 86.06 222 GLY B O 1
ATOM 5478 N N . SER B 1 223 ? -5.094 -10.117 -9.875 1 88.19 223 SER B N 1
ATOM 5479 C CA . SER B 1 223 ? -5.422 -11.188 -10.805 1 88.19 223 SER B CA 1
ATOM 5480 C C . SER B 1 223 ? -6.086 -12.359 -10.094 1 88.19 223 SER B C 1
ATOM 5482 O O . SER B 1 223 ? -5.66 -12.75 -9 1 88.19 223 SER B O 1
ATOM 5484 N N . PRO B 1 224 ? -7.098 -12.859 -10.711 1 92.88 224 PRO B N 1
ATOM 5485 C CA . PRO B 1 224 ? -7.758 -14.031 -10.125 1 92.88 224 PRO B CA 1
ATOM 5486 C C . PRO B 1 224 ? -6.949 -15.312 -10.289 1 92.88 224 PRO B C 1
ATOM 5488 O O . PRO B 1 224 ? -6.004 -15.352 -11.086 1 92.88 224 PRO B O 1
ATOM 5491 N N . SER B 1 225 ? -7.191 -16.281 -9.469 1 92.88 225 SER B N 1
ATOM 5492 C CA . SER B 1 225 ? -6.625 -17.625 -9.617 1 92.88 225 SER B CA 1
ATOM 5493 C C . SER B 1 225 ? -7.441 -18.469 -10.586 1 92.88 225 SER B C 1
ATOM 5495 O O . SER B 1 225 ? -8.625 -18.719 -10.352 1 92.88 225 SER B O 1
ATOM 5497 N N . LEU B 1 226 ? -6.816 -18.844 -11.688 1 93 226 LEU B N 1
ATOM 5498 C CA . LEU B 1 226 ? -7.473 -19.672 -12.688 1 93 226 LEU B CA 1
ATOM 5499 C C . LEU B 1 226 ? -7.184 -21.141 -12.453 1 93 226 LEU B C 1
ATOM 5501 O O . LEU B 1 226 ? -6.02 -21.547 -12.391 1 93 226 LEU B O 1
ATOM 5505 N N . VAL B 1 227 ? -8.227 -21.906 -12.281 1 95.06 227 VAL B N 1
ATOM 5506 C CA . VAL B 1 227 ? -8.039 -23.328 -11.977 1 95.06 227 VAL B CA 1
ATOM 5507 C C . VAL B 1 227 ? -8.781 -24.172 -13.008 1 95.06 227 VAL B C 1
ATOM 5509 O O . VAL B 1 227 ? -9.586 -23.656 -13.781 1 95.06 227 VAL B O 1
ATOM 5512 N N . ALA B 1 228 ? -8.367 -25.469 -13.047 1 93.75 228 ALA B N 1
ATOM 5513 C CA . ALA B 1 228 ? -9.086 -26.453 -13.852 1 93.75 228 ALA B CA 1
ATOM 5514 C C . ALA B 1 228 ? -10.055 -27.266 -12.984 1 93.75 228 ALA B C 1
ATOM 5516 O O . ALA B 1 228 ? -9.703 -27.703 -11.891 1 93.75 228 ALA B O 1
ATOM 5517 N N . LEU B 1 229 ? -11.25 -27.328 -13.477 1 96.12 229 LEU B N 1
ATOM 5518 C CA . LEU B 1 229 ? -12.234 -28.094 -12.734 1 96.12 229 LEU B CA 1
ATOM 5519 C C . LEU B 1 229 ? -11.844 -29.578 -12.68 1 96.12 229 LEU B C 1
ATOM 5521 O O . LEU B 1 229 ? -11.211 -30.078 -13.609 1 96.12 229 LEU B O 1
ATOM 5525 N N . PRO B 1 230 ? -12.172 -30.156 -11.586 1 95.75 230 PRO B N 1
ATOM 5526 C CA . PRO B 1 230 ? -11.93 -31.594 -11.516 1 95.75 230 PRO B CA 1
ATOM 5527 C C . PRO B 1 230 ? -12.797 -32.375 -12.492 1 95.75 230 PRO B C 1
ATOM 5529 O O . PRO B 1 230 ? -13.734 -31.828 -13.078 1 95.75 230 PRO B O 1
ATOM 5532 N N . GLU B 1 231 ? -12.43 -33.656 -12.695 1 94.31 231 GLU B N 1
ATOM 5533 C CA . GLU B 1 231 ? -13.266 -34.531 -13.516 1 94.31 231 GLU B CA 1
ATOM 5534 C C . GLU B 1 231 ? -14.609 -34.812 -12.844 1 94.31 231 GLU B C 1
ATOM 5536 O O . GLU B 1 231 ? -14.664 -35.125 -11.656 1 94.31 231 GLU B O 1
ATOM 5541 N N . MET B 1 232 ? -15.656 -34.438 -13.594 1 95.69 232 MET B N 1
ATOM 5542 C CA . MET B 1 232 ? -17.016 -34.625 -13.07 1 95.69 232 MET B CA 1
ATOM 5543 C C . MET B 1 232 ? -17.906 -35.312 -14.102 1 95.69 232 MET B C 1
ATOM 5545 O O . MET B 1 232 ? -17.641 -35.25 -15.305 1 95.69 232 MET B O 1
ATOM 5549 N N . SER B 1 233 ? -18.938 -36.094 -13.586 1 95.81 233 SER B N 1
ATOM 5550 C CA . SER B 1 233 ? -19.969 -36.594 -14.477 1 95.81 233 SER B CA 1
ATOM 5551 C C . SER B 1 233 ? -20.781 -35.5 -15.102 1 95.81 233 SER B C 1
ATOM 5553 O O . SER B 1 233 ? -20.719 -34.344 -14.656 1 95.81 233 SER B O 1
ATOM 5555 N N . MET B 1 234 ? -21.484 -35.75 -16.109 1 94.88 234 MET B N 1
ATOM 5556 C CA . MET B 1 234 ? -22.312 -34.75 -16.797 1 94.88 234 MET B CA 1
ATOM 5557 C C . MET B 1 234 ? -23.359 -34.188 -15.859 1 94.88 234 MET B C 1
ATOM 5559 O O . MET B 1 234 ? -23.641 -33 -15.883 1 94.88 234 MET B O 1
ATOM 5563 N N . GLU B 1 235 ? -23.938 -35.031 -15.062 1 94.88 235 GLU B N 1
ATOM 5564 C CA . GLU B 1 235 ? -24.938 -34.594 -14.094 1 94.88 235 GLU B CA 1
ATOM 5565 C C . GLU B 1 235 ? -24.328 -33.656 -13.047 1 94.88 235 GLU B C 1
ATOM 5567 O O . GLU B 1 235 ? -24.938 -32.656 -12.68 1 94.88 235 GLU B O 1
ATOM 5572 N N . GLN B 1 236 ? -23.188 -33.969 -12.617 1 95.88 236 GLN B N 1
ATOM 5573 C CA . GLN B 1 236 ? -22.5 -33.156 -11.617 1 95.88 236 GLN B CA 1
ATOM 5574 C C . GLN B 1 236 ? -22.125 -31.797 -12.18 1 95.88 236 GLN B C 1
ATOM 5576 O O . GLN B 1 236 ? -22.25 -30.781 -11.492 1 95.88 236 GLN B O 1
ATOM 5581 N N . LEU B 1 237 ? -21.688 -31.828 -13.383 1 96 237 LEU B N 1
ATOM 5582 C CA . LEU B 1 237 ? -21.297 -30.578 -14.039 1 96 237 LEU B CA 1
ATOM 5583 C C . LEU B 1 237 ? -22.5 -29.656 -14.211 1 96 237 LEU B C 1
ATOM 5585 O O . LEU B 1 237 ? -22.391 -28.453 -13.984 1 96 237 LEU B O 1
ATOM 5589 N N . HIS B 1 238 ? -23.562 -30.234 -14.617 1 94.19 238 HIS B N 1
ATOM 5590 C CA . HIS B 1 238 ? -24.781 -29.453 -14.773 1 94.19 238 HIS B CA 1
ATOM 5591 C C . HIS B 1 238 ? -25.234 -28.859 -13.438 1 94.19 238 HIS B C 1
ATOM 5593 O O . HIS B 1 238 ? -25.672 -27.703 -13.383 1 94.19 238 HIS B O 1
ATOM 5599 N N . PHE B 1 239 ? -25.141 -29.656 -12.445 1 95.19 239 PHE B N 1
ATOM 5600 C CA . PHE B 1 239 ? -25.516 -29.172 -11.117 1 95.19 239 PHE B CA 1
ATOM 5601 C C . PHE B 1 239 ? -24.578 -28.062 -10.664 1 95.19 239 PHE B C 1
ATOM 5603 O O . PHE B 1 239 ? -25.031 -27.031 -10.164 1 95.19 239 PHE B O 1
ATOM 5610 N N . PHE B 1 240 ? -23.344 -28.281 -10.844 1 97.06 240 PHE B N 1
ATOM 5611 C CA . PHE B 1 240 ? -22.328 -27.297 -10.5 1 97.06 240 PHE B CA 1
ATOM 5612 C C . PHE B 1 240 ? -22.594 -25.969 -11.195 1 97.06 240 PHE B C 1
ATOM 5614 O O . PHE B 1 240 ? -22.562 -24.906 -10.562 1 97.06 240 PHE B O 1
ATOM 5621 N N . GLU B 1 241 ? -22.875 -26.016 -12.453 1 94.94 241 GLU B N 1
ATOM 5622 C CA . GLU B 1 241 ? -23.109 -24.812 -13.242 1 94.94 241 GLU B CA 1
ATOM 5623 C C . GLU B 1 241 ? -24.406 -24.125 -12.82 1 94.94 241 GLU B C 1
ATOM 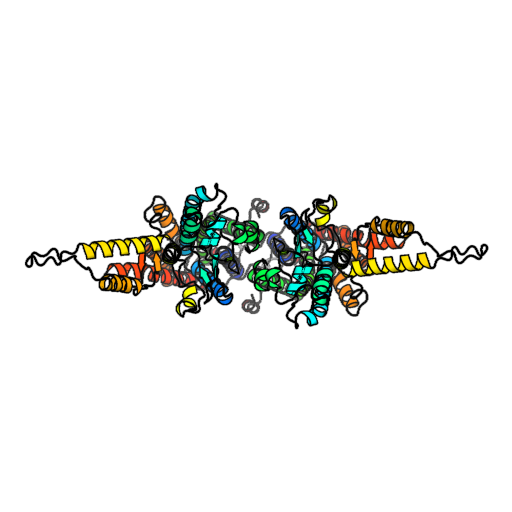5625 O O . GLU B 1 241 ? -24.516 -22.891 -12.867 1 94.94 241 GLU B O 1
ATOM 5630 N N . SER B 1 242 ? -25.375 -24.922 -12.406 1 93 242 SER B N 1
ATOM 5631 C CA . SER B 1 242 ? -26.672 -24.359 -11.992 1 93 242 SER B CA 1
ATOM 5632 C C . SER B 1 242 ? -26.547 -23.578 -10.688 1 93 242 SER B C 1
ATOM 5634 O O . SER B 1 242 ? -27.391 -22.766 -10.359 1 93 242 SER B O 1
ATOM 5636 N N . MET B 1 243 ? -25.453 -23.828 -9.922 1 95.38 243 MET B N 1
ATOM 5637 C CA . MET B 1 243 ? -25.266 -23.188 -8.625 1 95.38 243 MET B CA 1
ATOM 5638 C C . MET B 1 243 ? -24.703 -21.781 -8.781 1 95.38 243 MET B C 1
ATOM 5640 O O . MET B 1 243 ? -24.656 -21.016 -7.82 1 95.38 243 MET B O 1
ATOM 5644 N N . ALA B 1 244 ? -24.266 -21.438 -9.984 1 95.12 244 ALA B N 1
ATOM 5645 C CA . ALA B 1 244 ? -23.688 -20.109 -10.211 1 95.12 244 ALA B CA 1
ATOM 5646 C C . ALA B 1 244 ? -24.672 -19.016 -9.828 1 95.12 244 ALA B C 1
ATOM 5648 O O . ALA B 1 244 ? -25.859 -19.078 -10.164 1 95.12 244 ALA B O 1
ATOM 5649 N N . VAL B 1 245 ? -24.188 -18.047 -9.133 1 93 245 VAL B N 1
ATOM 5650 C CA . VAL B 1 245 ? -25.031 -16.969 -8.625 1 93 245 VAL B CA 1
ATOM 5651 C C . VAL B 1 245 ? -25.312 -15.969 -9.742 1 93 245 VAL B C 1
ATOM 5653 O O . VAL B 1 245 ? -26.422 -15.438 -9.844 1 93 245 VAL B O 1
ATOM 5656 N N . SER B 1 246 ? -24.344 -15.625 -10.531 1 90.94 246 SER B N 1
ATOM 5657 C CA . SER B 1 246 ? -24.469 -14.68 -11.633 1 90.94 246 SER B CA 1
ATOM 5658 C C . SER B 1 246 ? -23.438 -14.945 -12.727 1 90.94 246 SER B C 1
ATOM 5660 O O . SER B 1 246 ? -22.344 -15.453 -12.445 1 90.94 246 SER B O 1
ATOM 5662 N N . ASN B 1 247 ? -23.766 -14.617 -13.898 1 89.5 247 ASN B N 1
ATOM 5663 C CA . ASN B 1 247 ? -22.828 -14.766 -15.008 1 89.5 247 ASN B CA 1
ATOM 5664 C C . ASN B 1 247 ? -22.281 -13.414 -15.453 1 89.5 247 ASN B C 1
ATOM 5666 O O . ASN B 1 247 ? -21.469 -13.344 -16.391 1 89.5 247 ASN B O 1
ATOM 5670 N N . LYS B 1 248 ? -22.688 -12.383 -14.789 1 87.81 248 LYS B N 1
ATOM 5671 C CA . LYS B 1 248 ? -22.344 -11.016 -15.18 1 87.81 248 LYS B CA 1
ATOM 5672 C C . LYS B 1 248 ? -20.844 -10.766 -14.977 1 87.81 248 LYS B C 1
ATOM 5674 O O . LYS B 1 248 ? -20.266 -9.891 -15.633 1 87.81 248 LYS B O 1
ATOM 5679 N N . PHE B 1 249 ? -20.203 -11.508 -14.117 1 91.38 249 PHE B N 1
ATOM 5680 C CA . PHE B 1 249 ? -18.828 -11.219 -13.734 1 91.38 249 PHE B CA 1
ATOM 5681 C C . PHE B 1 249 ? -17.859 -12.203 -14.391 1 91.38 249 PHE B C 1
ATOM 5683 O O . PHE B 1 249 ? -16.672 -12.18 -14.117 1 91.38 249 PHE B O 1
ATOM 5690 N N . ASP B 1 250 ? -18.406 -13.086 -15.258 1 92.88 250 ASP B N 1
ATOM 5691 C CA . ASP B 1 250 ? -17.578 -14 -16.031 1 92.88 250 ASP B CA 1
ATOM 5692 C C . ASP B 1 250 ? -16.844 -13.266 -17.141 1 92.88 250 ASP B C 1
ATOM 5694 O O . ASP B 1 250 ? -17.094 -12.078 -17.391 1 92.88 250 ASP B O 1
ATOM 5698 N N . ASN B 1 251 ? -15.836 -13.852 -17.641 1 90.94 251 ASN B N 1
ATOM 5699 C CA . ASN B 1 251 ? -15.055 -13.297 -18.75 1 90.94 251 ASN B CA 1
ATOM 5700 C C . ASN B 1 251 ? -15.133 -14.188 -19.984 1 90.94 251 ASN B C 1
ATOM 5702 O O . ASN B 1 251 ? -14.125 -14.766 -20.406 1 90.94 251 ASN B O 1
ATOM 5706 N N . GLU B 1 252 ? -16.297 -14.25 -20.578 1 91.56 252 GLU B N 1
ATOM 5707 C CA . GLU B 1 252 ? -16.531 -15.078 -21.766 1 91.56 252 GLU B CA 1
ATOM 5708 C C . GLU B 1 252 ? -16.891 -14.219 -22.984 1 91.56 252 GLU B C 1
ATOM 5710 O O . GLU B 1 252 ? -17.328 -14.742 -24 1 91.56 252 GLU B O 1
ATOM 5715 N N . GLY B 1 253 ? -16.812 -12.867 -22.812 1 85.25 253 GLY B N 1
ATOM 5716 C CA . GLY B 1 253 ? -16.969 -11.977 -23.953 1 85.25 253 GLY B CA 1
ATOM 5717 C C . GLY B 1 253 ? -18.406 -11.555 -24.188 1 85.25 253 GLY B C 1
ATOM 5718 O O . GLY B 1 253 ? -18.703 -10.891 -25.188 1 85.25 253 GLY B O 1
ATOM 5719 N N . MET B 1 254 ? -19.344 -11.938 -23.297 1 87.19 254 MET B N 1
ATOM 5720 C CA . MET B 1 254 ? -20.75 -11.531 -23.453 1 87.19 254 MET B CA 1
ATOM 5721 C C . MET B 1 254 ? -20.906 -10.039 -23.188 1 87.19 254 MET B C 1
ATOM 5723 O O . MET B 1 254 ? -20.125 -9.453 -22.438 1 87.19 254 MET B O 1
ATOM 5727 N N . LYS B 1 255 ? -21.859 -9.422 -23.797 1 85.06 255 LYS B N 1
ATOM 5728 C CA . LYS B 1 255 ? -22.094 -7.98 -23.688 1 85.06 255 LYS B CA 1
ATOM 5729 C C . LYS B 1 255 ? -22.312 -7.57 -22.234 1 85.06 255 LYS B C 1
ATOM 5731 O O . LYS B 1 255 ? -21.797 -6.547 -21.781 1 85.06 255 LYS B O 1
ATOM 5736 N N . GLU B 1 256 ? -23.062 -8.352 -21.484 1 84.38 256 GLU B N 1
ATOM 5737 C CA . GLU B 1 256 ? -23.375 -8.023 -20.094 1 84.38 256 GLU B CA 1
ATOM 5738 C C . GLU B 1 256 ? -22.109 -8.086 -19.234 1 84.38 256 GLU B C 1
ATOM 5740 O O . GLU B 1 256 ? -22.047 -7.445 -18.188 1 84.38 256 GLU B O 1
ATOM 5745 N N . GLN B 1 257 ? -21.188 -8.82 -19.672 1 86 257 GLN B N 1
ATOM 5746 C CA . GLN B 1 257 ? -19.969 -9.023 -18.891 1 86 257 GLN B CA 1
ATOM 5747 C C . GLN B 1 257 ? -18.969 -7.902 -19.156 1 86 257 GLN B C 1
ATOM 5749 O O . GLN B 1 257 ? -18.078 -7.668 -18.344 1 86 257 GLN B O 1
ATOM 5754 N N . THR B 1 258 ? -19.094 -7.223 -20.266 1 81.62 258 THR B N 1
ATOM 5755 C CA . THR B 1 258 ? -18.109 -6.215 -20.656 1 81.62 258 THR B CA 1
ATOM 5756 C C . THR B 1 258 ? -18.656 -4.809 -20.406 1 81.62 258 THR B C 1
ATOM 5758 O O . THR B 1 258 ? -17.969 -3.82 -20.688 1 81.62 258 THR B O 1
ATOM 5761 N N . SER B 1 259 ? -19.781 -4.758 -19.828 1 84.31 259 SER B N 1
ATOM 5762 C CA . SER B 1 259 ? -20.375 -3.449 -19.594 1 84.31 259 SER B CA 1
ATOM 5763 C C . SER B 1 259 ? -19.703 -2.742 -18.422 1 84.31 259 SER B C 1
ATOM 5765 O O . SER B 1 259 ? -19.469 -3.35 -17.375 1 84.31 259 SER B O 1
ATOM 5767 N N . TYR B 1 260 ? -19.438 -1.478 -18.594 1 85.38 260 TYR B N 1
ATOM 5768 C CA . TYR B 1 260 ? -18.828 -0.677 -17.531 1 85.38 260 TYR B CA 1
ATOM 5769 C C . TYR B 1 260 ? -19.828 -0.43 -16.406 1 85.38 260 TYR B C 1
ATOM 5771 O O . TYR B 1 260 ? -19.422 -0.046 -15.297 1 85.38 260 TYR B O 1
ATOM 5779 N N . TRP B 1 261 ? -21.016 -0.719 -16.625 1 83.62 261 TRP B N 1
ATOM 5780 C CA . TRP B 1 261 ? -22.031 -0.558 -15.594 1 83.62 261 TRP B CA 1
ATOM 5781 C C . TRP B 1 261 ? -21.844 -1.594 -14.492 1 83.62 261 TRP B C 1
ATOM 5783 O O . TRP B 1 261 ? -22.312 -1.396 -13.359 1 83.62 261 TRP B O 1
ATOM 5793 N N . ASN B 1 262 ? -21.188 -2.633 -14.82 1 85.56 262 ASN B N 1
ATOM 5794 C CA . ASN B 1 262 ? -20.969 -3.705 -13.859 1 85.56 262 ASN B CA 1
ATOM 5795 C C . ASN B 1 262 ? -20.156 -3.227 -12.656 1 85.56 262 ASN B C 1
ATOM 5797 O O . ASN B 1 262 ? -20.203 -3.828 -11.586 1 85.56 262 ASN B O 1
ATOM 5801 N N . ILE B 1 263 ? -19.469 -2.064 -12.867 1 87.5 263 ILE B N 1
ATOM 5802 C CA . ILE B 1 263 ? -18.609 -1.571 -11.797 1 87.5 263 ILE B CA 1
ATOM 5803 C C . ILE B 1 263 ? -19.469 -1.057 -10.641 1 87.5 263 ILE B C 1
ATOM 5805 O O . ILE B 1 263 ? -19 -0.991 -9.5 1 87.5 263 ILE B O 1
ATOM 5809 N N . TRP B 1 264 ? -20.719 -0.812 -10.906 1 85.81 264 TRP B N 1
ATOM 5810 C CA . TRP B 1 264 ? -21.594 -0.225 -9.898 1 85.81 264 TRP B CA 1
ATOM 5811 C C . TRP B 1 264 ? -22.438 -1.299 -9.227 1 85.81 264 TRP B C 1
ATOM 5813 O O . TRP B 1 264 ? -23.047 -1.05 -8.18 1 85.81 264 TRP B O 1
ATOM 5823 N N . TYR B 1 265 ? -22.422 -2.477 -9.797 1 83.56 265 TYR B N 1
ATOM 5824 C CA . TYR B 1 265 ? -23.297 -3.535 -9.289 1 83.56 265 TYR B CA 1
ATOM 5825 C C . TYR B 1 265 ? -22.797 -4.059 -7.949 1 83.56 265 TYR B C 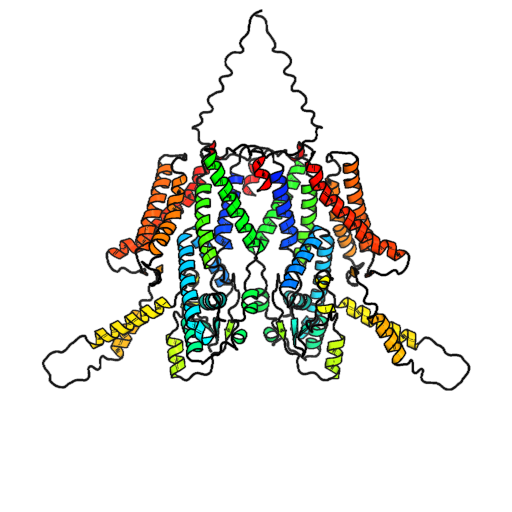1
ATOM 5827 O O . TYR B 1 265 ? -21.578 -4.129 -7.715 1 83.56 265 TYR B O 1
ATOM 5835 N N . LEU B 1 266 ? -23.766 -4.375 -7.207 1 84 266 LEU B N 1
ATOM 5836 C CA . LEU B 1 266 ? -23.438 -5.016 -5.938 1 84 266 LEU B CA 1
ATOM 5837 C C . LEU B 1 266 ? -22.906 -6.426 -6.164 1 84 266 LEU B C 1
ATOM 5839 O O . LEU B 1 266 ? -23.234 -7.07 -7.16 1 84 266 LEU B O 1
ATOM 5843 N N . ASN B 1 267 ? -22.016 -6.762 -5.262 1 85.31 267 ASN B N 1
ATOM 5844 C CA . ASN B 1 267 ? -21.547 -8.148 -5.305 1 85.31 267 ASN B CA 1
ATOM 5845 C C . ASN B 1 267 ? -22.656 -9.125 -4.953 1 85.31 267 ASN B C 1
ATOM 5847 O O . ASN B 1 267 ? -23.219 -9.062 -3.857 1 85.31 267 ASN B O 1
ATOM 5851 N N . PRO B 1 268 ? -22.953 -9.938 -5.938 1 87.56 268 PRO B N 1
ATOM 5852 C CA . PRO B 1 268 ? -24 -10.914 -5.617 1 87.56 268 PRO B CA 1
ATOM 5853 C C . PRO B 1 268 ? -23.578 -11.883 -4.52 1 87.56 268 PRO B C 1
ATOM 5855 O O . PRO B 1 268 ? -22.391 -12.188 -4.379 1 87.56 268 PRO B O 1
ATOM 5858 N N . ARG B 1 269 ? -24.625 -12.359 -3.84 1 91.94 269 ARG B N 1
ATOM 5859 C CA . ARG B 1 269 ? -24.359 -13.266 -2.723 1 91.94 269 ARG B CA 1
ATOM 5860 C C . ARG B 1 269 ? -25.094 -14.594 -2.91 1 91.94 269 ARG B C 1
ATOM 5862 O O . ARG B 1 269 ? -26.047 -14.68 -3.682 1 91.94 269 ARG B O 1
ATOM 5869 N N . VAL B 1 270 ? -24.625 -15.523 -2.168 1 93.5 270 VAL B N 1
ATOM 5870 C CA . VAL B 1 270 ? -25.125 -16.891 -2.311 1 93.5 270 VAL B CA 1
ATOM 5871 C C . VAL B 1 270 ? -26.594 -16.938 -1.903 1 93.5 270 VAL B C 1
ATOM 5873 O O . VAL B 1 270 ? -27.391 -17.656 -2.521 1 93.5 270 VAL B O 1
ATOM 5876 N N . PHE B 1 271 ? -26.984 -16.203 -0.926 1 90.12 271 PHE B N 1
ATOM 5877 C CA . PHE B 1 271 ? -28.359 -16.25 -0.441 1 90.12 271 PHE B CA 1
ATOM 5878 C C . PHE B 1 271 ? -29.344 -15.828 -1.529 1 90.12 271 PHE B C 1
ATOM 5880 O O . PHE B 1 271 ? -30.5 -16.266 -1.546 1 90.12 271 PHE B O 1
ATOM 5887 N N . GLU B 1 272 ? -28.938 -14.969 -2.389 1 87.88 272 GLU B N 1
ATOM 5888 C CA . GLU B 1 272 ? -29.797 -14.539 -3.482 1 87.88 272 GLU B CA 1
ATOM 5889 C C . GLU B 1 272 ? -30.156 -15.703 -4.402 1 87.88 272 GLU B C 1
ATOM 5891 O O . GLU B 1 272 ? -31.281 -15.805 -4.871 1 87.88 272 GLU B O 1
ATOM 5896 N N . LYS B 1 273 ? -29.172 -16.5 -4.641 1 88.69 273 LYS B N 1
ATOM 5897 C CA . LYS B 1 273 ? -29.406 -17.703 -5.449 1 88.69 273 LYS B CA 1
ATOM 5898 C C . LYS B 1 273 ? -30.328 -18.672 -4.73 1 88.69 273 LYS B C 1
ATOM 5900 O O . LYS B 1 273 ? -31.219 -19.266 -5.352 1 88.69 273 LYS B O 1
ATOM 5905 N N . ILE B 1 274 ? -30.109 -18.828 -3.5 1 87.06 274 ILE B N 1
ATOM 5906 C CA . ILE B 1 274 ? -30.938 -19.734 -2.709 1 87.06 274 ILE B CA 1
ATOM 5907 C C . ILE B 1 274 ? -32.406 -19.266 -2.75 1 87.06 274 ILE B C 1
ATOM 5909 O O . ILE B 1 274 ? -33.312 -20.062 -2.924 1 87.06 274 ILE B O 1
ATOM 5913 N N . GLU B 1 275 ? -32.562 -18.047 -2.594 1 83.81 275 GLU B N 1
ATOM 5914 C CA . GLU B 1 275 ? -33.906 -17.469 -2.619 1 83.81 275 GLU B CA 1
ATOM 5915 C C . GLU B 1 275 ? -34.531 -17.594 -4.004 1 83.81 275 GLU B C 1
ATOM 5917 O O . GLU B 1 275 ? -35.719 -17.875 -4.129 1 83.81 275 GLU B O 1
ATOM 5922 N N . GLU B 1 276 ? -33.75 -17.312 -4.984 1 82.69 276 GLU B N 1
ATOM 5923 C CA . GLU B 1 276 ? -34.219 -17.453 -6.355 1 82.69 276 GLU B CA 1
ATOM 5924 C C . GLU B 1 276 ? -34.656 -18.891 -6.629 1 82.69 276 GLU B C 1
ATOM 5926 O O . GLU B 1 276 ? -35.719 -19.125 -7.242 1 82.69 276 GLU B O 1
ATOM 5931 N N . ASP B 1 277 ? -33.875 -19.844 -6.195 1 85.25 277 ASP B N 1
ATOM 5932 C CA . ASP B 1 277 ? -34.188 -21.25 -6.387 1 85.25 277 ASP B CA 1
ATOM 5933 C C . ASP B 1 277 ? -35.438 -21.641 -5.609 1 85.25 277 ASP B C 1
ATOM 5935 O O . ASP B 1 277 ? -36.25 -22.422 -6.094 1 85.25 277 ASP B O 1
ATOM 5939 N N . ARG B 1 278 ? -35.562 -21.094 -4.453 1 81.31 278 ARG B N 1
ATOM 5940 C CA . ARG B 1 278 ? -36.75 -21.359 -3.643 1 81.31 278 ARG B CA 1
ATOM 5941 C C . ARG B 1 278 ? -38 -20.828 -4.332 1 81.31 278 ARG B C 1
ATOM 5943 O O . ARG B 1 278 ? -39 -21.531 -4.402 1 81.31 278 ARG B O 1
ATOM 5950 N N . LEU B 1 279 ? -37.906 -19.656 -4.828 1 78.31 279 LEU B N 1
ATOM 5951 C CA . LEU B 1 279 ? -39.031 -19.031 -5.504 1 78.31 279 LEU B CA 1
ATOM 5952 C C . LEU B 1 279 ? -39.406 -19.812 -6.762 1 78.31 279 LEU B C 1
ATOM 5954 O O . LEU B 1 279 ? -40.594 -19.969 -7.066 1 78.31 279 LEU B O 1
ATOM 5958 N N . MET B 1 280 ? -38.375 -20.25 -7.434 1 78 280 MET B N 1
ATOM 5959 C CA . MET B 1 280 ? -38.625 -21.047 -8.641 1 78 280 MET B CA 1
ATOM 5960 C C . MET B 1 280 ? -39.281 -22.375 -8.297 1 78 280 MET B C 1
ATOM 5962 O O . MET B 1 280 ? -40.188 -22.812 -9 1 78 280 MET B O 1
ATOM 5966 N N . HIS B 1 281 ? -38.844 -22.938 -7.242 1 79.81 281 HIS B N 1
ATOM 5967 C CA . HIS B 1 281 ? -39.438 -24.203 -6.801 1 79.81 281 HIS B CA 1
ATOM 5968 C C . HIS B 1 281 ? -40.906 -24 -6.379 1 79.81 281 HIS B C 1
ATOM 5970 O O . HIS B 1 281 ? -41.75 -24.828 -6.703 1 79.81 281 HIS B O 1
ATOM 5976 N N . GLU B 1 282 ? -41.125 -22.984 -5.688 1 76.62 282 GLU B N 1
ATOM 5977 C CA . GLU B 1 282 ? -42.469 -22.672 -5.25 1 76.62 282 GLU B CA 1
ATOM 5978 C C . GLU B 1 282 ? -43.375 -22.391 -6.441 1 76.62 282 GLU B C 1
ATOM 5980 O O . GLU B 1 282 ? -44.531 -22.844 -6.461 1 76.62 282 GLU B O 1
ATOM 5985 N N . ALA B 1 283 ? -42.875 -21.641 -7.348 1 73.06 283 ALA B N 1
ATOM 5986 C CA . ALA B 1 283 ? -43.656 -21.344 -8.555 1 73.06 283 ALA B CA 1
ATOM 5987 C C . ALA B 1 283 ? -43.969 -22.609 -9.328 1 73.06 283 ALA B C 1
ATOM 5989 O O . ALA B 1 283 ? -45.094 -22.766 -9.828 1 73.06 283 ALA B O 1
ATOM 5990 N N . ARG B 1 284 ? -43.094 -23.469 -9.398 1 75.06 284 ARG B N 1
ATOM 5991 C CA . ARG B 1 284 ? -43.312 -24.75 -10.07 1 75.06 284 ARG B CA 1
ATOM 5992 C C . ARG B 1 284 ? -44.344 -25.594 -9.344 1 75.06 284 ARG B C 1
ATOM 5994 O O . ARG B 1 284 ? -45.219 -26.203 -9.977 1 75.06 284 ARG B O 1
ATOM 6001 N N . THR B 1 285 ? -44.25 -25.594 -8.078 1 77.19 285 THR B N 1
ATOM 6002 C CA . THR B 1 285 ? -45.188 -26.359 -7.273 1 77.19 285 THR B CA 1
ATOM 6003 C C . THR B 1 285 ? -46.594 -25.781 -7.398 1 77.19 285 THR B C 1
ATOM 6005 O O . THR B 1 285 ? -47.562 -26.516 -7.484 1 77.19 285 THR B O 1
ATOM 6008 N N . LYS B 1 286 ? -46.75 -24.5 -7.367 1 73.44 286 LYS B N 1
ATOM 6009 C CA . LYS B 1 286 ? -48.031 -23.844 -7.516 1 73.44 286 LYS B CA 1
ATOM 6010 C C . LYS B 1 286 ? -48.625 -24.109 -8.891 1 73.44 286 LYS B C 1
ATOM 6012 O O . LYS B 1 286 ? -49.844 -24.297 -9.023 1 73.44 286 LYS B O 1
ATOM 6017 N N . ALA B 1 287 ? -47.781 -23.984 -9.844 1 67.12 287 ALA B N 1
ATOM 6018 C CA . ALA B 1 287 ? -48.25 -24.234 -11.211 1 67.12 287 ALA B CA 1
ATOM 6019 C C . ALA B 1 287 ? -48.719 -25.672 -11.359 1 67.12 287 ALA B C 1
ATOM 6021 O O . ALA B 1 287 ? -49.688 -25.938 -12.078 1 67.12 287 ALA B O 1
ATOM 6022 N N . LEU B 1 288 ? -48.062 -26.5 -10.641 1 66.19 288 LEU B N 1
ATOM 6023 C CA . LEU B 1 288 ? -48.469 -27.906 -10.688 1 66.19 288 LEU B CA 1
ATOM 6024 C C . LEU B 1 288 ? -49.75 -28.125 -9.922 1 66.19 288 LEU B C 1
ATOM 6026 O O . LEU B 1 288 ? -50.562 -28.984 -10.297 1 66.19 288 LEU B O 1
ATOM 6030 N N . LYS B 1 289 ? -50.031 -27.391 -8.891 1 63.81 289 LYS B N 1
ATOM 6031 C CA . LYS B 1 289 ? -51.219 -27.547 -8.07 1 63.81 289 LYS B CA 1
ATOM 6032 C C . LYS B 1 289 ? -52.406 -26.797 -8.68 1 63.81 289 LYS B C 1
ATOM 6034 O O . LYS B 1 289 ? -53.562 -27.031 -8.297 1 63.81 289 LYS B O 1
ATOM 6039 N N . SER B 1 290 ? -52.219 -25.703 -9.383 1 56.75 290 SER B N 1
ATOM 6040 C CA . SER B 1 290 ? -53.375 -25 -9.93 1 56.75 290 SER B CA 1
ATOM 6041 C C . SER B 1 290 ? -54.281 -25.938 -10.703 1 56.75 290 SER B C 1
ATOM 6043 O O . SER B 1 290 ? -53.844 -26.609 -11.633 1 56.75 290 SER B O 1
ATOM 6045 N N . PRO B 1 291 ? -55.406 -26.375 -10.016 1 49.75 291 PRO B N 1
ATOM 6046 C CA . PRO B 1 291 ? -56.469 -27.219 -10.57 1 49.75 291 PRO B CA 1
ATOM 6047 C C . PRO B 1 291 ? -57 -26.703 -11.906 1 49.75 291 PRO B C 1
ATOM 6049 O O . PRO B 1 291 ? -57.656 -25.656 -11.945 1 49.75 291 PRO B O 1
ATOM 6052 N N . ASN B 1 292 ? -56.531 -26.25 -12.875 1 45.91 292 ASN B N 1
ATOM 6053 C CA . ASN B 1 292 ? -57.438 -26.125 -14.008 1 45.91 292 ASN B CA 1
ATOM 6054 C C . ASN B 1 292 ? -58.25 -27.422 -14.219 1 45.91 292 ASN B C 1
ATOM 6056 O O . ASN B 1 292 ? -57.906 -28.219 -15.086 1 45.91 292 ASN B O 1
ATOM 6060 N N . LEU B 1 293 ? -58.594 -28.188 -13.023 1 40.75 293 LEU B N 1
ATOM 6061 C CA . LEU B 1 293 ? -59.5 -29.328 -13.18 1 40.75 293 LEU B CA 1
ATOM 6062 C C . LEU B 1 293 ? -60.875 -28.859 -13.68 1 40.75 293 LEU B C 1
ATOM 6064 O O . LEU B 1 293 ? -61.594 -28.188 -12.953 1 40.75 293 LEU B O 1
ATOM 6068 N N . ASN B 1 294 ? -61.062 -28.328 -14.867 1 37.47 294 ASN B N 1
ATOM 6069 C CA . ASN B 1 294 ? -62.438 -28.562 -15.344 1 37.47 294 ASN B CA 1
ATOM 6070 C C . ASN B 1 294 ? -62.938 -29.938 -14.93 1 37.47 294 ASN B C 1
ATOM 6072 O O . ASN B 1 294 ? -62.25 -30.938 -15.086 1 37.47 294 ASN B O 1
ATOM 6076 N N . PRO B 1 295 ? -63.906 -30.078 -13.969 1 40.03 295 PRO B N 1
ATOM 6077 C CA . PRO B 1 295 ? -64.562 -31.328 -13.508 1 40.03 295 PRO B CA 1
ATOM 6078 C C . PRO B 1 295 ? -64.812 -32.281 -14.656 1 40.03 295 PRO B C 1
ATOM 6080 O O . PRO B 1 295 ? -65.312 -33.406 -14.422 1 40.03 295 PRO B O 1
ATOM 6083 N N . ILE B 1 296 ? -65.188 -31.781 -15.875 1 37.59 296 ILE B N 1
ATOM 6084 C CA . ILE B 1 296 ? -65.875 -32.75 -16.703 1 37.59 296 ILE B CA 1
ATOM 6085 C C . ILE B 1 296 ? -65.062 -34 -16.906 1 37.59 296 ILE B C 1
ATOM 6087 O O . ILE B 1 296 ? -65.562 -35.125 -16.781 1 37.59 296 ILE B O 1
ATOM 6091 N N . THR B 1 297 ? -64.125 -34.062 -17.953 1 36.59 297 THR B N 1
ATOM 6092 C CA . THR B 1 297 ? -63.781 -35.375 -18.5 1 36.59 297 THR B CA 1
ATOM 6093 C C . THR B 1 297 ? -62.906 -36.156 -17.547 1 36.59 297 THR B C 1
ATOM 6095 O O . THR B 1 297 ? -61.969 -35.594 -16.969 1 36.59 297 THR B O 1
ATOM 6098 N N . GLU B 1 298 ? -63.219 -37.344 -16.953 1 37.44 298 GLU B N 1
ATOM 6099 C CA . GLU B 1 298 ? -62.844 -38.5 -16.109 1 37.44 298 GLU B CA 1
ATOM 6100 C C . GLU B 1 298 ? -61.375 -38.812 -16.266 1 37.44 298 GLU B C 1
ATOM 6102 O O . GLU B 1 298 ? -60.812 -39.656 -15.539 1 37.44 298 GLU B O 1
ATOM 6107 N N . GLN B 1 299 ? -60.812 -38.812 -17.531 1 37.81 299 GLN B N 1
ATOM 6108 C CA . GLN B 1 299 ? -59.562 -39.562 -17.625 1 37.81 299 GLN B CA 1
ATOM 6109 C C . GLN B 1 299 ? -58.406 -38.844 -16.922 1 37.81 299 GLN B C 1
ATOM 6111 O O . GLN B 1 299 ? -58.281 -37.625 -17.031 1 37.81 299 GLN B O 1
ATOM 6116 N N . PRO B 1 300 ? -57.781 -39.438 -15.828 1 38.44 300 PRO B N 1
ATOM 6117 C CA . PRO B 1 300 ? -56.594 -38.938 -15.125 1 38.44 300 PRO B CA 1
ATOM 6118 C C . PRO B 1 300 ? -55.594 -38.312 -16.062 1 38.44 300 PRO B C 1
ATOM 6120 O O . PRO B 1 300 ? -54.969 -39 -16.875 1 38.44 300 PRO B O 1
ATOM 6123 N N . CYS B 1 301 ? -55.969 -37.469 -17.016 1 34.31 301 CYS B N 1
ATOM 6124 C CA . CYS B 1 301 ? -54.906 -36.875 -17.844 1 34.31 301 CYS B CA 1
ATOM 6125 C C . CYS B 1 301 ? -53.75 -36.344 -16.969 1 34.31 301 CYS B C 1
ATOM 6127 O O . CYS B 1 301 ? -54 -35.562 -16.031 1 34.31 301 CYS B O 1
ATOM 6129 N N . GLU B 1 302 ? -52.688 -37.125 -16.875 1 39.47 302 GLU B N 1
ATOM 6130 C CA . GLU B 1 302 ? -51.344 -36.688 -16.453 1 39.47 302 GLU B CA 1
ATOM 6131 C C . GLU B 1 302 ? -51.156 -35.219 -16.734 1 39.47 302 GLU B C 1
ATOM 6133 O O . GLU B 1 302 ? -51.312 -34.75 -17.875 1 39.47 302 GLU B O 1
ATOM 6138 N N . VAL B 1 303 ? -51.594 -34.344 -15.969 1 40.72 303 VAL B N 1
ATOM 6139 C CA . VAL B 1 303 ? -51.312 -32.906 -15.953 1 40.72 303 VAL B CA 1
ATOM 6140 C C . VAL B 1 303 ? -49.906 -32.656 -16.516 1 40.72 303 VAL B C 1
ATOM 6142 O O . VAL B 1 303 ? -48.906 -33.031 -15.906 1 40.72 303 VAL B O 1
ATOM 6145 N N . MET B 1 304 ? -49.562 -33.031 -17.812 1 39.66 304 MET B N 1
ATOM 6146 C CA . MET B 1 304 ? -48.406 -32.5 -18.562 1 39.66 304 MET B CA 1
ATOM 6147 C C . MET B 1 304 ? -48.219 -31.031 -18.281 1 39.66 304 MET B C 1
ATOM 6149 O O . MET B 1 304 ? -48.906 -30.188 -18.859 1 39.66 304 MET B O 1
ATOM 6153 N N . ILE B 1 305 ? -48.438 -30.5 -17.172 1 47.16 305 ILE B N 1
ATOM 6154 C CA . ILE B 1 305 ? -47.875 -29.172 -16.969 1 47.16 305 ILE B CA 1
ATOM 6155 C C . ILE B 1 305 ? -46.656 -28.984 -17.891 1 47.16 305 ILE B C 1
ATOM 6157 O O . ILE B 1 305 ? -45.656 -29.688 -17.766 1 47.16 305 ILE B O 1
ATOM 6161 N N . SER B 1 306 ? -46.812 -28.578 -19.188 1 46.53 306 SER B N 1
ATOM 6162 C CA . SER B 1 306 ? -45.906 -28.453 -20.344 1 46.53 306 SER B CA 1
ATOM 6163 C C . SER B 1 306 ? -44.594 -27.828 -19.938 1 46.53 306 SER B C 1
ATOM 6165 O O . SER B 1 306 ? -44.562 -26.953 -19.062 1 46.53 306 SER B O 1
ATOM 6167 N N . GLU B 1 307 ? -43.406 -28.625 -19.984 1 53.75 307 GLU B N 1
ATOM 6168 C CA . GLU B 1 307 ? -42.031 -28.156 -20.016 1 53.75 307 GLU B CA 1
ATOM 6169 C C . GLU B 1 307 ? -41.969 -26.719 -20.516 1 53.75 307 GLU B C 1
ATOM 6171 O O . GLU B 1 307 ? -41.125 -25.938 -20.062 1 53.75 307 GLU B O 1
ATOM 6176 N N . ASN B 1 308 ? -42.938 -26.391 -21.391 1 55.38 30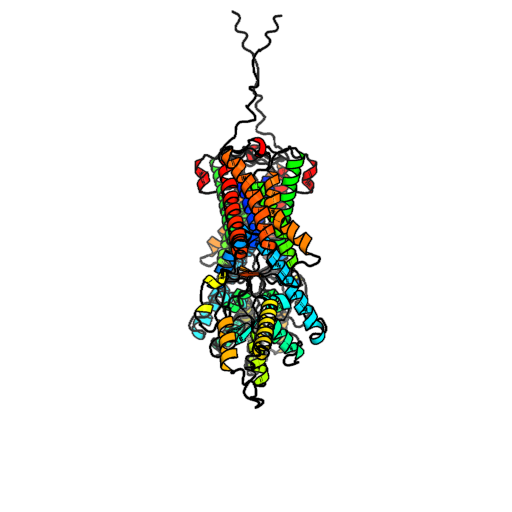8 ASN B N 1
ATOM 6177 C CA . ASN B 1 308 ? -42.906 -25.062 -21.984 1 55.38 308 ASN B CA 1
ATOM 6178 C C . ASN B 1 308 ? -43.344 -24 -20.969 1 55.38 308 ASN B C 1
ATOM 6180 O O . ASN B 1 308 ? -42.781 -22.891 -20.953 1 55.38 308 ASN B O 1
ATOM 6184 N N . GLU B 1 309 ? -44.344 -24.281 -20.234 1 56.56 309 GLU B N 1
ATOM 6185 C CA . GLU B 1 309 ? -44.781 -23.297 -19.266 1 56.56 309 GLU B CA 1
ATOM 6186 C C . GLU B 1 309 ? -43.719 -23.078 -18.172 1 56.56 309 GLU B C 1
ATOM 6188 O O . GLU B 1 309 ? -43.5 -21.953 -17.734 1 56.56 309 GLU B O 1
ATOM 6193 N N . ILE B 1 310 ? -43.188 -24.188 -17.75 1 56.97 310 ILE B N 1
ATOM 6194 C CA . ILE B 1 310 ? -42.062 -24.078 -16.797 1 56.97 310 ILE B CA 1
ATOM 6195 C C . ILE B 1 310 ? -40.938 -23.25 -17.422 1 56.97 310 ILE B C 1
ATOM 6197 O O . ILE B 1 310 ? -40.344 -22.391 -16.75 1 56.97 310 ILE B O 1
ATOM 6201 N N . ARG B 1 311 ? -40.688 -23.594 -18.672 1 56.09 311 ARG B N 1
ATOM 6202 C CA . ARG B 1 311 ? -39.688 -22.844 -19.375 1 56.09 311 ARG B CA 1
ATOM 6203 C C . ARG B 1 311 ? -40.062 -21.359 -19.484 1 56.09 311 ARG B C 1
ATOM 6205 O O . ARG B 1 311 ? -39.219 -20.484 -19.359 1 56.09 311 ARG B O 1
ATOM 6212 N N . ASN B 1 312 ? -41.281 -21.094 -19.766 1 56.22 312 ASN B N 1
ATOM 6213 C CA . ASN B 1 312 ? -41.75 -19.703 -19.844 1 56.22 312 ASN B CA 1
ATOM 6214 C C . ASN B 1 312 ? -41.625 -19 -18.5 1 56.22 312 ASN B C 1
ATOM 6216 O O . ASN B 1 312 ? -41.25 -17.812 -18.438 1 56.22 312 ASN B O 1
ATOM 6220 N N . LEU B 1 313 ? -42 -19.672 -17.484 1 55 313 LEU B N 1
ATOM 6221 C CA . LEU B 1 313 ? -41.906 -19.094 -16.156 1 55 313 LEU B CA 1
ATOM 6222 C C . LEU B 1 313 ? -40.438 -18.828 -15.789 1 55 313 LEU B C 1
ATOM 6224 O O . LEU B 1 313 ? -40.125 -17.781 -15.227 1 55 313 LEU B O 1
ATOM 6228 N N . GLU B 1 314 ? -39.688 -19.859 -16.078 1 56.69 314 GLU B N 1
ATOM 6229 C CA . GLU B 1 314 ? -38.25 -19.688 -15.859 1 56.69 314 GLU B CA 1
ATOM 6230 C C . GLU B 1 314 ? -37.719 -18.531 -16.688 1 56.69 314 GLU B C 1
ATOM 6232 O O . GLU B 1 314 ? -36.875 -17.766 -16.203 1 56.69 314 GLU B O 1
ATOM 6237 N N . GLU B 1 315 ? -38.156 -18.516 -17.906 1 54.78 315 GLU B N 1
ATOM 6238 C CA . GLU B 1 315 ? -37.719 -17.438 -18.781 1 54.78 315 GLU B CA 1
ATOM 6239 C C . GLU B 1 315 ? -38.188 -16.078 -18.266 1 54.78 315 GLU B C 1
ATOM 6241 O O . GLU B 1 315 ? -37.469 -15.078 -18.359 1 54.78 315 GLU B O 1
ATOM 6246 N N . GLN B 1 316 ? -39.438 -16.047 -17.875 1 51.06 316 GLN B N 1
ATOM 6247 C CA . GLN B 1 316 ? -39.938 -14.805 -17.328 1 51.06 316 GLN B CA 1
ATOM 6248 C C . GLN B 1 316 ? -39.156 -14.359 -16.109 1 51.06 316 GLN B C 1
ATOM 6250 O O . GLN B 1 316 ? -38.906 -13.164 -15.922 1 51.06 316 GLN B O 1
ATOM 6255 N N . TYR B 1 317 ? -38.906 -15.312 -15.297 1 50.59 317 TYR B N 1
ATOM 6256 C CA . TYR B 1 317 ? -38.125 -15 -14.094 1 50.59 317 TYR B CA 1
ATOM 6257 C C . TYR B 1 317 ? -36.719 -14.594 -14.438 1 50.59 317 TYR B C 1
ATOM 6259 O O . TYR B 1 317 ? -36.125 -13.727 -13.789 1 50.59 317 TYR B O 1
ATOM 6267 N N . LYS B 1 318 ? -36.219 -15.453 -15.375 1 50.41 318 LYS B N 1
ATOM 6268 C CA . LYS B 1 318 ? -34.875 -15.109 -15.82 1 50.41 318 LYS B CA 1
ATOM 6269 C C . LYS B 1 318 ? -34.844 -13.719 -16.453 1 50.41 318 LYS B C 1
ATOM 6271 O O . LYS B 1 318 ? -33.875 -12.977 -16.297 1 50.41 318 LYS B O 1
ATOM 6276 N N . PHE B 1 319 ? -35.844 -13.453 -17.328 1 46.69 319 PHE B N 1
ATOM 6277 C CA . PHE B 1 319 ? -35.844 -12.219 -18.109 1 46.69 319 PHE B CA 1
ATOM 6278 C C . PHE B 1 319 ? -35.938 -11 -17.188 1 46.69 319 PHE B C 1
ATOM 6280 O O . PHE B 1 319 ? -35.562 -9.891 -17.578 1 46.69 319 PHE B O 1
ATOM 6287 N N . ARG B 1 320 ? -36.594 -11.133 -16.094 1 49.97 320 ARG B N 1
ATOM 6288 C CA . ARG B 1 320 ? -36.781 -9.906 -15.344 1 49.97 320 ARG B CA 1
ATOM 6289 C C . ARG B 1 320 ? -35.5 -9.5 -14.602 1 49.97 320 ARG B C 1
ATOM 6291 O O . ARG B 1 320 ? -35.344 -9.836 -13.43 1 49.97 320 ARG B O 1
ATOM 6298 N N . LYS B 1 321 ? -34.5 -9.609 -15.289 1 59.12 321 LYS B N 1
ATOM 6299 C CA . LYS B 1 321 ? -33.219 -9.188 -14.719 1 59.12 321 LYS B CA 1
ATOM 6300 C C . LYS B 1 321 ? -33.312 -7.777 -14.148 1 59.12 321 LYS B C 1
ATOM 6302 O O . LYS B 1 321 ? -32.969 -6.805 -14.828 1 59.12 321 LYS B O 1
ATOM 6307 N N . ASP B 1 322 ? -34.062 -7.574 -13.102 1 70.25 322 ASP B N 1
ATOM 6308 C CA . ASP B 1 322 ? -34.25 -6.285 -12.43 1 70.25 322 ASP B CA 1
ATOM 6309 C C . ASP B 1 322 ? -32.938 -5.855 -11.734 1 70.25 322 ASP B C 1
ATOM 6311 O O . ASP B 1 322 ? -32.156 -6.699 -11.344 1 70.25 322 ASP B O 1
ATOM 6315 N N . ILE B 1 323 ? -32.75 -4.652 -11.914 1 76.75 323 ILE B N 1
ATOM 6316 C CA . ILE B 1 323 ? -31.625 -4.066 -11.211 1 76.75 323 ILE B CA 1
ATOM 6317 C C . ILE B 1 323 ? -31.906 -4.039 -9.711 1 76.75 323 ILE B C 1
ATOM 6319 O O . ILE B 1 323 ? -32.875 -3.432 -9.266 1 76.75 323 ILE B O 1
ATOM 6323 N N . VAL B 1 324 ? -31.219 -4.832 -9.047 1 81.75 324 VAL B N 1
ATOM 6324 C CA . VAL B 1 324 ? -31.344 -4.879 -7.59 1 81.75 324 VAL B CA 1
ATOM 6325 C C . VAL B 1 324 ? -30.516 -3.766 -6.961 1 81.75 324 VAL B C 1
ATOM 6327 O O . VAL B 1 324 ? -29.297 -3.707 -7.148 1 81.75 324 VAL B O 1
ATOM 6330 N N . VAL B 1 325 ? -31.125 -2.91 -6.227 1 82 325 VAL B N 1
ATOM 6331 C CA . VAL B 1 325 ? -30.484 -1.777 -5.582 1 82 325 VAL B CA 1
ATOM 6332 C C . VAL B 1 325 ? -29.938 -2.203 -4.219 1 82 325 VAL B C 1
ATOM 6334 O O . VAL B 1 325 ? -28.844 -1.801 -3.826 1 82 325 VAL B O 1
ATOM 6337 N N . SER B 1 326 ? -30.719 -3.012 -3.615 1 86.06 326 SER B N 1
ATOM 6338 C CA . SER B 1 326 ? -30.297 -3.525 -2.316 1 86.06 326 SER B CA 1
ATOM 6339 C C . SER B 1 326 ? -31 -4.832 -1.98 1 86.06 326 SER B C 1
ATOM 6341 O O . SER B 1 326 ? -32.125 -5.059 -2.412 1 86.06 326 SER B O 1
ATOM 6343 N N . TYR B 1 327 ? -30.312 -5.664 -1.32 1 86.94 327 TYR B N 1
ATOM 6344 C CA . TYR B 1 327 ? -30.859 -6.945 -0.9 1 86.94 327 TYR B CA 1
ATOM 6345 C C . TYR B 1 327 ? -30.219 -7.422 0.393 1 86.94 327 TYR B C 1
ATOM 6347 O O . TYR B 1 327 ? -29.047 -7.801 0.401 1 86.94 327 TYR B O 1
ATOM 6355 N N . TRP B 1 328 ? -30.984 -7.43 1.439 1 89.12 328 TRP B N 1
ATOM 6356 C CA . TRP B 1 328 ? -30.469 -7.824 2.748 1 89.12 328 TRP B CA 1
ATOM 6357 C C . TRP B 1 328 ? -30.359 -9.344 2.85 1 89.12 328 TRP B C 1
ATOM 6359 O O . TRP B 1 328 ? -31.234 -10.07 2.381 1 89.12 328 TRP B O 1
ATOM 6369 N N . ASP B 1 329 ? -29.266 -9.758 3.42 1 91 329 ASP B N 1
ATOM 6370 C CA . ASP B 1 329 ? -29.156 -11.156 3.838 1 91 329 ASP B CA 1
ATOM 6371 C C . ASP B 1 329 ? -30.281 -11.523 4.809 1 91 329 ASP B C 1
ATOM 6373 O O . ASP B 1 329 ? -30.453 -10.875 5.84 1 91 329 ASP B O 1
ATOM 6377 N N . PRO B 1 330 ? -31.031 -12.508 4.48 1 88.5 330 PRO B N 1
ATOM 6378 C CA . PRO B 1 330 ? -32.188 -12.883 5.316 1 88.5 330 PRO B CA 1
ATOM 6379 C C . PRO B 1 330 ? -31.781 -13.242 6.742 1 88.5 330 PRO B C 1
ATOM 6381 O O . PRO B 1 330 ? -32.562 -13.07 7.676 1 88.5 330 PRO B O 1
ATOM 6384 N N . ASP B 1 331 ? -30.609 -13.68 6.973 1 88.06 331 ASP B N 1
ATOM 6385 C CA . ASP B 1 331 ? -30.141 -14.047 8.312 1 88.06 331 ASP B CA 1
ATOM 6386 C C . ASP B 1 331 ? -29.828 -12.797 9.133 1 88.06 331 ASP B C 1
ATOM 6388 O O . ASP B 1 331 ? -29.75 -12.859 10.359 1 88.06 331 ASP B O 1
ATOM 6392 N N . LEU B 1 332 ? -29.594 -11.742 8.43 1 90.69 332 LEU B N 1
ATOM 6393 C CA . LEU B 1 332 ? -29.234 -10.508 9.109 1 90.69 332 LEU B CA 1
ATOM 6394 C C . LEU B 1 332 ? -30.438 -9.578 9.227 1 90.69 332 LEU B C 1
ATOM 6396 O O . LEU B 1 332 ? -30.562 -8.844 10.211 1 90.69 332 LEU B O 1
ATOM 6400 N N . TYR B 1 333 ? -31.312 -9.719 8.227 1 89.5 333 TYR B N 1
ATOM 6401 C CA . TYR B 1 333 ? -32.5 -8.867 8.195 1 89.5 333 TYR B CA 1
ATOM 6402 C C . TYR B 1 333 ? -33.406 -9.156 9.375 1 89.5 333 TYR B C 1
ATOM 6404 O O . TYR B 1 333 ? -33.781 -10.305 9.602 1 89.5 333 TYR B O 1
ATOM 6412 N N . ARG B 1 334 ? -33.688 -8.18 10.195 1 86.38 334 ARG B N 1
ATOM 6413 C CA . ARG B 1 334 ? -34.562 -8.242 11.367 1 86.38 334 ARG B CA 1
ATOM 6414 C C . ARG B 1 334 ? -34.031 -9.242 12.383 1 86.38 334 ARG B C 1
ATOM 6416 O O . ARG B 1 334 ? -34.812 -9.898 13.078 1 86.38 334 ARG B O 1
ATOM 6423 N N . SER B 1 335 ? -32.781 -9.484 12.336 1 90.94 335 SER B N 1
ATOM 6424 C CA . SER B 1 335 ? -32.156 -10.336 13.344 1 90.94 335 SER B CA 1
ATOM 6425 C C . SER B 1 335 ? -31.844 -9.555 14.617 1 90.94 335 SER B C 1
ATOM 6427 O O . SER B 1 335 ? -32.312 -8.414 14.773 1 90.94 335 SER B O 1
ATOM 6429 N N . LYS B 1 336 ? -31.125 -10.203 15.516 1 89.75 336 LYS B N 1
ATOM 6430 C CA . LYS B 1 336 ? -30.781 -9.586 16.797 1 89.75 336 LYS B CA 1
ATOM 6431 C C . LYS B 1 336 ? -29.891 -8.367 16.594 1 89.75 336 LYS B C 1
ATOM 6433 O O . LYS B 1 336 ? -29.891 -7.453 17.422 1 89.75 336 LYS B O 1
ATOM 6438 N N . ILE B 1 337 ? -29.203 -8.242 15.461 1 89.69 337 ILE B N 1
ATOM 6439 C CA . ILE B 1 337 ? -28.266 -7.156 15.227 1 89.69 337 ILE B CA 1
ATOM 6440 C C . ILE B 1 337 ? -28.969 -6 14.523 1 89.69 337 ILE B C 1
ATOM 6442 O O . ILE B 1 337 ? -28.391 -4.922 14.359 1 89.69 337 ILE B O 1
ATOM 6446 N N . TRP B 1 338 ? -30.234 -6.16 14.234 1 90.62 338 TRP B N 1
ATOM 6447 C CA . TRP B 1 338 ? -30.984 -5.215 13.406 1 90.62 338 TRP B CA 1
ATOM 6448 C C . TRP B 1 338 ? -31.062 -3.852 14.086 1 90.62 338 TRP B C 1
ATOM 6450 O O . TRP B 1 338 ? -30.844 -2.818 13.453 1 90.62 338 TRP B O 1
ATOM 6460 N N . PRO B 1 339 ? -31.328 -3.824 15.398 1 90.94 339 PRO B N 1
ATOM 6461 C CA . PRO B 1 339 ? -31.391 -2.51 16.047 1 90.94 339 PRO B CA 1
ATOM 6462 C C . PRO B 1 339 ? -30.047 -1.772 15.992 1 90.94 339 PRO B C 1
ATOM 6464 O O . PRO B 1 339 ? -30.016 -0.556 15.789 1 90.94 339 PRO B O 1
ATOM 6467 N N . LEU B 1 340 ? -29 -2.502 16.172 1 90.19 340 LEU B N 1
ATOM 6468 C CA . LEU B 1 340 ? -27.672 -1.896 16.094 1 90.19 340 LEU B CA 1
ATOM 6469 C C . LEU B 1 340 ? -27.391 -1.403 14.672 1 90.19 340 LEU B C 1
ATOM 6471 O O . LEU B 1 340 ? -26.797 -0.334 14.492 1 90.19 340 LEU B O 1
ATOM 6475 N N . ALA B 1 341 ? -27.812 -2.176 13.711 1 90.44 341 ALA B N 1
ATOM 6476 C CA . ALA B 1 341 ? -27.641 -1.785 12.312 1 90.44 341 ALA B CA 1
ATOM 6477 C C . ALA B 1 341 ? -28.406 -0.506 12 1 90.44 341 ALA B C 1
ATOM 6479 O O . ALA B 1 341 ? -27.906 0.375 11.305 1 90.44 341 ALA B O 1
ATOM 6480 N N . CYS B 1 342 ? -29.594 -0.415 12.555 1 90.62 342 CYS B N 1
ATOM 6481 C CA . CYS B 1 342 ? -30.406 0.775 12.344 1 90.62 342 CYS B CA 1
ATOM 6482 C C . CYS B 1 342 ? -29.766 1.993 13.008 1 90.62 342 CYS B C 1
ATOM 6484 O O . CYS B 1 342 ? -29.719 3.072 12.422 1 90.62 342 CYS B O 1
ATOM 6486 N N . LEU B 1 343 ? -29.281 1.76 14.188 1 90.38 343 LEU B N 1
ATOM 6487 C CA . LEU B 1 343 ? -28.656 2.854 14.914 1 90.38 343 LEU B CA 1
ATOM 6488 C C . LEU B 1 343 ? -27.422 3.35 14.172 1 90.38 343 LEU B C 1
ATOM 6490 O O . LEU B 1 343 ? -27.219 4.559 14.031 1 90.38 343 LEU B O 1
ATOM 6494 N N . LEU B 1 344 ? -26.672 2.48 13.672 1 90.25 344 LEU B N 1
ATOM 6495 C CA . LEU B 1 344 ? -25.484 2.859 12.914 1 90.25 344 LEU B CA 1
ATOM 6496 C C . LEU B 1 344 ? -25.875 3.5 11.586 1 90.25 344 LEU B C 1
ATOM 6498 O O . LEU B 1 344 ? -25.203 4.434 11.125 1 90.25 344 LEU B O 1
ATOM 6502 N N . GLY B 1 345 ? -26.906 2.965 11.031 1 90.31 345 GLY B N 1
ATOM 6503 C CA . GLY B 1 345 ? -27.359 3.492 9.758 1 90.31 345 GLY B CA 1
ATOM 6504 C C . GLY B 1 345 ? -27.781 4.949 9.82 1 90.31 345 GLY B C 1
ATOM 6505 O O . GLY B 1 345 ? -27.562 5.707 8.875 1 90.31 345 GLY B O 1
ATOM 6506 N N . ILE B 1 346 ? -28.297 5.328 10.953 1 91.12 346 ILE B N 1
ATOM 6507 C CA . ILE B 1 346 ? -28.797 6.695 11.031 1 91.12 346 ILE B CA 1
ATOM 6508 C C . ILE B 1 346 ? -27.75 7.594 11.695 1 91.12 346 ILE B C 1
ATOM 6510 O O . ILE B 1 346 ? -27.953 8.805 11.797 1 91.12 346 ILE B O 1
ATOM 6514 N N . SER B 1 347 ? -26.672 7.027 12.078 1 88.31 347 SER B N 1
ATOM 6515 C CA . SER B 1 347 ? -25.672 7.773 12.844 1 88.31 347 SER B CA 1
ATOM 6516 C C . SER B 1 347 ? -25.016 8.852 11.992 1 88.31 347 SER B C 1
ATOM 6518 O O . SER B 1 347 ? -24.688 9.93 12.484 1 88.31 347 SER B O 1
ATOM 6520 N N . PHE B 1 348 ? -24.859 8.57 10.703 1 90.06 348 PHE B N 1
ATOM 6521 C CA . PHE B 1 348 ? -24.203 9.547 9.836 1 90.06 348 PHE B CA 1
ATOM 6522 C C . PHE B 1 348 ? -25 10.844 9.789 1 90.06 348 PHE B C 1
ATOM 6524 O O . PHE B 1 348 ? -24.453 11.93 9.984 1 90.06 348 PHE B O 1
ATOM 6531 N N . GLY B 1 349 ? -26.297 10.758 9.578 1 88.5 349 GLY B N 1
ATOM 6532 C CA . GLY B 1 349 ? -27.141 11.945 9.602 1 88.5 349 GLY B CA 1
ATOM 6533 C C . GLY B 1 349 ? -27.234 12.578 10.977 1 88.5 349 GLY B C 1
ATOM 6534 O O . GLY B 1 349 ? -27.219 13.805 11.094 1 88.5 349 GLY B O 1
ATOM 6535 N N . ALA B 1 350 ? -27.234 11.758 11.977 1 88.75 350 ALA B N 1
ATOM 6536 C CA . ALA B 1 350 ? -27.391 12.234 13.344 1 88.75 350 ALA B CA 1
ATOM 6537 C C . ALA B 1 350 ? -26.172 13.031 13.789 1 88.75 350 ALA B C 1
ATOM 6539 O O . ALA B 1 350 ? -26.312 14.023 14.516 1 88.75 350 ALA B O 1
ATOM 6540 N N . LEU B 1 351 ? -25.031 12.664 13.352 1 86 351 LEU B N 1
ATOM 6541 C CA . LEU B 1 351 ? -23.812 13.336 13.766 1 86 351 LEU B CA 1
ATOM 6542 C C . LEU B 1 351 ? -23.719 14.727 13.148 1 86 351 LEU B C 1
ATOM 6544 O O . LEU B 1 351 ? -23.047 15.609 13.688 1 86 351 LEU B O 1
ATOM 6548 N N . HIS B 1 352 ? -24.406 14.891 12.055 1 88.06 352 HIS B N 1
ATOM 6549 C CA . HIS B 1 352 ? -24.438 16.219 11.461 1 88.06 352 HIS B CA 1
ATOM 6550 C C . HIS B 1 352 ? -25.234 17.188 12.336 1 88.06 352 HIS B C 1
ATOM 6552 O O . HIS B 1 352 ? -25.094 18.406 12.219 1 88.06 352 HIS B O 1
ATOM 6558 N N . LEU B 1 353 ? -26.031 16.609 13.219 1 87.25 353 LEU B N 1
ATOM 6559 C CA . LEU B 1 353 ? -26.859 17.453 14.086 1 87.25 353 LEU B CA 1
ATOM 6560 C C . LEU B 1 353 ? -26.031 17.984 15.258 1 87.25 353 LEU B C 1
ATOM 6562 O O . LEU B 1 353 ? -26.484 18.875 15.984 1 87.25 353 LEU B O 1
ATOM 6566 N N . VAL B 1 354 ? -24.797 17.531 15.359 1 82.25 354 VAL B N 1
ATOM 6567 C CA . VAL B 1 354 ? -23.906 18.078 16.359 1 82.25 354 VAL B CA 1
ATOM 6568 C C . VAL B 1 354 ? -23.672 19.562 16.094 1 82.25 354 VAL B C 1
ATOM 6570 O O . VAL B 1 354 ? -23.438 20.344 17.016 1 82.25 354 VAL B O 1
ATOM 6573 N N . SER B 1 355 ? -23.766 19.938 14.82 1 80.56 355 SER B N 1
ATOM 6574 C CA . SER B 1 355 ? -23.594 21.328 14.422 1 80.56 355 SER B CA 1
ATOM 6575 C C . SER B 1 355 ? -24.922 22.062 14.391 1 80.56 355 SER B C 1
ATOM 6577 O O . SER B 1 355 ? -25.109 22.969 13.562 1 80.56 355 SER B O 1
ATOM 6579 N N . TRP B 1 356 ? -25.828 21.641 15.25 1 81.62 356 TRP B N 1
ATOM 6580 C CA . TRP B 1 356 ? -27.156 22.234 15.281 1 81.62 356 TRP B CA 1
ATOM 6581 C C . TRP B 1 356 ? -27.094 23.734 15.57 1 81.62 356 TRP B C 1
ATOM 6583 O O . TRP B 1 356 ? -27.812 24.516 14.961 1 81.62 356 TRP B O 1
ATOM 6593 N N . ASN B 1 357 ? -26.125 24.125 16.469 1 79.06 357 ASN B N 1
ATOM 6594 C CA . ASN B 1 357 ? -26.094 25.516 16.906 1 79.06 357 ASN B CA 1
ATOM 6595 C C . ASN B 1 357 ? -24.984 26.297 16.188 1 79.06 357 ASN B C 1
ATOM 6597 O O . ASN B 1 357 ? -24.672 27.422 16.578 1 79.06 357 ASN B O 1
ATOM 6601 N N . THR B 1 358 ? -24.453 25.656 15.234 1 80.44 358 THR B N 1
ATOM 6602 C CA . THR B 1 358 ? -23.406 26.375 14.516 1 80.44 358 THR B CA 1
ATOM 6603 C C . THR B 1 358 ? -24.016 27.422 13.578 1 80.44 358 THR B C 1
ATOM 6605 O O . THR B 1 358 ? -25.109 27.219 13.047 1 80.44 358 THR B O 1
ATOM 6608 N N . MET B 1 359 ? -23.375 28.484 13.438 1 85.25 359 MET B N 1
ATOM 6609 C CA . MET B 1 359 ? -23.891 29.609 12.656 1 85.25 359 MET B CA 1
ATOM 6610 C C . MET B 1 359 ? -23.734 29.344 11.164 1 85.25 359 MET B C 1
ATOM 6612 O O . MET B 1 359 ? -22.734 28.797 10.727 1 85.25 359 MET B O 1
ATOM 6616 N N . PHE B 1 360 ? -24.812 29.703 10.398 1 90.31 360 PHE B N 1
ATOM 6617 C CA . PHE B 1 360 ? -24.812 29.641 8.945 1 90.31 360 PHE B CA 1
ATOM 6618 C C . PHE B 1 360 ? -24.969 31.031 8.344 1 90.31 360 PHE B C 1
ATOM 6620 O O . PHE B 1 360 ? -25.469 31.953 9 1 90.31 360 PHE B O 1
ATOM 6627 N N . PRO B 1 361 ? -24.484 31.234 7.148 1 90.44 361 PRO B N 1
ATOM 6628 C CA . PRO B 1 361 ? -24.562 32.562 6.516 1 90.44 361 PRO B CA 1
ATOM 6629 C C . PRO B 1 361 ? -26 33.062 6.344 1 90.44 361 PRO B C 1
ATOM 6631 O O . PRO B 1 361 ? -26.25 34.25 6.375 1 90.44 361 PRO B O 1
ATOM 6634 N N . SER B 1 362 ? -26.922 32.125 6.086 1 92.56 362 SER B N 1
ATOM 6635 C CA . SER B 1 362 ? -28.312 32.5 5.91 1 92.56 362 SER B CA 1
ATOM 6636 C C . SER B 1 362 ? -29.234 31.5 6.609 1 92.56 362 SER B C 1
ATOM 6638 O O . SER B 1 362 ? -28.828 30.391 6.926 1 92.56 362 SER B O 1
ATOM 6640 N N . ILE B 1 363 ? -30.438 31.984 6.875 1 92.5 363 ILE B N 1
ATOM 6641 C CA . ILE B 1 363 ? -31.438 31.141 7.52 1 92.5 363 ILE B CA 1
ATOM 6642 C C . ILE B 1 363 ? -31.812 29.984 6.602 1 92.5 363 ILE B C 1
ATOM 6644 O O . ILE B 1 363 ? -32.062 28.859 7.066 1 92.5 363 ILE B O 1
ATOM 6648 N N . VAL B 1 364 ? -31.734 30.234 5.32 1 94.19 364 VAL B N 1
ATOM 6649 C CA . VAL B 1 364 ? -32.062 29.188 4.348 1 94.19 364 VAL B CA 1
ATOM 6650 C C . VAL B 1 364 ? -31.016 28.078 4.422 1 94.19 364 VAL B C 1
ATOM 6652 O O . VAL B 1 364 ? -31.359 26.891 4.418 1 94.19 364 VAL B O 1
ATOM 6655 N N . GLU B 1 365 ? -29.781 28.469 4.562 1 94.31 365 GLU B N 1
ATOM 6656 C CA . GLU B 1 365 ? -28.719 27.469 4.645 1 94.31 365 GLU B CA 1
ATOM 6657 C C . GLU B 1 365 ? -28.781 26.703 5.957 1 94.31 365 GLU B C 1
ATOM 6659 O O . GLU B 1 365 ? -28.484 25.5 5.988 1 94.31 365 GLU B O 1
ATOM 6664 N N . LEU B 1 366 ? -29.172 27.375 6.977 1 93.69 366 LEU B N 1
ATOM 6665 C CA . LEU B 1 366 ? -29.328 26.734 8.273 1 93.69 366 LEU B CA 1
ATOM 6666 C C . LEU B 1 366 ? -30.406 25.656 8.203 1 93.69 366 LEU B C 1
ATOM 6668 O O . LEU B 1 366 ? -30.172 24.516 8.609 1 93.69 366 LEU B O 1
ATOM 6672 N N . TRP B 1 367 ? -31.469 25.969 7.641 1 94.12 367 TRP B N 1
ATOM 6673 C CA . TRP B 1 367 ? -32.562 25.016 7.578 1 94.12 367 TRP B CA 1
ATOM 6674 C C . TRP B 1 367 ? -32.312 23.938 6.539 1 94.12 367 TRP B C 1
ATOM 6676 O O . TRP B 1 367 ? -32.75 22.797 6.691 1 94.12 367 TRP B O 1
ATOM 6686 N N . LEU B 1 368 ? -31.625 24.297 5.492 1 94.94 368 LEU B N 1
ATOM 6687 C CA . LEU B 1 368 ? -31.234 23.281 4.527 1 94.94 368 LEU B CA 1
ATOM 6688 C C . LEU B 1 368 ? -30.391 22.203 5.195 1 94.94 368 LEU B C 1
ATOM 6690 O O . LEU B 1 368 ? -30.578 21.016 4.938 1 94.94 368 LEU B O 1
ATOM 6694 N N . TRP B 1 369 ? -29.484 22.656 6.07 1 94.31 369 TRP B N 1
ATOM 6695 C CA . TRP B 1 369 ? -28.625 21.734 6.797 1 94.31 369 TRP B CA 1
ATOM 6696 C C . TRP B 1 369 ? -29.453 20.844 7.723 1 94.31 369 TRP B C 1
ATOM 6698 O O . TRP B 1 369 ? -29.344 19.609 7.672 1 94.31 369 TRP B O 1
ATOM 6708 N N . ARG B 1 370 ? -30.359 21.438 8.469 1 94.12 370 ARG B N 1
ATOM 6709 C CA . ARG B 1 370 ? -31.172 20.719 9.445 1 94.12 370 ARG B CA 1
ATOM 6710 C C . ARG B 1 370 ? -32.125 19.766 8.758 1 94.12 370 ARG B C 1
ATOM 6712 O O . ARG B 1 370 ? -32.25 18.594 9.133 1 94.12 370 ARG B O 1
ATOM 6719 N N . VAL B 1 371 ? -32.75 20.234 7.719 1 95.5 371 VAL B N 1
ATOM 6720 C CA . VAL B 1 371 ? -33.688 19.406 6.988 1 95.5 371 VAL B CA 1
ATOM 6721 C C . VAL B 1 371 ? -32.969 18.266 6.285 1 95.5 371 VAL B C 1
ATOM 6723 O O . VAL B 1 371 ? -33.438 17.125 6.293 1 95.5 371 VAL B O 1
ATOM 6726 N N . SER B 1 372 ? -31.844 18.578 5.695 1 95.69 372 SER B N 1
ATOM 6727 C CA . SER B 1 372 ? -31.078 17.531 5.027 1 95.69 372 SER B CA 1
ATOM 6728 C C . SER B 1 372 ? -30.641 16.453 6.012 1 95.69 372 SER B C 1
ATOM 6730 O O . SER B 1 372 ? -30.641 15.258 5.68 1 95.69 372 SER B O 1
ATOM 6732 N N . ALA B 1 373 ? -30.234 16.859 7.164 1 94.94 373 ALA B N 1
ATOM 6733 C CA . ALA B 1 373 ? -29.844 15.883 8.18 1 94.94 373 ALA B CA 1
ATOM 6734 C C . ALA B 1 373 ? -31.016 14.977 8.547 1 94.94 373 ALA B C 1
ATOM 6736 O O . ALA B 1 373 ? -30.875 13.75 8.578 1 94.94 373 ALA B O 1
ATOM 6737 N N . PHE B 1 374 ? -32.188 15.555 8.742 1 95.94 374 PHE B N 1
ATOM 6738 C CA . PHE B 1 374 ? -33.344 14.773 9.109 1 95.94 374 PHE B CA 1
ATOM 6739 C C . PHE B 1 374 ? -33.812 13.906 7.941 1 95.94 374 PHE B C 1
ATOM 6741 O O . PHE B 1 374 ? -34.188 12.75 8.141 1 95.94 374 PHE B O 1
ATOM 6748 N N . VAL B 1 375 ? -33.781 14.469 6.742 1 96.5 375 VAL B N 1
ATOM 6749 C CA . VAL B 1 375 ? -34.156 13.688 5.562 1 96.5 375 VAL B CA 1
ATOM 6750 C C . VAL B 1 375 ? -33.219 12.492 5.426 1 96.5 375 VAL B C 1
ATOM 6752 O O . VAL B 1 375 ? -33.656 11.383 5.102 1 96.5 375 VAL B O 1
ATOM 6755 N N . SER B 1 376 ? -31.922 12.719 5.641 1 95.25 376 SER B N 1
ATOM 6756 C CA . SER B 1 376 ? -30.953 11.633 5.586 1 95.25 376 SER B CA 1
ATOM 6757 C C . SER B 1 376 ? -31.281 10.539 6.598 1 95.25 376 SER B C 1
ATOM 6759 O O . SER B 1 376 ? -31.266 9.352 6.266 1 95.25 376 SER B O 1
ATOM 6761 N N . ILE B 1 377 ? -31.641 10.938 7.82 1 95.44 377 ILE B N 1
ATOM 6762 C CA . ILE B 1 377 ? -31.953 9.992 8.891 1 95.44 377 ILE B CA 1
ATOM 6763 C C . ILE B 1 377 ? -33.219 9.203 8.539 1 95.44 377 ILE B C 1
ATOM 6765 O O . ILE B 1 377 ? -33.188 7.973 8.531 1 95.44 377 ILE B O 1
ATOM 6769 N N . VAL B 1 378 ? -34.219 9.875 8.148 1 95.56 378 VAL B N 1
ATOM 6770 C CA . VAL B 1 378 ? -35.531 9.258 7.922 1 95.56 378 VAL B CA 1
ATOM 6771 C C . VAL B 1 378 ? -35.5 8.398 6.66 1 95.56 378 VAL B C 1
ATOM 6773 O O . VAL B 1 378 ? -36 7.273 6.652 1 95.56 378 VAL B O 1
ATOM 6776 N N . SER B 1 379 ? -34.906 8.938 5.641 1 95.25 379 SER B N 1
ATOM 6777 C CA . SER B 1 379 ? -34.812 8.18 4.395 1 95.25 379 SER B CA 1
ATOM 6778 C C . SER B 1 379 ? -34.031 6.895 4.586 1 95.25 379 SER B C 1
ATOM 6780 O O . SER B 1 379 ? -34.406 5.844 4.059 1 95.25 379 SER B O 1
ATOM 6782 N N . MET B 1 380 ? -33 6.973 5.336 1 94.12 380 MET B N 1
ATOM 6783 C CA . MET B 1 380 ? -32.188 5.781 5.605 1 94.12 380 MET B CA 1
ATOM 6784 C C . MET B 1 380 ? -32.969 4.762 6.418 1 94.12 380 MET B C 1
ATOM 6786 O O . MET B 1 380 ? -32.938 3.566 6.129 1 94.12 380 MET B O 1
ATOM 6790 N N . LEU B 1 381 ? -33.719 5.23 7.406 1 93 381 LEU B N 1
ATOM 6791 C CA . LEU B 1 381 ? -34.531 4.344 8.234 1 93 381 LEU B CA 1
ATOM 6792 C C . LEU B 1 381 ? -35.594 3.643 7.398 1 93 381 LEU B C 1
ATOM 6794 O O . LEU B 1 381 ? -35.812 2.441 7.551 1 93 381 LEU B O 1
ATOM 6798 N N . ILE B 1 382 ? -36.188 4.383 6.523 1 93.56 382 ILE B N 1
ATOM 6799 C CA . ILE B 1 382 ? -37.188 3.811 5.648 1 93.56 382 ILE B CA 1
ATOM 6800 C C . ILE B 1 382 ? -36.562 2.787 4.715 1 93.56 382 ILE B C 1
ATOM 6802 O O . ILE B 1 382 ? -37.062 1.669 4.57 1 93.56 382 ILE B O 1
ATOM 6806 N N . PHE B 1 383 ? -35.469 3.15 4.141 1 92.56 383 PHE B N 1
ATOM 6807 C CA . PHE B 1 383 ? -34.781 2.299 3.182 1 92.56 383 PHE B CA 1
ATOM 6808 C C . PHE B 1 383 ? -34.375 0.977 3.822 1 92.56 383 PHE B C 1
ATOM 6810 O O . PHE B 1 383 ? -34.531 -0.085 3.217 1 92.56 383 PHE B O 1
ATOM 6817 N N . MET B 1 384 ? -33.875 1.04 5.055 1 90.88 384 MET B N 1
ATOM 6818 C CA . MET B 1 384 ? -33.375 -0.138 5.746 1 90.88 384 MET B CA 1
ATOM 6819 C C . MET B 1 384 ? -34.5 -1.124 6.051 1 90.88 384 MET B C 1
ATOM 6821 O O . MET B 1 384 ? -34.25 -2.312 6.258 1 90.88 384 MET B O 1
ATOM 6825 N N . HIS B 1 385 ? -35.719 -0.671 6.004 1 90.5 385 HIS B N 1
ATOM 6826 C CA . HIS B 1 385 ? -36.844 -1.533 6.363 1 90.5 385 HIS B CA 1
ATOM 6827 C C . HIS B 1 385 ? -37.25 -2.412 5.188 1 90.5 385 HIS B C 1
ATOM 6829 O O . HIS B 1 385 ? -38 -3.385 5.363 1 90.5 385 HIS B O 1
ATOM 6835 N N . PHE B 1 386 ? -36.812 -2.064 4.082 1 90.31 386 PHE B N 1
ATOM 6836 C CA . PHE B 1 386 ? -37.094 -2.902 2.926 1 90.31 386 PHE B CA 1
ATOM 6837 C C . PHE B 1 386 ? -36.062 -3.998 2.762 1 90.31 386 PHE B C 1
ATOM 6839 O O . PHE B 1 386 ? -34.844 -3.715 2.701 1 90.31 386 PHE B O 1
ATOM 6846 N N . GLU B 1 387 ? -36.469 -5.168 2.691 1 88.5 387 GLU B N 1
ATOM 6847 C CA . GLU B 1 387 ? -35.562 -6.316 2.535 1 88.5 387 GLU B CA 1
ATOM 6848 C C . GLU B 1 387 ? -34.906 -6.316 1.164 1 88.5 387 GLU B C 1
ATOM 6850 O O . GLU B 1 387 ? -33.688 -6.559 1.055 1 88.5 387 GLU B O 1
ATOM 6855 N N . LYS B 1 388 ? -35.688 -6.117 0.164 1 87.69 388 LYS B N 1
ATOM 6856 C CA . LYS B 1 388 ? -35.219 -6.094 -1.215 1 87.69 388 LYS B CA 1
ATOM 6857 C C . LYS B 1 388 ? -35.75 -4.887 -1.967 1 87.69 388 LYS B C 1
ATOM 6859 O O . LYS B 1 388 ? -36.938 -4.586 -1.886 1 87.69 388 LYS B O 1
ATOM 6864 N N . VAL B 1 389 ? -34.906 -4.113 -2.508 1 87.75 389 VAL B N 1
ATOM 6865 C CA . VAL B 1 389 ? -35.312 -2.965 -3.312 1 87.75 389 VAL B CA 1
ATOM 6866 C C . VAL B 1 389 ? -34.906 -3.186 -4.77 1 87.75 389 VAL B C 1
ATOM 6868 O O . VAL B 1 389 ? -33.719 -3.346 -5.07 1 87.75 389 VAL B O 1
ATOM 6871 N N . VAL B 1 390 ? -35.844 -3.256 -5.625 1 85.44 390 VAL B N 1
ATOM 6872 C CA . VAL B 1 390 ? -35.625 -3.486 -7.047 1 85.44 390 VAL B CA 1
ATOM 6873 C C . VAL B 1 390 ? -36.156 -2.285 -7.848 1 85.44 390 VAL B C 1
ATOM 6875 O O . VAL B 1 390 ? -37.125 -1.64 -7.461 1 85.44 390 VAL B O 1
ATOM 6878 N N . LEU B 1 391 ? -35.5 -2.004 -8.914 1 84.81 391 LEU B N 1
ATOM 6879 C CA . LEU B 1 391 ? -35.938 -0.91 -9.781 1 84.81 391 LEU B CA 1
ATOM 6880 C C . LEU B 1 391 ? -37.094 -1.334 -10.664 1 84.81 391 LEU B C 1
ATOM 6882 O O . LEU B 1 391 ? -36.906 -1.6 -11.859 1 84.81 391 LEU B O 1
ATOM 6886 N N . ARG B 1 392 ? -38.25 -1.533 -10.125 1 82.94 392 ARG B N 1
ATOM 6887 C CA . ARG B 1 392 ? -39.5 -1.896 -10.812 1 82.94 392 ARG B CA 1
ATOM 6888 C C . ARG B 1 392 ? -40.719 -1.43 -10.039 1 82.94 392 ARG B C 1
ATOM 6890 O O . ARG B 1 392 ? -40.688 -1.361 -8.805 1 82.94 392 ARG B O 1
ATOM 6897 N N . TRP B 1 393 ? -41.656 -1.075 -10.805 1 81.69 393 TRP B N 1
ATOM 6898 C CA . TRP B 1 393 ? -42.906 -0.634 -10.156 1 81.69 393 TRP B CA 1
ATOM 6899 C C . TRP B 1 393 ? -43.719 -1.827 -9.664 1 81.69 393 TRP B C 1
ATOM 6901 O O . TRP B 1 393 ? -44.062 -2.721 -10.445 1 81.69 393 TRP B O 1
ATOM 6911 N N . ASP B 1 394 ? -43.781 -1.985 -8.398 1 80.69 394 ASP B N 1
ATOM 6912 C CA . ASP B 1 394 ? -44.562 -3.072 -7.812 1 80.69 394 ASP B CA 1
ATOM 6913 C C . ASP B 1 394 ? -45.531 -2.543 -6.766 1 80.69 394 ASP B C 1
ATOM 6915 O O . ASP B 1 394 ? -45.562 -3.037 -5.637 1 80.69 394 ASP B O 1
ATOM 6919 N N . GLY B 1 395 ? -46.219 -1.424 -7.086 1 84.19 395 GLY B N 1
ATOM 6920 C CA . GLY B 1 395 ? -47.219 -0.903 -6.156 1 84.19 395 GLY B CA 1
ATOM 6921 C C . GLY B 1 395 ? -46.75 0.374 -5.465 1 84.19 395 GLY B C 1
ATOM 6922 O O . GLY B 1 395 ? -45.688 0.897 -5.754 1 84.19 395 GLY B O 1
ATOM 6923 N N . ILE B 1 396 ? -47.5 0.778 -4.574 1 85 396 ILE B N 1
ATOM 6924 C CA . ILE B 1 396 ? -47.312 2.066 -3.914 1 85 396 ILE B CA 1
ATOM 6925 C C . ILE B 1 396 ? -46.062 2.031 -3.035 1 85 396 ILE B C 1
ATOM 6927 O O . ILE B 1 396 ? -45.375 3.039 -2.891 1 85 396 ILE B O 1
ATOM 6931 N N . LEU B 1 397 ? -45.781 0.86 -2.543 1 87.5 397 LEU B N 1
ATOM 6932 C CA . LEU B 1 397 ? -44.625 0.736 -1.667 1 87.5 397 LEU B CA 1
ATOM 6933 C C . LEU B 1 397 ? -43.312 0.972 -2.439 1 87.5 397 LEU B C 1
ATOM 6935 O O . LEU B 1 397 ? -42.312 1.304 -1.847 1 87.5 397 LEU B O 1
ATOM 6939 N N . THR B 1 398 ? -43.406 0.829 -3.709 1 87.44 398 THR B N 1
ATOM 6940 C CA . THR B 1 398 ? -42.25 1.067 -4.562 1 87.44 398 THR B CA 1
ATOM 6941 C C . THR B 1 398 ? -41.844 2.543 -4.539 1 87.44 398 THR B C 1
ATOM 6943 O O . THR B 1 398 ? -40.656 2.879 -4.672 1 87.44 398 THR B O 1
ATOM 6946 N N . LEU B 1 399 ? -42.875 3.32 -4.352 1 87.81 399 LEU B N 1
ATOM 6947 C CA . LEU B 1 399 ? -42.594 4.75 -4.262 1 87.81 399 LEU B CA 1
ATOM 6948 C C . LEU B 1 399 ? -41.688 5.059 -3.076 1 87.81 399 LEU B C 1
ATOM 6950 O O . LEU B 1 399 ? -40.719 5.836 -3.201 1 87.81 399 LEU B O 1
ATOM 6954 N N . PHE B 1 400 ? -41.938 4.367 -1.998 1 88.88 400 PHE B N 1
ATOM 6955 C CA . PHE B 1 400 ? -41.156 4.605 -0.796 1 88.88 400 PHE B CA 1
ATOM 6956 C C . PHE B 1 400 ? -39.812 3.938 -0.904 1 88.88 400 PHE B C 1
ATOM 6958 O O . PHE B 1 400 ? -38.781 4.512 -0.499 1 88.88 400 PHE B O 1
ATOM 6965 N N . SER B 1 401 ? -39.812 2.795 -1.464 1 90 401 SER B N 1
ATOM 6966 C CA . SER B 1 401 ? -38.562 2.039 -1.525 1 90 401 SER B CA 1
ATOM 6967 C C . SER B 1 401 ? -37.594 2.664 -2.516 1 90 401 SER B C 1
ATOM 6969 O O . SER B 1 401 ? -36.375 2.672 -2.281 1 90 401 SER B O 1
ATOM 6971 N N . LEU B 1 402 ? -38.094 3.234 -3.541 1 90.31 402 LEU B N 1
ATOM 6972 C CA . LEU B 1 402 ? -37.188 3.799 -4.559 1 90.31 402 LEU B CA 1
ATOM 6973 C C . LEU B 1 402 ? -36.906 5.266 -4.266 1 90.31 402 LEU B C 1
ATOM 6975 O O . LEU B 1 402 ? -35.812 5.762 -4.598 1 90.31 402 LEU B O 1
ATOM 6979 N N . SER B 1 403 ? -37.812 5.918 -3.617 1 92.62 403 SER B N 1
ATOM 6980 C CA . SER B 1 403 ? -37.594 7.332 -3.336 1 92.62 403 SER B CA 1
ATOM 6981 C C . SER B 1 403 ? -36.656 7.523 -2.154 1 92.62 403 SER B C 1
ATOM 6983 O O . SER B 1 403 ? -35.938 8.523 -2.09 1 92.62 403 SER B O 1
ATOM 6985 N N . SER B 1 404 ? -36.688 6.574 -1.243 1 93.62 404 SER B N 1
ATOM 6986 C CA . SER B 1 404 ? -35.875 6.738 -0.026 1 93.62 404 SER B CA 1
ATOM 6987 C C . SER B 1 404 ? -34.406 6.863 -0.342 1 93.62 404 SER B C 1
ATOM 6989 O O . SER B 1 404 ? -33.75 7.785 0.13 1 93.62 404 SER B O 1
ATOM 6991 N N . PRO B 1 405 ? -33.875 6.008 -1.173 1 91.88 405 PRO B N 1
ATOM 6992 C CA . PRO B 1 405 ? -32.469 6.188 -1.496 1 91.88 405 PRO B CA 1
ATOM 6993 C C . PRO B 1 405 ? -32.188 7.469 -2.283 1 91.88 405 PRO B C 1
ATOM 6995 O O . PRO B 1 405 ? -31.125 8.07 -2.143 1 91.88 405 PRO B O 1
ATOM 6998 N N . VAL B 1 406 ? -33.062 7.887 -3.051 1 93.94 406 VAL B N 1
ATOM 6999 C CA . VAL B 1 406 ? -32.906 9.117 -3.82 1 93.94 406 VAL B CA 1
ATOM 7000 C C . VAL B 1 406 ? -32.875 10.32 -2.877 1 93.94 406 VAL B C 1
ATOM 7002 O O . VAL B 1 406 ? -31.984 11.164 -2.979 1 93.94 406 VAL B O 1
ATOM 7005 N N . PHE B 1 407 ? -33.844 10.344 -1.942 1 95.88 407 PHE B N 1
ATOM 7006 C CA . PHE B 1 407 ? -33.875 11.43 -0.969 1 95.88 407 PHE B CA 1
ATOM 7007 C C . PHE B 1 407 ? -32.625 11.406 -0.093 1 95.88 407 PHE B C 1
ATOM 7009 O O . PHE B 1 407 ? -32.062 12.453 0.257 1 95.88 407 PHE B O 1
ATOM 7016 N N . TYR B 1 408 ? -32.219 10.234 0.213 1 95.69 408 TYR B N 1
ATOM 7017 C CA . TYR B 1 408 ? -30.984 10.094 0.986 1 95.69 408 TYR B CA 1
ATOM 7018 C C . TYR B 1 408 ? -29.812 10.695 0.236 1 95.69 408 TYR B C 1
ATOM 7020 O O . TYR B 1 408 ? -29.062 11.516 0.784 1 95.69 408 TYR B O 1
ATOM 7028 N N . LEU B 1 409 ? -29.719 10.367 -1.002 1 95.12 409 LEU B N 1
ATOM 7029 C CA . LEU B 1 409 ? -28.594 10.828 -1.805 1 95.12 409 LEU B CA 1
ATOM 7030 C C . LEU B 1 409 ? -28.656 12.344 -2.002 1 95.12 409 LEU B C 1
ATOM 7032 O O . LEU B 1 409 ? -27.641 13.023 -1.922 1 95.12 409 LEU B O 1
ATOM 7036 N N . LEU B 1 410 ? -29.797 12.883 -2.215 1 96.38 410 LEU B N 1
ATOM 7037 C CA . LEU B 1 410 ? -29.953 14.32 -2.406 1 96.38 410 LEU B CA 1
ATOM 7038 C C . LEU B 1 410 ? -29.594 15.078 -1.135 1 96.38 410 LEU B C 1
ATOM 7040 O O . LEU B 1 410 ? -28.938 16.125 -1.196 1 96.38 410 LEU B O 1
ATOM 7044 N N . SER B 1 411 ? -30.062 14.531 -0.08 1 96.38 411 SER B N 1
ATOM 7045 C CA . SER B 1 411 ? -29.719 15.172 1.187 1 96.38 411 SER B CA 1
ATOM 7046 C C . SER B 1 411 ? -28.219 15.148 1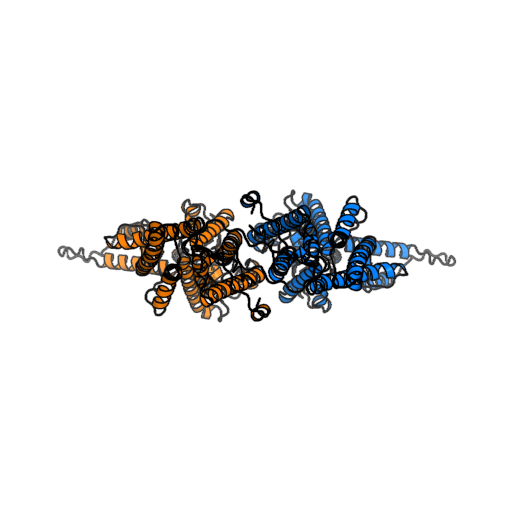.433 1 96.38 411 SER B C 1
ATOM 7048 O O . SER B 1 411 ? -27.641 16.125 1.914 1 96.38 411 SER B O 1
ATOM 7050 N N . ARG B 1 412 ? -27.578 14.078 1.029 1 95.31 412 ARG B N 1
ATOM 7051 C CA . ARG B 1 412 ? -26.125 13.945 1.194 1 95.31 412 ARG B CA 1
ATOM 7052 C C . ARG B 1 412 ? -25.375 14.922 0.289 1 95.31 412 ARG B C 1
ATOM 7054 O O . ARG B 1 412 ? -24.406 15.547 0.708 1 95.31 412 ARG B O 1
ATOM 7061 N N . ILE B 1 413 ? -25.828 15.055 -0.838 1 96.12 413 ILE B N 1
ATOM 7062 C CA . ILE B 1 413 ? -25.203 15.977 -1.787 1 96.12 413 ILE B CA 1
ATOM 7063 C C . ILE B 1 413 ? -25.344 17.406 -1.276 1 96.12 413 ILE B C 1
ATOM 7065 O O . ILE B 1 413 ? -24.375 18.188 -1.317 1 96.12 413 ILE B O 1
ATOM 7069 N N . ALA B 1 414 ? -26.5 17.688 -0.797 1 95.75 414 ALA B N 1
ATOM 7070 C CA . ALA B 1 414 ? -26.734 19.031 -0.24 1 95.75 414 ALA B CA 1
ATOM 7071 C C . ALA B 1 414 ? -25.828 19.297 0.95 1 95.75 414 ALA B C 1
ATOM 7073 O O . ALA B 1 414 ? -25.219 20.359 1.054 1 95.75 414 ALA B O 1
ATOM 7074 N N . MET B 1 415 ? -25.703 18.328 1.726 1 94.75 415 MET B N 1
ATOM 7075 C CA . MET B 1 415 ? -24.875 18.5 2.918 1 94.75 415 MET B CA 1
ATOM 7076 C C . MET B 1 415 ? -23.406 18.656 2.545 1 94.75 415 MET B C 1
ATOM 7078 O O . MET B 1 415 ? -22.703 19.484 3.115 1 94.75 415 MET B O 1
ATOM 7082 N N . ILE B 1 416 ? -22.938 17.859 1.602 1 95.25 416 ILE B N 1
ATOM 7083 C CA . ILE B 1 416 ? -21.562 17.953 1.148 1 95.25 416 ILE B CA 1
ATOM 7084 C C . ILE B 1 416 ? -21.297 19.328 0.533 1 95.25 416 ILE B C 1
ATOM 7086 O O . ILE B 1 416 ? -20.266 19.938 0.789 1 95.25 416 ILE B O 1
ATOM 7090 N N . GLY B 1 417 ? -22.219 19.812 -0.206 1 94.75 417 GLY B N 1
ATOM 7091 C CA . GLY B 1 417 ? -22.078 21.141 -0.775 1 94.75 417 GLY B CA 1
ATOM 7092 C C . GLY B 1 417 ? -22.094 22.234 0.269 1 94.75 417 GLY B C 1
ATOM 7093 O O . GLY B 1 417 ? -21.312 23.188 0.181 1 94.75 417 GLY B O 1
ATOM 7094 N N . GLU B 1 418 ? -22.875 22.062 1.266 1 94.38 418 GLU B N 1
ATOM 7095 C CA . GLU B 1 418 ? -23.062 23.094 2.283 1 94.38 418 GLU B CA 1
ATOM 7096 C C . GLU B 1 418 ? -21.828 23.234 3.164 1 94.38 418 GLU B C 1
ATOM 7098 O O . GLU B 1 418 ? -21.5 24.328 3.623 1 94.38 418 GLU B O 1
ATOM 7103 N N . VAL B 1 419 ? -21.172 22.125 3.441 1 94.06 419 VAL B N 1
ATOM 7104 C CA . VAL B 1 419 ? -20.031 22.219 4.355 1 94.06 419 VAL B CA 1
ATOM 7105 C C . VAL B 1 419 ? -18.938 23.094 3.74 1 94.06 419 VAL B C 1
ATOM 7107 O O . VAL B 1 419 ? -18.172 23.734 4.461 1 94.06 419 VAL B O 1
ATOM 7110 N N . PHE B 1 420 ? -18.906 23.172 2.445 1 93.19 420 PHE B N 1
ATOM 7111 C CA . PHE B 1 420 ? -17.938 24.047 1.787 1 93.19 420 PHE B CA 1
ATOM 7112 C C . PHE B 1 420 ? -18.5 25.453 1.612 1 93.19 420 PHE B C 1
ATOM 7114 O O . PHE B 1 420 ? -17.781 26.438 1.768 1 93.19 420 PHE B O 1
ATOM 7121 N N . ALA B 1 421 ? -19.781 25.531 1.385 1 92.25 421 ALA B N 1
ATOM 7122 C CA . ALA B 1 421 ? -20.422 26.828 1.175 1 92.25 421 ALA B CA 1
ATOM 7123 C C . ALA B 1 421 ? -20.391 27.672 2.449 1 92.25 421 ALA B C 1
ATOM 7125 O O . ALA B 1 421 ? -20.25 28.891 2.389 1 92.25 421 ALA B O 1
ATOM 7126 N N . VAL B 1 422 ? -20.531 27.062 3.527 1 93.12 422 VAL B N 1
ATOM 7127 C CA . VAL B 1 422 ? -20.609 27.766 4.801 1 93.12 422 VAL B CA 1
ATOM 7128 C C . VAL B 1 422 ? -19.281 28.438 5.113 1 93.12 422 VAL B C 1
ATOM 7130 O O . VAL B 1 422 ? -19.219 29.406 5.875 1 93.12 422 VAL B O 1
ATOM 7133 N N . LEU B 1 423 ? -18.188 27.938 4.52 1 91.5 423 LEU B N 1
ATOM 7134 C CA . LEU B 1 423 ? -16.859 28.469 4.789 1 91.5 423 LEU B CA 1
ATOM 7135 C C . LEU B 1 423 ? -16.719 29.875 4.223 1 91.5 423 LEU B C 1
ATOM 7137 O O . LEU B 1 423 ? -15.805 30.625 4.594 1 91.5 423 LEU B O 1
ATOM 7141 N N . ARG B 1 424 ? -17.672 30.328 3.371 1 90.88 424 ARG B N 1
ATOM 7142 C CA . ARG B 1 424 ? -17.641 31.688 2.836 1 90.88 424 ARG B CA 1
ATOM 7143 C C . ARG B 1 424 ? -17.969 32.719 3.918 1 90.88 424 ARG B C 1
ATOM 7145 O O . ARG B 1 424 ? -17.562 33.875 3.83 1 90.88 424 ARG B O 1
ATOM 7152 N N . ALA B 1 425 ? -18.812 32.312 4.871 1 91.44 425 ALA B N 1
ATOM 7153 C CA . ALA B 1 425 ? -19.203 33.094 6.047 1 91.44 425 ALA B CA 1
ATOM 7154 C C . ALA B 1 425 ? -19.422 32.188 7.254 1 91.44 425 ALA B C 1
ATOM 7156 O O . ALA B 1 425 ? -20.547 31.719 7.488 1 91.44 425 ALA B O 1
ATOM 7157 N N . ALA B 1 426 ? -18.328 31.969 7.965 1 90.56 426 ALA B N 1
ATOM 7158 C CA . ALA B 1 426 ? -18.375 31 9.047 1 90.56 426 ALA B CA 1
ATOM 7159 C C . ALA B 1 426 ? -18.25 31.672 10.406 1 90.56 426 ALA B C 1
ATOM 7161 O O . ALA B 1 426 ? -17.875 32.844 10.492 1 90.56 426 ALA B O 1
ATOM 7162 N N . ASP B 1 427 ? -18.688 30.938 11.383 1 89 427 ASP B N 1
ATOM 7163 C CA . ASP B 1 427 ? -18.5 31.359 12.766 1 89 427 ASP B CA 1
ATOM 7164 C C . ASP B 1 427 ? -17.016 31.531 13.086 1 89 427 ASP B C 1
ATOM 7166 O O . ASP B 1 427 ? -16.219 30.609 12.922 1 89 427 ASP B O 1
ATOM 7170 N N . PRO B 1 428 ? -16.625 32.719 13.523 1 88.62 428 PRO B N 1
ATOM 7171 C CA . PRO B 1 428 ? -15.211 32.938 13.82 1 88.62 428 PRO B CA 1
ATOM 7172 C C . PRO B 1 428 ? -14.68 31.984 14.891 1 88.62 428 PRO B C 1
ATOM 7174 O O . PRO B 1 428 ? -13.484 31.688 14.914 1 88.62 428 PRO B O 1
ATOM 7177 N N . ALA B 1 429 ? -15.531 31.406 15.688 1 88.44 429 ALA B N 1
ATOM 7178 C CA . ALA B 1 429 ? -15.125 30.562 16.797 1 88.44 429 ALA B CA 1
ATOM 7179 C C . ALA B 1 429 ? -14.594 29.219 16.297 1 88.44 429 ALA B C 1
ATOM 7181 O O . ALA B 1 429 ? -13.93 28.484 17.047 1 88.44 429 ALA B O 1
ATOM 7182 N N . ILE B 1 430 ? -14.914 28.906 15.055 1 89.31 430 ILE B N 1
ATOM 7183 C CA . ILE B 1 430 ? -14.422 27.641 14.539 1 89.31 430 ILE B CA 1
ATOM 7184 C C . ILE B 1 430 ? -12.914 27.719 14.305 1 89.31 430 ILE B C 1
ATOM 7186 O O . ILE B 1 430 ? -12.242 26.688 14.172 1 89.31 430 ILE B O 1
ATOM 7190 N N . TYR B 1 431 ? -12.406 28.891 14.242 1 87.81 431 TYR B N 1
ATOM 7191 C CA . TYR B 1 431 ? -10.977 29.078 13.977 1 87.81 431 TYR B CA 1
ATOM 7192 C C . TYR B 1 431 ? -10.203 29.266 15.273 1 87.81 431 TYR B C 1
ATOM 7194 O O . TYR B 1 431 ? -8.977 29.344 15.266 1 87.81 431 TYR B O 1
ATOM 7202 N N . ASP B 1 432 ? -10.953 29.328 16.391 1 86.25 432 ASP B N 1
ATOM 7203 C CA . ASP B 1 432 ? -10.305 29.469 17.688 1 86.25 432 ASP B CA 1
ATOM 7204 C C . ASP B 1 432 ? -9.695 28.141 18.141 1 86.25 432 ASP B C 1
ATOM 7206 O O . ASP B 1 432 ? -10.125 27.078 17.703 1 86.25 432 ASP B O 1
ATOM 7210 N N . THR B 1 433 ? -8.555 28.266 18.797 1 83.38 433 THR B N 1
ATOM 7211 C CA . THR B 1 433 ? -7.918 27.078 19.344 1 83.38 433 THR B CA 1
ATOM 7212 C C . THR B 1 433 ? -7.82 27.156 20.859 1 83.38 433 THR B C 1
ATOM 7214 O O . THR B 1 433 ? -7.922 28.25 21.438 1 83.38 433 THR B O 1
ATOM 7217 N N . TYR B 1 434 ? -7.961 26.047 21.484 1 77.06 434 TYR B N 1
ATOM 7218 C CA . TYR B 1 434 ? -7.789 26.016 22.938 1 77.06 434 TYR B CA 1
ATOM 7219 C C . TYR B 1 434 ? -6.312 26.016 23.312 1 77.06 434 TYR B C 1
ATOM 7221 O O . TYR B 1 434 ? -5.457 25.656 22.5 1 77.06 434 TYR B O 1
ATOM 7229 N N . GLU B 1 435 ? -5.871 26.828 24.281 1 62.69 435 GLU B N 1
ATOM 7230 C CA . GLU B 1 435 ? -4.488 26.859 24.766 1 62.69 435 GLU B CA 1
ATOM 7231 C C . GLU B 1 435 ? -4.043 25.469 25.234 1 62.69 435 GLU B C 1
ATOM 7233 O O . GLU B 1 435 ? -4.77 24.797 25.969 1 62.69 435 GLU B O 1
ATOM 7238 N N . TYR B 1 436 ? -3.322 24.766 24.328 1 55.66 436 TYR B N 1
ATOM 7239 C CA . TYR B 1 436 ? -2.812 23.453 24.719 1 55.66 436 TYR B CA 1
ATOM 7240 C C . TYR B 1 436 ? -2.221 23.484 26.109 1 55.66 436 TYR B C 1
ATOM 7242 O O . TYR B 1 436 ? -1.453 24.391 26.453 1 55.66 436 TYR B O 1
ATOM 7250 N N . SER B 1 437 ? -2.895 23.125 27.141 1 45.94 437 SER B N 1
ATOM 7251 C CA . SER B 1 437 ? -2.121 22.844 28.359 1 45.94 437 SER B CA 1
ATOM 7252 C C . SER B 1 437 ? -0.943 21.922 28.062 1 45.94 437 SER B C 1
ATOM 7254 O O . SER B 1 437 ? -0.996 21.125 27.125 1 45.94 437 SER B O 1
ATOM 7256 N N . VAL B 1 438 ? 0.346 22.188 28.453 1 44.09 438 VAL B N 1
ATOM 7257 C CA . VAL B 1 438 ? 1.59 21.422 28.516 1 44.09 438 VAL B CA 1
ATOM 7258 C C . VAL B 1 438 ? 1.282 19.922 28.531 1 44.09 438 VAL B C 1
ATOM 7260 O O . VAL B 1 438 ? 2.074 19.109 28.047 1 44.09 438 VAL B O 1
ATOM 7263 N N . TYR B 1 439 ? 0.247 19.516 29.109 1 39.34 439 TYR B N 1
ATOM 7264 C CA . TYR B 1 439 ? 0.023 18.156 29.562 1 39.34 439 TYR B CA 1
ATOM 7265 C C . TYR B 1 439 ? -0.276 17.219 28.406 1 39.34 439 TYR B C 1
ATOM 7267 O O . TYR B 1 439 ? -0.192 16 28.531 1 39.34 439 TYR B O 1
ATOM 7275 N N . TRP B 1 440 ? -0.761 17.703 27.344 1 42.06 440 TRP B N 1
ATOM 7276 C CA . TRP B 1 440 ? -1.227 16.75 26.344 1 42.06 440 TRP B CA 1
ATOM 7277 C C . TRP B 1 440 ? -0.111 16.406 25.359 1 42.06 440 TRP B C 1
ATOM 7279 O O . TRP B 1 440 ? -0.32 15.625 24.422 1 42.06 440 TRP B O 1
ATOM 7289 N N . LEU B 1 441 ? 1.028 17 25.453 1 43.56 441 LEU B N 1
ATOM 7290 C CA . LEU B 1 441 ? 2.229 16.781 24.641 1 43.56 441 LEU B CA 1
ATOM 7291 C C . LEU B 1 441 ? 2.557 15.289 24.547 1 43.56 441 LEU B C 1
ATOM 7293 O O . LEU B 1 441 ? 2.984 14.805 23.5 1 43.56 441 LEU B O 1
ATOM 7297 N N . PRO B 1 442 ? 2.672 14.562 25.734 1 41.03 442 PRO B N 1
ATOM 7298 C CA . PRO B 1 442 ? 3.16 13.18 25.672 1 41.03 442 PRO B CA 1
ATOM 7299 C C . PRO B 1 442 ? 2.338 12.305 24.734 1 41.03 442 PRO B C 1
ATOM 7301 O O . PRO B 1 442 ? 2.812 11.258 24.281 1 41.03 442 PRO B O 1
ATOM 7304 N N . PHE B 1 443 ? 1.057 12.602 24.516 1 39.84 443 PHE B N 1
ATOM 7305 C CA . PHE B 1 443 ? 0.195 11.75 23.703 1 39.84 443 PHE B CA 1
ATOM 7306 C C . PHE B 1 443 ? 0.257 12.156 22.234 1 39.84 443 PHE B C 1
ATOM 7308 O O . PHE B 1 443 ? -0.336 11.5 21.375 1 39.84 443 PHE B O 1
ATOM 7315 N N . LEU B 1 444 ? 0.659 13.305 21.891 1 34.5 444 LEU B N 1
ATOM 7316 C CA . LEU B 1 444 ? 0.886 13.617 20.484 1 34.5 444 LEU B CA 1
ATOM 7317 C C . LEU B 1 444 ? 2.26 13.133 20.031 1 34.5 444 LEU B C 1
ATOM 7319 O O . LEU B 1 444 ? 3.248 13.297 20.75 1 34.5 444 LEU B O 1
#

Radius of gyration: 35.19 Å; Cα contacts (8 Å, |Δi|>4): 1110; chains: 2; bounding box: 135×113×69 Å

Organism: Penicillium rubens (strain ATCC 28089 / DSM 1075 / NRRL 1951 / Wisconsin 54-1255) (NCBI:txid500485)

Foldseek 3Di:
DDPPPPDDPPPPPPVPPDDDDDDDDDWWDDPVVLVVLLVVLLCLLQLQLDFAFEAADQVLLVVLSVLSSVCCSLALLVLLQLLVQLLVQLVVLLVLCCVLQVSPDDSLLSLCLLSQQFWEADPLGIFGQHSVLVSVCSVVVLDHVVCVVLRQRPPVSLQVLFPDDVVSVVVSVVSLVVLVVQQVVCVVVVFDAFLSSLLSPLSSVSSVSSCVSCVSRGHPRHHGRYHHGGDDDPVVVVVSVLQDQDRQCTDSPDPSVPDSCVSNADRDGSVNSVVLVVVLVVVVVVLQPPCPVPVPDPDPPPCCSDPVVSVVVVCVSVVCPWRWPDADDPCPQVDPCLVVSLCSQLSSLVSSCSCLPWDAPDPVLSVLSVVLSVLLSVLSNQLSNDRTQTPDDDDPVNCSNVVSVVSNSVSSVSSVVSSVVRVVPGDSSNRGDDDPDPPCVVVD/DDPPPVDDPPPPPPVPPDDDDDDDDDWWDDPVVLVVLLVVLLCLLQLQLDFAFEAADQVLLVVLSVLSSVCCLLALLVLLQLLVQLLVQLVVLLVLCCVLQVSPDDSLLSLCLLSQQFWEADPLGIFGQHSVLVSVCSVVVLDHVVCVVLRQRDPVSLQVLFPDDVVSVVVSVLSLVVLVVQQVVCVVVVFDAFLSSLLSPLSSVSSVSSCVSCVSRGHPRHHGRYHHGGDDDPVVVVVSVLQDQDRQCTDSPDPSVPDSCVSNADRDGSVNSVVLVVVLVVVVVVLQPPCPVPVPDPDPPPPCSDPVVSVVVVCVSVVCPWRWPDADDPCPQVDPCLVVSLCSQLSSLVSSCSCLPWDAPDPVLSVLSVVLSVLLSVLSNQLSNDRTQTPDDDDPVNCSNVVSVVSNSVSSVSSVVSSVVRSVPGDSSNRGDDDPDPPCVVVD

Nearest PDB structures (foldseek):
  3j9t-assembly1_S  TM=3.082E-01  e=8.408E+00  Saccharomyces cerevisiae

pLDDT: mean 83.8, std 17.5, range [22.31, 98.25]

Secondary structure (DSSP, 8-state):
---------------TT--B---PPPS---HHHHHHHHHHHHHHHHTTT--PPP-SSHHHHHHHHHHHHHHHHH-HHHHHHHHHHHHHHHHHHHHHHHTTTTT---HHHHHHHHTT-EEEEETTEEEE--HHHHHHHHHTTSS-GGGGGGGT--HHHHHHH----HHHHHHHHHHHHHHHHHHHHHHHTTPPPPHHHHHHHHHHHHHHHHHHHTTTS--S--S-EEEPPPP--HHHHHHHHHT-S-STT-BS--HHHH-GGGGGSPPP-HHHHHHHHHHHHHHHHHHHH-----SS--S-------HHHHHHHHHHHHH----EEEE--TTTTTSTTHHHHHHHHHHHHHHGGGGTT---SSHHHHHHHHHHHHHHHHHHHHHHT-SEEESS--SHHHHHHHHHHHHHHHHHHHHHHHHHHGGGSB-GGGG------GGGGGG-/---------------TT--B---PPPS---HHHHHHHHHHHHHHHHTTT--PPP-SSHHHHHHHHHHHHHHHHH-HHHHHHHHHHHHHHHHHHHHHHHTTTTT---HHHHHHHHTT-EEEEETTEEEE--HHHHHHHHHTTSS-GGGGGGGT--HHHHHHH----HHHHHHHHHHHHHHHHHHHHHHHTTPPPPHHHHHHHHHHHHHHHHHHHTTTSPP---SPEEEPPPP--HHHHHHHHHT-S-STT-BS--HHHH-GGGGGSPPP-HHHHHHHHHHHHHHHHHHHH-----S---S-------HHHHHHHHHHHHH----EEEE--TTTTTSTTHHHHHHHHHHHHHHGGGGTTS--SSHHHHHHHHHHHHHHHHHHHHHHT-SEEESS--STHHHHHHHHHHHHHHHHHHHHHHHHHGGGSB-GGGG------GGGGGG-

Solvent-accessible surface area (backbone atoms only — not comparable to full-atom values): 48410 Å² total; per-residue (Å²): 136,82,81,78,72,78,75,80,77,66,73,68,74,71,68,83,83,52,58,33,44,86,42,70,56,44,72,35,49,13,49,63,60,53,50,50,54,35,51,51,50,44,43,47,43,30,58,68,63,60,58,53,58,40,31,81,50,60,70,57,34,54,50,25,42,52,46,50,34,52,44,30,70,69,36,39,53,58,51,28,48,49,26,49,51,51,38,52,52,22,51,50,47,28,60,70,36,22,78,65,36,76,58,67,53,45,58,44,55,31,34,39,28,63,34,45,24,29,28,32,69,47,99,65,40,34,37,63,42,41,59,66,40,52,46,47,36,38,73,71,61,64,46,56,59,91,49,31,55,77,56,55,59,32,69,65,57,45,55,21,26,22,39,71,50,71,66,59,52,50,50,44,51,51,49,54,50,50,52,50,51,51,52,52,51,35,50,75,71,72,33,60,65,44,60,46,51,33,49,37,57,35,44,49,62,40,31,52,52,24,40,62,45,42,64,57,42,58,25,64,44,47,64,54,34,76,31,79,77,63,93,67,55,71,68,53,46,52,52,48,60,66,56,54,67,68,69,52,80,24,51,55,80,48,70,71,37,69,38,76,66,59,48,75,52,73,83,81,50,67,66,58,40,53,49,50,51,48,50,52,50,48,51,51,52,49,62,66,59,57,68,81,65,69,81,74,81,80,70,85,65,76,79,69,72,50,72,60,57,55,47,47,50,49,44,51,58,58,65,58,70,60,54,66,78,43,70,56,54,72,81,53,52,84,33,92,59,30,65,59,50,51,52,54,52,29,38,47,27,53,39,49,52,73,44,65,84,52,65,50,74,40,72,66,55,43,47,50,48,54,49,24,29,51,42,26,27,50,22,41,56,55,38,69,69,47,56,65,38,57,75,59,88,73,58,73,64,33,54,53,52,58,42,16,56,50,49,23,50,49,21,43,51,52,47,62,52,43,40,59,56,36,46,61,26,20,49,58,54,51,31,56,54,77,81,75,61,81,77,57,54,85,80,101,136,82,80,80,73,81,75,77,79,66,73,67,73,70,69,81,84,53,59,32,44,86,42,71,57,44,72,36,48,15,48,62,60,54,50,50,55,35,51,53,49,42,43,46,41,29,60,68,63,60,57,53,59,40,33,80,50,60,70,56,34,54,50,24,41,51,45,49,34,52,44,30,70,69,36,39,52,58,50,28,51,48,26,47,52,51,38,52,52,22,51,50,48,29,60,70,36,21,79,65,38,77,59,68,54,43,57,42,54,32,34,40,28,62,34,45,25,29,27,32,68,47,99,65,40,35,37,63,42,41,57,66,42,53,47,49,36,38,73,70,61,64,46,57,58,90,51,30,56,78,58,55,58,31,69,67,57,46,56,22,28,22,39,71,49,70,66,60,54,50,50,44,51,52,50,54,50,50,53,49,52,52,54,52,50,35,51,75,70,72,34,60,62,43,58,48,51,34,49,39,57,36,44,49,64,40,30,52,53,25,41,62,44,43,64,56,43,59,24,64,44,47,62,55,32,75,31,77,77,65,94,67,56,70,69,54,47,53,52,51,60,68,55,55,67,70,69,52,80,24,51,56,80,47,71,71,38,70,40,76,66,57,48,74,52,72,82,82,50,66,65,58,41,52,49,50,52,50,52,51,51,50,51,51,51,49,61,68,58,57,69,82,64,70,82,71,80,80,69,84,66,75,78,70,73,48,71,59,55,56,46,47,50,49,44,52,59,59,65,58,69,60,55,66,78,43,70,57,55,72,82,53,53,84,32,92,59,31,65,59,51,51,53,56,52,30,38,49,27,52,38,48,51,73,44,66,84,51,66,49,74,40,72,66,56,44,48,50,49,54,49,25,29,49,42,26,27,52,22,42,56,56,36,68,69,49,55,64,37,55,75,58,89,72,60,73,64,33,56,53,50,58,42,17,56,49,48,24,49,52,22,42,51,51,46,60,51,42,41,58,56,35,48,61,27,21,48,58,54,51,28,57,52,78,81,76,62,82,77,57,54,86,81,102